Protein AF-0000000075765158 (afdb_homodimer)

Sequence (832 aa):
MRVKLGKCSKCRDVNPYTRALNMRPWQSMQGYVMVRPGAYIFYWFYYADGTRDGAERKPLIIWIQGGPGLAASGIANFAEIGPLNMDWQPRNHTWVKGRNVLLIDHPVGTGFSYVEDKSLLVKTDQEAAIDLSKTIKAFFRTHKGFRKTPTYIFGQSYGGKLCPRLGFYLHTAIERKRLKMNFKGIGIGSGFVDPKESILVYPEFLYNMGVIDQTTYLKGISIAKKMCSHIDKREYITAGKWDTVLFKILTEESGMEINFNNINQVSPYPALDLLEQKINMYVKPTLISTVNQSLEWKYISEEAFQSLNGNFLVPSIKFLEMLLNQTNLKISVYNGNLDVVTPLAGASNWVHKLKWHGAQDFKNAKRSKIRGNRNGFFKETKQLSFWWVFGSGHWVPEDNSEAMEHILEHIMSDDLMRVKLGKCSKCRDVNPYTRALNMRPWQSMQGYVMVRPGAYIFYWFYYADGTRDGAERKPLIIWIQGGPGLAASGIANFAEIGPLNMDWQPRNHTWVKGRNVLLIDHPVGTGFSYVEDKSLLVKTDQEAAIDLSKTIKAFFRTHKGFRKTPTYIFGQSYGGKLCPRLGFYLHTAIERKRLKMNFKGIGIGSGFVDPKESILVYPEFLYNMGVIDQTTYLKGISIAKKMCSHIDKREYITAGKWDTVLFKILTEESGMEINFNNINQVSPYPALDLLEQKINMYVKPTLISTVNQSLEWKYISEEAFQSLNGNFLVPSIKFLEMLLNQTNLKISVYNGNLDVVTPLAGASNWVHKLKWHGAQDFKNAKRSKIRGNRNGFFKETKQLSFWWVFGSGHWVPEDNSEAMEHILEHIMSDDL

Secondary structure (DSSP, 8-state):
---------S-----HHHHHHHHS---EEEEEEEEETTEEEEEEEEPGGG-STTGGGS-EEEEE--TTTB-TTTIIIIIISSSB-TTSPBPTT-TTSSSEEEEEE-STTSTT-EESSGGGS--SHHHHHHHHHHHHHHHHHH-GGGTTSEEEEEEETHHHHHHHHHHHHHHHHHHTTS---EEEEEEEES--S-HHHHHHHHHHHHHHTTSS-HHHHHHHHHHHHHHHHHHHTT-HHHHHHHHHHHHHHHHHHHSS---TT-TTS--SHHHHHHHHHHIIIIIGGGGTTTS-TTPPP-SB-HHHHHHTGGGTT---HHHHHHHHHH---EEEEEEETT-SSS-HHHHHHHHHH--STTHHHHHHPPPEEPTTTT-EEEEEETTEEEEEETT--S-HHHH-HHHHHHHHHHHH-S--/---------S-----HHHHHHHHS---EEEEEEEEETTEEEEEEEEPGGG-STTGGGS-EEEEE--TTTB-TTTIIIIIISSSB-TTSPBPTT-TTSSSEEEEEE-STTSTT-EESSGGGS--SHHHHHHHHHHHHHHHHHH-GGGTTSEEEEEEETHHHHHHHHHHHHHHHHHHTTS---EEEEEEEES--S-HHHHHHHHHHHHHHTTSS-HHHHHHHHHHHHHHHHHHHTT-HHHHHHHHHHHHHHHHHHHSS---TT-TTS--SHHHHHHHHHHIIIIIGGGGTTTS-TTPPP-SB-HHHHHHTGGGTT---HHHHHHHHHH---EEEEEEETT-SSS-HHHHHHHHHH--STTHHHHHHPPPEEPTTTT-EEEEEETTEEEEEETT--S-HHHH-HHHHHHHHHHHH-S--

Radius of gyration: 31.11 Å; Cα contacts (8 Å, |Δi|>4): 1780; chains: 2; bounding box: 68×92×88 Å

Foldseek 3Di:
DPPCPPPPVPCPPPQLLVVLCVVPPWDKDKAWDPLDVQWIKIKIKTFAPRDPVCSLQFAEEEEQEADVFFFCVQCVCAPFAHQHHLSSHGDPQHPSHRYMYMGIGDDAPHFLTHGPDLVPQDQELLVRLSSVLSVVQVVCVVVVSNLQHAYEYEYFAQSLQSQLVNVLVNVVCVVVVNGRHNYAAYERFLYCQAVLLLQQCQLVLCVVVVLADPVLSVVSNVLSVVLNVCVVVVVQVVSLVSVVVNVVSSCVGSVDDQQQQFRPDDHCVVSQVSSQVSCLPRVLVVCVVHGDNVDRHHSGRPSSNVSHSSHSNPHNLVSVLCCQAPHQHAYEYEYECRHNSRHLSSVVVSQLVRDHPCNVVQVPFDWDDQPDDPQFIKTDDRRYIYTYGYQGGSRCSNRPVSSVVSVVCVNPPPPD/DPPCPDPPVPCPPPQLLVVLCVVPPWDKDKAWDPLDVQWIKIKIKTFAPRDPVCSLQFAEEEEQEADVFFFCVQCVCAPFAHQHHLSSHGDPQHPSHRYMYMGIGDDAPHFLTHGPDLVPQDQELVVRLSSVLSVVQVVCVVVVSNLQHAYEYEYFAQSLQSQLVNVLVNVVCVVVVNGRHNYAAYERFLYCQAVLLLQQCQLVLCVVVVLADPVLSVVSNVLSVVLNVCVVVVVQVVSLVSVVVNVVSSCVGSVDDQQQQFRPDDHCVVSQVVSQVSCLVRVLVVCVVHGDNPDRHHSGRPSSNVSHSSHSNPHNLVSVLCCQAPHQHAYEYEYECRHNSRHPSSVVVVQLVRDHPCNVVQVPFDWDDQPDDPQFIKTDDRRYIYTYGYQGGSRCSNRPVSSVVSVVCVNPDPPD

Structure (mmCIF, N/CA/C/O backbone):
data_AF-0000000075765158-model_v1
#
loop_
_entity.id
_entity.type
_entity.pdbx_description
1 polymer 'Retinoid-inducible serine carboxypeptidase-like isoform X2'
#
loop_
_atom_site.group_PDB
_atom_site.id
_atom_site.type_symbol
_atom_site.label_atom_id
_atom_site.label_alt_id
_atom_site.label_comp_id
_atom_site.label_asym_id
_atom_site.label_entity_id
_atom_site.label_seq_id
_atom_site.pdbx_PDB_ins_code
_atom_site.Cartn_x
_atom_site.Cartn_y
_atom_site.Cartn_z
_atom_site.occupancy
_atom_site.B_iso_or_equiv
_atom_site.auth_seq_id
_atom_site.auth_comp_id
_atom_site.auth_asym_id
_atom_site.auth_atom_id
_atom_site.pdbx_PDB_model_num
ATOM 1 N N . MET A 1 1 ? 38.875 -1.186 40.844 1 25.59 1 MET A N 1
ATOM 2 C CA . MET A 1 1 ? 39.719 -0.474 39.906 1 25.59 1 MET A CA 1
ATOM 3 C C . MET A 1 1 ? 39 0.72 39.312 1 25.59 1 MET A C 1
ATOM 5 O O . MET A 1 1 ? 37.969 0.559 38.688 1 25.59 1 MET A O 1
ATOM 9 N N . ARG A 1 2 ? 39.188 1.889 40.031 1 29.14 2 ARG A N 1
ATOM 10 C CA . ARG A 1 2 ? 38.656 3.24 39.875 1 29.14 2 ARG A CA 1
ATOM 11 C C . ARG A 1 2 ? 39.094 3.85 38.531 1 29.14 2 ARG A C 1
ATOM 13 O O . ARG A 1 2 ? 40.281 4.008 38.281 1 29.14 2 ARG A O 1
ATOM 20 N N . VAL A 1 3 ? 38.375 3.357 37.406 1 27.16 3 VAL A N 1
ATOM 21 C CA . VAL A 1 3 ? 38.719 3.801 36.062 1 27.16 3 VAL A CA 1
ATOM 22 C C . VAL A 1 3 ? 38.844 5.32 36.031 1 27.16 3 VAL A C 1
ATOM 24 O O . VAL A 1 3 ? 37.906 6.031 36.469 1 27.16 3 VAL A O 1
ATOM 27 N N . LYS A 1 4 ? 40 5.777 36.062 1 29.42 4 LYS A N 1
ATOM 28 C CA . LYS A 1 4 ? 40.531 7.141 36 1 29.42 4 LYS A CA 1
ATOM 29 C C . LYS A 1 4 ? 39.938 7.91 34.844 1 29.42 4 LYS A C 1
ATOM 31 O O . LYS A 1 4 ? 40.188 7.574 33.688 1 29.42 4 LYS A O 1
ATOM 36 N N . LEU A 1 5 ? 38.656 8.289 34.969 1 30.42 5 LEU A N 1
ATOM 37 C CA . LEU A 1 5 ? 37.969 9.164 34.031 1 30.42 5 LEU A CA 1
ATOM 38 C C . LEU A 1 5 ? 38.75 10.445 33.781 1 30.42 5 LEU A C 1
ATOM 40 O O . LEU A 1 5 ? 38.781 11.336 34.625 1 30.42 5 LEU A O 1
ATOM 44 N N . GLY A 1 6 ? 40.094 10.266 33.344 1 31.7 6 GLY A N 1
ATOM 45 C CA . GLY A 1 6 ? 40.906 11.422 33.031 1 31.7 6 GLY A CA 1
ATOM 46 C C . GLY A 1 6 ? 40.188 12.453 32.188 1 31.7 6 GLY A C 1
ATOM 47 O O . GLY A 1 6 ? 39.438 12.094 31.25 1 31.7 6 GLY A O 1
ATOM 48 N N . LYS A 1 7 ? 40.062 13.641 32.688 1 34.56 7 LYS A N 1
ATOM 49 C CA . LYS A 1 7 ? 39.469 14.93 32.312 1 34.56 7 LYS A CA 1
ATOM 50 C C . LYS A 1 7 ? 40.156 15.477 31.031 1 34.56 7 LYS A C 1
ATOM 52 O O . LYS A 1 7 ? 41.219 16.078 31.109 1 34.56 7 LYS A O 1
ATOM 57 N N . CYS A 1 8 ? 40.375 14.648 29.922 1 32.94 8 CYS A N 1
ATOM 58 C CA . CYS A 1 8 ? 41 15.273 28.766 1 32.94 8 CYS A CA 1
ATOM 59 C C . CYS A 1 8 ? 40.312 16.594 28.406 1 32.94 8 CYS A C 1
ATOM 61 O O . CYS A 1 8 ? 39.125 16.609 28.125 1 32.94 8 CYS A O 1
ATOM 63 N N . SER A 1 9 ? 40.625 17.734 28.844 1 34.34 9 SER A N 1
ATOM 64 C CA . SER A 1 9 ? 40.25 19.109 28.547 1 34.34 9 SER A CA 1
ATOM 65 C C . SER A 1 9 ? 40.156 19.359 27.047 1 34.34 9 SER A C 1
ATOM 67 O O . SER A 1 9 ? 39.625 20.391 26.609 1 34.34 9 SER A O 1
ATOM 69 N N . LYS A 1 10 ? 41.219 18.953 26.234 1 39.06 10 LYS A N 1
ATOM 70 C CA . LYS A 1 10 ? 41.438 19.391 24.859 1 39.06 10 LYS A CA 1
ATOM 71 C C . LYS A 1 10 ? 40.219 19.141 23.984 1 39.06 10 LYS A C 1
ATOM 73 O O . LYS A 1 10 ? 40.156 19.656 22.875 1 39.06 10 LYS A O 1
ATOM 78 N N . CYS A 1 11 ? 39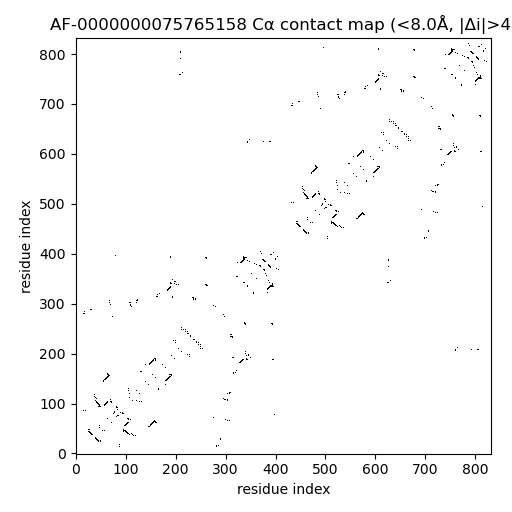.719 18 23.922 1 39.38 11 CYS A N 1
ATOM 79 C CA . CYS A 1 11 ? 38.75 17.703 22.875 1 39.38 11 CYS A CA 1
ATOM 80 C C . CYS A 1 11 ? 37.5 18.516 23.047 1 39.38 11 CYS A C 1
ATOM 82 O O . CYS A 1 11 ? 36.562 18.094 23.75 1 39.38 11 CYS A O 1
ATOM 84 N N . ARG A 1 12 ? 37.406 19.719 23.203 1 42.78 12 ARG A N 1
ATOM 85 C CA . ARG A 1 12 ? 36.156 20.5 23.203 1 42.78 12 ARG A CA 1
ATOM 86 C C . ARG A 1 12 ? 35.188 19.984 22.141 1 42.78 12 ARG A C 1
ATOM 88 O O . ARG A 1 12 ? 35.438 20.125 20.938 1 42.78 12 ARG A O 1
ATOM 95 N N . ASP A 1 13 ? 34.562 18.938 22.188 1 55.19 13 ASP A N 1
ATOM 96 C CA . ASP A 1 13 ? 33.562 18.234 21.375 1 55.19 13 ASP A CA 1
ATOM 97 C C . ASP A 1 13 ? 32.594 19.219 20.75 1 55.19 13 ASP A C 1
ATOM 99 O O . ASP A 1 13 ? 31.828 19.875 21.453 1 55.19 13 ASP A O 1
ATOM 103 N N . VAL A 1 14 ? 32.906 19.844 19.594 1 79.62 14 VAL A N 1
ATOM 104 C CA . VAL A 1 14 ? 32.188 20.828 18.797 1 79.62 14 VAL A CA 1
ATOM 105 C C . VAL A 1 14 ? 30.734 20.375 18.609 1 79.62 14 VAL A C 1
ATOM 107 O O . VAL A 1 14 ? 30.484 19.203 18.297 1 79.62 14 VAL A O 1
ATOM 110 N N . ASN A 1 15 ? 29.766 21.141 19.141 1 93 15 ASN A N 1
ATOM 111 C CA . ASN A 1 15 ? 28.328 20.953 18.906 1 93 15 ASN A CA 1
ATOM 112 C C . ASN A 1 15 ? 28.016 20.766 17.438 1 93 15 ASN A C 1
ATOM 114 O O . ASN A 1 15 ? 28.203 21.672 16.625 1 93 15 ASN A O 1
ATOM 118 N N . PRO A 1 16 ? 27.688 19.516 17.078 1 94.31 16 PRO A N 1
ATOM 119 C CA . PRO A 1 16 ? 27.469 19.234 15.648 1 94.31 16 PRO A CA 1
ATOM 120 C C . PRO A 1 16 ? 26.391 20.109 15.031 1 94.31 16 PRO A C 1
ATOM 122 O O . PRO A 1 16 ? 26.453 20.422 13.836 1 94.31 16 PRO A O 1
ATOM 125 N N . TYR A 1 17 ? 25.438 20.5 15.758 1 95.06 17 TYR A N 1
ATOM 126 C CA . TYR A 1 17 ? 24.406 21.406 15.25 1 95.06 17 TYR A CA 1
ATOM 127 C C . TYR A 1 17 ? 24.984 22.766 14.898 1 95.06 17 TYR A C 1
ATOM 129 O O . TYR A 1 17 ? 24.734 23.297 13.82 1 95.06 17 TYR A O 1
ATOM 137 N N . THR A 1 18 ? 25.766 23.297 15.781 1 93.94 18 THR A N 1
ATOM 138 C CA . THR A 1 18 ? 26.422 24.578 15.531 1 93.94 18 THR A CA 1
ATOM 139 C C . THR A 1 18 ? 27.375 24.484 14.344 1 93.94 18 THR A C 1
ATOM 141 O O . THR A 1 18 ? 27.5 25.422 13.555 1 93.94 18 THR A O 1
ATOM 144 N N . ARG A 1 19 ? 28.016 23.406 14.273 1 93.81 19 ARG A N 1
ATOM 145 C CA . ARG A 1 19 ? 28.906 23.188 13.141 1 93.81 19 ARG A CA 1
ATOM 146 C C . ARG A 1 19 ? 28.141 23.234 11.828 1 93.81 19 ARG A C 1
ATOM 148 O O . ARG A 1 19 ? 28.594 23.828 10.852 1 93.81 19 ARG A O 1
ATOM 155 N N . ALA A 1 20 ? 26.984 22.578 11.828 1 94.25 20 ALA A N 1
ATOM 156 C CA . ALA A 1 20 ? 26.156 22.562 10.625 1 94.25 20 ALA A CA 1
ATOM 157 C C . ALA A 1 20 ? 25.688 23.969 10.266 1 94.25 20 ALA A C 1
ATOM 159 O O . ALA A 1 20 ? 25.672 24.344 9.086 1 94.25 20 ALA A O 1
ATOM 160 N N . LEU A 1 21 ? 25.344 24.797 11.242 1 92.06 21 LEU A N 1
ATOM 161 C CA . LEU A 1 21 ? 24.875 26.156 11.016 1 92.06 21 LEU A CA 1
ATOM 162 C C . LEU A 1 21 ? 26 27.047 10.523 1 92.06 21 LEU A C 1
ATOM 164 O O . LEU A 1 21 ? 25.766 28.016 9.789 1 92.06 21 LEU A O 1
ATOM 168 N N . ASN A 1 22 ? 27.188 26.766 10.945 1 90.25 22 ASN A N 1
ATOM 169 C CA . ASN A 1 22 ? 28.344 27.531 10.508 1 90.25 22 ASN A CA 1
ATOM 170 C C . ASN A 1 22 ? 28.672 27.281 9.039 1 90.25 22 ASN A C 1
ATOM 172 O O . ASN A 1 22 ? 29.141 28.172 8.336 1 90.25 22 ASN A O 1
ATOM 176 N N . MET A 1 23 ? 28.438 26.109 8.648 1 90.31 23 MET A N 1
ATOM 177 C CA . MET A 1 23 ? 28.688 25.75 7.258 1 90.31 23 MET A CA 1
ATOM 178 C C . MET A 1 23 ? 27.719 26.469 6.328 1 90.31 23 MET A C 1
ATOM 180 O O . MET A 1 23 ? 28.109 26.953 5.27 1 90.31 23 MET A O 1
ATOM 184 N N . ARG A 1 24 ? 26.484 26.484 6.645 1 88.38 24 ARG A N 1
ATOM 185 C CA . ARG A 1 24 ? 25.453 27.25 5.934 1 88.38 24 ARG A CA 1
ATOM 186 C C . ARG A 1 24 ? 24.484 27.906 6.91 1 88.38 24 ARG A C 1
ATOM 188 O O . ARG A 1 24 ? 23.578 27.25 7.426 1 88.38 24 ARG A O 1
ATOM 195 N N . PRO A 1 25 ? 24.641 29.172 6.926 1 86.44 25 PRO A N 1
ATOM 196 C CA . PRO A 1 25 ? 23.797 29.859 7.906 1 86.44 25 PRO A CA 1
ATOM 197 C C . PRO A 1 25 ? 22.328 29.953 7.457 1 86.44 25 PRO A C 1
ATOM 199 O O . PRO A 1 25 ? 22.062 30.188 6.273 1 86.44 25 PRO A O 1
ATOM 202 N N . TRP A 1 26 ? 21.453 29.625 8.297 1 93.06 26 TRP A N 1
ATOM 203 C CA . TRP A 1 26 ? 20.016 29.828 8.164 1 93.06 26 TRP A CA 1
ATOM 204 C C . TRP A 1 26 ? 19.5 30.797 9.227 1 93.06 26 TRP A C 1
ATOM 206 O O . TRP A 1 26 ? 19.156 30.391 10.336 1 93.06 26 TRP A O 1
ATOM 216 N N . GLN A 1 27 ? 19.422 32.031 8.836 1 95.69 27 GLN A N 1
ATOM 217 C CA . GLN A 1 27 ? 19 33.031 9.812 1 95.69 27 GLN A CA 1
ATOM 218 C C . GLN A 1 27 ? 17.578 32.75 10.305 1 95.69 27 GLN A C 1
ATOM 220 O O . GLN A 1 27 ? 16.688 32.5 9.508 1 95.69 27 GLN A O 1
ATOM 225 N N . SER A 1 28 ? 17.5 32.75 11.617 1 96.19 28 SER A N 1
ATOM 226 C CA . SER A 1 28 ? 16.203 32.531 12.266 1 96.19 28 SER A CA 1
ATOM 227 C C . SER A 1 28 ? 16.078 33.344 13.547 1 96.19 28 SER A C 1
ATOM 229 O O . SER A 1 28 ? 17.062 33.938 14.016 1 96.19 28 SER A O 1
ATOM 231 N N . MET A 1 29 ? 14.906 33.438 14.016 1 95.75 29 MET A N 1
ATOM 232 C CA . MET A 1 29 ? 14.617 34.094 15.297 1 95.75 29 MET A CA 1
ATOM 233 C C . MET A 1 29 ? 13.625 33.281 16.109 1 95.75 29 MET A C 1
ATOM 235 O O . MET A 1 29 ? 12.773 32.594 15.555 1 95.75 29 MET A O 1
ATOM 239 N N . GLN A 1 30 ? 13.797 33.375 17.406 1 97.06 30 GLN A N 1
ATOM 240 C CA . GLN A 1 30 ? 12.914 32.688 18.344 1 97.06 30 GLN A CA 1
ATOM 241 C C . GLN A 1 30 ? 12.289 33.656 19.328 1 97.06 30 GLN A C 1
ATOM 243 O O . GLN A 1 30 ? 12.875 34.719 19.625 1 97.06 30 GLN A O 1
ATOM 248 N N . GLY A 1 31 ? 11.148 33.344 19.75 1 96.75 31 GLY A N 1
ATOM 249 C CA . GLY A 1 31 ? 10.484 34.188 20.734 1 96.75 31 GLY A CA 1
ATOM 250 C C . GLY A 1 31 ? 9.359 33.5 21.469 1 96.75 31 GLY A C 1
ATOM 251 O O . GLY A 1 31 ? 9.07 32.312 21.188 1 96.75 31 GLY A O 1
ATOM 252 N N . TYR A 1 32 ? 8.867 34.188 22.484 1 97.94 32 TYR A N 1
ATOM 253 C CA . TYR A 1 32 ? 7.715 33.75 23.25 1 97.94 32 TYR A CA 1
ATOM 254 C C . TYR A 1 32 ? 6.57 34.75 23.156 1 97.94 32 TYR A C 1
ATOM 256 O O . TYR A 1 32 ? 6.797 35.938 23.047 1 97.94 32 TYR A O 1
ATOM 264 N N . VAL A 1 33 ? 5.445 34.25 23.172 1 98.44 33 VAL A N 1
ATOM 265 C CA . VAL A 1 33 ? 4.23 35.062 23.312 1 98.44 33 VAL A CA 1
ATOM 266 C C . VAL A 1 33 ? 3.447 34.594 24.547 1 98.44 33 VAL A C 1
ATOM 268 O O . VAL A 1 33 ? 3.111 33.438 24.672 1 98.44 33 VAL A O 1
ATOM 271 N N . MET A 1 34 ? 3.211 35.531 25.438 1 98.5 34 MET A N 1
ATOM 272 C CA . MET A 1 34 ? 2.285 35.219 26.531 1 98.5 34 MET A CA 1
ATOM 273 C C . MET A 1 34 ? 0.839 35.281 26.047 1 98.5 34 MET A C 1
ATOM 275 O O . MET A 1 34 ? 0.298 36.375 25.859 1 98.5 34 MET A O 1
ATOM 279 N N . VAL A 1 35 ? 0.216 34.219 25.906 1 98.62 35 VAL A N 1
ATOM 280 C CA . VAL A 1 35 ? -1.117 34.188 25.312 1 98.62 35 VAL A CA 1
ATOM 281 C C . VAL A 1 35 ? -2.172 34.344 26.406 1 98.62 35 VAL A C 1
ATOM 283 O O . VAL A 1 35 ? -3.303 34.75 26.141 1 98.62 35 VAL A O 1
ATOM 286 N N . ARG A 1 36 ? -1.901 33.875 27.625 1 98.31 36 ARG A N 1
ATOM 287 C CA . ARG A 1 36 ? -2.627 34.062 28.875 1 98.31 36 ARG A CA 1
ATOM 288 C C . ARG A 1 36 ? -1.662 34.219 30.047 1 98.31 36 ARG A C 1
ATOM 290 O O . ARG A 1 36 ? -0.511 33.781 29.969 1 98.31 36 ARG A O 1
ATOM 297 N N . PRO A 1 37 ? -2.215 34.875 31.062 1 98.12 37 PRO A N 1
ATOM 298 C CA . PRO A 1 37 ? -1.303 34.969 32.219 1 98.12 37 PRO A CA 1
ATOM 299 C C . PRO A 1 37 ? -0.756 33.594 32.625 1 98.12 37 PRO A C 1
ATOM 301 O O . PRO A 1 37 ? -1.524 32.719 33.031 1 98.12 37 PRO A O 1
ATOM 304 N N . GLY A 1 38 ? 0.558 33.469 32.438 1 98.12 38 GLY A N 1
ATOM 305 C CA . GLY A 1 38 ? 1.222 32.25 32.875 1 98.12 38 GLY A CA 1
ATOM 306 C C . GLY A 1 38 ? 1.332 31.203 31.781 1 98.12 38 GLY A C 1
ATOM 307 O O . GLY A 1 38 ? 1.876 30.125 32 1 98.12 38 GLY A O 1
ATOM 308 N N . ALA A 1 39 ? 0.845 31.484 30.641 1 98.62 39 ALA A N 1
ATOM 309 C CA . ALA A 1 39 ? 0.922 30.562 29.516 1 98.62 39 ALA A CA 1
ATOM 310 C C . ALA A 1 39 ? 1.696 31.172 28.344 1 98.62 39 ALA A C 1
ATOM 312 O O . ALA A 1 39 ? 1.32 32.219 27.844 1 98.62 39 ALA A O 1
ATOM 313 N N . TYR A 1 40 ? 2.781 30.5 27.922 1 98.19 40 TYR A N 1
ATOM 314 C CA . TYR A 1 40 ? 3.705 31.062 26.953 1 98.19 40 TYR A CA 1
ATOM 315 C C . TYR A 1 40 ? 3.889 30.125 25.766 1 98.19 40 TYR A C 1
ATOM 317 O O . TYR A 1 40 ? 4.199 28.953 25.938 1 98.19 40 TYR A O 1
ATOM 325 N N . ILE A 1 41 ? 3.719 30.594 24.594 1 98.62 41 ILE A N 1
ATOM 326 C CA . ILE A 1 41 ? 3.924 29.828 23.359 1 98.62 41 ILE A CA 1
ATOM 327 C C . ILE A 1 41 ? 5.246 30.234 22.719 1 98.62 41 ILE A C 1
ATOM 329 O O . ILE A 1 41 ? 5.523 31.438 22.547 1 98.62 41 ILE A O 1
ATOM 333 N N . PHE A 1 42 ? 6.047 29.234 22.438 1 98.5 42 PHE A N 1
ATOM 334 C CA . PHE A 1 42 ? 7.32 29.406 21.75 1 98.5 42 PHE A CA 1
ATOM 335 C C . PHE A 1 42 ? 7.129 29.375 20.234 1 98.5 42 PHE A C 1
ATOM 337 O O . PHE A 1 42 ? 6.348 28.562 19.734 1 98.5 42 PHE A O 1
ATOM 344 N N . TYR A 1 43 ? 7.82 30.266 19.5 1 98.44 43 TYR A N 1
ATOM 345 C CA . TYR A 1 43 ? 7.836 30.172 18.031 1 98.44 43 TYR A CA 1
ATOM 346 C C . TYR A 1 43 ? 9.258 30.281 17.5 1 98.44 43 TYR A C 1
ATOM 348 O O . TYR A 1 43 ? 10.141 30.844 18.156 1 98.44 43 TYR A O 1
ATOM 356 N N . TRP A 1 44 ? 9.516 29.609 16.469 1 98.5 44 TRP A N 1
ATOM 357 C CA . TRP A 1 44 ? 10.758 29.609 15.703 1 98.5 44 TRP A CA 1
ATOM 358 C C . TRP A 1 44 ? 10.516 30.078 14.273 1 98.5 44 TRP A C 1
ATOM 360 O O . TRP A 1 44 ? 9.82 29.406 13.508 1 98.5 44 TRP A O 1
ATOM 370 N N . PHE A 1 45 ? 11.094 31.25 13.898 1 98.62 45 PHE A N 1
ATOM 371 C CA . PHE A 1 45 ? 10.867 31.859 12.602 1 98.62 45 PHE A CA 1
ATOM 372 C C . PHE A 1 45 ? 12.125 31.797 11.742 1 98.62 45 PHE A C 1
ATOM 374 O O . PHE A 1 45 ? 13.18 32.312 12.125 1 98.62 45 PHE A O 1
ATOM 381 N N . TYR A 1 46 ? 11.992 31.109 10.578 1 98.56 46 TYR A N 1
ATOM 382 C CA . TYR A 1 46 ? 13.062 31.078 9.586 1 98.56 46 TYR A CA 1
ATOM 383 C C . TYR A 1 46 ? 12.82 32.125 8.492 1 98.56 46 TYR A C 1
ATOM 385 O O . TYR A 1 46 ? 11.734 32.156 7.906 1 98.56 46 TYR A O 1
ATOM 393 N N . TYR A 1 47 ? 13.844 32.938 8.188 1 98.31 47 TYR A N 1
ATOM 394 C CA . TYR A 1 47 ? 13.789 33.844 7.035 1 98.31 47 TYR A CA 1
ATOM 395 C C . TYR A 1 47 ? 14 33.062 5.738 1 98.31 47 TYR A C 1
ATOM 397 O O . TYR A 1 47 ? 14.836 32.188 5.672 1 98.31 47 TYR A O 1
ATOM 405 N N . ALA A 1 48 ? 13.242 33.438 4.758 1 98.12 48 ALA A N 1
ATOM 406 C CA . ALA A 1 48 ? 13.359 32.812 3.447 1 98.12 48 ALA A CA 1
ATOM 407 C C . ALA A 1 48 ? 14.805 32.812 2.965 1 98.12 48 ALA A C 1
ATOM 409 O O . ALA A 1 48 ? 15.508 33.812 3.102 1 98.12 48 ALA A O 1
ATOM 410 N N . ASP A 1 49 ? 15.258 31.672 2.516 1 96.5 49 ASP A N 1
ATOM 411 C CA . ASP A 1 49 ? 16.578 31.484 1.934 1 96.5 49 ASP A CA 1
ATOM 412 C C . ASP A 1 49 ? 17.688 31.719 2.967 1 96.5 49 ASP A C 1
ATOM 414 O O . ASP A 1 49 ? 18.844 31.906 2.611 1 96.5 49 ASP A O 1
ATOM 418 N N . GLY A 1 50 ? 17.344 31.844 4.184 1 95.5 50 GLY A N 1
ATOM 419 C CA . GLY A 1 50 ? 18.312 31.938 5.266 1 95.5 50 GLY A CA 1
ATOM 420 C C . GLY A 1 50 ? 18.859 33.344 5.461 1 95.5 50 GLY A C 1
ATOM 421 O O . GLY A 1 50 ? 19.953 33.5 6.008 1 95.5 50 GLY A O 1
ATOM 422 N N . THR A 1 51 ? 18.156 34.312 4.949 1 96.25 51 THR A N 1
ATOM 423 C CA . THR A 1 51 ? 18.609 35.688 5.105 1 96.25 51 THR A CA 1
ATOM 424 C C . THR A 1 51 ? 17.422 36.625 5.297 1 96.25 51 THR A C 1
ATOM 426 O O . THR A 1 51 ? 16.359 36.438 4.688 1 96.25 51 THR A O 1
ATOM 429 N N . ARG A 1 52 ? 17.641 37.594 6.145 1 95.81 52 ARG A N 1
ATOM 430 C CA . ARG A 1 52 ? 16.594 38.594 6.43 1 95.81 52 ARG A CA 1
ATOM 431 C C . ARG A 1 52 ? 16.344 39.469 5.215 1 95.81 52 ARG A C 1
ATOM 433 O O . ARG A 1 52 ? 15.219 39.938 5.008 1 95.81 52 ARG A O 1
ATOM 440 N N . ASP A 1 53 ? 17.406 39.625 4.449 1 95.19 53 ASP A N 1
ATOM 441 C CA . ASP A 1 53 ? 17.312 40.531 3.301 1 95.19 53 ASP A CA 1
ATOM 442 C C . ASP A 1 53 ? 16.344 40 2.262 1 95.19 53 ASP A C 1
ATOM 444 O O . ASP A 1 53 ? 16.547 38.906 1.695 1 95.19 53 ASP A O 1
ATOM 448 N N . GLY A 1 54 ? 15.258 40.719 2.098 1 96.12 54 GLY A N 1
ATOM 449 C CA . GLY A 1 54 ? 14.297 40.375 1.057 1 96.12 54 GLY A CA 1
ATOM 450 C C . GLY A 1 54 ? 13.273 39.344 1.5 1 96.12 54 GLY A C 1
ATOM 451 O O . GLY A 1 54 ? 12.375 39 0.739 1 96.12 54 GLY A O 1
ATOM 452 N N . ALA A 1 55 ? 13.352 38.906 2.697 1 97.5 55 ALA A N 1
ATOM 453 C CA . ALA A 1 55 ? 12.469 37.875 3.197 1 97.5 55 ALA A CA 1
ATOM 454 C C . AL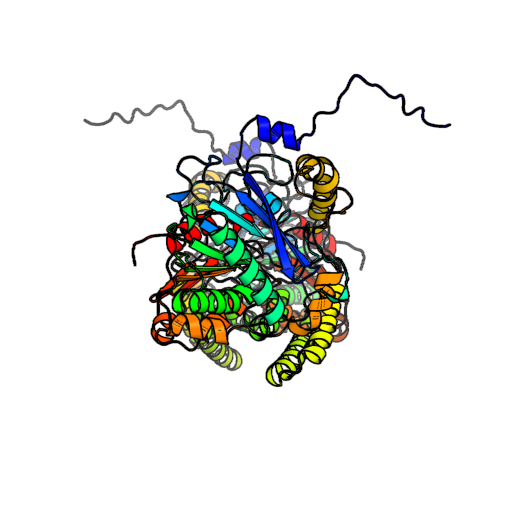A A 1 55 ? 11.016 38.344 3.215 1 97.5 55 ALA A C 1
ATOM 456 O O . ALA A 1 55 ? 10.094 37.531 2.988 1 97.5 55 ALA A O 1
ATOM 457 N N . GLU A 1 56 ? 10.805 39.562 3.418 1 97.19 56 GLU A N 1
ATOM 458 C CA . GLU A 1 56 ? 9.453 40.125 3.541 1 97.19 56 GLU A CA 1
ATOM 459 C C . GLU A 1 56 ? 8.727 40.094 2.197 1 97.19 56 GLU A C 1
ATOM 461 O O . GLU A 1 56 ? 7.508 40.25 2.143 1 97.19 56 GLU A O 1
ATOM 466 N N . ARG A 1 57 ? 9.43 39.906 1.106 1 96.81 57 ARG A N 1
ATOM 467 C CA . ARG A 1 57 ? 8.844 39.875 -0.228 1 96.81 57 ARG A CA 1
ATOM 468 C C . ARG A 1 57 ? 8.508 38.469 -0.658 1 96.81 57 ARG A C 1
ATOM 470 O O . ARG A 1 57 ? 7.941 38.25 -1.731 1 96.81 57 ARG A O 1
ATOM 477 N N . LYS A 1 58 ? 8.805 37.562 0.193 1 97.56 58 LYS A N 1
ATOM 478 C CA . LYS A 1 58 ? 8.562 36.156 -0.091 1 97.56 58 LYS A CA 1
ATOM 479 C C . LYS A 1 58 ? 7.438 35.594 0.787 1 97.56 58 LYS A C 1
ATOM 481 O O . LYS A 1 58 ? 7.191 36.125 1.879 1 97.56 58 LYS A O 1
ATOM 486 N N . PRO A 1 59 ? 6.801 34.594 0.309 1 98.19 59 PRO A N 1
ATOM 487 C CA . PRO A 1 59 ? 5.66 34.062 1.062 1 98.19 59 PRO A CA 1
ATOM 488 C C . PRO A 1 59 ? 6.043 33.594 2.459 1 98.19 59 PRO A C 1
ATOM 490 O O . PRO A 1 59 ? 7.207 33.25 2.705 1 98.19 59 PRO A O 1
ATOM 493 N N . LEU A 1 60 ? 5.039 33.594 3.344 1 98.75 60 LEU A N 1
ATOM 494 C CA . LEU A 1 60 ? 5.188 33.094 4.715 1 98.75 60 LEU A CA 1
ATOM 495 C C . LEU A 1 60 ? 4.273 31.922 4.973 1 98.75 60 LEU A C 1
ATOM 497 O O . LEU A 1 60 ? 3.074 31.969 4.691 1 98.75 60 LEU A O 1
ATOM 501 N N . ILE A 1 61 ? 4.844 30.828 5.465 1 98.81 61 ILE A N 1
ATOM 502 C CA . ILE A 1 61 ? 4.074 29.672 5.887 1 98.81 61 ILE A CA 1
ATOM 503 C C . ILE A 1 61 ? 4.086 29.562 7.41 1 98.81 61 ILE A C 1
ATOM 505 O O . ILE A 1 61 ? 5.148 29.562 8.031 1 98.81 61 ILE A O 1
ATOM 509 N N . ILE A 1 62 ? 2.945 29.531 7.961 1 98.94 62 ILE A N 1
ATOM 510 C CA . ILE A 1 62 ? 2.779 29.25 9.383 1 98.94 62 ILE A CA 1
ATOM 511 C C . ILE A 1 62 ? 2.389 27.781 9.57 1 98.94 62 ILE A C 1
ATOM 513 O O . ILE A 1 62 ? 1.322 27.359 9.125 1 98.94 62 ILE A O 1
ATOM 517 N N . TRP A 1 63 ? 3.207 27.031 10.281 1 98.81 63 TRP A N 1
ATOM 518 C CA . TRP A 1 63 ? 3.02 25.594 10.461 1 98.81 63 TRP A CA 1
ATOM 519 C C . TRP A 1 63 ? 2.281 25.297 11.758 1 98.81 63 TRP A C 1
ATOM 521 O O . TRP A 1 63 ? 2.695 25.734 12.828 1 98.81 63 TRP A O 1
ATOM 531 N N . ILE A 1 64 ? 1.244 24.547 11.617 1 98.69 64 ILE A N 1
ATOM 532 C CA . ILE A 1 64 ? 0.476 24.078 12.766 1 98.69 64 ILE A CA 1
ATOM 533 C C . ILE A 1 64 ? 0.711 22.578 12.953 1 98.69 64 ILE A C 1
ATOM 535 O O . ILE A 1 64 ? 0.122 21.75 12.25 1 98.69 64 ILE A O 1
ATOM 539 N N . GLN A 1 65 ? 1.435 22.234 13.93 1 97.88 65 GLN A N 1
ATOM 540 C CA . GLN A 1 65 ? 1.938 20.891 14.172 1 97.88 65 GLN A CA 1
ATOM 541 C C . GLN A 1 65 ? 0.816 19.953 14.617 1 97.88 65 GLN A C 1
ATOM 543 O O . GLN A 1 65 ? -0.12 20.375 15.297 1 97.88 65 GLN A O 1
ATOM 548 N N . GLY A 1 66 ? 1.012 18.719 14.25 1 95.69 66 GLY A N 1
ATOM 549 C CA . GLY A 1 66 ? 0.053 17.703 14.656 1 95.69 66 GLY A CA 1
ATOM 550 C C . GLY A 1 66 ? 0.254 17.234 16.094 1 95.69 66 GLY A C 1
ATOM 551 O O . GLY A 1 66 ? 1.053 17.812 16.828 1 95.69 66 GLY A O 1
ATOM 552 N N . GLY A 1 67 ? -0.535 16.188 16.453 1 93.31 67 GLY A N 1
ATOM 553 C CA . GLY A 1 67 ? -0.567 15.594 17.781 1 93.31 67 GLY A CA 1
ATOM 554 C C . GLY A 1 67 ? -1.953 15.141 18.188 1 93.31 67 GLY A C 1
ATOM 555 O O . GLY A 1 67 ? -2.564 14.305 17.516 1 93.31 67 GLY A O 1
ATOM 556 N N . PRO A 1 68 ? -2.48 15.641 19.188 1 91.88 68 PRO A N 1
ATOM 557 C CA . PRO A 1 68 ? -1.991 16.828 19.906 1 91.88 68 PRO A CA 1
ATOM 558 C C . PRO A 1 68 ? -0.764 16.531 20.766 1 91.88 68 PRO A C 1
ATOM 560 O O . PRO A 1 68 ? -0.521 15.375 21.125 1 91.88 68 PRO A O 1
ATOM 563 N N . GLY A 1 69 ? 0.016 17.594 20.875 1 92.31 69 GLY A N 1
ATOM 564 C CA . GLY A 1 69 ? 1.107 17.516 21.844 1 92.31 69 GLY A CA 1
ATOM 565 C C . GLY A 1 69 ? 2.469 17.375 21.188 1 92.31 69 GLY A C 1
ATOM 566 O O . GLY A 1 69 ? 3.496 17.406 21.859 1 92.31 69 GLY A O 1
ATOM 567 N N . LEU A 1 70 ? 2.465 17.219 19.875 1 94.5 70 LEU A N 1
ATOM 568 C CA . LEU A 1 70 ? 3.748 17.156 19.188 1 94.5 70 LEU A CA 1
ATOM 569 C C . LEU A 1 70 ? 4.348 18.547 19.016 1 94.5 70 LEU A C 1
ATOM 571 O O . LEU A 1 70 ? 3.621 19.531 18.828 1 94.5 70 LEU A O 1
ATOM 575 N N . ALA A 1 71 ? 5.609 18.609 19 1 94.31 71 ALA A N 1
ATOM 576 C CA . ALA A 1 71 ? 6.301 19.891 19.016 1 94.31 71 ALA A CA 1
ATOM 577 C C . ALA A 1 71 ? 6.84 20.234 17.625 1 94.31 71 ALA A C 1
ATOM 579 O O . ALA A 1 71 ? 7.703 19.531 17.094 1 94.31 71 ALA A O 1
ATOM 580 N N . ALA A 1 72 ? 6.465 21.328 17.141 1 95.5 72 ALA A N 1
ATOM 581 C CA . ALA A 1 72 ? 6.887 21.766 15.805 1 95.5 72 ALA A CA 1
ATOM 582 C C . ALA A 1 72 ? 8.383 22.062 15.781 1 95.5 72 ALA A C 1
ATOM 584 O O . ALA A 1 72 ? 9.055 21.812 14.781 1 95.5 72 ALA A O 1
ATOM 585 N N . SER A 1 73 ? 8.953 22.594 16.875 1 94.5 73 SER A N 1
ATOM 586 C CA . SER A 1 73 ? 10.344 23.016 16.953 1 94.5 73 SER A CA 1
ATOM 587 C C . SER A 1 73 ? 11.297 21.828 16.734 1 94.5 73 SER A C 1
ATOM 589 O O . SER A 1 73 ? 12.477 22.031 16.453 1 94.5 73 SER A O 1
ATOM 591 N N . GLY A 1 74 ? 10.781 20.688 16.906 1 95.19 74 GLY A N 1
ATOM 592 C CA . GLY A 1 74 ? 11.586 19.516 16.625 1 95.19 74 GLY A CA 1
ATOM 593 C C . GLY A 1 74 ? 11.07 18.703 15.445 1 95.19 74 GLY A C 1
ATOM 594 O O . GLY A 1 74 ? 11.797 18.469 14.477 1 95.19 74 GLY A O 1
ATOM 595 N N . ILE A 1 75 ? 9.805 18.391 15.438 1 97.06 75 ILE A N 1
ATOM 596 C CA . ILE A 1 75 ? 9.242 17.484 14.461 1 97.06 75 ILE A CA 1
ATOM 597 C C . ILE A 1 75 ? 9.219 18.141 13.086 1 97.06 75 ILE A C 1
ATOM 599 O O . ILE A 1 75 ? 9.969 17.75 12.188 1 97.06 75 ILE A O 1
ATOM 603 N N . ALA A 1 76 ? 8.477 19.203 12.977 1 98.12 76 ALA A N 1
ATOM 604 C CA . ALA A 1 76 ? 8.453 19.891 11.695 1 98.12 76 ALA A CA 1
ATOM 605 C C . ALA A 1 76 ? 9.844 20.391 11.32 1 98.12 76 ALA A C 1
ATOM 607 O O . ALA A 1 76 ? 10.258 20.297 10.156 1 98.12 76 ALA A O 1
ATOM 608 N N . ASN A 1 77 ? 10.57 20.906 12.266 1 98.44 77 ASN A N 1
ATOM 609 C CA . ASN A 1 77 ? 11.844 21.578 12.023 1 98.44 77 ASN A CA 1
ATOM 610 C C . ASN A 1 77 ? 12.906 20.609 11.523 1 98.44 77 ASN A C 1
ATOM 612 O O . ASN A 1 77 ? 13.555 20.844 10.508 1 98.44 77 ASN A O 1
ATOM 616 N N . PHE A 1 78 ? 13.031 19.484 12.164 1 98.12 78 PHE A N 1
ATOM 617 C CA . PHE A 1 78 ? 14.188 18.641 11.867 1 98.12 78 PHE A CA 1
ATOM 618 C C . PHE A 1 78 ? 13.75 17.328 11.211 1 98.12 78 PHE A C 1
ATOM 620 O O . PHE A 1 78 ? 14.547 16.672 10.531 1 98.12 78 PHE A O 1
ATOM 627 N N . ALA A 1 79 ? 12.492 17 11.336 1 96.69 79 ALA A N 1
ATOM 628 C CA . ALA A 1 79 ? 12.07 15.711 10.797 1 96.69 79 ALA A CA 1
ATOM 629 C C . ALA A 1 79 ? 11.336 15.891 9.469 1 96.69 79 ALA A C 1
ATOM 631 O O . ALA A 1 79 ? 11.234 14.953 8.672 1 96.69 79 ALA A O 1
ATOM 632 N N . GLU A 1 80 ? 10.898 17.156 9.172 1 97.12 80 GLU A N 1
ATOM 633 C CA . GLU A 1 80 ? 10.023 17.219 8.008 1 97.12 80 GLU A CA 1
ATOM 634 C C . GLU A 1 80 ? 10.438 18.344 7.07 1 97.12 80 GLU A C 1
ATOM 636 O O . GLU A 1 80 ? 10.68 18.125 5.883 1 97.12 80 GLU A O 1
ATOM 641 N N . ILE A 1 81 ? 10.539 19.641 7.602 1 98.38 81 ILE A N 1
ATOM 642 C CA . ILE A 1 81 ? 10.484 20.672 6.574 1 98.38 81 ILE A CA 1
ATOM 643 C C . ILE A 1 81 ? 11.594 21.703 6.809 1 98.38 81 ILE A C 1
ATOM 645 O O . ILE A 1 81 ? 11.898 22.516 5.93 1 98.38 81 ILE A O 1
ATOM 649 N N . GLY A 1 82 ? 12.258 21.719 7.957 1 98.19 82 GLY A N 1
ATOM 650 C CA . GLY A 1 82 ? 13.297 22.688 8.25 1 98.19 82 GLY A CA 1
ATOM 651 C C . GLY A 1 82 ? 14.539 22.5 7.391 1 98.19 82 GLY A C 1
ATOM 652 O O . GLY A 1 82 ? 14.586 21.625 6.539 1 98.19 82 GLY A O 1
ATOM 653 N N . PRO A 1 83 ? 15.492 23.359 7.594 1 97.62 83 PRO A N 1
ATOM 654 C CA . PRO A 1 83 ? 16.656 23.328 6.711 1 97.62 83 PRO A CA 1
ATOM 655 C C . PRO A 1 83 ? 17.578 22.141 6.977 1 97.62 83 PRO A C 1
ATOM 657 O O . PRO A 1 83 ? 18.234 21.656 6.059 1 97.62 83 PRO A O 1
ATOM 660 N N . LEU A 1 84 ? 17.625 21.703 8.242 1 97.56 84 LEU A N 1
ATOM 661 C CA . LEU A 1 84 ? 18.453 20.562 8.609 1 97.56 84 LEU A CA 1
ATOM 662 C C . LEU A 1 84 ? 17.609 19.375 9 1 97.56 84 LEU A C 1
ATOM 664 O O . LEU A 1 84 ? 16.531 19.531 9.586 1 97.56 84 LEU A O 1
ATOM 668 N N . ASN A 1 85 ? 18.109 18.203 8.602 1 96.69 85 ASN A N 1
ATOM 669 C CA . ASN A 1 85 ? 17.406 17 9.031 1 96.69 85 ASN A CA 1
ATOM 670 C C . ASN A 1 85 ? 17.859 16.547 10.414 1 96.69 85 ASN A C 1
ATOM 672 O O . ASN A 1 85 ? 18.578 17.266 11.109 1 96.69 85 ASN A O 1
ATOM 676 N N . MET A 1 86 ? 17.453 15.398 10.859 1 95.88 86 MET A N 1
ATOM 677 C CA . MET A 1 86 ? 17.672 14.945 12.227 1 95.88 86 MET A CA 1
ATOM 678 C C . MET A 1 86 ? 19.141 14.602 12.453 1 95.88 86 MET A C 1
ATOM 680 O O . MET A 1 86 ? 19.578 14.469 13.602 1 95.88 86 MET A O 1
ATOM 684 N N . ASP A 1 87 ? 19.906 14.477 11.391 1 94.88 87 ASP A N 1
ATOM 685 C CA . ASP A 1 87 ? 21.344 14.195 11.492 1 94.88 87 ASP A CA 1
ATOM 686 C C . ASP A 1 87 ? 22.172 15.453 11.25 1 94.88 87 ASP A C 1
ATOM 688 O O . ASP A 1 87 ? 23.375 15.375 10.992 1 94.88 87 ASP A O 1
ATOM 692 N N . TRP A 1 88 ? 21.562 16.594 11.219 1 96.06 88 TRP A N 1
ATOM 693 C CA . TRP A 1 88 ? 22.188 17.906 11.055 1 96.06 88 TRP A CA 1
ATOM 694 C C . TRP A 1 88 ? 22.766 18.062 9.648 1 96.06 88 TRP A C 1
ATOM 696 O O . TRP A 1 88 ? 23.766 18.75 9.453 1 96.06 88 TRP A O 1
ATOM 706 N N . GLN A 1 89 ? 22.172 17.297 8.703 1 96.06 89 GLN A N 1
ATOM 707 C CA . GLN A 1 89 ? 22.531 17.469 7.297 1 96.06 89 GLN A CA 1
ATOM 708 C C . GLN A 1 89 ? 21.516 18.375 6.594 1 96.06 89 GLN A C 1
ATOM 710 O O . GLN A 1 89 ? 20.328 18.391 6.949 1 96.06 89 GLN A O 1
ATOM 715 N N . PRO A 1 90 ? 21.984 19.094 5.613 1 95.62 90 PRO A N 1
ATOM 716 C CA . PRO A 1 90 ? 21.031 19.938 4.871 1 95.62 90 PRO A CA 1
ATOM 717 C C . PRO A 1 90 ? 19.922 19.125 4.211 1 95.62 90 PRO A C 1
ATOM 719 O O . PRO A 1 90 ? 20.172 18.062 3.637 1 95.62 90 PRO A O 1
ATOM 722 N N . ARG A 1 91 ? 18.75 19.672 4.34 1 96.12 91 ARG A N 1
ATOM 723 C CA . ARG A 1 91 ? 17.609 19.047 3.68 1 96.12 91 ARG A CA 1
ATOM 724 C C . ARG A 1 91 ? 17.5 19.5 2.23 1 96.12 91 ARG A C 1
ATOM 726 O O . ARG A 1 91 ? 17.547 20.703 1.947 1 96.12 91 ARG A O 1
ATOM 733 N N . ASN A 1 92 ? 17.297 18.594 1.308 1 91.38 92 ASN A N 1
ATOM 734 C CA . ASN A 1 92 ? 17.203 18.922 -0.11 1 91.38 92 ASN A CA 1
ATOM 735 C C . ASN A 1 92 ? 15.914 19.672 -0.429 1 91.38 92 ASN A C 1
ATOM 737 O O . ASN A 1 92 ? 15.898 20.547 -1.307 1 91.38 92 ASN A O 1
ATOM 741 N N . HIS A 1 93 ? 14.844 19.344 0.248 1 94.19 93 HIS A N 1
ATOM 742 C CA . HIS A 1 93 ? 13.547 19.953 -0.038 1 94.19 93 HIS A CA 1
ATOM 743 C C . HIS A 1 93 ? 13.008 20.719 1.17 1 94.19 93 HIS A C 1
ATOM 745 O O . HIS A 1 93 ? 11.859 20.516 1.573 1 94.19 93 HIS A O 1
ATOM 751 N N . THR A 1 94 ? 13.797 21.625 1.674 1 97.69 94 THR A N 1
ATOM 752 C CA . THR A 1 94 ? 13.383 22.422 2.818 1 97.69 94 THR A CA 1
ATOM 753 C C . THR A 1 94 ? 12.359 23.484 2.396 1 97.69 94 THR A C 1
ATOM 755 O O . THR A 1 94 ? 12.438 24.031 1.298 1 97.69 94 THR A O 1
ATOM 758 N N . TRP A 1 95 ? 11.461 23.75 3.271 1 98.5 95 TRP A N 1
ATOM 759 C CA . TRP A 1 95 ? 10.438 24.75 3.002 1 98.5 95 TRP A CA 1
ATOM 760 C C . TRP A 1 95 ? 11 26.172 3.137 1 98.5 95 TRP A C 1
ATOM 762 O O . TRP A 1 95 ? 10.383 27.141 2.686 1 98.5 95 TRP A O 1
ATOM 772 N N . VAL A 1 96 ? 12.219 26.281 3.604 1 98.12 96 VAL A N 1
ATOM 773 C CA . VAL A 1 96 ? 12.828 27.578 3.818 1 98.12 96 VAL A CA 1
ATOM 774 C C . VAL A 1 96 ? 13.422 28.094 2.508 1 98.12 96 VAL A C 1
ATOM 776 O O . VAL A 1 96 ? 13.797 29.266 2.406 1 98.12 96 VAL A O 1
ATOM 779 N N . LYS A 1 97 ? 13.477 27.25 1.583 1 96.69 97 LYS A N 1
ATOM 780 C CA . LYS A 1 97 ? 13.898 27.703 0.26 1 96.69 97 LYS A CA 1
ATOM 781 C C . LYS A 1 97 ? 12.797 28.5 -0.424 1 96.69 97 LYS A C 1
ATOM 783 O O . LYS A 1 97 ? 11.812 27.938 -0.904 1 96.69 97 LYS A O 1
ATOM 788 N N . GLY A 1 98 ? 12.961 29.812 -0.426 1 96.75 98 GLY A N 1
ATOM 789 C CA . GLY A 1 98 ? 12.031 30.703 -1.125 1 96.75 98 GLY A CA 1
ATOM 790 C C . GLY A 1 98 ? 10.844 31.109 -0.278 1 96.75 98 GLY A C 1
ATOM 791 O O . GLY A 1 98 ? 9.961 31.828 -0.744 1 96.75 98 GLY A O 1
ATOM 792 N N . ARG A 1 99 ? 10.773 30.656 0.97 1 98.38 99 ARG A N 1
ATOM 793 C CA . ARG A 1 99 ? 9.625 30.953 1.823 1 98.38 99 ARG A CA 1
ATOM 794 C C . ARG A 1 99 ? 10.062 31.219 3.258 1 98.38 99 ARG A C 1
ATOM 796 O O . ARG A 1 99 ? 11.031 30.625 3.74 1 98.38 99 ARG A O 1
ATOM 803 N N . ASN A 1 100 ? 9.422 32.188 3.869 1 98.69 100 ASN A N 1
ATOM 804 C CA . ASN A 1 100 ? 9.5 32.281 5.32 1 98.69 100 ASN A CA 1
ATOM 805 C C . ASN A 1 100 ? 8.688 31.203 6.012 1 98.69 100 ASN A C 1
ATOM 807 O O . ASN A 1 100 ? 7.633 30.797 5.52 1 98.69 100 ASN A O 1
ATOM 811 N N . VAL A 1 101 ? 9.242 30.672 7.141 1 98.81 101 VAL A N 1
ATOM 812 C CA . VAL A 1 101 ? 8.539 29.594 7.832 1 98.81 101 VAL A CA 1
ATOM 813 C C . VAL A 1 101 ? 8.445 29.922 9.32 1 98.81 101 VAL A C 1
ATOM 815 O O . VAL A 1 101 ? 9.461 30.172 9.977 1 98.81 101 VAL A O 1
ATOM 818 N N . LEU A 1 102 ? 7.266 29.922 9.805 1 98.88 102 LEU A N 1
ATOM 819 C CA . LEU A 1 102 ? 7 30.109 11.227 1 98.88 102 LEU A CA 1
ATOM 820 C C . LEU A 1 102 ? 6.531 28.812 11.875 1 98.88 102 LEU A C 1
ATOM 822 O O . LEU A 1 102 ? 5.453 28.312 11.555 1 98.88 102 LEU A O 1
ATOM 826 N N . LEU A 1 103 ? 7.355 28.281 12.758 1 98.81 103 LEU A N 1
ATOM 827 C CA . LEU A 1 103 ? 7.027 27.094 13.539 1 98.81 103 LEU A CA 1
ATOM 828 C C . LEU A 1 103 ? 6.535 27.469 14.93 1 98.81 103 LEU A C 1
ATOM 830 O O . LEU A 1 103 ? 7.148 28.297 15.602 1 98.81 103 LEU A O 1
ATOM 834 N N . ILE A 1 104 ? 5.441 26.891 15.336 1 98.75 104 ILE A N 1
ATOM 835 C CA . ILE A 1 104 ? 4.855 27.219 16.625 1 98.75 104 ILE A CA 1
ATOM 836 C C . ILE A 1 104 ? 4.699 25.969 17.469 1 98.75 104 ILE A C 1
ATOM 838 O O . ILE A 1 104 ? 4.039 25.016 17.062 1 98.75 104 ILE A O 1
ATOM 842 N N . ASP A 1 105 ? 5.316 25.938 18.641 1 98.56 105 ASP A N 1
ATOM 843 C CA . ASP A 1 105 ? 5.066 24.844 19.594 1 98.56 105 ASP A CA 1
ATOM 844 C C . ASP A 1 105 ? 3.711 25.016 20.266 1 98.56 105 ASP A C 1
ATOM 846 O O . ASP A 1 105 ? 3.609 25.672 21.312 1 98.56 105 ASP A O 1
ATOM 850 N N . HIS A 1 106 ? 2.775 24.422 19.641 1 98.06 106 HIS A N 1
ATOM 851 C CA . HIS A 1 106 ? 1.411 24.484 20.156 1 98.06 106 HIS A CA 1
ATOM 852 C C . HIS A 1 106 ? 0.87 23.078 20.453 1 98.06 106 HIS A C 1
ATOM 854 O O . HIS A 1 106 ? 1.282 22.109 19.828 1 98.06 106 HIS A O 1
ATOM 860 N N . PRO A 1 107 ? -0.089 23.016 21.453 1 97.94 107 PRO A N 1
ATOM 861 C CA . PRO A 1 107 ? -0.559 24.047 22.391 1 97.94 107 PRO A CA 1
ATOM 862 C C . PRO A 1 107 ? 0.461 24.359 23.484 1 97.94 107 PRO A C 1
ATOM 864 O O . PRO A 1 107 ? 1.596 23.875 23.422 1 97.94 107 PRO A O 1
ATOM 867 N N . VAL A 1 108 ? 0.073 25.312 24.359 1 98.12 108 VAL A N 1
ATOM 868 C CA . VAL A 1 108 ? 0.932 25.578 25.516 1 98.12 108 VAL A CA 1
ATOM 869 C C . VAL A 1 108 ? 1.27 24.266 26.219 1 98.12 108 VAL A C 1
ATOM 871 O O . VAL A 1 108 ? 0.422 23.375 26.312 1 98.12 108 VAL A O 1
ATOM 874 N N . GLY A 1 109 ? 2.537 24.109 26.609 1 97.12 109 GLY A N 1
ATOM 875 C CA . GLY A 1 109 ? 3 22.891 27.266 1 97.12 109 GLY A CA 1
ATOM 876 C C . GLY A 1 109 ? 3.73 21.953 26.328 1 97.12 109 GLY A C 1
ATOM 877 O O . GLY A 1 109 ? 4.242 20.922 26.75 1 97.12 109 GLY A O 1
ATOM 878 N N . THR A 1 110 ? 3.85 22.312 25.062 1 97.88 110 THR A N 1
ATOM 879 C CA . THR A 1 110 ? 4.523 21.484 24.078 1 97.88 110 THR A CA 1
ATOM 880 C C . THR A 1 110 ? 5.871 22.078 23.688 1 97.88 110 THR A C 1
ATOM 882 O O . THR A 1 110 ? 5.996 23.297 23.531 1 97.88 110 THR A O 1
ATOM 885 N N . GLY A 1 111 ? 6.855 21.141 23.469 1 97.81 111 GLY A N 1
ATOM 886 C CA . GLY A 1 111 ? 8.172 21.625 23.078 1 97.81 111 GLY A CA 1
ATOM 887 C C . GLY A 1 111 ? 8.766 22.594 24.078 1 97.81 111 GLY A C 1
ATOM 888 O O . GLY A 1 111 ? 8.867 22.297 25.266 1 97.81 111 GLY A O 1
ATOM 889 N N . PHE A 1 112 ? 9.078 23.828 23.531 1 98.25 112 PHE A N 1
ATOM 890 C CA . PHE A 1 112 ? 9.656 24.844 24.406 1 98.25 112 PHE A CA 1
ATOM 891 C C . PHE A 1 112 ? 8.57 25.734 24.984 1 98.25 112 PHE A C 1
ATOM 893 O O . PHE A 1 112 ? 8.859 26.625 25.797 1 98.25 112 PHE A O 1
ATOM 900 N N . SER A 1 113 ? 7.352 25.562 24.531 1 98.06 113 SER A N 1
ATOM 901 C CA . SER A 1 113 ? 6.242 26.266 25.156 1 98.06 113 SER A CA 1
ATOM 902 C C . SER A 1 113 ? 5.977 25.75 26.562 1 98.06 113 SER A C 1
ATOM 904 O O . SER A 1 113 ? 6.242 24.578 26.859 1 98.06 113 SER A O 1
ATOM 906 N N . TYR A 1 114 ? 5.398 26.609 27.438 1 97.12 114 TYR A N 1
ATOM 907 C CA . TYR A 1 114 ? 5.215 26.156 28.812 1 97.12 114 TYR A CA 1
ATOM 908 C C . TYR A 1 114 ? 4.098 26.922 29.5 1 97.12 114 TYR A C 1
ATOM 910 O O . TYR A 1 114 ? 3.633 27.938 28.984 1 97.12 114 TYR A O 1
ATOM 918 N N . VAL A 1 115 ? 3.646 26.375 30.578 1 97.38 115 VAL A N 1
ATOM 919 C CA . VAL A 1 115 ? 2.691 27 31.484 1 97.38 115 VAL A CA 1
ATOM 920 C C . VAL A 1 115 ? 3.275 27.047 32.906 1 97.38 115 VAL A C 1
ATOM 922 O O . VAL A 1 115 ? 4.027 26.156 33.281 1 97.38 115 VAL A O 1
ATOM 925 N N . GLU A 1 116 ? 2.943 28.047 33.625 1 96.62 116 GLU A N 1
ATOM 926 C CA . GLU A 1 116 ? 3.393 28.172 35 1 96.62 116 GLU A CA 1
ATOM 927 C C . GLU A 1 116 ? 2.59 27.266 35.938 1 96.62 116 GLU A C 1
ATOM 929 O O . GLU A 1 116 ? 3.064 26.875 37 1 96.62 116 GLU A O 1
ATOM 934 N N . ASP A 1 117 ? 1.385 26.984 35.469 1 97 117 ASP A N 1
ATOM 935 C CA . ASP A 1 117 ? 0.475 26.094 36.156 1 97 117 ASP A CA 1
ATOM 936 C C . ASP A 1 117 ? -0.227 25.141 35.188 1 97 117 ASP A C 1
ATOM 938 O O . ASP A 1 117 ? -0.775 25.578 34.188 1 97 117 ASP A O 1
ATOM 942 N N . LYS A 1 118 ? -0.299 23.891 35.531 1 96.12 118 LYS A N 1
ATOM 943 C CA . LYS A 1 118 ? -0.845 22.875 34.656 1 96.12 118 LYS A CA 1
ATOM 944 C C . LYS A 1 118 ? -2.322 23.125 34.375 1 96.12 118 LYS A C 1
ATOM 946 O O . LYS A 1 118 ? -2.854 22.672 33.344 1 96.12 118 LYS A O 1
ATOM 951 N N . SER A 1 119 ? -2.953 23.781 35.25 1 97 119 SER A N 1
ATOM 952 C CA . SER A 1 119 ? -4.359 24.109 35.062 1 97 119 SER A CA 1
ATOM 953 C C . SER A 1 119 ? -4.551 25.016 33.844 1 97 119 SER A C 1
ATOM 955 O O . SER A 1 119 ? -5.668 25.172 33.344 1 97 119 SER A O 1
ATOM 957 N N . LEU A 1 120 ? -3.422 25.594 33.281 1 98.19 120 LEU A N 1
ATOM 958 C CA . LEU A 1 120 ? -3.484 26.531 32.188 1 98.19 120 LEU A CA 1
ATOM 959 C C . LEU A 1 120 ? -3.383 25.797 30.844 1 98.19 120 LEU A C 1
ATOM 961 O O . LEU A 1 120 ? -3.502 26.422 29.781 1 98.19 120 LEU A O 1
ATOM 965 N N . LEU A 1 121 ? -3.215 24.484 30.859 1 98.31 121 LEU A N 1
ATOM 966 C CA . LEU A 1 121 ? -3.246 23.734 29.625 1 98.31 121 LEU A CA 1
ATOM 967 C C . LEU A 1 121 ? -4.609 23.844 28.938 1 98.31 121 LEU A C 1
ATOM 969 O O . LEU A 1 121 ? -5.637 23.922 29.625 1 98.31 121 LEU A O 1
ATOM 973 N N . VAL A 1 122 ? -4.57 23.875 27.625 1 98.06 122 VAL A N 1
ATOM 974 C CA . VAL A 1 122 ? -5.84 24 26.922 1 98.06 122 VAL A CA 1
ATOM 975 C C . VAL A 1 122 ? -6.586 22.672 26.969 1 98.06 122 VAL A C 1
ATOM 977 O O . VAL A 1 122 ? -5.969 21.594 26.969 1 98.06 122 VAL A O 1
ATOM 980 N N . LYS A 1 123 ? -7.906 22.734 26.906 1 96.62 123 LYS A N 1
ATOM 981 C CA . LYS A 1 123 ? -8.727 21.547 27.047 1 96.62 123 LYS A CA 1
ATOM 982 C C . LYS A 1 123 ? -9.602 21.328 25.828 1 96.62 123 LYS A C 1
ATOM 984 O O . LYS A 1 123 ? -10.156 20.234 25.641 1 96.62 123 LYS A O 1
ATOM 989 N N . THR A 1 124 ? -9.719 22.297 24.984 1 97.19 124 THR A N 1
ATOM 990 C CA . THR A 1 124 ? -10.57 22.203 23.812 1 97.19 124 THR A CA 1
ATOM 991 C C . THR A 1 124 ? -9.844 22.719 22.578 1 97.19 124 THR A C 1
ATOM 993 O O . THR A 1 124 ? -8.875 23.469 22.688 1 97.19 124 THR A O 1
ATOM 996 N N . ASP A 1 125 ? -10.398 22.328 21.438 1 97.31 125 ASP A N 1
ATOM 997 C CA . ASP A 1 125 ? -9.891 22.844 20.156 1 97.31 125 ASP A CA 1
ATOM 998 C C . ASP A 1 125 ? -10.062 24.344 20.078 1 97.31 125 ASP A C 1
ATOM 1000 O O . ASP A 1 125 ? -9.211 25.047 19.516 1 97.31 125 ASP A O 1
ATOM 1004 N N . GLN A 1 126 ? -11.141 24.797 20.641 1 98.06 126 GLN A N 1
ATOM 1005 C CA . GLN A 1 126 ? -11.414 26.234 20.625 1 98.06 126 GLN A CA 1
ATOM 1006 C C . GLN A 1 126 ? -10.328 27 21.391 1 98.06 126 GLN A C 1
ATOM 1008 O O . GLN A 1 126 ? -9.797 27.984 20.875 1 98.06 126 GLN A O 1
ATOM 1013 N N . GLU A 1 127 ? -9.977 26.516 22.516 1 98.5 127 GLU A N 1
ATOM 1014 C CA . GLU A 1 127 ? -8.945 27.172 23.312 1 98.5 127 GLU A CA 1
ATOM 1015 C C . GLU A 1 127 ? -7.598 27.156 22.609 1 98.5 127 GLU A C 1
ATOM 1017 O O . GLU A 1 127 ? -6.867 28.141 22.625 1 98.5 127 GLU A O 1
ATOM 1022 N N . ALA A 1 128 ? -7.297 26.047 22.031 1 98.38 128 ALA A N 1
ATOM 1023 C CA . ALA A 1 128 ? -6.043 25.922 21.297 1 98.38 128 ALA A CA 1
ATOM 1024 C C . ALA A 1 128 ? -5.996 26.906 20.141 1 98.38 128 ALA A C 1
ATOM 1026 O O . ALA A 1 128 ? -4.977 27.578 19.922 1 98.38 128 ALA A O 1
ATOM 1027 N N . ALA A 1 129 ? -7.109 27.016 19.422 1 98.5 129 ALA A N 1
ATOM 1028 C CA . ALA A 1 129 ? -7.184 27.906 18.281 1 98.5 129 ALA A CA 1
ATOM 1029 C C . ALA A 1 129 ? -7.102 29.375 18.719 1 98.5 129 ALA A C 1
ATOM 1031 O O . ALA A 1 129 ? -6.527 30.203 18.016 1 98.5 129 ALA A O 1
ATOM 1032 N N . ILE A 1 130 ? -7.652 29.672 19.859 1 98.69 130 ILE A N 1
ATOM 1033 C CA . ILE A 1 130 ? -7.586 31.031 20.391 1 98.69 130 ILE A CA 1
ATOM 1034 C C . ILE A 1 130 ? -6.141 31.391 20.734 1 98.69 130 ILE A C 1
ATOM 1036 O O . ILE A 1 130 ? -5.652 32.469 20.375 1 98.69 130 ILE A O 1
ATOM 1040 N N . ASP A 1 131 ? -5.457 30.484 21.422 1 98.81 131 ASP A N 1
ATOM 1041 C CA . ASP A 1 131 ? -4.059 30.703 21.75 1 98.81 131 ASP A CA 1
ATOM 1042 C C . ASP A 1 131 ? -3.213 30.891 20.5 1 98.81 131 ASP A C 1
ATOM 1044 O O . ASP A 1 131 ? -2.342 31.766 20.453 1 98.81 131 ASP A O 1
ATOM 1048 N N . LEU A 1 132 ? -3.475 30.078 19.531 1 98.81 132 LEU A N 1
ATOM 1049 C CA . LEU A 1 132 ? -2.76 30.172 18.266 1 98.81 132 LEU A CA 1
ATOM 1050 C C . LEU A 1 132 ? -3.033 31.516 17.594 1 98.81 132 LEU A C 1
ATOM 1052 O O . LEU A 1 132 ? -2.115 32.156 17.078 1 98.81 132 LEU A O 1
ATOM 1056 N N . SER A 1 133 ? -4.289 31.891 17.578 1 98.75 133 SER A N 1
ATOM 1057 C CA . SER A 1 133 ? -4.664 33.188 17 1 98.75 133 SER A CA 1
ATOM 1058 C C . SER A 1 133 ? -3.936 34.312 17.688 1 98.75 133 SER A C 1
ATOM 1060 O O . SER A 1 133 ? -3.428 35.219 17.016 1 98.75 133 SER A O 1
ATOM 1062 N N . LYS A 1 134 ? -3.844 34.281 19 1 98.75 134 LYS A N 1
ATOM 1063 C CA . LYS A 1 134 ? -3.133 35.312 19.75 1 98.75 134 LYS A CA 1
ATOM 1064 C C . LYS A 1 134 ? -1.648 35.312 19.406 1 98.75 134 LYS A C 1
ATOM 1066 O O . LYS A 1 134 ? -1.039 36.375 19.297 1 98.75 134 LYS A O 1
ATOM 1071 N N . THR A 1 135 ? -1.116 34.156 19.266 1 98.81 135 THR A N 1
ATOM 1072 C CA . THR A 1 135 ? 0.296 34.031 18.922 1 98.81 135 THR A CA 1
ATOM 1073 C C . THR A 1 135 ? 0.575 34.656 17.562 1 98.81 135 THR A C 1
ATOM 1075 O O . THR A 1 135 ? 1.533 35.406 17.391 1 98.81 135 THR A O 1
ATOM 1078 N N . ILE A 1 136 ? -0.258 34.375 16.609 1 98.88 136 ILE A N 1
ATOM 1079 C CA . ILE A 1 136 ? -0.084 34.875 15.242 1 98.88 136 ILE A CA 1
ATOM 1080 C C . ILE A 1 136 ? -0.286 36.375 15.203 1 98.88 136 ILE A C 1
ATOM 1082 O O . ILE A 1 136 ? 0.479 37.094 14.555 1 98.88 136 ILE A O 1
ATOM 1086 N N . LYS A 1 137 ? -1.265 36.906 15.938 1 98.69 137 LYS A N 1
ATOM 1087 C CA . LYS A 1 137 ? -1.468 38.344 16.047 1 98.69 137 LYS A CA 1
ATOM 1088 C C . LYS A 1 137 ? -0.235 39.031 16.625 1 98.69 137 LYS A C 1
ATOM 1090 O O . LYS A 1 137 ? 0.21 40.062 16.109 1 98.69 137 LYS A O 1
ATOM 1095 N N . ALA A 1 138 ? 0.286 38.438 17.688 1 98.62 138 ALA A N 1
ATOM 1096 C CA . ALA A 1 138 ? 1.466 39 18.328 1 98.62 138 ALA A CA 1
ATOM 1097 C C . ALA A 1 138 ? 2.664 39 17.391 1 98.62 138 ALA A C 1
ATOM 1099 O O . ALA A 1 138 ? 3.457 39.938 17.375 1 98.62 138 ALA A O 1
ATOM 1100 N N . PHE A 1 139 ? 2.797 37.969 16.641 1 98.56 139 PHE A N 1
ATOM 1101 C CA . PHE A 1 139 ? 3.883 37.875 15.672 1 98.56 139 PHE A CA 1
ATOM 1102 C C . PHE A 1 139 ? 3.822 39 14.68 1 98.56 139 PHE A C 1
ATOM 1104 O O . PHE A 1 139 ? 4.824 39.688 14.445 1 98.56 139 PHE A O 1
ATOM 1111 N N . PHE A 1 140 ? 2.641 39.312 14.109 1 98.44 140 PHE A N 1
ATOM 1112 C CA . PHE A 1 140 ? 2.504 40.312 13.086 1 98.44 140 PHE A CA 1
ATOM 1113 C C . PHE A 1 140 ? 2.594 41.719 13.695 1 98.44 140 PHE A C 1
ATOM 1115 O O . PHE A 1 140 ? 2.943 42.688 13.008 1 98.44 140 PHE A O 1
ATOM 1122 N N . ARG A 1 141 ? 2.295 41.844 15.008 1 97.62 141 ARG A N 1
ATOM 1123 C CA . ARG A 1 141 ? 2.498 43.125 15.695 1 97.62 141 ARG A CA 1
ATOM 1124 C C . ARG A 1 141 ? 3.982 43.406 15.867 1 97.62 141 ARG A C 1
ATOM 1126 O O . ARG A 1 141 ? 4.402 44.562 15.797 1 97.62 141 ARG A O 1
ATOM 1133 N N . THR A 1 142 ? 4.684 42.375 16.094 1 97.12 142 THR A N 1
ATOM 1134 C CA . THR A 1 142 ? 6.117 42.5 16.328 1 97.12 142 THR A CA 1
ATOM 1135 C C . THR A 1 142 ? 6.867 42.625 15.008 1 97.12 142 THR A C 1
ATOM 1137 O O . THR A 1 142 ? 7.824 43.406 14.898 1 97.12 142 THR A O 1
ATOM 1140 N N . HIS A 1 143 ? 6.465 41.875 14.031 1 97 143 HIS A N 1
ATOM 1141 C CA . HIS A 1 143 ? 7.137 41.812 12.742 1 97 143 HIS A CA 1
ATOM 1142 C C . HIS A 1 143 ? 6.281 42.438 11.648 1 97 143 HIS A C 1
ATOM 1144 O O . HIS A 1 143 ? 5.895 41.781 10.688 1 97 143 HIS A O 1
ATOM 1150 N N . LYS A 1 144 ? 6.156 43.719 11.664 1 97.12 144 LYS A N 1
ATOM 1151 C CA . LYS A 1 144 ? 5.238 44.469 10.82 1 97.12 144 LYS A CA 1
ATOM 1152 C C . LYS A 1 144 ? 5.629 44.375 9.344 1 97.12 144 LYS A C 1
ATOM 1154 O O . LYS A 1 144 ? 4.777 44.5 8.461 1 97.12 144 LYS A O 1
ATOM 1159 N N . GLY A 1 145 ? 6.848 44.125 9.086 1 96.75 145 GLY A N 1
ATOM 1160 C CA . GLY A 1 145 ? 7.332 44.031 7.719 1 96.75 145 GLY A CA 1
ATOM 1161 C C . GLY A 1 145 ? 6.711 42.875 6.965 1 96.75 145 GLY A C 1
ATOM 1162 O O . GLY A 1 145 ? 6.699 42.844 5.73 1 96.75 145 GLY A O 1
ATOM 1163 N N . PHE A 1 146 ? 6.156 41.969 7.676 1 98.25 146 PHE A N 1
ATOM 1164 C CA . PHE A 1 146 ? 5.629 40.75 7.039 1 98.25 146 PHE A CA 1
ATOM 1165 C C . PHE A 1 146 ? 4.121 40.844 6.855 1 98.25 146 PHE A C 1
ATOM 1167 O O . PHE A 1 146 ? 3.488 39.938 6.348 1 98.25 146 PHE A O 1
ATOM 1174 N N . ARG A 1 147 ? 3.492 41.906 7.184 1 98.19 147 ARG A N 1
ATOM 1175 C CA . ARG A 1 147 ? 2.041 42.062 7.148 1 98.19 147 ARG A CA 1
ATOM 1176 C C . ARG A 1 147 ? 1.521 42 5.715 1 98.19 147 ARG A C 1
ATOM 1178 O O . ARG A 1 147 ? 0.385 41.594 5.48 1 98.19 147 ARG A O 1
ATOM 1185 N N . LYS A 1 148 ? 2.336 42.406 4.75 1 97.25 148 LYS A N 1
ATOM 1186 C CA . LYS A 1 148 ? 1.902 42.438 3.355 1 97.25 148 LYS A CA 1
ATOM 1187 C C . LYS A 1 148 ? 2.346 41.156 2.617 1 97.25 148 LYS A C 1
ATOM 1189 O O . LYS A 1 148 ? 1.94 40.938 1.477 1 97.25 148 LYS A O 1
ATOM 1194 N N . THR A 1 149 ? 3.123 40.406 3.279 1 97.12 149 THR A N 1
ATOM 1195 C CA . THR A 1 149 ? 3.619 39.156 2.707 1 97.12 149 THR A CA 1
ATOM 1196 C C . THR A 1 149 ? 2.486 38.156 2.541 1 97.12 149 THR A C 1
ATOM 1198 O O . THR A 1 149 ? 1.713 37.906 3.473 1 97.12 149 THR A O 1
ATOM 1201 N N . PRO A 1 150 ? 2.348 37.531 1.239 1 98.12 150 PRO A N 1
ATOM 1202 C CA . PRO A 1 150 ? 1.354 36.469 1.167 1 98.12 150 PRO A CA 1
ATOM 1203 C C . PRO A 1 150 ? 1.585 35.375 2.211 1 98.12 150 PRO A C 1
ATOM 1205 O O . PRO A 1 150 ? 2.682 34.812 2.295 1 98.12 150 PRO A O 1
ATOM 1208 N N . THR A 1 151 ? 0.588 35.125 3.016 1 98.75 151 THR A N 1
ATOM 1209 C CA . THR A 1 151 ? 0.746 34.219 4.168 1 98.75 151 THR A CA 1
ATOM 1210 C C . THR A 1 151 ? -0.211 33.031 4.074 1 98.75 151 THR A C 1
ATOM 1212 O O . THR A 1 151 ? -1.369 33.219 3.688 1 98.75 151 THR A O 1
ATOM 1215 N N . TYR A 1 152 ? 0.262 31.875 4.422 1 98.81 152 TYR A N 1
ATOM 1216 C CA . TYR A 1 152 ? -0.475 30.625 4.387 1 98.81 152 TYR A CA 1
ATOM 1217 C C . TYR A 1 152 ? -0.343 29.875 5.711 1 98.81 152 TYR A C 1
ATOM 1219 O O . TYR A 1 152 ? 0.716 29.906 6.344 1 98.81 152 TYR A O 1
ATOM 1227 N N . ILE A 1 153 ? -1.401 29.203 6.109 1 98.81 153 ILE A N 1
ATOM 1228 C CA . ILE A 1 153 ? -1.345 28.297 7.242 1 98.81 153 ILE A CA 1
ATOM 1229 C C . ILE A 1 153 ? -1.354 26.844 6.746 1 98.81 153 ILE A C 1
ATOM 1231 O O . ILE A 1 153 ? -2.156 26.484 5.883 1 98.81 153 ILE A O 1
ATOM 1235 N N . PHE A 1 154 ? -0.445 26.094 7.211 1 98.81 154 PHE A N 1
ATOM 1236 C CA . PHE A 1 154 ? -0.379 24.672 6.914 1 98.81 154 PHE A CA 1
ATOM 1237 C C . PHE A 1 154 ? -0.449 23.844 8.195 1 98.81 154 PHE A C 1
ATOM 1239 O O . PHE A 1 154 ? 0.297 24.094 9.141 1 98.81 154 PHE A O 1
ATOM 1246 N N . GLY A 1 155 ? -1.351 22.922 8.25 1 98.5 155 GLY A N 1
ATOM 1247 C CA . GLY A 1 155 ? -1.452 22.031 9.391 1 98.5 155 GLY A CA 1
ATOM 1248 C C . GLY A 1 155 ? -1.385 20.562 8.992 1 98.5 155 GLY A C 1
ATOM 1249 O O . GLY A 1 155 ? -1.724 20.203 7.863 1 98.5 155 GLY A O 1
ATOM 1250 N N . GLN A 1 156 ? -0.94 19.781 9.891 1 97.75 156 GLN A N 1
ATOM 1251 C CA . GLN A 1 156 ? -0.833 18.344 9.688 1 97.75 156 GLN A CA 1
ATOM 1252 C C . GLN A 1 156 ? -1.547 17.578 10.797 1 97.75 156 GLN A C 1
ATOM 1254 O O . GLN A 1 156 ? -1.443 17.938 11.977 1 97.75 156 GLN A O 1
ATOM 1259 N N . SER A 1 157 ? -2.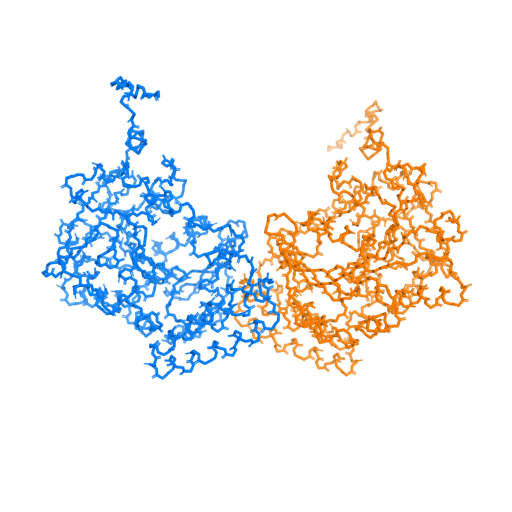234 16.531 10.484 1 97.31 157 SER A N 1
ATOM 1260 C CA . SER A 1 157 ? -2.859 15.664 11.484 1 97.31 157 SER A CA 1
ATOM 1261 C C . SER A 1 157 ? -3.797 16.453 12.391 1 97.31 157 SER A C 1
ATOM 1263 O O . SER A 1 157 ? -4.707 17.141 11.906 1 97.31 157 SER A O 1
ATOM 1265 N N . TYR A 1 158 ? -3.521 16.5 13.648 1 97.25 158 TYR A N 1
ATOM 1266 C CA . TYR A 1 158 ? -4.324 17.297 14.578 1 97.25 158 TYR A CA 1
ATOM 1267 C C . TYR A 1 158 ? -4.211 18.781 14.266 1 97.25 158 TYR A C 1
ATOM 1269 O O . TYR A 1 158 ? -5.172 19.531 14.445 1 97.25 158 TYR A O 1
ATOM 1277 N N . GLY A 1 159 ? -2.998 19.203 13.812 1 98.12 159 GLY A N 1
ATOM 1278 C CA . GLY A 1 159 ? -2.869 20.578 13.352 1 98.12 159 GLY A CA 1
ATOM 1279 C C . GLY A 1 159 ? -3.74 20.875 12.141 1 98.12 159 GLY A C 1
ATOM 1280 O O . GLY A 1 159 ? -4.254 21.984 12.008 1 98.12 159 GLY A O 1
ATOM 1281 N N . GLY A 1 160 ? -3.848 19.875 11.273 1 98 160 GLY A N 1
ATOM 1282 C CA . GLY A 1 160 ? -4.777 20 10.164 1 98 160 GLY A CA 1
ATOM 1283 C C . GLY A 1 160 ? -6.223 20.125 10.602 1 98 160 GLY A C 1
ATOM 1284 O O . GLY A 1 160 ? -7.008 20.828 9.961 1 98 160 GLY A O 1
ATOM 1285 N N . LYS A 1 161 ? -6.559 19.484 11.641 1 97.81 161 LYS A N 1
ATOM 1286 C CA . LYS A 1 161 ? -7.891 19.594 12.234 1 97.81 161 LYS A CA 1
ATOM 1287 C C . LYS A 1 161 ? -8.156 21 12.766 1 97.81 161 LYS A C 1
ATOM 1289 O O . LYS A 1 161 ? -9.289 21.484 12.711 1 97.81 161 LYS A O 1
ATOM 1294 N N . LEU A 1 162 ? -7.148 21.672 13.219 1 98.38 162 LEU A N 1
ATOM 1295 C CA . LEU A 1 162 ? -7.297 22.984 13.836 1 98.38 162 LEU A CA 1
ATOM 1296 C C . LEU A 1 162 ? -7.336 24.094 12.781 1 98.38 162 LEU A C 1
ATOM 1298 O O . LEU A 1 162 ? -7.895 25.156 13.016 1 98.38 162 LEU A O 1
ATOM 1302 N N . CYS A 1 163 ? -6.777 23.828 11.641 1 98.56 163 CYS A N 1
ATOM 1303 C CA . CYS A 1 163 ? -6.559 24.844 10.617 1 98.56 163 CYS A CA 1
ATOM 1304 C C . CYS A 1 163 ? -7.875 25.484 10.195 1 98.56 163 CYS A C 1
ATOM 1306 O O . CYS A 1 163 ? -7.965 26.703 10.055 1 98.56 163 CYS A O 1
ATOM 1308 N N . PRO A 1 164 ? -8.953 24.688 9.969 1 98.69 164 PRO A N 1
ATOM 1309 C CA . PRO A 1 164 ? -10.211 25.344 9.562 1 98.69 164 PRO A CA 1
ATOM 1310 C C . PRO A 1 164 ? -10.719 26.344 10.602 1 98.69 164 PRO A C 1
ATOM 1312 O O . PRO A 1 164 ? -11.062 27.469 10.258 1 98.69 164 PRO A O 1
ATOM 1315 N N . ARG A 1 165 ? -10.727 25.953 11.82 1 98.44 165 ARG A N 1
ATOM 1316 C CA . ARG A 1 165 ? -11.18 26.844 12.891 1 98.44 165 ARG A CA 1
ATOM 1317 C C . ARG A 1 165 ? -10.258 28.047 13.031 1 98.44 165 ARG A C 1
ATOM 1319 O O . ARG A 1 165 ? -10.727 29.188 13.141 1 98.44 165 ARG A O 1
ATOM 1326 N N . LEU A 1 166 ? -8.961 27.781 13.047 1 98.88 166 LEU A N 1
ATOM 1327 C CA . LEU A 1 166 ? -7.984 28.859 13.133 1 98.88 166 LEU A CA 1
ATOM 1328 C C . LEU A 1 166 ? -8.133 29.828 11.969 1 98.88 166 LEU A C 1
ATOM 1330 O O . LEU A 1 166 ? -8.102 31.047 12.164 1 98.88 166 LEU A O 1
ATOM 1334 N N . GLY A 1 167 ? -8.227 29.234 10.773 1 98.81 167 GLY A N 1
ATOM 1335 C CA . GLY A 1 167 ? -8.438 30.062 9.602 1 98.81 167 GLY A CA 1
ATOM 1336 C C . GLY A 1 167 ? -9.648 30.969 9.719 1 98.81 167 GLY A C 1
ATOM 1337 O O . GLY A 1 167 ? -9.594 32.156 9.344 1 98.81 167 GLY A O 1
ATOM 1338 N N . PHE A 1 168 ? -10.711 30.422 10.211 1 98.62 168 PHE A N 1
ATOM 1339 C CA . PHE A 1 168 ? -11.93 31.188 10.414 1 98.62 168 PHE A CA 1
ATOM 1340 C C . PHE A 1 168 ? -11.695 32.312 11.398 1 98.62 168 PHE A C 1
ATOM 1342 O O . PHE A 1 168 ? -12.117 33.469 11.156 1 98.62 168 PHE A O 1
ATOM 1349 N N . TYR A 1 169 ? -11.016 32.062 12.508 1 98.62 169 TYR A N 1
ATOM 1350 C CA . TYR A 1 169 ? -10.719 33.094 13.508 1 98.62 169 TYR A CA 1
ATOM 1351 C C . TYR A 1 169 ? -9.844 34.188 12.93 1 98.62 169 TYR A C 1
ATOM 1353 O O . TYR A 1 169 ? -10.094 35.375 13.156 1 98.62 169 TYR A O 1
ATOM 1361 N N . LEU A 1 170 ? -8.805 33.812 12.219 1 98.81 170 LEU A N 1
ATOM 1362 C CA . LEU A 1 170 ? -7.891 34.781 11.641 1 98.81 170 LEU A CA 1
ATOM 1363 C C . LEU A 1 170 ? -8.594 35.656 10.602 1 98.81 170 LEU A C 1
ATOM 1365 O O . LEU A 1 170 ? -8.414 36.875 10.578 1 98.81 170 LEU A O 1
ATOM 1369 N N . HIS A 1 171 ? -9.383 35.031 9.773 1 98.38 171 HIS A N 1
ATOM 1370 C CA . HIS A 1 171 ? -10.141 35.781 8.773 1 98.38 171 HIS A CA 1
ATOM 1371 C C . HIS A 1 171 ? -11.078 36.781 9.43 1 98.38 171 HIS A C 1
ATOM 1373 O O . HIS A 1 171 ? -11.188 37.938 8.977 1 98.38 171 HIS A O 1
ATOM 1379 N N . THR A 1 172 ? -11.766 36.344 10.422 1 98.06 172 THR A N 1
ATOM 1380 C CA . THR A 1 172 ? -12.672 37.219 11.164 1 98.06 172 THR A CA 1
ATOM 1381 C C . THR A 1 172 ? -11.914 38.375 11.781 1 98.06 172 THR A C 1
ATOM 1383 O O . THR A 1 172 ? -12.398 39.531 11.758 1 98.06 172 THR A O 1
ATOM 1386 N N . ALA A 1 173 ? -10.781 38.125 12.305 1 98.5 173 ALA A N 1
ATOM 1387 C CA . ALA A 1 173 ? -9.961 39.188 12.898 1 98.5 173 ALA A CA 1
ATOM 1388 C C . ALA A 1 173 ? -9.531 40.219 11.844 1 98.5 173 ALA A C 1
ATOM 1390 O O . ALA A 1 173 ? -9.469 41.406 12.117 1 98.5 173 ALA A O 1
ATOM 1391 N N . ILE A 1 174 ? -9.188 39.719 10.703 1 98.44 174 ILE A N 1
ATOM 1392 C CA . ILE A 1 174 ? -8.797 40.625 9.602 1 98.44 174 ILE A CA 1
ATOM 1393 C C . ILE A 1 174 ? -9.977 41.5 9.195 1 98.44 174 ILE A C 1
ATOM 1395 O O . ILE A 1 174 ? -9.836 42.688 9.039 1 98.44 174 ILE A O 1
ATOM 1399 N N . GLU A 1 175 ? -11.156 40.906 9.07 1 97.81 175 GLU A N 1
ATOM 1400 C CA . GLU A 1 175 ? -12.367 41.594 8.672 1 97.81 175 GLU A CA 1
ATOM 1401 C C . GLU A 1 175 ? -12.727 42.688 9.688 1 97.81 175 GLU A C 1
ATOM 1403 O O . GLU A 1 175 ? -13.227 43.75 9.312 1 97.81 175 GLU A O 1
ATOM 1408 N N . ARG A 1 176 ? -12.422 42.406 10.859 1 97.88 176 ARG A N 1
ATOM 1409 C CA . ARG A 1 176 ? -12.758 43.312 11.938 1 97.88 176 ARG A CA 1
ATOM 1410 C C . ARG A 1 176 ? -11.617 44.281 12.203 1 97.88 176 ARG A C 1
ATOM 1412 O O . ARG A 1 176 ? -11.641 45.031 13.188 1 97.88 176 ARG A O 1
ATOM 1419 N N . LYS A 1 177 ? -10.57 44.219 11.484 1 97.44 177 LYS A N 1
ATOM 1420 C CA . LYS A 1 177 ? -9.43 45.125 11.531 1 97.44 177 LYS A CA 1
ATOM 1421 C C . LYS A 1 177 ? -8.641 44.938 12.828 1 97.44 177 LYS A C 1
ATOM 1423 O O . LYS A 1 177 ? -8.125 45.906 13.383 1 97.44 177 LYS A O 1
ATOM 1428 N N . ARG A 1 178 ? -8.602 43.719 13.266 1 97.94 178 ARG A N 1
ATOM 1429 C CA . ARG A 1 178 ? -7.859 43.406 14.477 1 97.94 178 ARG A CA 1
ATOM 1430 C C . ARG A 1 178 ? -6.578 42.625 14.156 1 97.94 178 ARG A C 1
ATOM 1432 O O . ARG A 1 178 ? -5.797 42.312 15.047 1 97.94 178 ARG A O 1
ATOM 1439 N N . LEU A 1 179 ? -6.367 42.375 12.969 1 98.38 179 LEU A N 1
ATOM 1440 C CA . LEU A 1 179 ? -5.184 41.656 12.477 1 98.38 179 LEU A CA 1
ATOM 1441 C C . LEU A 1 179 ? -4.828 42.125 11.07 1 98.38 179 LEU A C 1
ATOM 1443 O O . LEU A 1 179 ? -5.676 42.125 10.18 1 98.38 179 LEU A O 1
ATOM 1447 N N . LYS A 1 180 ? -3.664 42.656 10.867 1 98.25 180 LYS A N 1
ATOM 1448 C CA . LYS A 1 180 ? -3.127 42.969 9.539 1 98.25 180 LYS A CA 1
ATOM 1449 C C . LYS A 1 180 ? -2.256 41.812 9.031 1 98.25 180 LYS A C 1
ATOM 1451 O O . LYS A 1 180 ? -1.101 41.688 9.438 1 98.25 180 LYS A O 1
ATOM 1456 N N . MET A 1 181 ? -2.775 41.031 8.195 1 98.12 181 MET A N 1
ATOM 1457 C CA . MET A 1 181 ? -2.156 39.844 7.617 1 98.12 181 MET A CA 1
ATOM 1458 C C . MET A 1 181 ? -2.676 39.594 6.207 1 98.12 181 MET A C 1
ATOM 1460 O O . MET A 1 181 ? -3.881 39.688 5.961 1 98.12 181 MET A O 1
ATOM 1464 N N . ASN A 1 182 ? -1.788 39.438 5.219 1 98.25 182 ASN A N 1
ATOM 1465 C CA . ASN A 1 182 ? -2.17 39.031 3.865 1 98.25 182 ASN A CA 1
ATOM 1466 C C . ASN A 1 182 ? -2.434 37.531 3.768 1 98.25 182 ASN A C 1
ATOM 1468 O O . ASN A 1 182 ? -1.641 36.812 3.18 1 98.25 182 ASN A O 1
ATOM 1472 N N . PHE A 1 183 ? -3.592 37.125 4.312 1 98.5 183 PHE A N 1
ATOM 1473 C CA . PHE A 1 183 ? -3.971 35.719 4.434 1 98.5 183 PHE A CA 1
ATOM 1474 C C . PHE A 1 183 ? -4.48 35.188 3.104 1 98.5 183 PHE A C 1
ATOM 1476 O O . PHE A 1 183 ? -5.535 35.594 2.619 1 98.5 183 PHE A O 1
ATOM 1483 N N . LYS A 1 184 ? -3.744 34.125 2.51 1 98.31 184 LYS A N 1
ATOM 1484 C CA . LYS A 1 184 ? -4.031 33.75 1.126 1 98.31 184 LYS A CA 1
ATOM 1485 C C . LYS A 1 184 ? -4.535 32.312 1.029 1 98.31 184 LYS A C 1
ATOM 1487 O O . LYS A 1 184 ? -5.238 31.969 0.079 1 98.31 184 LYS A O 1
ATOM 1492 N N . GLY A 1 185 ? -4.215 31.531 2.059 1 98.5 185 GLY A N 1
ATOM 1493 C CA . GLY A 1 185 ? -4.633 30.156 1.856 1 98.5 185 GLY A CA 1
ATOM 1494 C C . GLY A 1 185 ? -4.312 29.25 3.037 1 98.5 185 GLY A C 1
ATOM 1495 O O . GLY A 1 185 ? -3.701 29.688 4.012 1 98.5 185 GLY A O 1
ATOM 1496 N N . ILE A 1 186 ? -4.801 27.984 2.957 1 98.81 186 ILE A N 1
ATOM 1497 C CA . ILE A 1 186 ? -4.656 26.969 3.99 1 98.81 186 ILE A CA 1
ATOM 1498 C C . ILE A 1 186 ? -4.289 25.625 3.35 1 98.81 186 ILE A C 1
ATOM 1500 O O . ILE A 1 186 ? -4.93 25.203 2.387 1 98.81 186 ILE A O 1
ATOM 1504 N N . GLY A 1 187 ? -3.223 25 3.828 1 98.81 187 GLY A N 1
ATOM 1505 C CA . GLY A 1 187 ? -2.887 23.625 3.5 1 98.81 187 GLY A CA 1
ATOM 1506 C C . GLY A 1 187 ? -3.203 22.641 4.617 1 98.81 187 GLY A C 1
ATOM 1507 O O . GLY A 1 187 ? -2.77 22.828 5.758 1 98.81 187 GLY A O 1
ATOM 1508 N N . ILE A 1 188 ? -3.965 21.625 4.324 1 98.88 188 ILE A N 1
ATOM 1509 C CA . ILE A 1 188 ? -4.355 20.625 5.312 1 98.88 188 ILE A CA 1
ATOM 1510 C C . ILE A 1 188 ? -3.764 19.266 4.93 1 98.88 188 ILE A C 1
ATOM 1512 O O . ILE A 1 188 ? -4.328 18.547 4.105 1 98.88 188 ILE A O 1
ATOM 1516 N N . GLY A 1 189 ? -2.686 18.891 5.582 1 98.69 189 GLY A N 1
ATOM 1517 C CA . GLY A 1 189 ? -2.01 17.625 5.32 1 98.69 189 GLY A CA 1
ATOM 1518 C C . GLY A 1 189 ? -2.414 16.531 6.277 1 98.69 189 GLY A C 1
ATOM 1519 O O . GLY A 1 189 ? -2.207 16.641 7.488 1 98.69 189 GLY A O 1
ATOM 1520 N N . SER A 1 190 ? -2.926 15.508 5.703 1 98.31 190 SER A N 1
ATOM 1521 C CA . SER A 1 190 ? -3.311 14.391 6.559 1 98.31 190 SER A CA 1
ATOM 1522 C C . SER A 1 190 ? -4.137 14.867 7.75 1 98.31 190 SER A C 1
ATOM 1524 O O . SER A 1 190 ? -3.869 14.477 8.891 1 98.31 190 SER A O 1
ATOM 1526 N N . GLY A 1 191 ? -5.059 15.75 7.441 1 98.12 191 GLY A N 1
ATOM 1527 C CA . GLY A 1 191 ? -5.801 16.422 8.492 1 98.12 191 GLY A CA 1
ATOM 1528 C C . GLY A 1 191 ? -6.867 15.547 9.125 1 98.12 191 GLY A C 1
ATOM 1529 O O . GLY A 1 191 ? -7.543 14.781 8.422 1 98.12 191 GLY A O 1
ATOM 1530 N N . PHE A 1 192 ? -6.957 15.641 10.375 1 96.81 192 PHE A N 1
ATOM 1531 C CA . PHE A 1 192 ? -7.973 14.914 11.125 1 96.81 192 PHE A CA 1
ATOM 1532 C C . PHE A 1 192 ? -9.258 15.727 11.227 1 96.81 192 PHE A C 1
ATOM 1534 O O . PHE A 1 192 ? -9.805 15.898 12.32 1 96.81 192 PHE A O 1
ATOM 1541 N N . VAL A 1 193 ? -9.742 16.234 10.125 1 97.12 193 VAL A N 1
ATOM 1542 C CA . VAL A 1 193 ? -10.812 17.219 10.008 1 97.12 193 VAL A CA 1
ATOM 1543 C C . VAL A 1 193 ? -12.156 16.547 10.305 1 97.12 193 VAL A C 1
ATOM 1545 O O . VAL A 1 193 ? -13.031 17.156 10.914 1 97.12 193 VAL A O 1
ATOM 1548 N N . ASP A 1 194 ? -12.328 15.352 9.852 1 96.44 194 ASP A N 1
ATOM 1549 C CA . ASP A 1 194 ? -13.523 14.547 10.094 1 96.44 194 ASP A CA 1
ATOM 1550 C C . ASP A 1 194 ? -13.156 13.156 10.594 1 96.44 194 ASP A C 1
ATOM 1552 O O . ASP A 1 194 ? -13.078 12.203 9.805 1 96.44 194 ASP A O 1
ATOM 1556 N N . PRO A 1 195 ? -13.086 12.984 11.859 1 95 195 PRO A N 1
ATOM 1557 C CA . PRO A 1 195 ? -12.648 11.711 12.422 1 95 195 PRO A CA 1
ATOM 1558 C C . PRO A 1 195 ? -13.547 10.547 12.023 1 95 195 PRO A C 1
ATOM 1560 O O . PRO A 1 195 ? -13.062 9.422 11.836 1 95 195 PRO A O 1
ATOM 1563 N N . LYS A 1 196 ? -14.812 10.781 11.852 1 95.12 196 LYS A N 1
ATOM 1564 C CA . LYS A 1 196 ? -15.758 9.719 11.531 1 95.12 196 LYS A CA 1
ATOM 1565 C C . LYS A 1 196 ? -15.367 9 10.242 1 95.12 196 LYS A C 1
ATOM 1567 O O . LYS A 1 196 ? -15.312 7.77 10.195 1 95.12 196 LYS A O 1
ATOM 1572 N N . GLU A 1 197 ? -15.086 9.789 9.203 1 94.88 197 GLU A N 1
ATOM 1573 C CA . GLU A 1 197 ? -14.773 9.203 7.902 1 94.88 197 GLU A CA 1
ATOM 1574 C C . GLU A 1 197 ? -13.453 8.438 7.941 1 94.88 197 GLU A C 1
ATOM 1576 O O . GLU A 1 197 ? -13.289 7.434 7.242 1 94.88 197 GLU A O 1
ATOM 1581 N N . SER A 1 198 ? -12.5 8.922 8.734 1 93.19 198 SER A N 1
ATOM 1582 C CA . SER A 1 198 ? -11.234 8.211 8.883 1 93.19 198 SER A CA 1
ATOM 1583 C C . SER A 1 198 ? -11.414 6.902 9.641 1 93.19 198 SER A C 1
ATOM 1585 O O . SER A 1 198 ? -10.883 5.867 9.234 1 93.19 198 SER A O 1
ATOM 1587 N N . ILE A 1 199 ? -12.203 6.945 10.688 1 93.75 199 ILE A N 1
ATOM 1588 C CA . ILE A 1 199 ? -12.406 5.801 11.562 1 93.75 199 ILE A CA 1
ATOM 1589 C C . ILE A 1 199 ? -13.125 4.688 10.797 1 93.75 199 ILE A C 1
ATOM 1591 O O . ILE A 1 199 ? -12.812 3.508 10.969 1 93.75 199 ILE A O 1
ATOM 1595 N N . LEU A 1 200 ? -14.008 5.031 9.969 1 93.12 200 LEU A N 1
ATOM 1596 C CA . LEU A 1 200 ? -14.812 4.059 9.234 1 93.12 200 LEU A CA 1
ATOM 1597 C C . LEU A 1 200 ? -13.953 3.303 8.219 1 93.12 200 LEU A C 1
ATOM 1599 O O . LEU A 1 200 ? -14.242 2.148 7.898 1 93.12 200 LEU A O 1
ATOM 1603 N N . VAL A 1 201 ? -12.875 3.904 7.738 1 93.56 201 VAL A N 1
ATOM 1604 C CA . VAL A 1 201 ? -12.047 3.332 6.684 1 93.56 201 VAL A CA 1
ATOM 1605 C C . VAL A 1 201 ? -10.914 2.518 7.305 1 93.56 201 VAL A C 1
ATOM 1607 O O . VAL A 1 201 ? -10.414 1.567 6.695 1 93.56 201 VAL A O 1
ATOM 1610 N N . TYR A 1 202 ? -10.656 2.758 8.523 1 90.94 202 TYR A N 1
ATOM 1611 C CA . TYR A 1 202 ? -9.477 2.287 9.242 1 90.94 202 TYR A CA 1
ATOM 1612 C C . TYR A 1 202 ? -9.406 0.765 9.242 1 90.94 202 TYR A C 1
ATOM 1614 O O . TYR A 1 202 ? -8.391 0.183 8.836 1 90.94 202 TYR A O 1
ATOM 1622 N N . PRO A 1 203 ? -10.398 0.065 9.625 1 91.94 203 PRO A N 1
ATOM 1623 C CA . PRO A 1 203 ? -10.312 -1.396 9.68 1 91.94 203 PRO A CA 1
ATOM 1624 C C . PRO A 1 203 ? -10.172 -2.029 8.297 1 91.94 203 PRO A C 1
ATOM 1626 O O . PRO A 1 203 ? -9.391 -2.967 8.117 1 91.94 203 PRO A O 1
ATOM 1629 N N . GLU A 1 204 ? -10.867 -1.488 7.383 1 93.69 204 GLU A N 1
ATOM 1630 C CA . GLU A 1 204 ? -10.836 -2.025 6.023 1 93.69 204 GLU A CA 1
ATOM 1631 C C . GLU A 1 204 ? -9.469 -1.835 5.387 1 93.69 204 GLU A C 1
ATOM 1633 O O . GLU A 1 204 ? -8.961 -2.73 4.707 1 93.69 204 GLU A O 1
ATOM 1638 N N . PHE A 1 205 ? -8.898 -0.706 5.555 1 95.19 205 PHE A N 1
ATOM 1639 C CA . PHE A 1 205 ? -7.574 -0.426 5.016 1 95.19 205 PHE A CA 1
ATOM 1640 C C . PHE A 1 205 ? -6.551 -1.414 5.562 1 95.19 205 PHE A C 1
ATOM 1642 O O . PHE A 1 205 ? -5.766 -1.988 4.805 1 95.19 205 PHE A O 1
ATOM 1649 N N . LEU A 1 206 ? -6.535 -1.626 6.852 1 93.19 206 LEU A N 1
ATOM 1650 C CA . LEU A 1 206 ? -5.598 -2.543 7.492 1 93.19 206 LEU A CA 1
ATOM 1651 C C . LEU A 1 206 ? -5.824 -3.973 7.012 1 93.19 206 LEU A C 1
ATOM 1653 O O . LEU A 1 206 ? -4.871 -4.738 6.859 1 93.19 206 LEU A O 1
ATOM 1657 N N . TYR A 1 207 ? -7.062 -4.305 6.781 1 94.5 207 TYR A N 1
ATOM 1658 C CA . TYR A 1 207 ? -7.387 -5.637 6.285 1 94.5 207 TYR A CA 1
ATOM 1659 C C . TYR A 1 207 ? -6.879 -5.828 4.859 1 94.5 207 TYR A C 1
ATOM 1661 O O . TYR A 1 207 ? -6.27 -6.848 4.543 1 94.5 207 TYR A O 1
ATOM 1669 N N . ASN A 1 208 ? -7.125 -4.816 4.051 1 94.38 208 ASN A N 1
ATOM 1670 C CA . ASN A 1 208 ? -6.672 -4.867 2.664 1 94.38 208 ASN A CA 1
ATOM 1671 C C . ASN A 1 208 ? -5.152 -4.984 2.576 1 94.38 208 ASN A C 1
ATOM 1673 O O . ASN A 1 208 ? -4.629 -5.648 1.681 1 94.38 208 ASN A O 1
ATOM 1677 N N . MET A 1 209 ? -4.52 -4.379 3.543 1 92.88 209 MET A N 1
ATOM 1678 C CA . MET A 1 209 ? -3.059 -4.348 3.512 1 92.88 209 MET A CA 1
ATOM 1679 C C . MET A 1 209 ? -2.475 -5.559 4.23 1 92.88 209 MET A C 1
ATOM 1681 O O . MET A 1 209 ? -1.258 -5.758 4.23 1 92.88 209 MET A O 1
ATOM 1685 N N . GLY A 1 210 ? -3.33 -6.363 4.824 1 92.5 210 GLY A N 1
ATOM 1686 C CA . GLY A 1 210 ? -2.898 -7.633 5.395 1 92.5 210 GLY A CA 1
ATOM 1687 C C . GLY A 1 210 ? -2.383 -7.504 6.812 1 92.5 210 GLY A C 1
ATOM 1688 O O . GLY A 1 210 ? -1.848 -8.461 7.375 1 92.5 210 GLY A O 1
ATOM 1689 N N . VAL A 1 211 ? -2.57 -6.355 7.422 1 91.25 211 VAL A N 1
ATOM 1690 C CA . VAL A 1 211 ? -2.014 -6.086 8.742 1 91.25 211 VAL A CA 1
ATOM 1691 C C . VAL A 1 211 ? -2.84 -6.805 9.812 1 91.25 211 VAL A C 1
ATOM 1693 O O . VAL A 1 211 ? -2.307 -7.223 10.836 1 91.25 211 VAL A O 1
ATOM 1696 N N . ILE A 1 212 ? -4.109 -6.977 9.531 1 91.5 212 ILE A N 1
ATOM 1697 C CA . ILE A 1 212 ? -4.973 -7.66 10.484 1 91.5 212 ILE A CA 1
ATOM 1698 C C . ILE A 1 212 ? -5.703 -8.805 9.797 1 91.5 212 ILE A C 1
ATOM 1700 O O . ILE A 1 212 ? -5.844 -8.82 8.57 1 91.5 212 ILE A O 1
ATOM 1704 N N . ASP A 1 213 ? -6.109 -9.766 10.617 1 92.31 213 ASP A N 1
ATOM 1705 C CA . ASP A 1 213 ? -6.848 -10.914 10.109 1 92.31 213 ASP A CA 1
ATOM 1706 C C . ASP A 1 213 ? -8.344 -10.633 10.07 1 92.31 213 ASP A C 1
ATOM 1708 O O . ASP A 1 213 ? -8.797 -9.562 10.477 1 92.31 213 ASP A O 1
ATOM 1712 N N . GLN A 1 214 ? -9.047 -11.57 9.523 1 92.25 214 GLN A N 1
ATOM 1713 C CA . GLN A 1 214 ? -10.461 -11.383 9.25 1 92.25 214 GLN A CA 1
ATOM 1714 C C . GLN A 1 214 ? -11.25 -11.156 10.539 1 92.25 214 GLN A C 1
ATOM 1716 O O . GLN A 1 214 ? -12.148 -10.312 10.586 1 92.25 214 GLN A O 1
ATOM 1721 N N . THR A 1 215 ? -10.945 -11.898 11.57 1 91.62 215 THR A N 1
ATOM 1722 C CA . THR A 1 215 ? -11.672 -11.781 12.836 1 91.62 215 THR A CA 1
ATOM 1723 C C . THR A 1 215 ? -11.516 -10.383 13.414 1 91.62 215 THR A C 1
ATOM 1725 O O . THR A 1 215 ? -12.5 -9.766 13.836 1 91.62 215 THR A O 1
ATOM 1728 N N . THR A 1 216 ? -10.312 -9.945 13.43 1 92 216 THR A N 1
ATOM 1729 C CA . THR A 1 216 ? -10.031 -8.609 13.945 1 92 216 THR A CA 1
ATOM 1730 C C . THR A 1 216 ? -10.68 -7.543 13.062 1 92 216 THR A C 1
ATOM 1732 O O . THR A 1 216 ? -11.156 -6.523 13.562 1 92 216 THR A O 1
ATOM 1735 N N . TYR A 1 217 ? -10.633 -7.793 11.797 1 93.44 217 TYR A N 1
ATOM 1736 C CA . TYR A 1 217 ? -11.281 -6.887 10.852 1 93.44 217 TYR A CA 1
ATOM 1737 C C . TYR A 1 217 ? -12.758 -6.73 11.172 1 93.44 217 TYR A C 1
ATOM 1739 O O . TYR A 1 217 ? -13.258 -5.613 11.305 1 93.44 217 TYR A O 1
ATOM 1747 N N . LEU A 1 218 ? -13.492 -7.812 11.336 1 93.62 218 LEU A N 1
ATOM 1748 C CA . LEU A 1 218 ? -14.93 -7.797 11.594 1 93.62 218 LEU A CA 1
ATOM 1749 C C . LEU A 1 218 ? -15.227 -7.137 12.938 1 93.62 218 LEU A C 1
ATOM 1751 O O . LEU A 1 218 ? -16.172 -6.352 13.055 1 93.62 218 LEU A O 1
ATOM 1755 N N . LYS A 1 219 ? -14.422 -7.449 13.922 1 93.56 219 LYS A N 1
ATOM 1756 C CA . LYS A 1 219 ? -14.555 -6.785 15.219 1 93.56 219 LYS A CA 1
ATOM 1757 C C . LYS A 1 219 ? -14.297 -5.285 15.094 1 93.56 219 LYS A C 1
ATOM 1759 O O . LYS A 1 219 ? -15.016 -4.477 15.695 1 93.56 219 LYS A O 1
ATOM 1764 N N . GLY A 1 220 ? -13.242 -4.93 14.336 1 94.44 220 GLY A N 1
ATOM 1765 C CA . GLY A 1 220 ? -12.898 -3.531 14.133 1 94.44 220 GLY A CA 1
ATOM 1766 C C . GLY A 1 220 ? -14.008 -2.73 13.477 1 94.44 220 GLY A C 1
ATOM 1767 O O . GLY A 1 220 ? -14.281 -1.597 13.875 1 94.44 220 GLY A O 1
ATOM 1768 N N . ILE A 1 221 ? -14.656 -3.316 12.492 1 95.25 221 ILE A N 1
ATOM 1769 C CA . ILE A 1 221 ? -15.758 -2.645 11.805 1 95.25 221 ILE A CA 1
ATOM 1770 C C . ILE A 1 221 ? -16.891 -2.381 12.781 1 95.25 221 ILE A C 1
ATOM 1772 O O . ILE A 1 221 ? -17.5 -1.303 12.773 1 95.25 221 ILE A O 1
ATOM 1776 N N . SER A 1 222 ? -17.188 -3.334 13.602 1 96.5 222 SER A N 1
ATOM 1777 C CA . SER A 1 222 ? -18.266 -3.195 14.586 1 96.5 222 SER A CA 1
ATOM 1778 C C . SER A 1 222 ? -17.953 -2.084 15.578 1 96.5 222 SER A C 1
ATOM 1780 O O . SER A 1 222 ? -18.828 -1.263 15.891 1 96.5 222 SER A O 1
ATOM 1782 N N . ILE A 1 223 ? -16.781 -2.045 16.078 1 96.44 223 ILE A N 1
ATOM 1783 C CA . ILE A 1 223 ? -16.359 -1.035 17.047 1 96.44 223 ILE A CA 1
ATOM 1784 C C . ILE A 1 223 ? -16.359 0.343 16.391 1 96.44 223 ILE A C 1
ATOM 1786 O O . ILE A 1 223 ? -16.812 1.322 16.984 1 96.44 223 ILE A O 1
ATOM 1790 N N . ALA A 1 224 ? -15.852 0.426 15.141 1 96 224 ALA A N 1
ATOM 1791 C CA . ALA A 1 224 ? -15.836 1.689 14.414 1 96 224 ALA A CA 1
ATOM 1792 C C . ALA A 1 224 ? -17.25 2.254 14.273 1 96 224 ALA A C 1
ATOM 1794 O O . ALA A 1 224 ? -17.469 3.455 14.445 1 96 224 ALA A O 1
ATOM 1795 N N . LYS A 1 225 ? -18.219 1.388 13.984 1 96.19 225 LYS A N 1
ATOM 1796 C CA . LYS A 1 225 ? -19.609 1.818 13.844 1 96.19 225 LYS A CA 1
ATOM 1797 C C . LYS A 1 225 ? -20.156 2.354 15.164 1 96.19 225 LYS A C 1
ATOM 1799 O O . LYS A 1 225 ? -20.891 3.346 15.18 1 96.19 225 LYS A O 1
ATOM 1804 N N . LYS A 1 226 ? -19.812 1.67 16.234 1 96.38 226 LYS A N 1
ATOM 1805 C CA . LYS A 1 226 ? -20.219 2.141 17.547 1 96.38 226 LYS A CA 1
ATOM 1806 C C . LYS A 1 226 ? -19.625 3.51 17.859 1 96.38 226 LYS A C 1
ATOM 1808 O O . LYS A 1 226 ? -20.312 4.398 18.359 1 96.38 226 LYS A O 1
ATOM 1813 N N . MET A 1 227 ? -18.359 3.664 17.562 1 96.25 227 MET A N 1
ATOM 1814 C CA . MET A 1 227 ? -17.688 4.945 17.75 1 96.25 227 MET A CA 1
ATOM 1815 C C . MET A 1 227 ? -18.391 6.051 16.969 1 96.25 227 MET A C 1
ATOM 1817 O O . MET A 1 227 ? -18.672 7.121 17.531 1 96.25 227 MET A O 1
ATOM 1821 N N . CYS A 1 228 ? -18.703 5.785 15.742 1 95.69 228 CYS A N 1
ATOM 1822 C CA . CYS A 1 228 ? -19.312 6.781 14.867 1 95.69 228 CYS A CA 1
ATOM 1823 C C . CYS A 1 228 ? -20.703 7.164 15.367 1 95.69 228 CYS A C 1
ATOM 1825 O O . CYS A 1 228 ? -21.109 8.32 15.266 1 95.69 228 CYS A O 1
ATOM 1827 N N . SER A 1 229 ? -21.438 6.184 15.883 1 96.75 229 SER A N 1
ATOM 1828 C CA . SER A 1 229 ? -22.75 6.473 16.469 1 96.75 229 SER A CA 1
ATOM 1829 C C . SER A 1 229 ? -22.625 7.457 17.625 1 96.75 229 SER A C 1
ATOM 1831 O O . SER A 1 229 ? -23.453 8.359 17.75 1 96.75 229 SER A O 1
ATOM 1833 N N . HIS A 1 230 ? -21.609 7.27 18.438 1 96.69 230 HIS A N 1
ATOM 1834 C CA . HIS A 1 230 ? -21.391 8.18 19.562 1 96.69 230 HIS A CA 1
ATOM 1835 C C . HIS A 1 230 ? -20.938 9.547 19.062 1 96.69 230 HIS A C 1
ATOM 1837 O O . HIS A 1 230 ? -21.297 10.578 19.656 1 96.69 230 HIS A O 1
ATOM 1843 N N . ILE A 1 231 ? -20.141 9.641 18.047 1 95.5 231 ILE A N 1
ATOM 1844 C CA . ILE A 1 231 ? -19.703 10.906 17.469 1 95.5 231 ILE A CA 1
ATOM 1845 C C . ILE A 1 231 ? -20.922 11.672 16.938 1 95.5 231 ILE A C 1
ATOM 1847 O O . ILE A 1 231 ? -21.047 12.875 17.188 1 95.5 231 ILE A O 1
ATOM 1851 N N . ASP A 1 232 ? -21.812 10.953 16.266 1 95.5 232 ASP A N 1
ATOM 1852 C CA . ASP A 1 232 ? -23.016 11.57 15.719 1 95.5 232 ASP A CA 1
ATOM 1853 C C . ASP A 1 232 ? -23.859 12.188 16.828 1 95.5 232 ASP A C 1
ATOM 1855 O O . ASP A 1 232 ? -24.547 13.195 16.594 1 95.5 232 ASP A O 1
ATOM 1859 N N . LYS A 1 233 ? -23.797 11.641 18.031 1 96.69 233 LYS A N 1
ATOM 1860 C CA . LYS A 1 233 ? -24.562 12.125 19.172 1 96.69 233 LYS A CA 1
ATOM 1861 C C . LYS A 1 233 ? -23.75 13.133 19.984 1 96.69 233 LYS A C 1
ATOM 1863 O O . LYS A 1 233 ? -24.172 13.555 21.062 1 96.69 233 LYS A O 1
ATOM 1868 N N . ARG A 1 234 ? -22.531 13.461 19.562 1 94.62 234 ARG A N 1
ATOM 1869 C CA . ARG A 1 234 ? -21.609 14.406 20.188 1 94.62 234 ARG A CA 1
ATOM 1870 C C . ARG A 1 234 ? -21.141 13.898 21.547 1 94.62 234 ARG A C 1
ATOM 1872 O O . ARG A 1 234 ? -20.922 14.688 22.469 1 94.62 234 ARG A O 1
ATOM 1879 N N . GLU A 1 235 ? -21.219 12.523 21.656 1 95.75 235 GLU A N 1
ATOM 1880 C CA . GLU A 1 235 ? -20.672 11.852 22.828 1 95.75 235 GLU A CA 1
ATOM 1881 C C . GLU A 1 235 ? -19.188 11.508 22.641 1 95.75 235 GLU A C 1
ATOM 1883 O O . GLU A 1 235 ? -18.812 10.336 22.672 1 95.75 235 GLU A O 1
ATOM 1888 N N . TYR A 1 236 ? -18.344 12.492 22.625 1 93.94 236 TYR A N 1
ATOM 1889 C CA . TYR A 1 236 ? -16.969 12.352 22.188 1 93.94 236 TYR A CA 1
ATOM 1890 C C . TYR A 1 236 ? -16.141 11.594 23.219 1 93.94 236 TYR A C 1
ATOM 1892 O O . TYR A 1 236 ? -15.211 10.859 22.875 1 93.94 236 TYR A O 1
ATOM 1900 N N . ILE A 1 237 ? -16.391 11.758 24.438 1 92.31 237 ILE A N 1
ATOM 1901 C CA . ILE A 1 237 ? -15.656 11.07 25.5 1 92.31 237 ILE A CA 1
ATOM 1902 C C . ILE A 1 237 ? -15.891 9.562 25.391 1 92.31 237 ILE A C 1
ATOM 1904 O O . ILE A 1 237 ? -14.938 8.781 25.422 1 92.31 237 ILE A O 1
ATOM 1908 N N . THR A 1 238 ? -17.156 9.18 25.234 1 94.44 238 THR A N 1
ATOM 1909 C CA . THR A 1 238 ? -17.484 7.77 25.062 1 94.44 238 THR A CA 1
ATOM 1910 C C . THR A 1 238 ? -16.875 7.215 23.797 1 94.44 238 THR A C 1
ATOM 1912 O O . THR A 1 238 ? -16.375 6.09 23.781 1 94.44 238 THR A O 1
ATOM 1915 N N . ALA A 1 239 ? -16.953 8 22.688 1 95.06 239 ALA A N 1
ATOM 1916 C CA . ALA A 1 239 ? -16.312 7.598 21.438 1 95.06 239 ALA A CA 1
ATOM 1917 C C . ALA A 1 239 ? -14.828 7.363 21.641 1 95.06 239 ALA A C 1
ATOM 1919 O O . ALA A 1 239 ? -14.25 6.449 21.047 1 95.06 239 ALA A O 1
ATOM 1920 N N . GLY A 1 240 ? -14.242 8.219 22.484 1 92.69 240 GLY A N 1
ATOM 1921 C CA . GLY A 1 240 ? -12.82 8.078 22.766 1 92.69 240 GLY A CA 1
ATOM 1922 C C . GLY A 1 240 ? -12.477 6.773 23.453 1 92.69 240 GLY A C 1
ATOM 1923 O O . GLY A 1 240 ? -11.414 6.195 23.203 1 92.69 240 GLY A O 1
ATOM 1924 N N . LYS A 1 241 ? -13.312 6.309 24.312 1 93.12 241 LYS A N 1
ATOM 1925 C CA . LYS A 1 241 ? -13.102 5.02 24.969 1 93.12 241 LYS A CA 1
ATOM 1926 C C . LYS A 1 241 ? -13.109 3.881 23.953 1 93.12 241 LYS A C 1
ATOM 1928 O O . LYS A 1 241 ? -12.289 2.961 24.031 1 93.12 241 LYS A O 1
ATOM 1933 N N . TRP A 1 242 ? -14 3.996 23.047 1 93.38 242 TRP A N 1
ATOM 1934 C CA . TRP A 1 242 ? -14.07 2.984 22 1 93.38 242 TRP A CA 1
ATOM 1935 C C . TRP A 1 242 ? -12.859 3.066 21.078 1 93.38 242 TRP A C 1
ATOM 1937 O O . TRP A 1 242 ? -12.391 2.047 20.562 1 93.38 242 TRP A O 1
ATOM 1947 N N . ASP A 1 243 ? -12.422 4.277 20.844 1 91.75 243 ASP A N 1
ATOM 1948 C CA . ASP A 1 243 ? -11.203 4.461 20.062 1 91.75 243 ASP A CA 1
ATOM 1949 C C . ASP A 1 243 ? -10.023 3.732 20.688 1 91.75 243 ASP A C 1
ATOM 1951 O O . ASP A 1 243 ? -9.227 3.104 19.984 1 91.75 243 ASP A O 1
ATOM 1955 N N . THR A 1 244 ? -9.93 3.814 21.969 1 89.69 244 THR A N 1
ATOM 1956 C CA . THR A 1 244 ? -8.883 3.129 22.703 1 89.69 244 THR A CA 1
ATOM 1957 C C . THR A 1 244 ? -9.016 1.616 22.562 1 89.69 244 THR A C 1
ATOM 1959 O O . THR A 1 244 ? -8.008 0.916 22.391 1 89.69 244 THR A O 1
ATOM 1962 N N . VAL A 1 245 ? -10.203 1.132 22.609 1 91.5 245 VAL A N 1
ATOM 1963 C CA . VAL A 1 245 ? -10.469 -0.294 22.453 1 91.5 245 VAL A CA 1
ATOM 1964 C C . VAL A 1 245 ? -10.07 -0.74 21.047 1 91.5 245 VAL A C 1
ATOM 1966 O O . VAL A 1 245 ? -9.406 -1.771 20.891 1 91.5 245 VAL A O 1
ATOM 1969 N N . LEU A 1 246 ? -10.484 0.044 20.047 1 90.56 246 LEU A N 1
ATOM 1970 C CA . LEU A 1 246 ? -10.148 -0.277 18.672 1 90.56 246 LEU A CA 1
ATOM 1971 C C . LEU A 1 246 ? -8.641 -0.329 18.469 1 90.56 246 LEU A C 1
ATOM 1973 O O . LEU A 1 246 ? -8.117 -1.269 17.859 1 90.56 246 LEU A O 1
ATOM 1977 N N . PHE A 1 247 ? -7.984 0.672 18.969 1 85.88 247 PHE A N 1
ATOM 1978 C CA . PHE A 1 247 ? -6.535 0.738 18.859 1 85.88 247 PHE A CA 1
ATOM 1979 C C . PHE A 1 247 ? -5.883 -0.479 19.5 1 85.88 247 PHE A C 1
ATOM 1981 O O . PHE A 1 247 ? -4.945 -1.055 18.953 1 85.88 247 PHE A O 1
ATOM 1988 N N . LYS A 1 248 ? -6.344 -0.846 20.609 1 86.69 248 LYS A N 1
ATOM 1989 C CA . LYS A 1 248 ? -5.789 -1.979 21.344 1 86.69 248 LYS A CA 1
ATOM 1990 C C . LYS A 1 248 ? -5.977 -3.281 20.562 1 86.69 248 LYS A C 1
ATOM 1992 O O . LYS A 1 248 ? -5.039 -4.074 20.438 1 86.69 248 LYS A O 1
ATOM 1997 N N . ILE A 1 249 ? -7.113 -3.516 20.047 1 87.38 249 ILE A N 1
ATOM 1998 C CA . ILE A 1 249 ? -7.402 -4.766 19.359 1 87.38 249 ILE A CA 1
ATOM 1999 C C . ILE A 1 249 ? -6.559 -4.855 18.078 1 87.38 249 ILE A C 1
ATOM 2001 O O . ILE A 1 249 ? -6.043 -5.922 17.75 1 87.38 249 ILE A O 1
ATOM 2005 N N . LEU A 1 250 ? -6.402 -3.777 17.422 1 84.69 250 LEU A N 1
ATOM 2006 C CA . LEU A 1 250 ? -5.641 -3.76 16.172 1 84.69 250 LEU A CA 1
ATOM 2007 C C . LEU A 1 250 ? -4.152 -3.971 16.453 1 84.69 250 LEU A C 1
ATOM 2009 O O . LEU A 1 250 ? -3.484 -4.703 15.719 1 84.69 250 LEU A O 1
ATOM 2013 N N . THR A 1 251 ? -3.656 -3.385 17.5 1 80.44 251 THR A N 1
ATOM 2014 C CA . THR A 1 251 ? -2.232 -3.467 17.812 1 80.44 251 THR A CA 1
ATOM 2015 C C . THR A 1 251 ? -1.884 -4.832 18.391 1 80.44 251 THR A C 1
ATOM 2017 O O . THR A 1 251 ? -0.802 -5.367 18.141 1 80.44 251 THR A O 1
ATOM 2020 N N . GLU A 1 252 ? -2.699 -5.34 19.203 1 78.5 252 GLU A N 1
ATOM 2021 C CA . GLU A 1 252 ? -2.459 -6.652 19.797 1 78.5 252 GLU A CA 1
ATOM 2022 C C . GLU A 1 252 ? -2.4 -7.738 18.719 1 78.5 252 GLU A C 1
ATOM 2024 O O . GLU A 1 252 ? -1.554 -8.633 18.781 1 78.5 252 GLU A O 1
ATOM 2029 N N . GLU A 1 253 ? -3.23 -7.633 17.828 1 74.5 253 GLU A N 1
ATOM 2030 C CA . GLU A 1 253 ? -3.287 -8.672 16.812 1 74.5 253 GLU A CA 1
ATOM 2031 C C . GLU A 1 253 ? -2.109 -8.555 15.844 1 74.5 253 GLU A C 1
ATOM 2033 O O . GLU A 1 253 ? -1.612 -9.562 15.336 1 74.5 253 GLU A O 1
ATOM 2038 N N . SER A 1 254 ? -1.776 -7.383 15.453 1 66.94 254 SER A N 1
ATOM 2039 C CA . SER A 1 254 ? -0.756 -7.223 14.422 1 66.94 254 SER A CA 1
ATOM 2040 C C . SER A 1 254 ? 0.531 -7.945 14.797 1 66.94 254 SER A C 1
ATOM 2042 O O . SER A 1 254 ? 1.259 -8.43 13.93 1 66.94 254 SER A O 1
ATOM 2044 N N . GLY A 1 255 ? 0.634 -8.336 16.031 1 62.31 255 GLY A N 1
ATOM 2045 C CA . GLY A 1 255 ? 1.836 -9.039 16.438 1 62.31 255 GLY A CA 1
ATOM 2046 C C . GLY A 1 255 ? 3.111 -8.281 16.125 1 62.31 255 GLY A C 1
ATOM 2047 O O . GLY A 1 255 ? 4.211 -8.805 16.312 1 62.31 255 GLY A O 1
ATOM 2048 N N . MET A 1 256 ? 2.996 -7.266 15.328 1 62.72 256 MET A N 1
ATOM 2049 C CA . MET A 1 256 ? 4.113 -6.371 15.039 1 62.72 256 MET A CA 1
ATOM 2050 C C . MET A 1 256 ? 3.705 -4.91 15.227 1 62.72 256 MET A C 1
ATOM 2052 O O . MET A 1 256 ? 2.514 -4.598 15.273 1 62.72 256 MET A O 1
ATOM 2056 N N . GLU A 1 257 ? 4.746 -4.289 15.398 1 69.56 257 GLU A N 1
ATOM 2057 C CA . GLU A 1 257 ? 4.488 -2.855 15.484 1 69.56 257 GLU A CA 1
ATOM 2058 C C . GLU A 1 257 ? 3.986 -2.303 14.156 1 69.56 257 GLU A C 1
ATOM 2060 O O . GLU A 1 257 ? 4.641 -2.465 13.125 1 69.56 257 GLU A O 1
ATOM 2065 N N . ILE A 1 258 ? 2.801 -1.895 14.18 1 78 258 ILE A N 1
ATOM 2066 C CA . ILE A 1 258 ? 2.246 -1.187 13.031 1 78 258 ILE A CA 1
ATOM 2067 C C . ILE A 1 258 ? 2.746 0.256 13.023 1 78 258 ILE A C 1
ATOM 2069 O O . ILE A 1 258 ? 2.607 0.974 14.023 1 78 258 ILE A O 1
ATOM 2073 N N . ASN A 1 259 ? 3.416 0.607 11.984 1 85.19 259 ASN A N 1
ATOM 2074 C CA . ASN A 1 259 ? 3.646 2.035 11.797 1 85.19 259 ASN A CA 1
ATOM 2075 C C . ASN A 1 259 ? 2.412 2.736 11.242 1 85.19 259 ASN A C 1
ATOM 2077 O O . ASN A 1 259 ? 2.158 2.686 10.031 1 85.19 259 ASN A O 1
ATOM 2081 N N . PHE A 1 260 ? 1.781 3.361 12.055 1 86.75 260 PHE A N 1
ATOM 2082 C CA . PHE A 1 260 ? 0.531 4.012 11.68 1 86.75 260 PHE A CA 1
ATOM 2083 C C . PHE A 1 260 ? 0.794 5.203 10.766 1 86.75 260 PHE A C 1
ATOM 2085 O O . PHE A 1 260 ? -0.091 5.629 10.023 1 86.75 260 PHE A O 1
ATOM 2092 N N . ASN A 1 261 ? 1.939 5.719 10.836 1 90.81 261 ASN A N 1
ATOM 2093 C CA . ASN A 1 261 ? 2.268 6.883 10.016 1 90.81 261 ASN A CA 1
ATOM 2094 C C . ASN A 1 261 ? 2.533 6.492 8.562 1 90.81 261 ASN A C 1
ATOM 2096 O O . ASN A 1 261 ? 2.342 7.301 7.656 1 90.81 261 ASN A O 1
ATOM 2100 N N . ASN A 1 262 ? 3.027 5.363 8.414 1 91.81 262 ASN A N 1
ATOM 2101 C CA . ASN A 1 262 ? 3.291 4.797 7.094 1 91.81 262 ASN A CA 1
ATOM 2102 C C . ASN A 1 262 ? 3.352 3.271 7.141 1 91.81 262 ASN A C 1
ATOM 2104 O O . ASN A 1 262 ? 4.332 2.699 7.617 1 91.81 262 ASN A O 1
ATOM 2108 N N . ILE A 1 263 ? 2.439 2.658 6.566 1 87.69 263 ILE A N 1
ATOM 2109 C CA . ILE A 1 263 ? 2.217 1.227 6.742 1 87.69 263 ILE A CA 1
ATOM 2110 C C . ILE A 1 263 ? 3.387 0.445 6.148 1 87.69 263 ILE A C 1
ATOM 2112 O O . ILE A 1 263 ? 3.609 -0.715 6.504 1 87.69 263 ILE A O 1
ATOM 2116 N N . ASN A 1 264 ? 4.164 1.034 5.32 1 82.31 264 ASN A N 1
ATOM 2117 C CA . ASN A 1 264 ? 5.242 0.331 4.633 1 82.31 264 ASN A CA 1
ATOM 2118 C C . ASN A 1 264 ? 6.605 0.662 5.238 1 82.31 264 ASN A C 1
ATOM 2120 O O . ASN A 1 264 ? 7.641 0.264 4.703 1 82.31 264 ASN A O 1
ATOM 2124 N N . GLN A 1 265 ? 6.645 1.467 6.34 1 84.5 265 GLN A N 1
ATOM 2125 C CA . GLN A 1 265 ? 7.91 1.874 6.938 1 84.5 265 GLN A CA 1
ATOM 2126 C C . GLN A 1 265 ? 8.016 1.395 8.383 1 84.5 265 GLN A C 1
ATOM 2128 O O . GLN A 1 265 ? 7.027 0.962 8.969 1 84.5 265 GLN A O 1
ATOM 2133 N N . VAL A 1 266 ? 9.25 1.495 8.859 1 83.12 266 VAL A N 1
ATOM 2134 C CA . VAL A 1 266 ? 9.492 1.157 10.258 1 83.12 266 VAL A CA 1
ATOM 2135 C C . VAL A 1 266 ? 8.953 2.262 11.156 1 83.12 266 VAL A C 1
ATOM 2137 O O . VAL A 1 266 ? 8.742 3.391 10.711 1 83.12 266 VAL A O 1
ATOM 2140 N N . SER A 1 267 ? 8.867 1.893 12.406 1 84.75 267 SER A N 1
ATOM 2141 C CA . SER A 1 267 ? 8.367 2.848 13.391 1 84.75 267 SER A CA 1
ATOM 2142 C C . SER A 1 267 ? 9.266 4.078 13.477 1 84.75 267 SER A C 1
ATOM 2144 O O . SER A 1 267 ? 10.492 3.957 13.469 1 84.75 267 SER A O 1
ATOM 2146 N N . PRO A 1 268 ? 8.617 5.23 13.57 1 86.56 268 PRO A N 1
ATOM 2147 C CA . PRO A 1 268 ? 9.406 6.457 13.664 1 86.56 268 PRO A CA 1
ATOM 2148 C C . PRO A 1 268 ? 9.906 6.738 15.078 1 86.56 268 PRO A C 1
ATOM 2150 O O . PRO A 1 268 ? 10.734 7.625 15.281 1 86.56 268 PRO A O 1
ATOM 2153 N N . TYR A 1 269 ? 9.5 6.031 16.031 1 88.31 269 TYR A N 1
ATOM 2154 C CA . TYR A 1 269 ? 9.656 6.418 17.438 1 88.31 269 TYR A CA 1
ATOM 2155 C C . TYR A 1 269 ? 11.117 6.32 17.859 1 88.31 269 TYR A C 1
ATOM 2157 O O . TYR A 1 269 ? 11.625 7.203 18.562 1 88.31 269 TYR A O 1
ATOM 2165 N N . PRO A 1 270 ? 11.852 5.297 17.406 1 91.25 270 PRO A N 1
ATOM 2166 C CA . PRO A 1 270 ? 13.273 5.293 17.781 1 91.25 270 PRO A CA 1
ATOM 2167 C C . PRO A 1 270 ? 14.016 6.527 17.266 1 91.25 270 PRO A C 1
ATOM 2169 O O . PRO A 1 270 ? 14.844 7.094 18 1 91.25 270 PRO A O 1
ATOM 2172 N N . ALA A 1 271 ? 13.711 6.922 16.141 1 93.19 271 ALA A N 1
ATOM 2173 C CA . ALA A 1 271 ? 14.344 8.109 15.586 1 93.19 271 ALA A CA 1
ATOM 2174 C C . ALA A 1 271 ? 13.914 9.367 16.344 1 93.19 271 ALA A C 1
ATOM 2176 O O . ALA A 1 271 ? 14.719 10.281 16.531 1 93.19 271 ALA A O 1
ATOM 2177 N N . LEU A 1 272 ? 12.695 9.422 16.781 1 94.62 272 LEU A N 1
ATOM 2178 C CA . LEU A 1 272 ? 12.188 10.57 17.531 1 94.62 272 LEU A CA 1
ATOM 2179 C C . LEU A 1 272 ? 12.789 10.625 18.922 1 94.62 272 LEU A C 1
ATOM 2181 O O . LEU A 1 272 ? 13.047 11.711 19.453 1 94.62 272 LEU A O 1
ATOM 2185 N N . ASP A 1 273 ? 12.992 9.5 19.484 1 96.25 273 ASP A N 1
ATOM 2186 C CA . ASP A 1 273 ? 13.68 9.445 20.781 1 96.25 273 ASP A CA 1
ATOM 2187 C C . ASP A 1 273 ? 15.094 10.016 20.672 1 96.25 273 ASP A C 1
ATOM 2189 O O . ASP A 1 273 ? 15.531 10.766 21.547 1 96.25 273 ASP A O 1
ATOM 2193 N N . LEU A 1 274 ? 15.734 9.625 19.656 1 97.19 274 LEU A N 1
ATOM 2194 C CA . LEU A 1 274 ? 17.078 10.141 19.438 1 97.19 274 LEU A CA 1
ATOM 2195 C C . LEU A 1 274 ? 17.047 11.641 19.172 1 97.19 274 LEU A C 1
ATOM 2197 O O . LEU A 1 274 ? 17.938 12.367 19.641 1 97.19 274 LEU A O 1
ATOM 2201 N N . LEU A 1 275 ? 16.078 12.055 18.469 1 97.44 275 LEU A N 1
ATOM 2202 C CA . LEU A 1 275 ? 15.93 13.484 18.219 1 97.44 275 LEU A CA 1
ATOM 2203 C C . LEU A 1 275 ? 15.758 14.266 19.516 1 97.44 275 LEU A C 1
ATOM 2205 O O . LEU A 1 275 ? 16.328 15.336 19.688 1 97.44 275 LEU A O 1
ATOM 2209 N N . GLU A 1 276 ? 14.922 13.727 20.344 1 97.81 276 GLU A N 1
ATOM 2210 C CA . GLU A 1 276 ? 14.688 14.352 21.641 1 97.81 276 GLU A CA 1
ATOM 2211 C C . GLU A 1 276 ? 15.992 14.539 22.406 1 97.81 276 GLU A C 1
ATOM 2213 O O . GLU A 1 276 ? 16.25 15.617 22.938 1 97.81 276 GLU A O 1
ATOM 2218 N N . GLN A 1 277 ? 16.844 13.562 22.375 1 97.62 277 GLN A N 1
ATOM 2219 C CA . GLN A 1 277 ? 18.141 13.656 23.016 1 97.62 277 GLN A CA 1
ATOM 2220 C C . GLN A 1 277 ? 19.016 14.711 22.344 1 97.62 277 GLN A C 1
ATOM 2222 O O . GLN A 1 277 ? 19.656 15.516 23.016 1 97.62 277 GLN A O 1
ATOM 2227 N N . LYS A 1 278 ? 19 14.664 21.078 1 97.62 278 LYS A N 1
ATOM 2228 C CA . LYS A 1 278 ? 19.844 15.57 20.312 1 97.62 278 LYS A CA 1
ATOM 2229 C C . LYS A 1 278 ? 19.422 17.031 20.516 1 97.62 278 LYS A C 1
ATOM 2231 O O . LYS A 1 278 ? 20.266 17.922 20.609 1 97.62 278 LYS A O 1
ATOM 2236 N N . ILE A 1 279 ? 18.188 17.297 20.562 1 97.88 279 ILE A N 1
ATOM 2237 C CA . ILE A 1 279 ? 17.703 18.656 20.75 1 97.88 279 ILE A CA 1
ATOM 2238 C C . ILE A 1 279 ? 18.109 19.172 22.125 1 97.88 279 ILE A C 1
ATOM 2240 O O . ILE A 1 279 ? 18.578 20.297 22.266 1 97.88 279 ILE A O 1
ATOM 2244 N N . ASN A 1 280 ? 17.922 18.391 23.125 1 97.81 280 ASN A N 1
ATOM 2245 C CA . ASN A 1 280 ? 18.266 18.812 24.469 1 97.81 280 ASN A CA 1
ATOM 2246 C C . ASN A 1 280 ? 19.781 18.984 24.625 1 97.81 280 ASN A C 1
ATOM 2248 O O . ASN A 1 280 ? 20.234 19.859 25.375 1 97.81 280 ASN A O 1
ATOM 2252 N N . MET A 1 281 ? 20.516 18.234 23.859 1 96.62 281 MET A N 1
ATOM 2253 C CA . MET A 1 281 ? 21.969 18.25 24 1 96.62 281 MET A CA 1
ATOM 2254 C C . MET A 1 281 ? 22.594 19.328 23.109 1 96.62 281 MET A C 1
ATOM 2256 O O . MET A 1 281 ? 23.562 19.984 23.516 1 96.62 281 MET A O 1
ATOM 2260 N N . TYR A 1 282 ? 22.047 19.469 21.938 1 96.62 282 TYR A N 1
ATOM 2261 C CA . TYR A 1 282 ? 22.812 20.25 20.969 1 96.62 282 TYR A CA 1
ATOM 2262 C C . TYR A 1 282 ? 22.062 21.5 20.547 1 96.62 282 TYR A C 1
ATOM 2264 O O . TYR A 1 282 ? 22.672 22.516 20.203 1 96.62 282 TYR A O 1
ATOM 2272 N N . VAL A 1 283 ? 20.75 21.531 20.562 1 97.31 283 VAL A N 1
ATOM 2273 C CA . VAL A 1 283 ? 19.969 22.641 20.031 1 97.31 283 VAL A CA 1
ATOM 2274 C C . VAL A 1 283 ? 19.594 23.594 21.156 1 97.31 283 VAL A C 1
ATOM 2276 O O . VAL A 1 283 ? 19.844 24.812 21.078 1 97.31 283 VAL A O 1
ATOM 2279 N N . LYS A 1 284 ? 19.047 23.078 22.25 1 97 284 LYS A N 1
ATOM 2280 C CA . LYS A 1 284 ? 18.547 23.875 23.359 1 97 284 LYS A CA 1
ATOM 2281 C C . LYS A 1 284 ? 19.625 24.812 23.906 1 97 284 LYS A C 1
ATOM 2283 O O . LYS A 1 284 ? 19.359 26 24.141 1 97 284 LYS A O 1
ATOM 2288 N N . PRO A 1 285 ? 20.891 24.375 23.984 1 95.44 285 PRO A N 1
ATOM 2289 C CA . PRO A 1 285 ? 21.922 25.266 24.5 1 95.44 285 PRO A CA 1
ATOM 2290 C C . PRO A 1 285 ? 22.188 26.469 23.578 1 95.44 285 PRO A C 1
ATOM 2292 O O . PRO A 1 285 ? 22.656 27.5 24.047 1 95.44 285 PRO A O 1
ATOM 2295 N N . THR A 1 286 ? 21.875 26.297 22.312 1 94.12 286 THR A N 1
ATOM 2296 C CA . THR A 1 286 ? 22.094 27.391 21.375 1 94.12 286 THR A CA 1
ATOM 2297 C C . THR A 1 286 ? 20.984 28.422 21.484 1 94.12 286 THR A C 1
ATOM 2299 O O . THR A 1 286 ? 21.094 29.531 20.938 1 94.12 286 THR A O 1
ATOM 2302 N N . LEU A 1 287 ? 19.906 28.172 22.203 1 95.56 287 LEU A N 1
ATOM 2303 C CA . LEU A 1 287 ? 18.75 29.047 22.359 1 95.56 287 LEU A CA 1
ATOM 2304 C C . LEU A 1 287 ? 18.75 29.703 23.734 1 95.56 287 LEU A C 1
ATOM 2306 O O . LEU A 1 287 ? 17.688 30.078 24.25 1 95.56 287 LEU A O 1
ATOM 2310 N N . ILE A 1 288 ? 19.859 29.875 24.312 1 91.88 288 ILE A N 1
ATOM 2311 C CA . ILE A 1 288 ? 20.016 30.266 25.703 1 91.88 288 ILE A CA 1
ATOM 2312 C C . ILE A 1 288 ? 19.469 31.688 25.891 1 91.88 288 ILE A C 1
ATOM 2314 O O . ILE A 1 288 ? 19.016 32.031 26.984 1 91.88 288 ILE A O 1
ATOM 2318 N N . SER A 1 289 ? 19.453 32.469 24.906 1 91.62 289 SER A N 1
ATOM 2319 C CA . SER A 1 289 ? 18.969 33.844 25.016 1 91.62 289 SER A CA 1
ATOM 2320 C C . SER A 1 289 ? 17.453 33.906 25.109 1 91.62 289 SER A C 1
ATOM 2322 O O . SER A 1 289 ? 16.875 34.906 25.516 1 91.62 289 SER A O 1
ATOM 2324 N N . THR A 1 290 ? 16.75 32.906 24.734 1 94.19 290 THR A N 1
ATOM 2325 C CA . THR A 1 290 ? 15.297 32.906 24.641 1 94.19 290 THR A CA 1
ATOM 2326 C C . THR A 1 290 ? 14.688 31.797 25.5 1 94.19 290 THR A C 1
ATOM 2328 O O . THR A 1 290 ? 13.766 32.062 26.281 1 94.19 290 THR A O 1
ATOM 2331 N N . VAL A 1 291 ? 15.219 30.641 25.453 1 95.25 291 VAL A N 1
ATOM 2332 C CA . VAL A 1 291 ? 14.586 29.453 26.016 1 95.25 291 VAL A CA 1
ATOM 2333 C C . VAL A 1 291 ? 15.125 29.203 27.422 1 95.25 291 VAL A C 1
ATOM 2335 O O . VAL A 1 291 ? 16.328 29.234 27.641 1 95.25 291 VAL A O 1
ATOM 2338 N N . ASN A 1 292 ? 14.172 29 28.297 1 88.81 292 ASN A N 1
ATOM 2339 C CA . ASN A 1 292 ? 14.578 28.531 29.609 1 88.81 292 ASN A CA 1
ATOM 2340 C C . ASN A 1 292 ? 15.32 27.203 29.547 1 88.81 292 ASN A C 1
ATOM 2342 O O . ASN A 1 292 ? 14.734 26.188 29.172 1 88.81 292 ASN A O 1
ATOM 2346 N N . GLN A 1 293 ? 16.484 27.188 30.062 1 92.06 293 GLN A N 1
ATOM 2347 C CA . GLN A 1 293 ? 17.359 26.047 29.875 1 92.06 293 GLN A CA 1
ATOM 2348 C C . GLN A 1 293 ? 16.984 24.906 30.828 1 92.06 293 GLN A C 1
ATOM 2350 O O . GLN A 1 293 ? 17.438 23.781 30.656 1 92.06 293 GLN A O 1
ATOM 2355 N N . SER A 1 294 ? 16.078 25.172 31.703 1 91.38 294 SER A N 1
ATOM 2356 C CA . SER A 1 294 ? 15.633 24.109 32.625 1 91.38 294 SER A CA 1
ATOM 2357 C C . SER A 1 294 ? 14.562 23.25 31.969 1 91.38 294 SER A C 1
ATOM 2359 O O . SER A 1 294 ? 14.242 22.156 32.469 1 91.38 294 SER A O 1
ATOM 2361 N N . LEU A 1 295 ? 14.016 23.75 30.891 1 93.88 295 LEU A N 1
ATOM 2362 C CA . LEU A 1 295 ? 13 22.984 30.172 1 93.88 295 LEU A CA 1
ATOM 2363 C C . LEU A 1 295 ? 13.617 21.75 29.531 1 93.88 295 LEU A C 1
ATOM 2365 O O . LEU A 1 295 ? 14.734 21.797 29.016 1 93.88 295 LEU A O 1
ATOM 2369 N N . GLU A 1 296 ? 12.922 20.656 29.688 1 94.75 296 GLU A N 1
ATOM 2370 C CA . GLU A 1 296 ? 13.266 19.469 28.922 1 94.75 296 GLU A CA 1
ATOM 2371 C C . GLU A 1 296 ? 12.375 19.328 27.688 1 94.75 296 GLU A C 1
ATOM 2373 O O . GLU A 1 296 ? 11.156 19.203 27.812 1 94.75 296 GLU A O 1
ATOM 2378 N N . TRP A 1 297 ? 13.016 19.359 26.594 1 97.44 297 TRP A N 1
ATOM 2379 C CA . TRP A 1 297 ? 12.258 19.25 25.344 1 97.44 297 TRP A CA 1
ATOM 2380 C C . TRP A 1 297 ? 11.828 17.812 25.109 1 97.44 297 TRP A C 1
ATOM 2382 O O . TRP A 1 297 ? 12.625 16.875 25.25 1 97.44 297 TRP A O 1
ATOM 2392 N N . LYS A 1 298 ? 10.602 17.625 24.734 1 97.12 298 LYS A N 1
ATOM 2393 C CA . LYS A 1 298 ? 10.031 16.344 24.312 1 97.12 298 LYS A CA 1
ATOM 2394 C C . LYS A 1 298 ? 9.297 16.469 22.984 1 97.12 298 LYS A C 1
ATOM 2396 O O . LYS A 1 298 ? 8.664 17.5 22.719 1 97.12 298 LYS A O 1
ATOM 2401 N N . TYR A 1 299 ? 9.438 15.414 22.172 1 96.69 299 TYR A N 1
ATOM 2402 C CA . TYR A 1 299 ? 8.766 15.492 20.891 1 96.69 299 TYR A CA 1
ATOM 2403 C C . TYR A 1 299 ? 7.25 15.43 21.062 1 96.69 299 TYR A C 1
ATOM 2405 O O . TYR A 1 299 ? 6.5 15.922 20.219 1 96.69 299 TYR A O 1
ATOM 2413 N N . ILE A 1 300 ? 6.789 14.828 22.203 1 96.19 300 ILE A N 1
ATOM 2414 C CA . ILE A 1 300 ? 5.363 14.773 22.516 1 96.19 300 ILE A CA 1
ATOM 2415 C C . ILE A 1 300 ? 5.137 15.07 23.984 1 96.19 300 ILE A C 1
ATOM 2417 O O . ILE A 1 300 ? 5.828 14.523 24.859 1 96.19 300 ILE A O 1
ATOM 2421 N N . SER A 1 301 ? 4.238 15.984 24.219 1 97.19 301 SER A N 1
ATOM 2422 C CA . SER A 1 301 ? 3.803 16.266 25.578 1 97.19 301 SER A CA 1
ATOM 2423 C C . SER A 1 301 ? 2.609 15.391 25.969 1 97.19 301 SER A C 1
ATOM 2425 O O . SER A 1 301 ? 1.495 15.617 25.5 1 97.19 301 SER A O 1
ATOM 2427 N N . GLU A 1 302 ? 2.83 14.531 26.875 1 95.12 302 GLU A N 1
ATOM 2428 C CA . GLU A 1 302 ? 1.751 13.656 27.328 1 95.12 302 GLU A CA 1
ATOM 2429 C C . GLU A 1 302 ? 0.661 14.453 28.047 1 95.12 302 GLU A C 1
ATOM 2431 O O . GLU A 1 302 ? -0.527 14.156 27.891 1 95.12 302 GLU A O 1
ATOM 2436 N N . GLU A 1 303 ? 1.056 15.43 28.781 1 96 303 GLU A N 1
ATOM 2437 C CA . GLU A 1 303 ? 0.097 16.25 29.516 1 96 303 GLU A CA 1
ATOM 2438 C C . GLU A 1 303 ? -0.805 17.031 28.578 1 96 303 GLU A C 1
ATOM 2440 O O . GLU A 1 303 ? -2.02 17.094 28.781 1 96 303 GLU A O 1
ATOM 2445 N N . ALA A 1 304 ? -0.178 17.656 27.609 1 96.12 304 ALA A N 1
ATOM 2446 C CA . ALA A 1 304 ? -0.969 18.375 26.625 1 96.12 304 ALA A CA 1
ATOM 2447 C C . ALA A 1 304 ? -1.9 17.438 25.859 1 96.12 304 ALA A C 1
ATOM 2449 O O . ALA A 1 304 ? -3.055 17.781 25.594 1 96.12 304 ALA A O 1
ATOM 2450 N N . PHE A 1 305 ? -1.391 16.297 25.547 1 94.25 305 PHE A N 1
ATOM 2451 C CA . PHE A 1 305 ? -2.18 15.281 24.859 1 94.25 305 PHE A CA 1
ATOM 2452 C C . PHE A 1 305 ? -3.402 14.891 25.688 1 94.25 305 PHE A C 1
ATOM 2454 O O . PHE A 1 305 ? -4.523 14.883 25.172 1 94.25 305 PHE A O 1
ATOM 2461 N N . GLN A 1 306 ? -3.201 14.602 26.906 1 93.44 306 GLN A N 1
ATOM 2462 C CA . GLN A 1 306 ? -4.281 14.148 27.781 1 93.44 306 GLN A CA 1
ATOM 2463 C C . GLN A 1 306 ? -5.309 15.258 28 1 93.44 306 GLN A C 1
ATOM 2465 O O . GLN A 1 306 ? -6.508 14.992 28.062 1 93.44 306 GLN A O 1
ATOM 2470 N N . SER A 1 307 ? -4.824 16.438 28.094 1 95.44 307 SER A N 1
ATOM 2471 C CA . SER A 1 307 ? -5.711 17.562 28.344 1 95.44 307 SER A CA 1
ATOM 2472 C C . SER A 1 307 ? -6.672 17.781 27.188 1 95.44 307 SER A C 1
ATOM 2474 O O . SER A 1 307 ? -7.801 18.25 27.391 1 95.44 307 SER A O 1
ATOM 2476 N N . LEU A 1 308 ? -6.254 17.422 26.016 1 94.5 308 LEU A N 1
ATOM 2477 C CA . LEU A 1 308 ? -7.055 17.672 24.828 1 94.5 308 LEU A CA 1
ATOM 2478 C C . LEU A 1 308 ? -7.793 16.422 24.391 1 94.5 308 LEU A C 1
ATOM 2480 O O . LEU A 1 308 ? -8.508 16.438 23.375 1 94.5 308 LEU A O 1
ATOM 2484 N N . ASN A 1 309 ? -7.672 15.352 25.078 1 89.44 309 ASN A N 1
ATOM 2485 C CA . ASN A 1 309 ? -8.195 14.055 24.672 1 89.44 309 ASN A CA 1
ATOM 2486 C C . ASN A 1 309 ? -9.711 14.102 24.484 1 89.44 309 ASN A C 1
ATOM 2488 O O . ASN A 1 309 ? -10.258 13.406 23.625 1 89.44 309 ASN A O 1
ATOM 2492 N N . GLY A 1 310 ? -10.383 14.883 25.25 1 90 310 GLY A N 1
ATOM 2493 C CA . GLY A 1 310 ? -11.836 14.992 25.156 1 90 310 GLY A CA 1
ATOM 2494 C C . GLY A 1 310 ? -12.312 15.594 23.859 1 90 310 GLY A C 1
ATOM 2495 O O . GLY A 1 310 ? -13.469 15.422 23.469 1 90 310 GLY A O 1
ATOM 2496 N N . ASN A 1 311 ? -11.43 16.25 23.156 1 92.69 311 ASN A N 1
ATOM 2497 C CA . ASN A 1 311 ? -11.773 16.906 21.891 1 92.69 311 ASN A CA 1
ATOM 2498 C C . ASN A 1 311 ? -11.18 16.172 20.703 1 92.69 311 ASN A C 1
ATOM 2500 O O . ASN A 1 311 ? -11.336 16.594 19.547 1 92.69 311 ASN A O 1
ATOM 2504 N N . PHE A 1 312 ? -10.617 15.094 20.938 1 92.75 312 PHE A N 1
ATOM 2505 C CA . PHE A 1 312 ? -9.844 14.414 19.906 1 92.75 312 PHE A CA 1
ATOM 2506 C C . PHE A 1 312 ? -10.727 14.062 18.719 1 92.75 312 PHE A C 1
ATOM 2508 O O . PHE A 1 312 ? -10.297 14.18 17.562 1 92.75 312 PHE A O 1
ATOM 2515 N N . LEU A 1 313 ? -11.969 13.742 18.969 1 95.31 313 LEU A N 1
ATOM 2516 C CA . LEU A 1 313 ? -12.82 13.227 17.891 1 95.31 313 LEU A CA 1
ATOM 2517 C C . LEU A 1 313 ? -13.828 14.281 17.438 1 95.31 313 LEU A C 1
ATOM 2519 O O . LEU A 1 313 ? -14.742 13.984 16.672 1 95.31 313 LEU A O 1
ATOM 2523 N N . VAL A 1 314 ? -13.68 15.539 17.922 1 95.62 314 VAL A N 1
ATOM 2524 C CA . VAL A 1 314 ? -14.539 16.641 17.484 1 95.62 314 VAL A CA 1
ATOM 2525 C C . VAL A 1 314 ? -14.164 17.062 16.078 1 95.62 314 VAL A C 1
ATOM 2527 O O . VAL A 1 314 ? -13.008 17.391 15.805 1 95.62 314 VAL A O 1
ATOM 2530 N N . PRO A 1 315 ? -15.117 17.078 15.117 1 96.38 315 PRO A N 1
ATOM 2531 C CA . PRO A 1 315 ? -14.789 17.484 13.75 1 96.38 315 PRO A CA 1
ATOM 2532 C C . PRO A 1 315 ? -14.656 19 13.586 1 96.38 315 PRO A C 1
ATOM 2534 O O . PRO A 1 315 ? -15.109 19.75 14.445 1 96.38 315 PRO A O 1
ATOM 2537 N N . SER A 1 316 ? -13.984 19.438 12.555 1 97.56 316 SER A N 1
ATOM 2538 C CA . SER A 1 316 ? -13.867 20.859 12.242 1 97.56 316 SER A CA 1
ATOM 2539 C C . SER A 1 316 ? -14.414 21.172 10.852 1 97.56 316 SER A C 1
ATOM 2541 O O . SER A 1 316 ? -14.141 22.234 10.297 1 97.56 316 SER A O 1
ATOM 2543 N N . ILE A 1 317 ? -15.203 20.281 10.305 1 97.12 317 ILE A N 1
ATOM 2544 C CA . ILE A 1 317 ? -15.719 20.328 8.945 1 97.12 317 ILE A CA 1
ATOM 2545 C C . ILE A 1 317 ? -16.562 21.594 8.758 1 97.12 317 ILE A C 1
ATOM 2547 O O . ILE A 1 317 ? -16.562 22.203 7.688 1 97.12 317 ILE A O 1
ATOM 2551 N N . LYS A 1 318 ? -17.328 21.984 9.742 1 97.31 318 LYS A N 1
ATOM 2552 C CA . LYS A 1 318 ? -18.203 23.156 9.641 1 97.31 318 LYS A CA 1
ATOM 2553 C C . LYS A 1 318 ? -17.391 24.422 9.367 1 97.31 318 LYS A C 1
ATOM 2555 O O . LYS A 1 318 ? -17.828 25.281 8.609 1 97.31 318 LYS A O 1
ATOM 2560 N N . PHE A 1 319 ? -16.266 24.547 9.992 1 98.5 319 PHE A N 1
ATOM 2561 C CA . PHE A 1 319 ? -15.414 25.719 9.781 1 98.5 319 PHE A CA 1
ATOM 2562 C C . PHE A 1 319 ? -14.836 25.734 8.375 1 98.5 319 PHE A C 1
ATOM 2564 O O . PHE A 1 319 ? -14.68 26.797 7.77 1 98.5 319 PHE A O 1
ATOM 2571 N N . LEU A 1 320 ? -14.508 24.562 7.902 1 98.44 320 LEU A N 1
ATOM 2572 C CA . LEU A 1 320 ? -13.992 24.469 6.539 1 98.44 320 LEU A CA 1
ATOM 2573 C C . LEU A 1 320 ? -15.062 24.875 5.527 1 98.44 320 LEU A C 1
ATOM 2575 O O . LEU A 1 320 ? -14.766 25.594 4.566 1 98.44 320 LEU A O 1
ATOM 2579 N N . GLU A 1 321 ? -16.266 24.422 5.75 1 98.69 321 GLU A N 1
ATOM 2580 C CA . GLU A 1 321 ? -17.391 24.812 4.902 1 98.69 321 GLU A CA 1
ATOM 2581 C C . GLU A 1 321 ? -17.609 26.328 4.941 1 98.69 321 GLU A C 1
ATOM 2583 O O . GLU A 1 321 ? -17.859 26.953 3.906 1 98.69 321 GLU A O 1
ATOM 2588 N N . MET A 1 322 ? -17.5 26.891 6.094 1 98.56 322 MET A N 1
ATOM 2589 C CA . MET A 1 322 ? -17.656 28.344 6.227 1 98.56 322 MET A CA 1
ATOM 2590 C C . MET A 1 322 ? -16.578 29.078 5.445 1 98.56 322 MET A C 1
ATOM 2592 O O . MET A 1 322 ? -16.859 30.062 4.758 1 98.56 322 MET A O 1
ATOM 2596 N N . LEU A 1 323 ? -15.367 28.641 5.555 1 98.69 323 LEU A N 1
ATOM 2597 C CA . LEU A 1 323 ? -14.273 29.281 4.832 1 98.69 323 LEU A CA 1
ATOM 2598 C C . LEU A 1 323 ? -14.492 29.188 3.326 1 98.69 323 LEU A C 1
ATOM 2600 O O . LEU A 1 323 ? -14.289 30.172 2.607 1 98.69 323 LEU A O 1
ATOM 2604 N N . LEU A 1 324 ? -14.914 28.016 2.857 1 98.5 324 LEU A N 1
ATOM 2605 C CA . LEU A 1 324 ? -15.125 27.797 1.432 1 98.5 324 LEU A CA 1
ATOM 2606 C C . LEU A 1 324 ? -16.281 28.656 0.912 1 98.5 324 LEU A C 1
ATOM 2608 O O . LEU A 1 324 ? -16.25 29.094 -0.237 1 98.5 324 LEU A O 1
ATOM 2612 N N . ASN A 1 325 ? -17.25 28.891 1.741 1 98.38 325 ASN A N 1
ATOM 2613 C CA . ASN A 1 325 ? -18.453 29.594 1.299 1 98.38 325 ASN A CA 1
ATOM 2614 C C . ASN A 1 325 ? -18.312 31.109 1.491 1 98.38 325 ASN A C 1
ATOM 2616 O O . ASN A 1 325 ? -18.984 31.875 0.799 1 98.38 325 ASN A O 1
ATOM 2620 N N . GLN A 1 326 ? -17.422 31.531 2.404 1 97.62 326 GLN A N 1
ATOM 2621 C CA . GLN A 1 326 ? -17.453 32.938 2.812 1 97.62 326 GLN A CA 1
ATOM 2622 C C . GLN A 1 326 ? -16.156 33.656 2.449 1 97.62 326 GLN A C 1
ATOM 2624 O O . GLN A 1 326 ? -16.062 34.875 2.559 1 97.62 326 GLN A O 1
ATOM 2629 N N . THR A 1 327 ? -15.203 32.906 2.016 1 97.75 327 THR A N 1
ATOM 2630 C CA . THR A 1 327 ? -13.914 33.531 1.722 1 97.75 327 THR A CA 1
ATOM 2631 C C . THR A 1 327 ? -13.398 33.094 0.355 1 97.75 327 THR A C 1
ATOM 2633 O O . THR A 1 327 ? -14.016 32.25 -0.304 1 97.75 327 THR A O 1
ATOM 2636 N N . ASN A 1 328 ? -12.273 33.719 -0.045 1 95.88 328 ASN A N 1
ATOM 2637 C CA . ASN A 1 328 ? -11.578 33.312 -1.272 1 95.88 328 ASN A CA 1
ATOM 2638 C C . ASN A 1 328 ? -10.242 32.656 -0.976 1 95.88 328 ASN A C 1
ATOM 2640 O O . ASN A 1 328 ? -9.367 32.594 -1.836 1 95.88 328 ASN A O 1
ATOM 2644 N N . LEU A 1 329 ? -10.133 32.219 0.249 1 98 329 LEU A N 1
ATOM 2645 C CA . LEU A 1 329 ? -8.898 31.547 0.623 1 98 329 LEU A CA 1
ATOM 2646 C C . LEU A 1 329 ? -8.719 30.266 -0.193 1 98 329 LEU A C 1
ATOM 2648 O O . LEU A 1 329 ? -9.664 29.484 -0.352 1 98 329 LEU A O 1
ATOM 2652 N N . LYS A 1 330 ? -7.535 30.078 -0.723 1 98.25 330 LYS A N 1
ATOM 2653 C CA . LYS A 1 330 ? -7.207 28.797 -1.346 1 98.25 330 LYS A CA 1
ATOM 2654 C C . LYS A 1 330 ? -7.027 27.703 -0.295 1 98.25 330 LYS A C 1
ATOM 2656 O O . LYS A 1 330 ? -6.352 27.922 0.716 1 98.25 330 LYS A O 1
ATOM 2661 N N . ILE A 1 331 ? -7.648 26.594 -0.539 1 98.69 331 ILE A N 1
ATOM 2662 C CA . ILE A 1 331 ? -7.562 25.484 0.41 1 98.69 331 ILE A CA 1
ATOM 2663 C C . ILE A 1 331 ? -7.074 24.234 -0.307 1 98.69 331 ILE A C 1
ATOM 2665 O O . ILE A 1 331 ? -7.688 23.781 -1.279 1 98.69 331 ILE A O 1
ATOM 2669 N N . SER A 1 332 ? -5.996 23.688 0.126 1 98.81 332 SER A N 1
ATOM 2670 C CA . SER A 1 332 ? -5.461 22.422 -0.392 1 98.81 332 SER A CA 1
ATOM 2671 C C . SER A 1 332 ? -5.492 21.328 0.668 1 98.81 332 SER A C 1
ATOM 2673 O O . SER A 1 332 ? -4.91 21.484 1.744 1 98.81 332 SER A O 1
ATOM 2675 N N . VAL A 1 333 ? -6.191 20.266 0.391 1 98.88 333 VAL A N 1
ATOM 2676 C CA . VAL A 1 333 ? -6.188 19.062 1.23 1 98.88 333 VAL A CA 1
ATOM 2677 C C . VAL A 1 333 ? -5.344 17.984 0.575 1 98.88 333 VAL A C 1
ATOM 2679 O O . VAL A 1 333 ? -5.488 17.703 -0.619 1 98.88 333 VAL A O 1
ATOM 2682 N N . TYR A 1 334 ? -4.41 17.406 1.312 1 98.88 334 TYR A N 1
ATOM 2683 C CA . TYR A 1 334 ? -3.562 16.375 0.717 1 98.88 334 TYR A CA 1
ATOM 2684 C C . TYR A 1 334 ? -3.311 15.242 1.702 1 98.88 334 TYR A C 1
ATOM 2686 O O . TYR A 1 334 ? -3.174 15.477 2.906 1 98.88 334 TYR A O 1
ATOM 2694 N N . ASN A 1 335 ? -3.34 14.039 1.269 1 98.56 335 ASN A N 1
ATOM 2695 C CA . ASN A 1 335 ? -3.139 12.828 2.059 1 98.56 335 ASN A CA 1
ATOM 2696 C C . ASN A 1 335 ? -2.318 11.789 1.299 1 98.56 335 ASN A C 1
ATOM 2698 O O . ASN A 1 335 ? -2.406 11.703 0.073 1 98.56 335 ASN A O 1
ATOM 2702 N N . GLY A 1 336 ? -1.529 11.07 2.074 1 97.5 336 GLY A N 1
ATOM 2703 C CA . GLY A 1 336 ? -0.797 9.945 1.511 1 97.5 336 GLY A CA 1
ATOM 2704 C C . GLY A 1 336 ? -1.604 8.664 1.481 1 97.5 336 GLY A C 1
ATOM 2705 O O . GLY A 1 336 ? -2.42 8.414 2.371 1 97.5 336 GLY A O 1
ATOM 2706 N N . ASN A 1 337 ? -1.314 7.789 0.5 1 95.19 337 ASN A N 1
ATOM 2707 C CA . ASN A 1 337 ? -2.086 6.562 0.348 1 95.19 337 ASN A CA 1
ATOM 2708 C C . ASN A 1 337 ? -1.587 5.465 1.284 1 95.19 337 ASN A C 1
ATOM 2710 O O . ASN A 1 337 ? -2.188 4.395 1.367 1 95.19 337 ASN A O 1
ATOM 2714 N N . LEU A 1 338 ? -0.554 5.734 2.016 1 94.5 338 LEU A N 1
ATOM 2715 C CA . LEU A 1 338 ? -0.01 4.754 2.947 1 94.5 338 LEU A CA 1
ATOM 2716 C C . LEU A 1 338 ? -0.199 5.211 4.391 1 94.5 338 LEU A C 1
ATOM 2718 O O . LEU A 1 338 ? 0.425 4.668 5.305 1 94.5 338 LEU A O 1
ATOM 2722 N N . ASP A 1 339 ? -1.009 6.207 4.555 1 96.31 339 ASP A N 1
ATOM 2723 C CA . ASP A 1 339 ? -1.327 6.773 5.863 1 96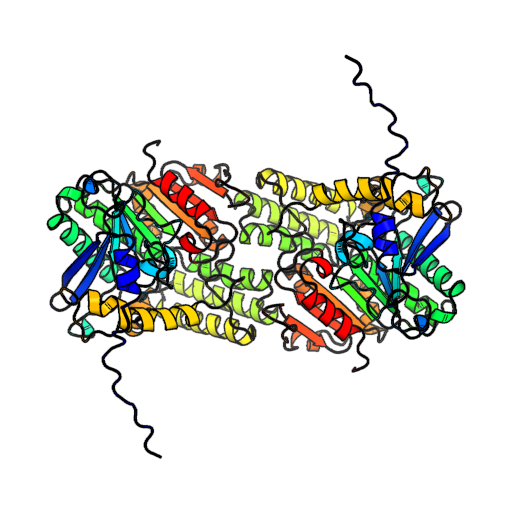.31 339 ASP A CA 1
ATOM 2724 C C . ASP A 1 339 ? -2.391 5.941 6.578 1 96.31 339 ASP A C 1
ATOM 2726 O O . ASP A 1 339 ? -3.521 5.824 6.098 1 96.31 339 ASP A O 1
ATOM 2730 N N . VAL A 1 340 ? -2.062 5.488 7.758 1 92.38 340 VAL A N 1
ATOM 2731 C CA . VAL A 1 340 ? -3.02 4.684 8.508 1 92.38 340 VAL A CA 1
ATOM 2732 C C . VAL A 1 340 ? -3.822 5.582 9.445 1 92.38 340 VAL A C 1
ATOM 2734 O O . VAL A 1 340 ? -5.004 5.324 9.703 1 92.38 340 VAL A O 1
ATOM 2737 N N . VAL A 1 341 ? -3.234 6.617 9.938 1 92.38 341 VAL A N 1
ATOM 2738 C CA . VAL A 1 341 ? -3.857 7.504 10.914 1 92.38 341 VAL A CA 1
ATOM 2739 C C . VAL A 1 341 ? -5.043 8.227 10.273 1 92.38 341 VAL A C 1
ATOM 2741 O O . VAL A 1 341 ? -6.145 8.234 10.836 1 92.38 341 VAL A O 1
ATOM 2744 N N . THR A 1 342 ? -4.777 8.82 9.188 1 96.44 342 THR A N 1
ATOM 2745 C CA . THR A 1 342 ? -5.785 9.484 8.375 1 96.44 342 THR A CA 1
ATOM 2746 C C . THR A 1 342 ? -5.785 8.93 6.953 1 96.44 342 THR A C 1
ATOM 2748 O O . THR A 1 342 ? -5.25 9.555 6.035 1 96.44 342 THR A O 1
ATOM 2751 N N . PRO A 1 343 ? -6.469 7.793 6.816 1 96.88 343 PRO A N 1
ATOM 2752 C CA . PRO A 1 343 ? -6.414 7.121 5.516 1 96.88 343 PRO A CA 1
ATOM 2753 C C . PRO A 1 343 ? -6.918 8.008 4.375 1 96.88 343 PRO A C 1
ATOM 2755 O O . PRO A 1 343 ? -7.883 8.758 4.555 1 96.88 343 PRO A O 1
ATOM 2758 N N . LEU A 1 344 ? -6.258 7.895 3.264 1 97.81 344 LEU A N 1
ATOM 2759 C CA . LEU A 1 344 ? -6.559 8.695 2.078 1 97.81 344 LEU A CA 1
ATOM 2760 C C . LEU A 1 344 ? -8.031 8.586 1.711 1 97.81 344 LEU A C 1
ATOM 2762 O O . LEU A 1 344 ? -8.672 9.586 1.38 1 97.81 344 LEU A O 1
ATOM 2766 N N . ALA A 1 345 ? -8.594 7.375 1.768 1 97.62 345 ALA A N 1
ATOM 2767 C CA . ALA A 1 345 ? -10 7.184 1.429 1 97.62 345 ALA A CA 1
ATOM 2768 C C . ALA A 1 345 ? -10.906 7.949 2.387 1 97.62 345 ALA A C 1
ATOM 2770 O O . ALA A 1 345 ? -11.961 8.453 1.988 1 97.62 345 ALA A O 1
ATOM 2771 N N . GLY A 1 346 ? -10.516 7.977 3.648 1 97.31 346 GLY A N 1
ATOM 2772 C CA . GLY A 1 346 ? -11.266 8.781 4.605 1 97.31 346 GLY A CA 1
ATOM 2773 C C . GLY A 1 346 ? -11.289 10.258 4.254 1 97.31 346 GLY A C 1
ATOM 2774 O O . GLY A 1 346 ? -12.336 10.898 4.32 1 97.31 346 GLY A O 1
ATOM 2775 N N . ALA A 1 347 ? -10.156 10.789 3.883 1 98.25 347 ALA A N 1
ATOM 2776 C CA . ALA A 1 347 ? -10.062 12.18 3.457 1 98.25 347 ALA A CA 1
ATOM 2777 C C . ALA A 1 347 ? -10.891 12.43 2.199 1 98.25 347 ALA A C 1
ATOM 2779 O O . ALA A 1 347 ? -11.602 13.43 2.102 1 98.25 347 ALA A O 1
ATOM 2780 N N . SER A 1 348 ? -10.734 11.484 1.253 1 97.75 348 SER A N 1
ATOM 2781 C CA . SER A 1 348 ? -11.523 11.609 0.032 1 97.75 348 SER A CA 1
ATOM 2782 C C . SER A 1 348 ? -13.016 11.633 0.341 1 97.75 348 SER A C 1
ATOM 2784 O O . SER A 1 348 ? -13.766 12.406 -0.261 1 97.75 348 SER A O 1
ATOM 2786 N N . ASN A 1 349 ? -13.445 10.812 1.26 1 97.5 349 ASN A N 1
ATOM 2787 C CA . ASN A 1 349 ? -14.859 10.758 1.641 1 97.5 349 ASN A CA 1
ATOM 2788 C C . ASN A 1 349 ? -15.336 12.102 2.195 1 97.5 349 ASN A C 1
ATOM 2790 O O . ASN A 1 349 ? -16.344 12.648 1.731 1 97.5 349 ASN A O 1
ATOM 2794 N N . TRP A 1 350 ? -14.625 12.672 3.15 1 97.75 350 TRP A N 1
ATOM 2795 C CA . TRP A 1 350 ? -15.18 13.867 3.793 1 97.75 350 TRP A CA 1
ATOM 2796 C C . TRP A 1 350 ? -15.016 15.086 2.902 1 97.75 350 TRP A C 1
ATOM 2798 O O . TRP A 1 350 ? -15.836 16 2.936 1 97.75 350 TRP A O 1
ATOM 2808 N N . VAL A 1 351 ? -13.977 15.156 2.039 1 98.25 351 VAL A N 1
ATOM 2809 C CA . VAL A 1 351 ? -13.836 16.297 1.137 1 98.25 351 VAL A CA 1
ATOM 2810 C C . VAL A 1 351 ? -15.008 16.328 0.161 1 98.25 351 VAL A C 1
ATOM 2812 O O . VAL A 1 351 ? -15.508 17.406 -0.173 1 98.25 351 VAL A O 1
ATOM 2815 N N . HIS A 1 352 ? -15.484 15.172 -0.277 1 97.5 352 HIS A N 1
ATOM 2816 C CA . HIS A 1 352 ? -16.578 15.094 -1.239 1 97.5 352 HIS A CA 1
ATOM 2817 C C . HIS A 1 352 ? -17.922 15.281 -0.558 1 97.5 352 HIS A C 1
ATOM 2819 O O . HIS A 1 352 ? -18.953 15.445 -1.229 1 97.5 352 HIS A O 1
ATOM 2825 N N . LYS A 1 353 ? -17.922 15.328 0.74 1 96.56 353 LYS A N 1
ATOM 2826 C CA . LYS A 1 353 ? -19.156 15.531 1.491 1 96.56 353 LYS A CA 1
ATOM 2827 C C . LYS A 1 353 ? -19.312 16.984 1.917 1 96.56 353 LYS A C 1
ATOM 2829 O O . LYS A 1 353 ? -20.359 17.375 2.447 1 96.56 353 LYS A O 1
ATOM 2834 N N . LEU A 1 354 ? -18.281 17.781 1.681 1 97.94 354 LEU A N 1
ATOM 2835 C CA . LEU A 1 354 ? -18.328 19.188 2.074 1 97.94 354 LEU A CA 1
ATOM 2836 C C . LEU A 1 354 ? -19.516 19.906 1.438 1 97.94 354 LEU A C 1
ATOM 2838 O O . LEU A 1 354 ? -19.781 19.734 0.247 1 97.94 354 LEU A O 1
ATOM 2842 N N . LYS A 1 355 ? -20.203 20.625 2.258 1 98.19 355 LYS A N 1
ATOM 2843 C CA . LYS A 1 355 ? -21.281 21.484 1.767 1 98.19 355 LYS A CA 1
ATOM 2844 C C . LYS A 1 355 ? -20.781 22.875 1.443 1 98.19 355 LYS A C 1
ATOM 2846 O O . LYS A 1 355 ? -20.594 23.703 2.344 1 98.19 355 LYS A O 1
ATOM 2851 N N . TRP A 1 356 ? -20.625 23.203 0.217 1 98 356 TRP A N 1
ATOM 2852 C CA . TRP A 1 356 ? -20.156 24.5 -0.266 1 98 356 TRP A CA 1
ATOM 2853 C C . TRP A 1 356 ? -20.578 24.719 -1.715 1 98 356 TRP A C 1
ATOM 2855 O O . TRP A 1 356 ? -21.047 23.797 -2.381 1 98 356 TRP A O 1
ATOM 2865 N N . HIS A 1 357 ? -20.547 25.844 -2.258 1 97.5 357 HIS A N 1
ATOM 2866 C CA . HIS A 1 357 ? -21.125 26.234 -3.541 1 97.5 357 HIS A CA 1
ATOM 2867 C C . HIS A 1 357 ? -20.422 25.531 -4.695 1 97.5 357 HIS A C 1
ATOM 2869 O O . HIS A 1 357 ? -20.984 25.438 -5.793 1 97.5 357 HIS A O 1
ATOM 2875 N N . GLY A 1 358 ? -19.25 24.969 -4.527 1 97.69 358 GLY A N 1
ATOM 2876 C CA . GLY A 1 358 ? -18.531 24.281 -5.586 1 97.69 358 GLY A CA 1
ATOM 2877 C C . GLY A 1 358 ? -18.594 22.766 -5.449 1 97.69 358 GLY A C 1
ATOM 2878 O O . GLY A 1 358 ? -17.891 22.047 -6.164 1 97.69 358 GLY A O 1
ATOM 2879 N N . ALA A 1 359 ? -19.391 22.234 -4.582 1 97.69 359 ALA A N 1
ATOM 2880 C CA . ALA A 1 359 ? -19.375 20.812 -4.227 1 97.69 359 ALA A CA 1
ATOM 2881 C C . ALA A 1 359 ? -19.672 19.938 -5.441 1 97.69 359 ALA A C 1
ATOM 2883 O O . ALA A 1 359 ? -19 18.938 -5.676 1 97.69 359 ALA A O 1
ATOM 2884 N N . GLN A 1 360 ? -20.703 20.25 -6.219 1 96.94 360 GLN A N 1
ATOM 2885 C CA . GLN A 1 360 ? -21.078 19.453 -7.379 1 96.94 360 GLN A CA 1
ATOM 2886 C C . GLN A 1 360 ? -20 19.5 -8.453 1 96.94 360 GLN A C 1
ATOM 2888 O O . GLN A 1 360 ? -19.656 18.469 -9.047 1 96.94 360 GLN A O 1
ATOM 2893 N N . ASP A 1 361 ? -19.469 20.672 -8.688 1 97.56 361 ASP A N 1
ATOM 2894 C CA . ASP A 1 361 ? -18.375 20.812 -9.648 1 97.56 361 ASP A CA 1
ATOM 2895 C C . ASP A 1 361 ? -17.156 20.016 -9.211 1 97.56 361 ASP A C 1
ATOM 2897 O O . ASP A 1 361 ? -16.469 19.406 -10.047 1 97.56 361 ASP A O 1
ATOM 2901 N N . PHE A 1 362 ? -16.891 20.031 -7.973 1 97.56 362 PHE A N 1
ATOM 2902 C CA . PHE A 1 362 ? -15.742 19.312 -7.438 1 97.56 362 PHE A CA 1
ATOM 2903 C C . PHE A 1 362 ? -15.922 17.812 -7.625 1 97.56 362 PHE A C 1
ATOM 2905 O O . PHE A 1 362 ? -14.977 17.109 -7.992 1 97.56 362 PHE A O 1
ATOM 2912 N N . LYS A 1 363 ? -17.078 17.328 -7.32 1 95.19 363 LYS A N 1
ATOM 2913 C CA . LYS A 1 363 ? -17.391 15.914 -7.492 1 95.19 363 LYS A CA 1
ATOM 2914 C C . LYS A 1 363 ? -17.125 15.461 -8.922 1 95.19 363 LYS A C 1
ATOM 2916 O O . LYS A 1 363 ? -16.625 14.352 -9.148 1 95.19 363 LYS A O 1
ATOM 2921 N N . ASN A 1 364 ? -17.344 16.312 -9.883 1 93 364 ASN A N 1
ATOM 2922 C CA . ASN A 1 364 ? -17.266 15.953 -11.297 1 93 364 ASN A CA 1
ATOM 2923 C C . ASN A 1 364 ? -15.938 16.359 -11.914 1 93 364 ASN A C 1
ATOM 2925 O O . ASN A 1 364 ? -15.672 16.062 -13.078 1 93 364 ASN A O 1
ATOM 2929 N N . ALA A 1 365 ? -15.148 17.031 -11.172 1 94.62 365 ALA A N 1
ATOM 2930 C CA . ALA A 1 365 ? -13.883 17.516 -11.695 1 94.62 365 ALA A CA 1
ATOM 2931 C C . ALA A 1 365 ? -12.969 16.359 -12.094 1 94.62 365 ALA A C 1
ATOM 2933 O O . ALA A 1 365 ? -12.961 15.32 -11.43 1 94.62 365 ALA A O 1
ATOM 2934 N N . LYS A 1 366 ? -12.234 16.531 -13.141 1 90.69 366 LYS A N 1
ATOM 2935 C CA . LYS A 1 366 ? -11.258 15.539 -13.578 1 90.69 366 LYS A CA 1
ATOM 2936 C C . LYS A 1 366 ? -9.969 15.641 -12.766 1 90.69 366 LYS A C 1
ATOM 2938 O O . LYS A 1 366 ? -9.57 16.734 -12.359 1 90.69 366 LYS A O 1
ATOM 2943 N N . ARG A 1 367 ? -9.359 14.555 -12.578 1 92.19 367 ARG A N 1
ATOM 2944 C CA . ARG A 1 367 ? -8.086 14.539 -11.867 1 92.19 367 ARG A CA 1
ATOM 2945 C C . ARG A 1 367 ? -6.922 14.781 -12.828 1 92.19 367 ARG A C 1
ATOM 2947 O O . ARG A 1 367 ? -6.984 14.398 -14 1 92.19 367 ARG A O 1
ATOM 2954 N N . SER A 1 368 ? -5.93 15.406 -12.305 1 92.69 368 SER A N 1
ATOM 2955 C CA . SER A 1 368 ? -4.664 15.617 -13 1 92.69 368 SER A CA 1
ATOM 2956 C C . SER A 1 368 ? -3.514 14.945 -12.258 1 92.69 368 SER A C 1
ATOM 2958 O O . SER A 1 368 ? -3.607 14.688 -11.055 1 92.69 368 SER A O 1
ATOM 2960 N N . LYS A 1 369 ? -2.473 14.609 -12.984 1 92.12 369 LYS A N 1
ATOM 2961 C CA . LYS A 1 369 ? -1.308 13.977 -12.375 1 92.12 369 LYS A CA 1
ATOM 2962 C C . LYS A 1 369 ? -0.469 14.992 -11.609 1 92.12 369 LYS A C 1
ATOM 2964 O O . LYS A 1 369 ? -0.323 16.141 -12.039 1 92.12 369 LYS A O 1
ATOM 2969 N N . ILE A 1 370 ? -0.011 14.516 -10.508 1 95.62 370 ILE A N 1
ATOM 2970 C CA . ILE A 1 370 ? 1.009 15.305 -9.82 1 95.62 370 ILE A CA 1
ATOM 2971 C C . ILE A 1 370 ? 2.33 15.211 -10.578 1 95.62 370 ILE A C 1
ATOM 2973 O O . ILE A 1 370 ? 2.672 14.156 -11.117 1 95.62 370 ILE A O 1
ATOM 2977 N N . ARG A 1 371 ? 3.084 16.281 -10.617 1 94.31 371 ARG A N 1
ATOM 2978 C CA . ARG A 1 371 ? 4.355 16.328 -11.336 1 94.31 371 ARG A CA 1
ATOM 2979 C C . ARG A 1 371 ? 5.281 15.203 -10.867 1 94.31 371 ARG A C 1
ATOM 2981 O O . ARG A 1 371 ? 5.285 14.844 -9.688 1 94.31 371 ARG A O 1
ATOM 2988 N N . GLY A 1 372 ? 6.062 14.742 -11.797 1 89.75 372 GLY A N 1
ATOM 2989 C CA . GLY A 1 372 ? 7.012 13.68 -11.492 1 89.75 372 GLY A CA 1
ATOM 2990 C C . GLY A 1 372 ? 6.5 12.297 -11.852 1 89.75 372 GLY A C 1
ATOM 2991 O O . GLY A 1 372 ? 5.602 12.164 -12.688 1 89.75 372 GLY A O 1
ATOM 2992 N N . ASN A 1 373 ? 7.215 11.297 -11.336 1 83.75 373 ASN A N 1
ATOM 2993 C CA . ASN A 1 373 ? 6.895 9.922 -11.703 1 83.75 373 ASN A CA 1
ATOM 2994 C C . ASN A 1 373 ? 6.035 9.242 -10.641 1 83.75 373 ASN A C 1
ATOM 2996 O O . ASN A 1 373 ? 6.504 8.969 -9.531 1 83.75 373 ASN A O 1
ATOM 3000 N N . ARG A 1 374 ? 4.766 9.023 -10.992 1 86.75 374 ARG A N 1
ATOM 3001 C CA . ARG A 1 374 ? 3.826 8.242 -10.203 1 86.75 374 ARG A CA 1
ATOM 3002 C C . ARG A 1 374 ? 3.637 8.852 -8.82 1 86.75 374 ARG A C 1
ATOM 3004 O O . ARG A 1 374 ? 3.688 8.148 -7.809 1 86.75 374 ARG A O 1
ATOM 3011 N N . ASN A 1 375 ? 3.49 10.195 -8.758 1 92.69 375 ASN A N 1
ATOM 3012 C CA . ASN A 1 375 ? 3.342 10.891 -7.484 1 92.69 375 ASN A CA 1
ATOM 3013 C C . ASN A 1 375 ? 1.878 10.969 -7.059 1 92.69 375 ASN A C 1
ATOM 3015 O O . ASN A 1 375 ? 1.576 11.375 -5.938 1 92.69 375 ASN A O 1
ATOM 3019 N N . GLY A 1 376 ? 0.972 10.562 -7.945 1 92.88 376 GLY A N 1
ATOM 3020 C CA . GLY A 1 376 ? -0.438 10.578 -7.59 1 92.88 376 GLY A CA 1
ATOM 3021 C C . GLY A 1 376 ? -1.249 11.555 -8.414 1 92.88 376 GLY A C 1
ATOM 3022 O O . GLY A 1 376 ? -0.955 11.773 -9.594 1 92.88 376 GLY A O 1
ATOM 3023 N N . PHE A 1 377 ? -2.365 12.055 -7.852 1 93.88 377 PHE A N 1
ATOM 3024 C CA . PHE A 1 377 ? -3.314 12.875 -8.594 1 93.88 377 PHE A CA 1
ATOM 3025 C C . PHE A 1 377 ? -3.816 14.031 -7.734 1 93.88 377 PHE A C 1
ATOM 3027 O O . PHE A 1 377 ? -3.631 14.031 -6.516 1 93.88 377 PHE A O 1
ATOM 3034 N N . PHE A 1 378 ? -4.297 15 -8.414 1 96.44 378 PHE A N 1
ATOM 3035 C CA . PHE A 1 378 ? -5.055 16.031 -7.715 1 96.44 378 PHE A CA 1
ATOM 3036 C C . PHE A 1 378 ? -6.227 16.516 -8.562 1 96.44 378 PHE A C 1
ATOM 3038 O O . PHE A 1 378 ? -6.262 16.281 -9.773 1 96.44 378 PHE A O 1
ATOM 3045 N N . LYS A 1 379 ? -7.211 17.016 -7.91 1 96.06 379 LYS A N 1
ATOM 3046 C CA . LYS A 1 379 ? -8.266 17.75 -8.609 1 96.06 379 LYS A CA 1
ATOM 3047 C C . LYS A 1 379 ? -8.617 19.047 -7.891 1 96.06 379 LYS A C 1
ATOM 3049 O O . LYS A 1 379 ? -8.289 19.219 -6.715 1 96.06 379 LYS A O 1
ATOM 3054 N N . GLU A 1 380 ? -9.109 19.938 -8.664 1 96.94 380 GLU A N 1
ATOM 3055 C CA . GLU A 1 380 ? -9.375 21.266 -8.117 1 96.94 380 GLU A CA 1
ATOM 3056 C C . GLU A 1 380 ? -10.641 21.859 -8.727 1 96.94 380 GLU A C 1
ATOM 3058 O O . GLU A 1 380 ? -10.984 21.578 -9.867 1 96.94 380 GLU A O 1
ATOM 3063 N N . THR A 1 381 ? -11.344 22.516 -7.98 1 97.38 381 THR A N 1
ATOM 3064 C CA . THR A 1 381 ? -12.484 23.359 -8.344 1 97.38 381 THR A CA 1
ATOM 3065 C C . THR A 1 381 ? -12.484 24.641 -7.527 1 97.38 381 THR A C 1
ATOM 3067 O O . THR A 1 381 ? -12.523 24.609 -6.297 1 97.38 381 THR A O 1
ATOM 3070 N N . LYS A 1 382 ? -12.383 25.781 -8.25 1 96 382 LYS A N 1
ATOM 3071 C CA . LYS A 1 382 ? -12.344 27.078 -7.555 1 96 382 LYS A CA 1
ATOM 3072 C C . LYS A 1 382 ? -11.219 27.109 -6.527 1 96 382 LYS A C 1
ATOM 3074 O O . LYS A 1 382 ? -10.07 26.812 -6.848 1 96 382 LYS A O 1
ATOM 3079 N N . GLN A 1 383 ? -11.547 27.312 -5.246 1 95.5 383 GLN A N 1
ATOM 3080 C CA . GLN A 1 383 ? -10.477 27.516 -4.281 1 95.5 383 GLN A CA 1
ATOM 3081 C C . GLN A 1 383 ? -10.062 26.203 -3.615 1 95.5 383 GLN A C 1
ATOM 3083 O O . GLN A 1 383 ? -9.07 26.156 -2.885 1 95.5 383 GLN A O 1
ATOM 3088 N N . LEU A 1 384 ? -10.742 25.078 -3.865 1 98.56 384 LEU A N 1
ATOM 3089 C CA . LEU A 1 384 ? -10.453 23.812 -3.191 1 98.56 384 LEU A CA 1
ATOM 3090 C C . LEU A 1 384 ? -9.68 22.875 -4.109 1 98.56 384 LEU A C 1
ATOM 3092 O O . LEU A 1 384 ? -10.047 22.688 -5.27 1 98.56 384 LEU A O 1
ATOM 3096 N N . SER A 1 385 ? -8.633 22.375 -3.656 1 98.56 385 SER A N 1
ATOM 3097 C CA . SER A 1 385 ? -7.926 21.281 -4.316 1 98.56 385 SER A CA 1
ATOM 3098 C C . SER A 1 385 ? -7.703 20.109 -3.369 1 98.56 385 SER A C 1
ATOM 3100 O O . SER A 1 385 ? -7.547 20.297 -2.16 1 98.56 385 SER A O 1
ATOM 3102 N N . PHE A 1 386 ? -7.781 18.906 -3.881 1 98.62 386 PHE A N 1
ATOM 3103 C CA . PHE A 1 386 ? -7.52 17.672 -3.143 1 98.62 386 PHE A CA 1
ATOM 3104 C C . PHE A 1 386 ? -6.438 16.859 -3.832 1 98.62 386 PHE A C 1
ATOM 3106 O O . PHE A 1 386 ? -6.484 16.641 -5.047 1 98.62 386 PHE A O 1
ATOM 3113 N N . TRP A 1 387 ? -5.473 16.422 -3.016 1 98.56 387 TRP A N 1
ATOM 3114 C CA . TRP A 1 387 ? -4.281 15.789 -3.568 1 98.56 387 TRP A CA 1
ATOM 3115 C C . TRP A 1 387 ? -4.117 14.375 -3.02 1 98.56 387 TRP A C 1
ATOM 3117 O O . TRP A 1 387 ? -4.016 14.18 -1.807 1 98.56 387 TRP A O 1
ATOM 3127 N N . TRP A 1 388 ? -4.168 13.344 -3.912 1 97.06 388 TRP A N 1
ATOM 3128 C CA . TRP A 1 388 ? -3.809 11.961 -3.621 1 97.06 388 TRP A CA 1
ATOM 3129 C C . TRP A 1 388 ? -2.311 11.734 -3.801 1 97.06 388 TRP A C 1
ATOM 3131 O O . TRP A 1 388 ? -1.825 11.617 -4.926 1 97.06 388 TRP A O 1
ATOM 3141 N N . VAL A 1 389 ? -1.612 11.586 -2.705 1 97.31 389 VAL A N 1
ATOM 3142 C CA . VAL A 1 389 ? -0.159 11.5 -2.816 1 97.31 389 VAL A CA 1
ATOM 3143 C C . VAL A 1 389 ? 0.286 10.055 -2.658 1 97.31 389 VAL A C 1
ATOM 3145 O O . VAL A 1 389 ? 0.134 9.461 -1.586 1 97.31 389 VAL A O 1
ATOM 3148 N N . PHE A 1 390 ? 0.856 9.547 -3.664 1 93.19 390 PHE A N 1
ATOM 3149 C CA . PHE A 1 390 ? 1.278 8.148 -3.672 1 93.19 390 PHE A CA 1
ATOM 3150 C C . PHE A 1 390 ? 2.617 7.984 -2.961 1 93.19 390 PHE A C 1
ATOM 3152 O O . PHE A 1 390 ? 3.453 8.891 -2.986 1 93.19 390 PHE A O 1
ATOM 3159 N N . GLY A 1 391 ? 2.75 6.828 -2.328 1 91.56 391 GLY A N 1
ATOM 3160 C CA . GLY A 1 391 ? 4.012 6.488 -1.686 1 91.56 391 GLY A CA 1
ATOM 3161 C C . GLY A 1 391 ? 4.254 7.262 -0.403 1 91.56 391 GLY A C 1
ATOM 3162 O O . GLY A 1 391 ? 5.367 7.266 0.124 1 91.56 391 GLY A O 1
ATOM 3163 N N . SER A 1 392 ? 3.234 7.891 0.049 1 95.5 392 SER A N 1
ATOM 3164 C CA . SER A 1 392 ? 3.379 8.734 1.231 1 95.5 392 SER A CA 1
ATOM 3165 C C . SER A 1 392 ? 2.482 8.25 2.367 1 95.5 392 SER A C 1
ATOM 3167 O O . SER A 1 392 ? 1.348 7.828 2.135 1 95.5 392 SER A O 1
ATOM 3169 N N . GLY A 1 393 ? 3.086 8.336 3.555 1 96.12 393 GLY A N 1
ATOM 3170 C CA . GLY A 1 393 ? 2.287 8.156 4.758 1 96.12 393 GLY A CA 1
ATOM 3171 C C . GLY A 1 393 ? 1.738 9.453 5.312 1 96.12 393 GLY A C 1
ATOM 3172 O O . GLY A 1 393 ? 1.282 10.312 4.559 1 96.12 393 GLY A O 1
ATOM 3173 N N . HIS A 1 394 ? 1.791 9.484 6.609 1 96.56 394 HIS A N 1
ATOM 3174 C CA . HIS A 1 394 ? 1.192 10.57 7.379 1 96.56 394 HIS A CA 1
ATOM 3175 C C . HIS A 1 394 ? 1.974 11.867 7.199 1 96.56 394 HIS A C 1
ATOM 3177 O O . HIS A 1 394 ? 1.413 12.953 7.332 1 96.56 394 HIS A O 1
ATOM 3183 N N . TRP A 1 395 ? 3.234 11.797 6.934 1 96.69 395 TRP A N 1
ATOM 3184 C CA . TRP A 1 395 ? 4.117 12.953 6.801 1 96.69 395 TRP A CA 1
ATOM 3185 C C . TRP A 1 395 ? 4.465 13.211 5.34 1 96.69 395 TRP A C 1
ATOM 3187 O O . TRP A 1 395 ? 5.602 12.992 4.914 1 96.69 395 TRP A O 1
ATOM 3197 N N . VAL A 1 396 ? 3.6 13.812 4.637 1 98 396 VAL A N 1
ATOM 3198 C CA . VAL A 1 396 ? 3.689 13.992 3.191 1 98 396 VAL A CA 1
ATOM 3199 C C . VAL A 1 396 ? 4.957 14.773 2.846 1 98 396 VAL A C 1
ATOM 3201 O O . VAL A 1 396 ? 5.699 14.398 1.939 1 98 396 VAL A O 1
ATOM 3204 N N . PRO A 1 397 ? 5.324 15.844 3.557 1 97.62 397 PRO A N 1
ATOM 3205 C CA . PRO A 1 397 ? 6.531 16.594 3.195 1 97.62 397 PRO A CA 1
ATOM 3206 C C . PRO A 1 397 ? 7.793 15.734 3.244 1 97.62 397 PRO A C 1
ATOM 3208 O O . PRO A 1 397 ? 8.719 15.945 2.459 1 97.62 397 PRO A O 1
ATOM 3211 N N . GLU A 1 398 ? 7.793 14.805 4.156 1 95.62 398 GLU A N 1
ATOM 3212 C CA . GLU A 1 398 ? 8.961 13.953 4.312 1 95.62 398 GLU A CA 1
ATOM 3213 C C . GLU A 1 398 ? 8.906 12.758 3.365 1 95.62 398 GLU A C 1
ATOM 3215 O O . GLU A 1 398 ? 9.914 12.391 2.758 1 95.62 398 GLU A O 1
ATOM 3220 N N . ASP A 1 399 ? 7.738 12.172 3.186 1 95.25 399 ASP A N 1
ATOM 3221 C CA . ASP A 1 399 ? 7.59 10.906 2.461 1 95.25 399 ASP A CA 1
ATOM 3222 C C . ASP A 1 399 ? 7.633 11.133 0.952 1 95.25 399 ASP A C 1
ATOM 3224 O O . ASP A 1 399 ? 8.039 10.25 0.198 1 95.25 399 ASP A O 1
ATOM 3228 N N . ASN A 1 400 ? 7.129 12.203 0.509 1 96.69 400 ASN A N 1
ATOM 3229 C CA . ASN A 1 400 ? 7.109 12.547 -0.907 1 96.69 400 ASN A CA 1
ATOM 3230 C C . ASN A 1 400 ? 7.289 14.055 -1.116 1 96.69 400 ASN A C 1
ATOM 3232 O O . ASN A 1 400 ? 6.336 14.758 -1.453 1 96.69 400 ASN A O 1
ATOM 3236 N N . SER A 1 401 ? 8.523 14.477 -1.039 1 96.94 401 SER A N 1
ATOM 3237 C CA . SER A 1 401 ? 8.867 15.898 -1.067 1 96.94 401 SER A CA 1
ATOM 3238 C C . SER A 1 401 ? 8.617 16.5 -2.447 1 96.94 401 SER A C 1
ATOM 3240 O O . SER A 1 401 ? 8.289 17.672 -2.564 1 96.94 401 SER A O 1
ATOM 3242 N N . GLU A 1 402 ? 8.688 15.664 -3.471 1 96.56 402 GLU A N 1
ATOM 3243 C CA . GLU A 1 402 ? 8.422 16.156 -4.816 1 96.56 402 GLU A CA 1
ATOM 3244 C C . GLU A 1 402 ? 6.949 16.547 -4.98 1 96.56 402 GLU A C 1
ATOM 3246 O O . GLU A 1 402 ? 6.637 17.625 -5.488 1 96.56 402 GLU A O 1
ATOM 3251 N N . ALA A 1 403 ? 6.113 15.656 -4.57 1 97.5 403 ALA A N 1
ATOM 3252 C CA . ALA A 1 403 ? 4.688 15.961 -4.617 1 97.5 403 ALA A CA 1
ATOM 3253 C C . ALA A 1 403 ? 4.359 17.172 -3.75 1 97.5 403 ALA A C 1
ATOM 3255 O O . ALA A 1 403 ? 3.562 18.031 -4.145 1 97.5 403 ALA A O 1
ATOM 3256 N N . MET A 1 404 ? 4.984 17.234 -2.611 1 98.19 404 MET A N 1
ATOM 3257 C CA . MET A 1 404 ? 4.719 18.344 -1.693 1 98.19 404 MET A CA 1
ATOM 3258 C C . MET A 1 404 ? 5.129 19.672 -2.312 1 98.19 404 MET A C 1
ATOM 3260 O O . MET A 1 404 ? 4.445 20.688 -2.129 1 98.19 404 MET A O 1
ATOM 3264 N N . GLU A 1 405 ? 6.238 19.688 -2.977 1 97.44 405 GLU A N 1
ATOM 3265 C CA . GLU A 1 405 ? 6.672 20.922 -3.631 1 97.44 405 GLU A CA 1
ATOM 3266 C C . GLU A 1 405 ? 5.645 21.391 -4.66 1 97.44 405 GLU A C 1
ATOM 3268 O O . GLU A 1 405 ? 5.387 22.594 -4.789 1 97.44 405 GLU A O 1
ATOM 3273 N N . HIS A 1 406 ? 5.129 20.453 -5.387 1 97.88 406 HIS A N 1
ATOM 3274 C CA . HIS A 1 406 ? 4.078 20.812 -6.332 1 97.88 406 HIS A CA 1
ATOM 3275 C C . HIS A 1 406 ? 2.867 21.406 -5.617 1 97.88 406 HIS A C 1
ATOM 3277 O O . HIS A 1 406 ? 2.275 22.375 -6.09 1 97.88 406 HIS A O 1
ATOM 3283 N N . ILE A 1 407 ? 2.449 20.828 -4.531 1 98.38 407 ILE A N 1
ATOM 3284 C CA . ILE A 1 407 ? 1.323 21.312 -3.742 1 98.38 407 ILE A CA 1
ATOM 3285 C C . ILE A 1 407 ? 1.596 22.75 -3.287 1 98.38 407 ILE A C 1
ATOM 3287 O O . ILE A 1 407 ? 0.735 23.625 -3.418 1 98.38 407 ILE A O 1
ATOM 3291 N N . LEU A 1 408 ? 2.793 23 -2.793 1 98.19 408 LEU A N 1
ATOM 3292 C CA . LEU A 1 408 ? 3.174 24.328 -2.336 1 98.19 408 LEU A CA 1
ATOM 3293 C C . LEU A 1 408 ? 3.125 25.328 -3.484 1 98.19 408 LEU A C 1
ATOM 3295 O O . LEU A 1 408 ? 2.562 26.422 -3.34 1 98.19 408 LEU A O 1
ATOM 3299 N N . GLU A 1 409 ? 3.707 24.953 -4.586 1 97.12 409 GLU A N 1
ATOM 3300 C CA . GLU A 1 409 ? 3.719 25.844 -5.738 1 97.12 409 GLU A CA 1
ATOM 3301 C C . GLU A 1 409 ? 2.301 26.141 -6.219 1 97.12 409 GLU A C 1
ATOM 3303 O O . GLU A 1 409 ? 1.997 27.281 -6.598 1 97.12 409 GLU A O 1
ATOM 3308 N N . HIS A 1 410 ? 1.504 25.125 -6.188 1 97.38 410 HIS A N 1
ATOM 3309 C CA . HIS A 1 410 ? 0.133 25.25 -6.668 1 97.38 410 HIS A CA 1
ATOM 3310 C C . HIS A 1 410 ? -0.658 26.234 -5.805 1 97.38 410 HIS A C 1
ATOM 3312 O O . HIS A 1 410 ? -1.32 27.141 -6.324 1 97.38 410 HIS A O 1
ATOM 3318 N N . ILE A 1 411 ? -0.591 26.078 -4.492 1 97.5 411 ILE A N 1
ATOM 3319 C CA . ILE A 1 411 ? -1.413 26.891 -3.607 1 97.5 411 ILE A CA 1
ATOM 3320 C C . ILE A 1 411 ? -0.856 28.312 -3.557 1 97.5 411 ILE A C 1
ATOM 3322 O O . ILE A 1 411 ? -1.606 29.281 -3.371 1 97.5 411 ILE A O 1
ATOM 3326 N N . MET A 1 412 ? 0.409 28.5 -3.816 1 96.44 412 MET A N 1
ATOM 3327 C CA . MET A 1 412 ? 1.04 29.812 -3.684 1 96.44 412 MET A CA 1
ATOM 3328 C C . MET A 1 412 ? 1.098 30.531 -5.027 1 96.44 412 MET A C 1
ATOM 3330 O O . MET A 1 412 ? 1.542 31.672 -5.105 1 96.44 412 MET A O 1
ATOM 3334 N N . SER A 1 413 ? 0.741 29.812 -6.078 1 90.31 413 SER A N 1
ATOM 3335 C CA . SER A 1 413 ? 0.709 30.438 -7.395 1 90.31 413 SER A CA 1
ATOM 3336 C C . SER A 1 413 ? -0.407 31.484 -7.488 1 90.31 413 SER A C 1
ATOM 3338 O O . SER A 1 413 ? -1.447 31.344 -6.844 1 90.31 413 SER A O 1
ATOM 3340 N N . ASP A 1 414 ? -0.061 32.594 -8.109 1 75.38 414 ASP A N 1
ATOM 3341 C CA . ASP A 1 414 ? -1.024 33.688 -8.305 1 75.38 414 ASP A CA 1
ATOM 3342 C C . ASP A 1 414 ? -2.084 33.281 -9.336 1 75.38 414 ASP A C 1
ATOM 3344 O O . ASP A 1 414 ? -3.1 33.969 -9.477 1 75.38 414 ASP A O 1
ATOM 3348 N N . ASP A 1 415 ? -1.835 32.25 -10.203 1 53.06 415 ASP A N 1
ATOM 3349 C CA . ASP A 1 415 ? -2.76 31.938 -11.289 1 53.06 415 ASP A CA 1
ATOM 3350 C C . ASP A 1 415 ? -4.074 31.391 -10.742 1 53.06 415 ASP A C 1
ATOM 3352 O O . ASP A 1 415 ? -4.07 30.469 -9.906 1 53.06 415 ASP A O 1
ATOM 3356 N N . LEU A 1 416 ? -4.988 32.219 -10.344 1 42.91 416 LEU A N 1
ATOM 3357 C CA . LEU A 1 416 ? -6.344 31.703 -10.172 1 42.91 416 LEU A CA 1
ATOM 3358 C C . LEU A 1 416 ? -6.855 31.078 -11.469 1 42.91 416 LEU A C 1
ATOM 3360 O O . LEU A 1 416 ? -6.562 31.578 -12.555 1 42.91 416 LEU A O 1
ATOM 3364 N N . MET B 1 1 ? 21.234 7.668 -49.188 1 24.94 1 MET B N 1
ATOM 3365 C CA . MET B 1 1 ? 22.469 7.219 -48.562 1 24.94 1 MET B CA 1
ATOM 3366 C C . MET B 1 1 ? 22.234 5.949 -47.75 1 24.94 1 MET B C 1
ATOM 3368 O O . MET B 1 1 ? 21.453 5.945 -46.781 1 24.94 1 MET B O 1
ATOM 3372 N N . ARG B 1 2 ? 22.375 4.785 -48.5 1 27.56 2 ARG B N 1
ATOM 3373 C CA . ARG B 1 2 ? 22.281 3.359 -48.188 1 27.56 2 ARG B CA 1
ATOM 3374 C C . ARG B 1 2 ? 23.344 2.943 -47.188 1 27.56 2 ARG B C 1
ATOM 3376 O O . ARG B 1 2 ? 24.531 3.107 -47.438 1 27.56 2 ARG B O 1
ATOM 3383 N N . VAL B 1 3 ? 23.031 3.246 -45.844 1 27.41 3 VAL B N 1
ATOM 3384 C CA . VAL B 1 3 ? 24 3.035 -44.781 1 27.41 3 VAL B CA 1
ATOM 3385 C C . VAL B 1 3 ? 24.609 1.642 -44.875 1 27.41 3 VAL B C 1
ATOM 3387 O O . VAL B 1 3 ? 23.875 0.645 -44.969 1 27.41 3 VAL B O 1
ATOM 3390 N N . LYS B 1 4 ? 25.75 1.605 -45.344 1 30.73 4 LYS B N 1
ATOM 3391 C CA . LYS B 1 4 ? 26.656 0.523 -45.719 1 30.73 4 LYS B CA 1
ATOM 3392 C C . LYS B 1 4 ? 26.891 -0.434 -44.562 1 30.73 4 LYS B C 1
ATOM 3394 O O . LYS B 1 4 ? 27.562 -0.084 -43.594 1 30.73 4 LYS B O 1
ATOM 3399 N N . LEU B 1 5 ? 25.828 -1.169 -44.156 1 30.33 5 LEU B N 1
ATOM 3400 C CA . LEU B 1 5 ? 25.891 -2.176 -43.094 1 30.33 5 LEU B CA 1
ATOM 3401 C C . LEU B 1 5 ? 27 -3.188 -43.375 1 30.33 5 LEU B C 1
ATOM 3403 O O . LEU B 1 5 ? 26.859 -4.023 -44.281 1 30.33 5 LEU B O 1
ATOM 3407 N N . GLY B 1 6 ? 28.281 -2.658 -43.469 1 31.98 6 GLY B N 1
ATOM 3408 C CA . GLY B 1 6 ? 29.438 -3.531 -43.656 1 31.98 6 GLY B CA 1
ATOM 3409 C C . GLY B 1 6 ? 29.406 -4.734 -42.719 1 31.98 6 GLY B C 1
ATOM 3410 O O . GLY B 1 6 ? 28.984 -4.637 -41.562 1 31.98 6 GLY B O 1
ATOM 3411 N N . LYS B 1 7 ? 29.5 -5.898 -43.312 1 34.66 7 LYS B N 1
ATOM 3412 C CA . LYS B 1 7 ? 29.516 -7.301 -42.906 1 34.66 7 LYS B CA 1
ATOM 3413 C C . LYS B 1 7 ? 30.719 -7.605 -42.031 1 34.66 7 LYS B C 1
ATOM 3415 O O . LYS B 1 7 ? 31.812 -7.844 -42.531 1 34.66 7 LYS B O 1
ATOM 3420 N N . CYS B 1 8 ? 31.125 -6.738 -41 1 33.06 8 CYS B N 1
ATOM 3421 C CA . CYS B 1 8 ? 32.281 -7.191 -40.25 1 33.06 8 CYS B CA 1
ATOM 3422 C C . CYS B 1 8 ? 32.094 -8.641 -39.812 1 33.06 8 CYS B C 1
ATOM 3424 O O . CYS B 1 8 ? 31.156 -8.969 -39.094 1 33.06 8 CYS B O 1
ATOM 3426 N N . SER B 1 9 ? 32.531 -9.656 -40.406 1 34.5 9 SER B N 1
ATOM 3427 C CA . SER B 1 9 ? 32.656 -11.086 -40.125 1 34.5 9 SER B CA 1
ATOM 3428 C C . SER B 1 9 ? 33.125 -11.344 -38.719 1 34.5 9 SER B C 1
ATOM 3430 O O . SER B 1 9 ? 33.031 -12.461 -38.188 1 34.5 9 SER B O 1
ATOM 3432 N N . LYS B 1 10 ? 34.312 -10.711 -38.281 1 39.06 10 LYS B N 1
ATOM 3433 C CA . LYS B 1 10 ? 35.062 -11.094 -37.094 1 39.06 10 LYS B CA 1
ATOM 3434 C C . LYS B 1 10 ? 34.156 -11.078 -35.875 1 39.06 10 LYS B C 1
ATOM 3436 O O . LYS B 1 10 ? 34.562 -11.539 -34.781 1 39.06 10 LYS B O 1
ATOM 3441 N N . CYS B 1 11 ? 33.5 -10.055 -35.625 1 39.22 11 CYS B N 1
ATOM 3442 C CA . CYS B 1 11 ? 32.844 -9.953 -34.312 1 39.22 11 CYS B CA 1
ATOM 3443 C C . CYS B 1 11 ? 31.812 -11.047 -34.125 1 39.22 11 CYS B C 1
ATOM 3445 O O . CYS B 1 11 ? 30.656 -10.875 -34.5 1 39.22 11 CYS B O 1
ATOM 3447 N N . ARG B 1 12 ? 31.953 -12.227 -34.312 1 42.5 12 ARG B N 1
ATOM 3448 C CA . ARG B 1 12 ? 31 -13.266 -33.938 1 42.5 12 ARG B CA 1
ATOM 3449 C C . ARG B 1 12 ? 30.281 -12.93 -32.656 1 42.5 12 ARG B C 1
ATOM 3451 O O . ARG B 1 12 ? 30.891 -12.945 -31.578 1 42.5 12 ARG B O 1
ATOM 3458 N N . ASP B 1 13 ? 29.453 -12.023 -32.5 1 54.84 13 ASP B N 1
ATOM 3459 C CA . ASP B 1 13 ? 28.609 -11.531 -31.422 1 54.84 13 ASP B CA 1
ATOM 3460 C C . ASP B 1 13 ? 28.078 -12.68 -30.562 1 54.84 13 ASP B C 1
ATOM 3462 O O . ASP B 1 13 ? 27.297 -13.508 -31.031 1 54.84 13 ASP B O 1
ATOM 3466 N N . VAL B 1 14 ? 28.844 -13.188 -29.594 1 79.44 14 VAL B N 1
ATOM 3467 C CA . VAL B 1 14 ? 28.609 -14.281 -28.656 1 79.44 14 VAL B CA 1
ATOM 3468 C C . VAL B 1 14 ? 27.234 -14.133 -28.031 1 79.44 14 VAL B C 1
ATOM 3470 O O . VAL B 1 14 ? 26.844 -13.039 -27.609 1 79.44 14 VAL B O 1
ATOM 3473 N N . ASN B 1 15 ? 26.312 -15.102 -28.281 1 92.94 15 ASN B N 1
ATOM 3474 C CA . ASN B 1 15 ? 25.016 -15.219 -27.625 1 92.94 15 ASN B CA 1
ATOM 3475 C C . ASN B 1 15 ? 25.109 -15.055 -26.109 1 92.94 15 ASN B C 1
ATOM 3477 O O . ASN B 1 15 ? 25.734 -15.875 -25.438 1 92.94 15 ASN B O 1
ATOM 3481 N N . PRO B 1 16 ? 24.656 -13.883 -25.641 1 94.31 16 PRO B N 1
ATOM 3482 C CA . PRO B 1 16 ? 24.828 -13.602 -24.219 1 94.31 16 PRO B CA 1
ATOM 3483 C C . PRO B 1 16 ? 24.203 -14.68 -23.328 1 94.31 16 PRO B C 1
ATOM 3485 O O . PRO B 1 16 ? 24.672 -14.922 -22.219 1 94.31 16 PRO B O 1
ATOM 3488 N N . TYR B 1 17 ? 23.172 -15.297 -23.75 1 95.06 17 TYR B N 1
ATOM 3489 C CA . TYR B 1 17 ? 22.562 -16.375 -22.984 1 95.06 17 TYR B CA 1
ATOM 3490 C C . TYR B 1 17 ? 23.5 -17.562 -22.875 1 95.06 17 TYR B C 1
ATOM 3492 O O . TYR B 1 17 ? 23.703 -18.109 -21.781 1 95.06 17 TYR B O 1
ATOM 3500 N N . THR B 1 18 ? 24.062 -17.953 -23.969 1 93.88 18 THR B N 1
ATOM 3501 C CA . THR B 1 18 ? 25.016 -19.062 -23.969 1 93.88 18 THR B CA 1
ATOM 3502 C C . THR B 1 18 ? 26.234 -18.719 -23.125 1 93.88 18 THR B C 1
ATOM 3504 O O . THR B 1 18 ? 26.797 -19.594 -22.453 1 93.88 18 THR B O 1
ATOM 3507 N N . ARG B 1 19 ? 26.625 -17.531 -23.234 1 93.69 19 ARG B N 1
ATOM 3508 C CA . ARG B 1 19 ? 27.75 -17.094 -22.406 1 93.69 19 ARG B CA 1
ATOM 3509 C C . ARG B 1 19 ? 27.453 -17.266 -20.922 1 93.69 19 ARG B C 1
ATOM 3511 O O . ARG B 1 19 ? 28.297 -17.703 -20.156 1 93.69 19 ARG B O 1
ATOM 3518 N N . ALA B 1 20 ? 26.234 -16.859 -20.547 1 94.12 20 ALA B N 1
ATOM 3519 C CA . ALA B 1 20 ? 25.828 -17 -19.156 1 94.12 20 ALA B CA 1
ATOM 3520 C C . ALA B 1 20 ? 25.812 -18.453 -18.719 1 94.12 20 ALA B C 1
ATOM 3522 O O . ALA B 1 20 ? 26.234 -18.781 -17.609 1 94.12 20 ALA B O 1
ATOM 3523 N N . LEU B 1 21 ? 25.359 -19.344 -19.578 1 91.94 21 LEU B N 1
ATOM 3524 C CA . LEU B 1 21 ? 25.281 -20.766 -19.266 1 91.94 21 LEU B CA 1
ATOM 3525 C C . LEU B 1 21 ? 26.672 -21.391 -19.156 1 91.94 21 LEU B C 1
ATOM 3527 O O . LEU B 1 21 ? 26.875 -22.359 -18.422 1 91.94 21 LEU B O 1
ATOM 3531 N N . ASN B 1 22 ? 27.578 -20.875 -19.906 1 90.25 22 ASN B N 1
ATOM 3532 C CA . ASN B 1 22 ? 28.953 -21.375 -19.875 1 90.25 22 ASN B CA 1
ATOM 3533 C C . ASN B 1 22 ? 29.641 -21 -18.562 1 90.25 22 ASN B C 1
ATOM 3535 O O . ASN B 1 22 ? 30.5 -21.75 -18.078 1 90.25 22 ASN B O 1
ATOM 3539 N N . MET B 1 23 ? 29.297 -19.891 -18.078 1 90.19 23 MET B N 1
ATOM 3540 C CA . MET B 1 23 ? 29.875 -19.453 -16.812 1 90.19 23 MET B CA 1
ATOM 3541 C C . MET B 1 23 ? 29.406 -20.344 -15.656 1 90.19 23 MET B C 1
ATOM 3543 O O . MET B 1 23 ? 30.203 -20.703 -14.789 1 90.19 23 MET B O 1
ATOM 3547 N N . ARG B 1 24 ? 28.188 -20.641 -15.586 1 88.25 24 ARG B N 1
ATOM 3548 C CA . ARG B 1 24 ? 27.609 -21.578 -14.625 1 88.25 24 ARG B CA 1
ATOM 3549 C C . ARG B 1 24 ? 26.547 -22.453 -15.289 1 88.25 24 ARG B C 1
ATOM 3551 O O . ARG B 1 24 ? 25.406 -22.016 -15.492 1 88.25 24 ARG B O 1
ATOM 3558 N N . PRO B 1 25 ? 26.953 -23.656 -15.398 1 86.19 25 PRO B N 1
ATOM 3559 C CA . PRO B 1 25 ? 26.016 -24.531 -16.094 1 86.19 25 PRO B CA 1
ATOM 3560 C C . PRO B 1 25 ? 24.812 -24.938 -15.234 1 86.19 25 PRO B C 1
ATOM 3562 O O . PRO B 1 25 ? 24.969 -25.172 -14.031 1 86.19 25 PRO B O 1
ATOM 3565 N N . TRP B 1 26 ? 23.672 -24.812 -15.75 1 92.94 26 TRP B N 1
ATOM 3566 C CA . TRP B 1 26 ? 22.422 -25.312 -15.195 1 92.94 26 TRP B CA 1
ATOM 3567 C C . TRP B 1 26 ? 21.828 -26.406 -16.078 1 92.94 26 TRP B C 1
ATOM 3569 O O . TRP B 1 26 ? 21.094 -26.125 -17.031 1 92.94 26 TRP B O 1
ATOM 3579 N N . GLN B 1 27 ? 22.125 -27.625 -15.719 1 95.75 27 GLN B N 1
ATOM 3580 C CA . GLN B 1 27 ? 21.656 -28.719 -16.547 1 95.75 27 GLN B CA 1
ATOM 3581 C C . GLN B 1 27 ? 20.125 -28.766 -16.578 1 95.75 27 GLN B C 1
ATOM 3583 O O . GLN B 1 27 ? 19.469 -28.672 -15.539 1 95.75 27 GLN B O 1
ATOM 3588 N N . SER B 1 28 ? 19.656 -28.812 -17.812 1 96.31 28 SER B N 1
ATOM 3589 C CA . SER B 1 28 ? 18.203 -28.891 -18.031 1 96.31 28 SER B CA 1
ATOM 3590 C C . SER B 1 28 ? 17.875 -29.75 -19.25 1 96.31 28 SER B C 1
ATOM 3592 O O . SER B 1 28 ? 18.766 -30.141 -20 1 96.31 28 SER B O 1
ATOM 3594 N N . MET B 1 29 ? 16.656 -30.109 -19.328 1 95.88 29 MET B N 1
ATOM 3595 C CA . MET B 1 29 ? 16.141 -30.859 -20.484 1 95.88 29 MET B CA 1
ATOM 3596 C C . MET B 1 29 ? 14.805 -30.297 -20.938 1 95.88 29 MET B C 1
ATOM 3598 O O . MET B 1 29 ? 14.039 -29.766 -20.125 1 95.88 29 MET B O 1
ATOM 3602 N N . GLN B 1 30 ? 14.586 -30.375 -22.234 1 97.12 30 GLN B N 1
ATOM 3603 C CA . GLN B 1 30 ? 13.336 -29.938 -22.828 1 97.12 30 GLN B CA 1
ATOM 3604 C C . GLN B 1 30 ? 12.664 -31.062 -23.609 1 97.12 30 GLN B C 1
ATOM 3606 O O . GLN B 1 30 ? 13.344 -31.969 -24.109 1 97.12 30 GLN B O 1
ATOM 3611 N N . GLY B 1 31 ? 11.414 -31 -23.656 1 96.94 31 GLY B N 1
ATOM 3612 C CA . GLY B 1 31 ? 10.68 -31.984 -24.422 1 96.94 31 GLY B CA 1
ATOM 3613 C C . GLY B 1 31 ? 9.258 -31.562 -24.75 1 96.94 31 GLY B C 1
ATOM 3614 O O . GLY B 1 31 ? 8.828 -30.469 -24.359 1 96.94 31 GLY B O 1
ATOM 3615 N N . TYR B 1 32 ? 8.648 -32.375 -25.609 1 98 32 TYR B N 1
ATOM 3616 C CA . TYR B 1 32 ? 7.25 -32.219 -25.984 1 98 32 TYR B CA 1
ATOM 3617 C C . TYR B 1 32 ? 6.426 -33.438 -25.562 1 98 32 TYR B C 1
ATOM 3619 O O . TYR B 1 32 ? 6.926 -34.562 -25.578 1 98 32 TYR B O 1
ATOM 3627 N N . VAL B 1 33 ? 5.266 -33.188 -25.234 1 98.44 33 VAL B N 1
ATOM 3628 C CA . VAL B 1 33 ? 4.266 -34.25 -25.016 1 98.44 33 VAL B CA 1
ATOM 3629 C C . VAL B 1 33 ? 3.068 -34 -25.938 1 98.44 33 VAL B C 1
ATOM 3631 O O . VAL B 1 33 ? 2.467 -32.938 -25.922 1 98.44 33 VAL B O 1
ATOM 3634 N N . MET B 1 34 ? 2.77 -35 -26.75 1 98.5 34 MET B N 1
ATOM 3635 C CA . MET B 1 34 ? 1.517 -34.938 -27.5 1 98.5 34 MET B CA 1
ATOM 3636 C C . MET B 1 34 ? 0.334 -35.281 -26.594 1 98.5 34 MET B C 1
ATOM 3638 O O . MET B 1 34 ? 0.113 -36.469 -26.297 1 98.5 34 MET B O 1
ATOM 3642 N N . VAL B 1 35 ? -0.427 -34.344 -26.25 1 98.62 35 VAL B N 1
ATOM 3643 C CA . VAL B 1 35 ? -1.494 -34.594 -25.281 1 98.62 35 VAL B CA 1
ATOM 3644 C C . VAL B 1 35 ? -2.773 -35 -26.016 1 98.62 35 VAL B C 1
ATOM 3646 O O . VAL B 1 35 ? -3.654 -35.625 -25.422 1 98.62 35 VAL B O 1
ATOM 3649 N N . ARG B 1 36 ? -2.988 -34.5 -27.234 1 98.31 36 ARG B N 1
ATOM 3650 C CA . ARG B 1 36 ? -4 -34.906 -28.219 1 98.31 36 ARG B CA 1
ATOM 3651 C C . ARG B 1 36 ? -3.426 -34.875 -29.625 1 98.31 36 ARG B C 1
ATOM 3653 O O . ARG B 1 36 ? -2.43 -34.188 -29.891 1 98.31 36 ARG B O 1
ATOM 3660 N N . PRO B 1 37 ? -4.109 -35.688 -30.453 1 98.12 37 PRO B N 1
ATOM 3661 C CA . PRO B 1 37 ? -3.588 -35.625 -31.812 1 98.12 37 PRO B CA 1
ATOM 3662 C C . PRO B 1 37 ? -3.498 -34.188 -32.344 1 98.12 37 PRO B C 1
ATOM 3664 O O . PRO B 1 37 ? -4.516 -33.5 -32.438 1 98.12 37 PRO B O 1
ATOM 3667 N N . GLY B 1 38 ? -2.25 -33.781 -32.562 1 98.12 38 GLY B N 1
ATOM 3668 C CA . GLY B 1 38 ? -2.023 -32.469 -33.125 1 98.12 38 GLY B CA 1
ATOM 3669 C C . GLY B 1 38 ? -1.812 -31.375 -32.094 1 98.12 38 GLY B C 1
ATOM 3670 O O . GLY B 1 38 ? -1.608 -30.219 -32.438 1 98.12 38 GLY B O 1
ATOM 3671 N N . ALA B 1 39 ? -1.861 -31.703 -30.859 1 98.62 39 ALA B N 1
ATOM 3672 C CA . ALA B 1 39 ? -1.64 -30.75 -29.766 1 98.62 39 ALA B CA 1
ATOM 3673 C C . ALA B 1 39 ? -0.438 -31.156 -28.922 1 98.62 39 ALA B C 1
ATOM 3675 O O . ALA B 1 39 ? -0.41 -32.25 -28.359 1 98.62 39 ALA B O 1
ATOM 3676 N N . TYR B 1 40 ? 0.548 -30.25 -28.828 1 98.25 40 TYR B N 1
ATOM 3677 C CA . TYR B 1 40 ? 1.823 -30.578 -28.188 1 98.25 40 TYR B CA 1
ATOM 3678 C C . TYR B 1 40 ? 2.16 -29.594 -27.094 1 98.25 40 TYR B C 1
ATOM 3680 O O . TYR B 1 40 ? 2.152 -28.375 -27.312 1 98.25 40 TYR B O 1
ATOM 3688 N N . ILE B 1 41 ? 2.457 -30.047 -25.938 1 98.62 41 ILE B N 1
ATOM 3689 C CA . ILE B 1 41 ? 2.859 -29.219 -24.797 1 98.62 41 ILE B CA 1
ATOM 3690 C C . ILE B 1 41 ? 4.367 -29.312 -24.594 1 98.62 41 ILE B C 1
ATOM 3692 O O . ILE B 1 41 ? 4.926 -30.422 -24.562 1 98.62 41 ILE B O 1
ATOM 3696 N N . PHE B 1 42 ? 4.984 -28.156 -24.547 1 98.56 42 PHE B N 1
ATOM 3697 C CA . PHE B 1 42 ? 6.414 -28.031 -24.281 1 98.56 42 PHE B CA 1
ATOM 3698 C C . PHE B 1 42 ? 6.684 -27.984 -22.781 1 98.56 42 PHE B C 1
ATOM 3700 O O . PHE B 1 42 ? 5.949 -27.328 -22.031 1 98.56 42 PHE B O 1
ATOM 3707 N N . TYR B 1 43 ? 7.75 -28.688 -22.312 1 98.5 43 TYR B N 1
ATOM 3708 C CA . TYR B 1 43 ? 8.188 -28.531 -20.922 1 98.5 43 TYR B CA 1
ATOM 3709 C C . TYR B 1 43 ? 9.695 -28.328 -20.844 1 98.5 43 TYR B C 1
ATOM 3711 O O . TYR B 1 43 ? 10.43 -28.703 -21.766 1 98.5 43 TYR B O 1
ATOM 3719 N N . TRP B 1 44 ? 10.102 -27.578 -19.922 1 98.56 44 TRP B N 1
ATOM 3720 C CA . TRP B 1 44 ? 11.484 -27.281 -19.562 1 98.56 44 TRP B CA 1
ATOM 3721 C C . TRP B 1 44 ? 11.789 -27.75 -18.141 1 98.56 44 TRP B C 1
ATOM 3723 O O . TRP B 1 44 ? 11.242 -27.219 -17.172 1 98.56 44 TRP B O 1
ATOM 3733 N N . PHE B 1 45 ? 12.68 -28.766 -18 1 98.69 45 PHE B N 1
ATOM 3734 C CA . PHE B 1 45 ? 13 -29.375 -16.703 1 98.69 45 PHE B CA 1
ATOM 3735 C C . PHE B 1 45 ? 14.414 -29.016 -16.266 1 98.69 45 PHE B C 1
ATOM 3737 O O . PHE B 1 45 ? 15.383 -29.297 -16.969 1 98.69 45 PHE B O 1
ATOM 3744 N N . TYR B 1 46 ? 14.5 -28.328 -15.102 1 98.56 46 TYR B N 1
ATOM 3745 C CA . TYR B 1 46 ? 15.781 -28.047 -14.477 1 98.56 46 TYR B CA 1
ATOM 3746 C C . TYR B 1 46 ? 16.109 -29.062 -13.398 1 98.56 46 TYR B C 1
ATOM 3748 O O . TYR B 1 46 ? 15.289 -29.328 -12.516 1 98.56 46 TYR B O 1
ATOM 3756 N N . TYR B 1 47 ? 17.328 -29.656 -13.453 1 98.31 47 TYR B N 1
ATOM 3757 C CA . TYR B 1 47 ? 17.812 -30.5 -12.367 1 98.31 47 TYR B CA 1
ATOM 3758 C C . TYR B 1 47 ? 18.25 -29.672 -11.172 1 98.31 47 TYR B C 1
ATOM 3760 O O . TYR B 1 47 ? 18.859 -28.609 -11.328 1 98.31 47 TYR B O 1
ATOM 3768 N N . ALA B 1 48 ? 17.906 -30.156 -10.016 1 98.12 48 ALA B N 1
ATOM 3769 C CA . ALA B 1 48 ? 18.281 -29.469 -8.781 1 98.12 48 ALA B CA 1
ATOM 3770 C C . ALA B 1 48 ? 19.781 -29.156 -8.758 1 98.12 48 ALA B C 1
ATOM 3772 O O . ALA B 1 48 ? 20.594 -30 -9.141 1 98.12 48 ALA B O 1
ATOM 3773 N N . ASP B 1 49 ? 20.094 -27.938 -8.422 1 96.56 49 ASP B N 1
ATOM 3774 C CA . ASP B 1 49 ? 21.469 -27.453 -8.258 1 96.56 49 ASP B CA 1
ATOM 3775 C C . ASP B 1 49 ? 22.219 -27.5 -9.586 1 96.56 49 ASP B C 1
ATOM 3777 O O . ASP B 1 49 ? 23.453 -27.422 -9.609 1 96.56 49 ASP B O 1
ATOM 3781 N N . GLY B 1 50 ? 21.547 -27.719 -10.648 1 95.5 50 GLY B N 1
ATOM 3782 C CA . GLY B 1 50 ? 22.141 -27.641 -11.977 1 95.5 50 GLY B CA 1
ATOM 3783 C C . GLY B 1 50 ? 22.891 -28.891 -12.375 1 95.5 50 GLY B C 1
ATOM 3784 O O . GLY B 1 50 ? 23.781 -28.844 -13.234 1 95.5 50 GLY B O 1
ATOM 3785 N N . THR B 1 51 ? 22.594 -29.984 -11.719 1 96.25 51 THR B N 1
ATOM 3786 C CA . THR B 1 51 ? 23.266 -31.234 -12.055 1 96.25 51 THR B CA 1
ATOM 3787 C C . THR B 1 51 ? 22.297 -32.406 -11.906 1 96.25 51 THR B C 1
ATOM 3789 O O . THR B 1 51 ? 21.469 -32.438 -11 1 96.25 51 THR B O 1
ATOM 3792 N N . ARG B 1 52 ? 22.453 -33.312 -12.828 1 95.88 52 ARG B N 1
ATOM 3793 C CA . ARG B 1 52 ? 21.609 -34.531 -12.82 1 95.88 52 ARG B CA 1
ATOM 3794 C C . ARG B 1 52 ? 21.922 -35.406 -11.617 1 95.88 52 ARG B C 1
ATOM 3796 O O . ARG B 1 52 ? 21.047 -36.094 -11.094 1 95.88 52 ARG B O 1
ATOM 3803 N N . ASP B 1 53 ? 23.188 -35.312 -11.219 1 95.19 53 ASP B N 1
ATOM 3804 C CA . ASP B 1 53 ? 23.641 -36.188 -10.125 1 95.19 53 ASP B CA 1
ATOM 3805 C C . ASP B 1 53 ? 22.938 -35.812 -8.82 1 95.19 53 ASP B C 1
ATOM 3807 O O . ASP B 1 53 ? 23.078 -34.719 -8.312 1 95.19 53 ASP B O 1
ATOM 3811 N N . GLY B 1 54 ? 22.141 -36.781 -8.352 1 96.12 54 GLY B N 1
ATOM 3812 C CA . GLY B 1 54 ? 21.484 -36.594 -7.059 1 96.12 54 GLY B CA 1
ATOM 3813 C C . GLY B 1 54 ? 20.188 -35.844 -7.133 1 96.12 54 GLY B C 1
ATOM 3814 O O . GLY B 1 54 ? 19.5 -35.656 -6.121 1 96.12 54 GLY B O 1
ATOM 3815 N N . ALA B 1 55 ? 19.797 -35.406 -8.281 1 97.5 55 ALA B N 1
ATOM 3816 C CA . ALA B 1 55 ? 18.609 -34.594 -8.453 1 97.5 55 ALA B CA 1
ATOM 3817 C C . ALA B 1 55 ? 17.344 -35.375 -8.047 1 97.5 55 ALA B C 1
ATOM 3819 O O . ALA B 1 55 ? 16.391 -34.781 -7.52 1 97.5 55 ALA B O 1
ATOM 3820 N N . GLU B 1 56 ? 17.344 -36.625 -8.211 1 97.19 56 GLU B N 1
ATOM 3821 C CA . GLU B 1 56 ? 16.172 -37.438 -7.941 1 97.19 56 GLU B CA 1
ATOM 3822 C C . GLU B 1 56 ? 15.906 -37.531 -6.441 1 97.19 56 GLU B C 1
ATOM 3824 O O . GLU B 1 56 ? 14.812 -37.938 -6.023 1 97.19 56 GLU B O 1
ATOM 3829 N N . ARG B 1 57 ? 16.844 -37.156 -5.605 1 96.75 57 ARG B N 1
ATOM 3830 C CA . ARG B 1 57 ? 16.703 -37.219 -4.156 1 96.75 57 ARG B CA 1
ATOM 3831 C C . ARG B 1 57 ? 16.219 -35.906 -3.596 1 96.75 57 ARG B C 1
ATOM 3833 O O . ARG B 1 57 ? 15.969 -35.781 -2.395 1 96.75 57 ARG B O 1
ATOM 3840 N N . LYS B 1 58 ? 16.062 -34.969 -4.465 1 97.56 58 LYS B N 1
ATOM 3841 C CA . LYS B 1 58 ? 15.617 -33.656 -4.07 1 97.56 58 LYS B CA 1
ATOM 3842 C C . LYS B 1 58 ? 14.195 -33.375 -4.543 1 97.56 58 LYS B C 1
ATOM 3844 O O . LYS B 1 58 ? 13.734 -33.969 -5.523 1 97.56 58 LYS B O 1
ATOM 3849 N N . PRO B 1 59 ? 13.531 -32.5 -3.857 1 98.19 59 PRO B N 1
ATOM 3850 C CA . PRO B 1 59 ? 12.133 -32.25 -4.211 1 98.19 59 PRO B CA 1
ATOM 3851 C C . PRO B 1 59 ? 11.961 -31.75 -5.641 1 98.19 59 PRO B C 1
ATOM 3853 O O . PRO B 1 59 ? 12.906 -31.188 -6.215 1 98.19 59 PRO B O 1
ATOM 3856 N N . LEU B 1 60 ? 10.758 -31.984 -6.184 1 98.75 60 LEU B N 1
ATOM 3857 C CA . LEU B 1 60 ? 10.383 -31.531 -7.516 1 98.75 60 LEU B CA 1
ATOM 3858 C C . LEU B 1 60 ? 9.195 -30.562 -7.445 1 98.75 60 LEU B C 1
ATOM 3860 O O . LEU B 1 60 ? 8.18 -30.875 -6.82 1 98.75 60 LEU B O 1
ATOM 3864 N N . ILE B 1 61 ? 9.352 -29.406 -8.039 1 98.88 61 ILE B N 1
ATOM 3865 C CA . ILE B 1 61 ? 8.266 -28.438 -8.172 1 98.88 61 ILE B CA 1
ATOM 3866 C C . ILE B 1 61 ? 7.789 -28.406 -9.625 1 98.88 61 ILE B C 1
ATOM 3868 O O . ILE B 1 61 ? 8.586 -28.203 -10.539 1 98.88 61 ILE B O 1
ATOM 3872 N N . ILE B 1 62 ? 6.559 -28.625 -9.797 1 98.94 62 ILE B N 1
ATOM 3873 C CA . ILE B 1 62 ? 5.91 -28.438 -11.094 1 98.94 62 ILE B CA 1
ATOM 3874 C C . ILE B 1 62 ? 5.18 -27.094 -11.109 1 98.94 62 ILE B C 1
ATOM 3876 O O . ILE B 1 62 ? 4.234 -26.891 -10.344 1 98.94 62 ILE B O 1
ATOM 3880 N N . TRP B 1 63 ? 5.562 -26.219 -12 1 98.81 63 TRP B N 1
ATOM 3881 C CA . TRP B 1 63 ? 5.031 -24.859 -12.062 1 98.81 63 TRP B CA 1
ATOM 3882 C C . TRP B 1 63 ? 3.889 -24.766 -13.07 1 98.81 63 TRP B C 1
ATOM 3884 O O . TRP B 1 63 ? 4.047 -25.141 -14.234 1 98.81 63 TRP B O 1
ATOM 3894 N N . ILE B 1 64 ? 2.801 -24.25 -12.609 1 98.69 64 ILE B N 1
ATOM 3895 C CA . ILE B 1 64 ? 1.641 -23.984 -13.453 1 98.69 64 ILE B CA 1
ATOM 3896 C C . ILE B 1 64 ? 1.479 -22.484 -13.664 1 98.69 64 ILE B C 1
ATOM 3898 O O . ILE B 1 64 ? 0.969 -21.781 -12.789 1 98.69 64 ILE B O 1
ATOM 3902 N N . GLN B 1 65 ? 1.788 -22.031 -14.789 1 97.81 65 GLN B N 1
ATOM 3903 C CA . GLN B 1 65 ? 1.896 -20.625 -15.125 1 97.81 65 GLN B CA 1
ATOM 3904 C C . GLN B 1 65 ? 0.521 -19.969 -15.195 1 97.81 65 GLN B C 1
ATOM 3906 O O . GLN B 1 65 ? -0.464 -20.609 -15.555 1 97.81 65 GLN B O 1
ATOM 3911 N N . GLY B 1 66 ? 0.533 -18.688 -14.906 1 95.94 66 GLY B N 1
ATOM 3912 C CA . GLY B 1 66 ? -0.706 -17.922 -14.969 1 95.94 66 GLY B CA 1
ATOM 3913 C C . GLY B 1 66 ? -1.056 -17.469 -16.375 1 95.94 66 GLY B C 1
ATOM 3914 O O . GLY B 1 66 ? -0.478 -17.953 -17.344 1 95.94 66 GLY B O 1
ATOM 3915 N N . GLY B 1 67 ? -2.049 -16.594 -16.422 1 93.44 67 GLY B N 1
ATOM 3916 C CA . GLY B 1 67 ? -2.613 -16.047 -17.641 1 93.44 67 GLY B CA 1
ATOM 3917 C C . GLY B 1 67 ? -4.125 -15.914 -17.594 1 93.44 67 GLY B C 1
ATOM 3918 O O . GLY B 1 67 ? -4.664 -15.195 -16.75 1 93.44 67 GLY B O 1
ATOM 3919 N N . PRO B 1 68 ? -4.805 -16.594 -18.359 1 91.75 68 PRO B N 1
ATOM 3920 C CA . PRO B 1 68 ? -4.309 -17.688 -19.203 1 91.75 68 PRO B CA 1
ATOM 3921 C C . PRO B 1 68 ? -3.506 -17.188 -20.406 1 91.75 68 PRO B C 1
ATOM 3923 O O . PRO B 1 68 ? -3.666 -16.047 -20.828 1 91.75 68 PRO B O 1
ATOM 3926 N N . GLY B 1 69 ? -2.561 -18.047 -20.766 1 91.62 69 GLY B N 1
ATOM 3927 C CA . GLY B 1 69 ? -1.862 -17.797 -22.031 1 91.62 69 GLY B CA 1
ATOM 3928 C C . GLY B 1 69 ? -0.428 -17.344 -21.828 1 91.62 69 GLY B C 1
ATOM 3929 O O . GLY B 1 69 ? 0.313 -17.188 -22.797 1 91.62 69 GLY B O 1
ATOM 3930 N N . LEU B 1 70 ? -0.042 -17.156 -20.578 1 95.44 70 LEU B N 1
ATOM 3931 C CA . LEU B 1 70 ? 1.352 -16.797 -20.328 1 95.44 70 LEU B CA 1
ATOM 3932 C C . LEU B 1 70 ? 2.252 -18.031 -20.438 1 95.44 70 LEU B C 1
ATOM 3934 O O . LEU B 1 70 ? 1.846 -19.125 -20.062 1 95.44 70 LEU B O 1
ATOM 3938 N N . ALA B 1 71 ? 3.424 -17.797 -20.828 1 95.44 71 ALA B N 1
ATOM 3939 C CA . ALA B 1 71 ? 4.352 -18.906 -21.078 1 95.44 71 ALA B CA 1
ATOM 3940 C C . ALA B 1 71 ? 5.32 -19.078 -19.906 1 95.44 71 ALA B C 1
ATOM 3942 O O . ALA B 1 71 ? 6.102 -18.172 -19.609 1 95.44 71 ALA B O 1
ATOM 3943 N N . ALA B 1 72 ? 5.375 -20.219 -19.359 1 96.56 72 ALA B N 1
ATOM 3944 C CA . ALA B 1 72 ? 6.262 -20.516 -18.234 1 96.56 72 ALA B CA 1
ATOM 3945 C C . ALA B 1 72 ? 7.727 -20.484 -18.672 1 96.56 72 ALA B C 1
ATOM 3947 O O . ALA B 1 72 ? 8.602 -20.078 -17.906 1 96.56 72 ALA B O 1
ATOM 3948 N N . SER B 1 73 ? 8.016 -20.875 -19.906 1 96.12 73 SER B N 1
ATOM 3949 C CA . SER B 1 73 ? 9.375 -20.969 -20.422 1 96.12 73 SER B CA 1
ATOM 3950 C C . SER B 1 73 ? 10.055 -19.609 -20.453 1 96.12 73 SER B C 1
ATOM 3952 O O . SER B 1 73 ? 11.281 -19.516 -20.562 1 96.12 73 SER B O 1
ATOM 3954 N N . GLY B 1 74 ? 9.281 -18.609 -20.406 1 96.38 74 GLY B N 1
ATOM 3955 C CA . GLY B 1 74 ? 9.836 -17.281 -20.328 1 96.38 74 GLY B CA 1
ATOM 3956 C C . GLY B 1 74 ? 9.547 -16.578 -19.016 1 96.38 74 GLY B C 1
ATOM 3957 O O . GLY B 1 74 ? 10.477 -16.172 -18.312 1 96.38 74 GLY B O 1
ATOM 3958 N N . ILE B 1 75 ? 8.32 -16.547 -18.609 1 97.31 75 ILE B N 1
ATOM 3959 C CA . ILE B 1 75 ? 7.902 -15.734 -17.469 1 97.31 75 ILE B CA 1
ATOM 3960 C C . ILE B 1 75 ? 8.43 -16.359 -16.172 1 97.31 75 ILE B C 1
ATOM 3962 O O . ILE B 1 75 ? 9.297 -15.789 -15.516 1 97.31 75 ILE B O 1
ATOM 3966 N N . ALA B 1 76 ? 8.016 -17.562 -15.914 1 98.19 76 ALA B N 1
ATOM 3967 C CA . ALA B 1 76 ? 8.531 -18.219 -14.719 1 98.19 76 ALA B CA 1
ATOM 3968 C C . ALA B 1 76 ? 10.039 -18.391 -14.797 1 98.19 76 ALA B C 1
ATOM 3970 O O . ALA B 1 76 ? 10.758 -18.172 -13.812 1 98.19 76 ALA B O 1
ATOM 3971 N N . ASN B 1 77 ? 10.539 -18.766 -15.93 1 98.5 77 ASN B N 1
ATOM 3972 C CA . ASN B 1 77 ? 11.938 -19.125 -16.109 1 98.5 77 ASN B CA 1
ATOM 3973 C C . ASN B 1 77 ? 12.859 -17.938 -15.93 1 98.5 77 ASN B C 1
ATOM 3975 O O . ASN B 1 77 ? 13.836 -18 -15.172 1 98.5 77 ASN B O 1
ATOM 3979 N N . PHE B 1 78 ? 12.531 -16.844 -16.531 1 98.19 78 PHE B N 1
ATOM 3980 C CA . PHE B 1 78 ? 13.508 -15.758 -16.578 1 98.19 78 PHE B CA 1
ATOM 3981 C C . PHE B 1 78 ? 13.023 -14.555 -15.773 1 98.19 78 PHE B C 1
ATOM 3983 O O . PHE B 1 78 ? 13.828 -13.719 -15.359 1 98.19 78 PHE B O 1
ATOM 3990 N N . ALA B 1 79 ? 11.75 -14.492 -15.5 1 96.81 79 ALA B N 1
ATOM 3991 C CA . ALA B 1 79 ? 11.242 -13.305 -14.812 1 96.81 79 ALA B CA 1
ATOM 3992 C C . ALA B 1 79 ? 11.008 -13.594 -13.328 1 96.81 79 ALA B C 1
ATOM 3994 O O . ALA B 1 79 ? 10.961 -12.672 -12.516 1 96.81 79 ALA B O 1
ATOM 3995 N N . GLU B 1 80 ? 10.945 -14.898 -12.961 1 97.25 80 GLU B N 1
ATOM 3996 C CA . GLU B 1 80 ? 10.5 -15.109 -11.586 1 97.25 80 GLU B CA 1
ATOM 3997 C C . GLU B 1 80 ? 11.414 -16.094 -10.852 1 97.25 80 GLU B C 1
ATOM 3999 O O . GLU B 1 80 ? 11.953 -15.781 -9.789 1 97.25 80 GLU B O 1
ATOM 4004 N N . ILE B 1 81 ? 11.625 -17.359 -11.43 1 98.44 81 ILE B N 1
ATOM 4005 C CA . ILE B 1 81 ? 12.102 -18.344 -10.461 1 98.44 81 ILE B CA 1
ATOM 4006 C C . ILE B 1 81 ? 13.273 -19.109 -11.055 1 98.44 81 ILE B C 1
ATOM 4008 O O . ILE B 1 81 ? 13.992 -19.812 -10.328 1 98.44 81 ILE B O 1
ATOM 4012 N N . GLY B 1 82 ? 13.547 -19.047 -12.359 1 98.31 82 GLY B N 1
ATOM 4013 C CA . GLY B 1 82 ? 14.641 -19.781 -12.977 1 98.31 82 GLY B CA 1
ATOM 4014 C C . GLY B 1 82 ? 16 -19.297 -12.531 1 98.31 82 GLY B C 1
ATOM 4015 O O . GLY B 1 82 ? 16.109 -18.391 -11.711 1 98.31 82 GLY B O 1
ATOM 4016 N N . PRO B 1 83 ? 17.016 -19.938 -13.039 1 97.69 83 PRO B N 1
ATOM 4017 C CA . PRO B 1 83 ? 18.375 -19.625 -12.555 1 97.69 83 PRO B CA 1
ATOM 4018 C C . PRO B 1 83 ? 18.891 -18.281 -13.039 1 97.69 83 PRO B C 1
ATOM 4020 O O . PRO B 1 83 ? 19.688 -17.625 -12.359 1 97.69 83 PRO B O 1
ATOM 4023 N N . LEU B 1 84 ? 18.453 -17.891 -14.242 1 97.62 84 LEU B N 1
ATOM 4024 C CA . LEU B 1 84 ? 18.875 -16.609 -14.812 1 97.62 84 LEU B CA 1
ATOM 4025 C C . LEU B 1 84 ? 17.703 -15.633 -14.883 1 97.62 84 LEU B C 1
ATOM 4027 O O . LEU B 1 84 ? 16.562 -16.047 -15.117 1 97.62 84 LEU B O 1
ATOM 4031 N N . ASN B 1 85 ? 18.047 -14.375 -14.633 1 96.81 85 ASN B N 1
ATOM 4032 C CA . ASN B 1 85 ? 17 -13.367 -14.781 1 96.81 85 ASN B CA 1
ATOM 4033 C C . ASN B 1 85 ? 16.906 -12.875 -16.219 1 96.81 85 ASN B C 1
ATOM 4035 O O . ASN B 1 85 ? 17.516 -13.445 -17.125 1 96.81 85 ASN B O 1
ATOM 4039 N N . MET B 1 86 ? 16.156 -11.852 -16.484 1 96 86 MET B N 1
ATOM 4040 C CA . MET B 1 86 ? 15.852 -11.406 -17.844 1 96 86 MET B CA 1
ATOM 4041 C C . MET B 1 86 ? 17.078 -10.766 -18.5 1 96 86 MET B C 1
ATOM 4043 O O . MET B 1 86 ? 17.109 -10.586 -19.719 1 96 86 MET B O 1
ATOM 4047 N N . ASP B 1 87 ? 18.078 -10.445 -17.719 1 94.88 87 ASP B N 1
ATOM 4048 C CA . ASP B 1 87 ? 19.328 -9.867 -18.234 1 94.88 87 ASP B CA 1
ATOM 4049 C C . ASP B 1 87 ? 20.438 -10.922 -18.297 1 94.88 87 ASP B C 1
ATOM 4051 O O . ASP B 1 87 ? 21.609 -10.578 -18.406 1 94.88 87 ASP B O 1
ATOM 4055 N N . TRP B 1 88 ? 20.125 -12.156 -18.125 1 96.12 88 TRP B N 1
ATOM 4056 C CA . TRP B 1 88 ? 21.016 -13.305 -18.188 1 96.12 88 TRP B CA 1
ATOM 4057 C C . TRP B 1 88 ? 22.016 -13.281 -17.031 1 96.12 88 TRP B C 1
ATOM 4059 O O . TRP B 1 88 ? 23.156 -13.734 -17.172 1 96.12 88 TRP B O 1
ATOM 4069 N N . GLN B 1 89 ? 21.609 -12.625 -15.938 1 96.12 89 GLN B N 1
ATOM 4070 C CA . GLN B 1 89 ? 22.391 -12.68 -14.703 1 96.12 89 GLN B CA 1
ATOM 4071 C C . GLN B 1 89 ? 21.859 -13.758 -13.758 1 96.12 89 GLN B C 1
ATOM 4073 O O . GLN B 1 89 ? 20.656 -14.031 -13.742 1 96.12 89 GLN B O 1
ATOM 4078 N N . PRO B 1 90 ? 22.734 -14.328 -12.992 1 95.69 90 PRO B N 1
ATOM 4079 C CA . PRO B 1 90 ? 22.266 -15.32 -12.023 1 95.69 90 PRO B CA 1
ATOM 4080 C C . PRO B 1 90 ? 21.25 -14.75 -11.031 1 95.69 90 PRO B C 1
ATOM 4082 O O . PRO B 1 90 ? 21.438 -13.641 -10.539 1 95.69 90 PRO B O 1
ATOM 4085 N N . ARG B 1 91 ? 20.25 -15.531 -10.82 1 96.31 91 ARG B N 1
ATOM 4086 C CA . ARG B 1 91 ? 19.25 -15.156 -9.82 1 96.31 91 ARG B CA 1
ATOM 4087 C C . ARG B 1 91 ? 19.672 -15.586 -8.422 1 96.31 91 ARG B C 1
ATOM 4089 O O . ARG B 1 91 ? 20.031 -16.75 -8.211 1 96.31 91 ARG B O 1
ATOM 4096 N N . ASN B 1 92 ? 19.594 -14.719 -7.43 1 91.56 92 ASN B N 1
ATOM 4097 C CA . ASN B 1 92 ? 20.016 -15.023 -6.066 1 91.56 92 ASN B CA 1
ATOM 4098 C C . ASN B 1 92 ? 19.062 -16 -5.395 1 91.56 92 ASN B C 1
ATOM 4100 O O . ASN B 1 92 ? 19.484 -16.828 -4.578 1 91.56 92 ASN B O 1
ATOM 4104 N N . HIS B 1 93 ? 17.797 -15.938 -5.711 1 94.38 93 HIS B N 1
ATOM 4105 C CA . HIS B 1 93 ? 16.797 -16.766 -5.051 1 94.38 93 HIS B CA 1
ATOM 4106 C C . HIS B 1 93 ? 16.094 -17.688 -6.051 1 94.38 93 HIS B C 1
ATOM 4108 O O . HIS B 1 93 ? 14.867 -17.766 -6.07 1 94.38 93 HIS B O 1
ATOM 4114 N N . THR B 1 94 ? 16.875 -18.391 -6.848 1 97.75 94 THR B N 1
ATOM 4115 C CA . THR B 1 94 ? 16.312 -19.297 -7.836 1 97.75 94 THR B CA 1
ATOM 4116 C C . THR B 1 94 ? 15.711 -20.531 -7.156 1 97.75 94 THR B C 1
ATOM 4118 O O . THR B 1 94 ? 16.234 -21.016 -6.152 1 97.75 94 THR B O 1
ATOM 4121 N N . TRP B 1 95 ? 14.68 -21.016 -7.738 1 98.56 95 TRP B N 1
ATOM 4122 C CA . TRP B 1 95 ? 14.016 -22.203 -7.203 1 98.56 95 TRP B CA 1
ATOM 4123 C C . TRP B 1 95 ? 14.797 -23.469 -7.555 1 98.56 95 TRP B C 1
ATOM 4125 O O . TRP B 1 95 ? 14.562 -24.531 -6.973 1 98.56 95 TRP B O 1
ATOM 4135 N N . VAL B 1 96 ? 15.805 -23.344 -8.367 1 98.12 96 VAL B N 1
ATOM 4136 C CA . VAL B 1 96 ? 16.578 -24.5 -8.805 1 98.12 96 VAL B CA 1
ATOM 4137 C C . VAL B 1 96 ? 17.641 -24.828 -7.754 1 98.12 96 VAL B C 1
ATOM 4139 O O . VAL B 1 96 ? 18.266 -25.891 -7.816 1 98.12 96 VAL B O 1
ATOM 4142 N N . LYS B 1 97 ? 17.797 -23.969 -6.855 1 96.69 97 LYS B N 1
ATOM 4143 C CA . LYS B 1 97 ? 18.688 -24.281 -5.738 1 96.69 97 LYS B CA 1
ATOM 4144 C C . LYS B 1 97 ? 18.031 -25.266 -4.777 1 96.69 97 LYS B C 1
ATOM 4146 O O . LYS B 1 97 ? 17.141 -24.906 -4.008 1 96.69 97 LYS B O 1
ATOM 4151 N N . GLY B 1 98 ? 18.469 -26.516 -4.859 1 96.75 98 GLY B N 1
ATOM 4152 C CA . GLY B 1 98 ? 18 -27.547 -3.941 1 96.75 98 GLY B CA 1
ATOM 4153 C C . GLY B 1 98 ? 16.719 -28.219 -4.398 1 96.75 98 GLY B C 1
ATOM 4154 O O . GLY B 1 98 ? 16.203 -29.109 -3.711 1 96.75 98 GLY B O 1
ATOM 4155 N N . ARG B 1 99 ? 16.188 -27.844 -5.547 1 98.38 99 ARG B N 1
ATOM 4156 C CA . ARG B 1 99 ? 14.922 -28.391 -6.023 1 98.38 99 ARG B CA 1
ATOM 4157 C C . ARG B 1 99 ? 14.953 -28.609 -7.531 1 98.38 99 ARG B C 1
ATOM 4159 O O . ARG B 1 99 ? 15.578 -27.844 -8.266 1 98.38 99 ARG B O 1
ATOM 4166 N N . ASN B 1 100 ? 14.367 -29.703 -7.957 1 98.75 100 ASN B N 1
ATOM 4167 C CA . ASN B 1 100 ? 14.031 -29.844 -9.367 1 98.75 100 ASN B CA 1
ATOM 4168 C C . ASN B 1 100 ? 12.836 -28.969 -9.742 1 98.75 100 ASN B C 1
ATOM 4170 O O . ASN B 1 100 ? 11.922 -28.797 -8.945 1 98.75 100 ASN B O 1
ATOM 4174 N N . VAL B 1 101 ? 12.898 -28.375 -10.969 1 98.88 101 VAL B N 1
ATOM 4175 C CA . VAL B 1 101 ? 11.805 -27.5 -11.375 1 98.88 101 VAL B CA 1
ATOM 4176 C C . VAL B 1 101 ? 11.336 -27.875 -12.781 1 98.88 101 VAL B C 1
ATOM 4178 O O . VAL B 1 101 ? 12.133 -27.938 -13.719 1 98.88 101 VAL B O 1
ATOM 4181 N N . LEU B 1 102 ? 10.086 -28.141 -12.891 1 98.88 102 LEU B N 1
ATOM 4182 C CA . LEU B 1 102 ? 9.453 -28.438 -14.172 1 98.88 102 LEU B CA 1
ATOM 4183 C C . LEU B 1 102 ? 8.555 -27.281 -14.602 1 98.88 102 LEU B C 1
ATOM 4185 O O . LEU B 1 102 ? 7.543 -27.016 -13.953 1 98.88 102 LEU B O 1
ATOM 4189 N N . LEU B 1 103 ? 8.938 -26.625 -15.672 1 98.81 103 LEU B N 1
ATOM 4190 C CA . LEU B 1 103 ? 8.148 -25.547 -16.281 1 98.81 103 LEU B CA 1
ATOM 4191 C C . LEU B 1 103 ? 7.359 -26.078 -17.469 1 98.81 103 LEU B C 1
ATOM 4193 O O . LEU B 1 103 ? 7.902 -26.766 -18.328 1 98.81 103 LEU B O 1
ATOM 4197 N N . ILE B 1 104 ? 6.094 -25.734 -17.516 1 98.81 104 ILE B N 1
ATOM 4198 C CA . ILE B 1 104 ? 5.23 -26.234 -18.578 1 98.81 104 ILE B CA 1
ATOM 4199 C C . ILE B 1 104 ? 4.559 -25.062 -19.281 1 98.81 104 ILE B C 1
ATOM 4201 O O . ILE B 1 104 ? 3.857 -24.266 -18.656 1 98.81 104 ILE B O 1
ATOM 4205 N N . ASP B 1 105 ? 4.781 -24.953 -20.594 1 98.62 105 ASP B N 1
ATOM 4206 C CA . ASP B 1 105 ? 4.023 -23.984 -21.375 1 98.62 105 ASP B CA 1
ATOM 4207 C C . ASP B 1 105 ? 2.596 -24.469 -21.625 1 98.62 105 ASP B C 1
ATOM 4209 O O . ASP B 1 105 ? 2.332 -25.188 -22.578 1 98.62 105 ASP B O 1
ATOM 4213 N N . HIS B 1 106 ? 1.78 -24 -20.75 1 98.06 106 HIS B N 1
ATOM 4214 C CA . HIS B 1 106 ? 0.376 -24.391 -20.828 1 98.06 106 HIS B CA 1
ATOM 4215 C C . HIS B 1 106 ? -0.528 -23.156 -20.891 1 98.06 106 HIS B C 1
ATOM 4217 O O . HIS B 1 106 ? -0.175 -22.094 -20.375 1 98.06 106 HIS B O 1
ATOM 4223 N N . PRO B 1 107 ? -1.741 -23.359 -21.547 1 97.94 107 PRO B N 1
ATOM 4224 C CA . PRO B 1 107 ? -2.238 -24.484 -22.328 1 97.94 107 PRO B CA 1
ATOM 4225 C C . PRO B 1 107 ? -1.552 -24.609 -23.688 1 97.94 107 PRO B C 1
ATOM 4227 O O . PRO B 1 107 ? -0.577 -23.906 -23.953 1 97.94 107 PRO B O 1
ATOM 4230 N N . VAL B 1 108 ? -1.97 -25.656 -24.438 1 98.19 108 VAL B N 1
ATOM 4231 C CA . VAL B 1 108 ? -1.464 -25.766 -25.797 1 98.19 108 VAL B CA 1
ATOM 4232 C C . VAL B 1 108 ? -1.639 -24.438 -26.516 1 98.19 108 VAL B C 1
ATOM 4234 O O . VAL B 1 108 ? -2.646 -23.75 -26.344 1 98.19 108 VAL B O 1
ATOM 4237 N N . GLY B 1 109 ? -0.612 -24.031 -27.281 1 97.25 109 GLY B N 1
ATOM 4238 C CA . GLY B 1 109 ? -0.639 -22.766 -28 1 97.25 109 GLY B CA 1
ATOM 4239 C C . GLY B 1 109 ? 0.123 -21.656 -27.297 1 97.25 109 GLY B C 1
ATOM 4240 O O . GLY B 1 109 ? 0.235 -20.547 -27.812 1 97.25 109 GLY B O 1
ATOM 4241 N N . THR B 1 110 ? 0.71 -21.953 -26.141 1 98 110 THR B N 1
ATOM 4242 C CA . THR B 1 110 ? 1.458 -20.953 -25.391 1 98 110 THR B CA 1
ATOM 4243 C C . THR B 1 110 ? 2.955 -21.234 -25.453 1 98 110 THR B C 1
ATOM 4245 O O . THR B 1 110 ? 3.377 -22.391 -25.391 1 98 110 THR B O 1
ATOM 4248 N N . GLY B 1 111 ? 3.736 -20.125 -25.516 1 98 111 GLY B N 1
ATOM 4249 C CA . GLY B 1 111 ? 5.18 -20.281 -25.562 1 98 111 GLY B CA 1
ATOM 4250 C C . GLY B 1 111 ? 5.637 -21.156 -26.719 1 98 111 GLY B C 1
ATOM 4251 O O . GLY B 1 111 ? 5.305 -20.875 -27.875 1 98 111 GLY B O 1
ATOM 4252 N N . PHE B 1 112 ? 6.355 -22.25 -26.344 1 98.31 112 PHE B N 1
ATOM 4253 C CA . PHE B 1 112 ? 6.844 -23.156 -27.375 1 98.31 112 PHE B CA 1
ATOM 4254 C C . PHE B 1 112 ? 5.848 -24.281 -27.625 1 98.31 112 PHE B C 1
ATOM 4256 O O . PHE B 1 112 ? 6.051 -25.109 -28.516 1 98.31 112 PHE B O 1
ATOM 4263 N N . SER B 1 113 ? 4.816 -24.359 -26.828 1 98.19 113 SER B N 1
ATOM 4264 C CA . SER B 1 113 ? 3.74 -25.312 -27.109 1 98.19 113 SER B CA 1
ATOM 4265 C C . SER B 1 113 ? 2.955 -24.891 -28.344 1 98.19 113 SER B C 1
ATOM 4267 O O . SER B 1 113 ? 2.863 -23.703 -28.656 1 98.19 113 SER B O 1
ATOM 4269 N N . TYR B 1 114 ? 2.334 -25.891 -29.016 1 97.25 114 TYR B N 1
ATOM 4270 C CA . TYR B 1 114 ? 1.645 -25.516 -30.25 1 97.25 114 TYR B CA 1
ATOM 4271 C C . TYR B 1 114 ? 0.556 -26.516 -30.594 1 97.25 114 TYR B C 1
ATOM 4273 O O . TYR B 1 114 ? 0.491 -27.609 -30 1 97.25 114 TYR B O 1
ATOM 4281 N N . VAL B 1 115 ? -0.307 -26.125 -31.469 1 97.44 115 VAL B N 1
ATOM 4282 C CA . VAL B 1 115 ? -1.339 -26.969 -32.062 1 97.44 115 VAL B CA 1
ATOM 4283 C C . VAL B 1 115 ? -1.217 -26.922 -33.594 1 97.44 115 VAL B C 1
ATOM 4285 O O . VAL B 1 115 ? -0.831 -25.906 -34.156 1 97.44 115 VAL B O 1
ATOM 4288 N N . GLU B 1 116 ? -1.543 -28 -34.219 1 96.69 116 GLU B N 1
ATOM 4289 C CA . GLU B 1 116 ? -1.523 -28.062 -35.688 1 96.69 116 GLU B CA 1
ATOM 4290 C C . GLU B 1 116 ? -2.744 -27.375 -36.281 1 96.69 116 GLU B C 1
ATOM 4292 O O . GLU B 1 116 ? -2.711 -26.938 -37.438 1 96.69 116 GLU B O 1
ATOM 4297 N N . ASP B 1 117 ? -3.77 -27.359 -35.469 1 97 117 ASP B N 1
ATOM 4298 C CA . ASP B 1 117 ? -5.02 -26.688 -35.812 1 97 117 ASP B CA 1
ATOM 4299 C C . ASP B 1 117 ? -5.57 -25.891 -34.656 1 97 117 ASP B C 1
ATOM 4301 O O . ASP B 1 117 ? -5.668 -26.391 -33.531 1 97 117 ASP B O 1
ATOM 4305 N N . LYS B 1 118 ? -6.008 -24.688 -34.906 1 96.12 118 LYS B N 1
ATOM 4306 C CA . LYS B 1 118 ? -6.457 -23.766 -33.875 1 96.12 118 LYS B CA 1
ATOM 4307 C C . LYS B 1 118 ? -7.691 -24.312 -33.156 1 96.12 118 LYS B C 1
ATOM 4309 O O . LYS B 1 118 ? -7.973 -23.953 -32 1 96.12 118 LYS B O 1
ATOM 4314 N N . SER B 1 119 ? -8.414 -25.125 -33.812 1 97 119 SER B N 1
ATOM 4315 C CA . SER B 1 119 ? -9.594 -25.734 -33.219 1 97 119 SER B CA 1
ATOM 4316 C C . SER B 1 119 ? -9.211 -26.625 -32.031 1 97 119 SER B C 1
ATOM 4318 O O . SER B 1 119 ? -10.062 -26.984 -31.234 1 97 119 SER B O 1
ATOM 4320 N N . LEU B 1 120 ? -7.883 -26.938 -31.875 1 98.19 120 LEU B N 1
ATOM 4321 C CA . LEU B 1 120 ? -7.402 -27.828 -30.828 1 98.19 120 LEU B CA 1
ATOM 4322 C C . LEU B 1 120 ? -7.055 -27.062 -29.562 1 98.19 120 LEU B C 1
ATOM 4324 O O . LEU B 1 120 ? -6.711 -27.656 -28.547 1 98.19 120 LEU B O 1
ATOM 4328 N N . LEU B 1 121 ? -7.176 -25.734 -29.594 1 98.38 121 LEU B N 1
ATOM 4329 C CA . LEU B 1 121 ? -6.984 -24.969 -28.375 1 98.38 121 LEU B CA 1
ATOM 4330 C C . LEU B 1 121 ? -8.023 -25.344 -27.328 1 98.38 121 LEU B C 1
ATOM 4332 O O . LEU B 1 121 ? -9.164 -25.656 -27.656 1 98.38 121 LEU B O 1
ATOM 4336 N N . VAL B 1 122 ? -7.578 -25.312 -26.094 1 98.12 122 VAL B N 1
ATOM 4337 C CA . VAL B 1 122 ? -8.516 -25.672 -25.031 1 98.12 122 VAL B CA 1
ATOM 4338 C C . VAL B 1 122 ? -9.508 -24.547 -24.812 1 98.12 122 VAL B C 1
ATOM 4340 O O . VAL B 1 122 ? -9.164 -23.375 -24.969 1 98.12 122 VAL B O 1
ATOM 4343 N N . LYS B 1 123 ? -10.703 -24.906 -24.344 1 96.69 123 LYS B N 1
ATOM 4344 C CA . LYS B 1 123 ? -11.766 -23.906 -24.188 1 96.69 123 LYS B CA 1
ATOM 4345 C C . LYS B 1 123 ? -12.258 -23.844 -22.75 1 96.69 123 LYS B C 1
ATOM 4347 O O . LYS B 1 123 ? -12.945 -22.891 -22.359 1 96.69 123 LYS B O 1
ATOM 4352 N N . THR B 1 124 ? -11.898 -24.797 -21.953 1 97.25 124 THR B N 1
ATOM 4353 C CA . THR B 1 124 ? -12.352 -24.844 -20.562 1 97.25 124 THR B CA 1
ATOM 4354 C C . THR B 1 124 ? -11.195 -25.156 -19.625 1 97.25 124 THR B C 1
ATOM 4356 O O . THR B 1 124 ? -10.172 -25.688 -20.047 1 97.25 124 THR B O 1
ATOM 4359 N N . ASP B 1 125 ? -11.453 -24.859 -18.359 1 97.31 125 ASP B N 1
ATOM 4360 C CA . ASP B 1 125 ? -10.492 -25.219 -17.312 1 97.31 125 ASP B CA 1
ATOM 4361 C C . ASP B 1 125 ? -10.305 -26.719 -17.234 1 97.31 125 ASP B C 1
ATOM 4363 O O . ASP B 1 125 ? -9.195 -27.203 -16.984 1 97.31 125 ASP B O 1
ATOM 4367 N N . GLN B 1 126 ? -11.383 -27.406 -17.453 1 98.12 126 GLN B N 1
ATOM 4368 C CA . GLN B 1 126 ? -11.328 -28.859 -17.422 1 98.12 126 GLN B CA 1
ATOM 4369 C C . GLN B 1 126 ? -10.383 -29.406 -18.5 1 98.12 126 GLN B C 1
ATOM 4371 O O . GLN B 1 126 ? -9.531 -30.25 -18.203 1 98.12 126 GLN B O 1
ATOM 4376 N N . GLU B 1 127 ? -10.508 -28.906 -19.656 1 98.5 127 GLU B N 1
ATOM 4377 C CA . GLU B 1 127 ? -9.656 -29.344 -20.766 1 98.5 127 GLU B CA 1
ATOM 4378 C C . GLU B 1 127 ? -8.195 -29.016 -20.484 1 98.5 127 GLU B C 1
ATOM 4380 O O . GLU B 1 127 ? -7.309 -29.828 -20.766 1 98.5 127 GLU B O 1
ATOM 4385 N N . ALA B 1 128 ? -7.977 -27.844 -20 1 98.38 128 ALA B N 1
ATOM 4386 C CA . ALA B 1 128 ? -6.613 -27.438 -19.672 1 98.38 128 ALA B CA 1
ATOM 4387 C C . ALA B 1 128 ? -6.008 -28.359 -18.609 1 98.38 128 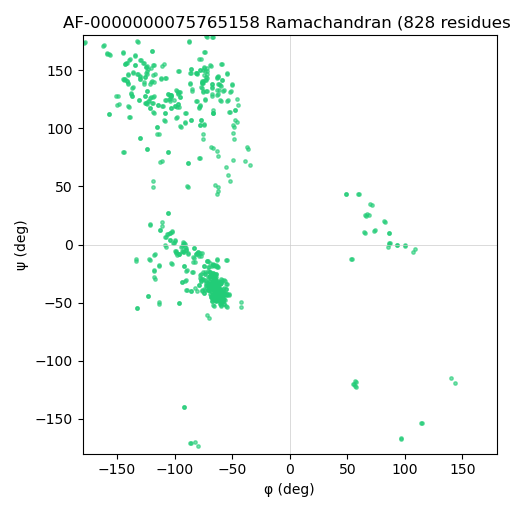ALA B C 1
ATOM 4389 O O . ALA B 1 128 ? -4.855 -28.797 -18.734 1 98.38 128 ALA B O 1
ATOM 4390 N N . ALA B 1 129 ? -6.801 -28.672 -17.594 1 98.44 129 ALA B N 1
ATOM 4391 C CA . ALA B 1 129 ? -6.328 -29.531 -16.516 1 98.44 129 ALA B CA 1
ATOM 4392 C C . ALA B 1 129 ? -6.078 -30.953 -17.016 1 98.44 129 ALA B C 1
ATOM 4394 O O . ALA B 1 129 ? -5.156 -31.625 -16.547 1 98.44 129 ALA B O 1
ATOM 4395 N N . ILE B 1 130 ? -6.863 -31.406 -17.953 1 98.69 130 ILE B N 1
ATOM 4396 C CA . ILE B 1 130 ? -6.68 -32.719 -18.516 1 98.69 130 ILE B CA 1
ATOM 4397 C C . ILE B 1 130 ? -5.367 -32.781 -19.297 1 98.69 130 ILE B C 1
ATOM 4399 O O . ILE B 1 130 ? -4.574 -33.719 -19.125 1 98.69 130 ILE B O 1
ATOM 4403 N N . ASP B 1 131 ? -5.137 -31.781 -20.125 1 98.81 131 ASP B N 1
ATOM 4404 C CA . ASP B 1 131 ? -3.889 -31.719 -20.875 1 98.81 131 ASP B CA 1
ATOM 4405 C C . ASP B 1 131 ? -2.684 -31.672 -19.938 1 98.81 131 ASP B C 1
ATOM 4407 O O . ASP B 1 131 ? -1.675 -32.344 -20.188 1 98.81 131 ASP B O 1
ATOM 4411 N N . LEU B 1 132 ? -2.807 -30.906 -18.922 1 98.81 132 LEU B N 1
ATOM 4412 C CA . LEU B 1 132 ? -1.735 -30.812 -17.938 1 98.81 132 LEU B CA 1
ATOM 4413 C C . LEU B 1 132 ? -1.501 -32.156 -17.25 1 98.81 132 LEU B C 1
ATOM 4415 O O . LEU B 1 132 ? -0.355 -32.562 -17.062 1 98.81 132 LEU B O 1
ATOM 4419 N N . SER B 1 133 ? -2.584 -32.781 -16.875 1 98.75 133 SER B N 1
ATOM 4420 C CA . SER B 1 133 ? -2.482 -34.094 -16.25 1 98.75 133 SER B CA 1
ATOM 4421 C C . SER B 1 133 ? -1.771 -35.094 -17.156 1 98.75 133 SER B C 1
ATOM 4423 O O . SER B 1 133 ? -0.904 -35.844 -16.719 1 98.75 133 SER B O 1
ATOM 4425 N N . LYS B 1 134 ? -2.092 -35.062 -18.438 1 98.75 134 LYS B N 1
ATOM 4426 C CA . LYS B 1 134 ? -1.445 -35.938 -19.406 1 98.75 134 LYS B CA 1
ATOM 4427 C C . LYS B 1 134 ? 0.043 -35.625 -19.531 1 98.75 134 LYS B C 1
ATOM 4429 O O . LYS B 1 134 ? 0.868 -36.531 -19.641 1 98.75 134 LYS B O 1
ATOM 4434 N N . THR B 1 135 ? 0.331 -34.375 -19.516 1 98.81 135 THR B N 1
ATOM 4435 C CA . THR B 1 135 ? 1.721 -33.969 -19.609 1 98.81 135 THR B CA 1
ATOM 4436 C C . THR B 1 135 ? 2.525 -34.438 -18.422 1 98.81 135 THR B C 1
ATOM 4438 O O . THR B 1 135 ? 3.625 -35 -18.578 1 98.81 135 THR B O 1
ATOM 4441 N N . ILE B 1 136 ? 1.979 -34.312 -17.25 1 98.88 136 ILE B N 1
ATOM 4442 C CA . ILE B 1 136 ? 2.656 -34.719 -16.016 1 98.88 136 ILE B CA 1
ATOM 4443 C C . ILE B 1 136 ? 2.801 -36.219 -15.977 1 98.88 136 ILE B C 1
ATOM 4445 O O . ILE B 1 136 ? 3.861 -36.75 -15.625 1 98.88 136 ILE B O 1
ATOM 4449 N N . LYS B 1 137 ? 1.782 -36.969 -16.391 1 98.62 137 LYS B N 1
ATOM 4450 C CA . LYS B 1 137 ? 1.866 -38.406 -16.484 1 98.62 137 LYS B CA 1
ATOM 4451 C C . LYS B 1 137 ? 2.98 -38.844 -17.438 1 98.62 137 LYS B C 1
ATOM 4453 O O . LYS B 1 137 ? 3.77 -39.75 -17.109 1 98.62 137 LYS B O 1
ATOM 4458 N N . ALA B 1 138 ? 3.016 -38.188 -18.578 1 98.62 138 ALA B N 1
ATOM 4459 C CA . ALA B 1 138 ? 4.035 -38.531 -19.578 1 98.62 138 ALA B CA 1
ATOM 4460 C C . ALA B 1 138 ? 5.434 -38.219 -19.031 1 98.62 138 ALA B C 1
ATOM 4462 O O . ALA B 1 138 ? 6.375 -39 -19.297 1 98.62 138 ALA B O 1
ATOM 4463 N N . PHE B 1 139 ? 5.57 -37.156 -18.328 1 98.56 139 PHE B N 1
ATOM 4464 C CA . PHE B 1 139 ? 6.852 -36.812 -17.734 1 98.56 139 PHE B CA 1
ATOM 4465 C C . PHE B 1 139 ? 7.34 -37.906 -16.812 1 98.56 139 PHE B C 1
ATOM 4467 O O . PHE B 1 139 ? 8.484 -38.344 -16.906 1 98.56 139 PHE B O 1
ATOM 4474 N N . PHE B 1 140 ? 6.469 -38.406 -15.922 1 98.44 140 PHE B N 1
ATOM 4475 C CA . PHE B 1 140 ? 6.871 -39.406 -14.938 1 98.44 140 PHE B CA 1
ATOM 4476 C C . PHE B 1 140 ? 7.062 -40.781 -15.594 1 98.44 140 PHE B C 1
ATOM 4478 O O . PHE B 1 140 ? 7.805 -41.625 -15.078 1 98.44 140 PHE B O 1
ATOM 4485 N N . ARG B 1 141 ? 6.41 -41 -16.75 1 97.56 141 ARG B N 1
ATOM 4486 C CA . ARG B 1 141 ? 6.656 -42.219 -17.516 1 97.56 141 ARG B CA 1
ATOM 4487 C C . ARG B 1 141 ? 8.047 -42.219 -18.141 1 97.56 141 ARG B C 1
ATOM 4489 O O . ARG B 1 141 ? 8.703 -43.25 -18.234 1 97.56 141 ARG B O 1
ATOM 4496 N N . THR B 1 142 ? 8.414 -41.062 -18.531 1 97.12 142 THR B N 1
ATOM 4497 C CA . THR B 1 142 ? 9.703 -40.906 -19.203 1 97.12 142 THR B CA 1
ATOM 4498 C C . THR B 1 142 ? 10.828 -40.812 -18.172 1 97.12 142 THR B C 1
ATOM 4500 O O . THR B 1 142 ? 11.914 -41.344 -18.391 1 97.12 142 THR B O 1
ATOM 4503 N N . HIS B 1 143 ? 10.578 -40.156 -17.078 1 96.94 143 HIS B N 1
ATOM 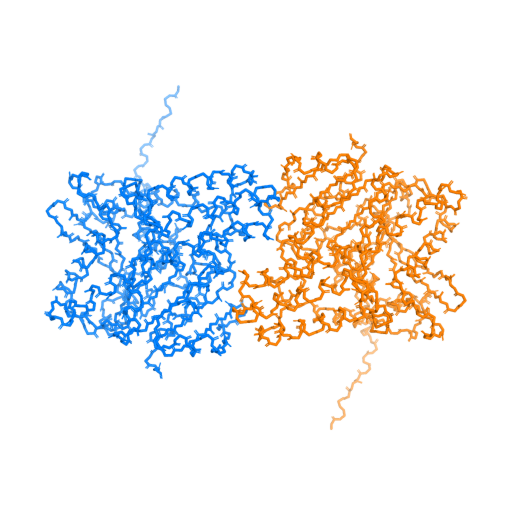4504 C CA . HIS B 1 143 ? 11.578 -39.906 -16.047 1 96.94 143 HIS B CA 1
ATOM 4505 C C . HIS B 1 143 ? 11.25 -40.656 -14.773 1 96.94 143 HIS B C 1
ATOM 4507 O O . HIS B 1 143 ? 11.047 -40.062 -13.719 1 96.94 143 HIS B O 1
ATOM 4513 N N . LYS B 1 144 ? 11.398 -41.938 -14.797 1 97.19 144 LYS B N 1
ATOM 4514 C CA . LYS B 1 144 ? 10.969 -42.844 -13.742 1 97.19 144 LYS B CA 1
ATOM 4515 C C . LYS B 1 144 ? 11.75 -42.594 -12.453 1 97.19 144 LYS B C 1
ATOM 4517 O O . LYS B 1 144 ? 11.258 -42.875 -11.359 1 97.19 144 LYS B O 1
ATOM 4522 N N . GLY B 1 145 ? 12.914 -42.094 -12.57 1 96.75 145 GLY B N 1
ATOM 4523 C CA . GLY B 1 145 ? 13.758 -41.844 -11.414 1 96.75 145 GLY B CA 1
ATOM 4524 C C . GLY B 1 145 ? 13.164 -40.812 -10.461 1 96.75 145 GLY B C 1
ATOM 4525 O O . GLY B 1 145 ? 13.523 -40.781 -9.281 1 96.75 145 GLY B O 1
ATOM 4526 N N . PHE B 1 146 ? 12.242 -40.062 -10.945 1 98.25 146 PHE B N 1
ATOM 4527 C CA . PHE B 1 146 ? 11.695 -39 -10.133 1 98.25 146 PHE B CA 1
ATOM 4528 C C . PHE B 1 146 ? 10.367 -39.406 -9.508 1 98.25 146 PHE B C 1
ATOM 4530 O O . PHE B 1 146 ? 9.742 -38.625 -8.797 1 98.25 146 PHE B O 1
ATOM 4537 N N . ARG B 1 147 ? 9.914 -40.594 -9.664 1 98.19 147 ARG B N 1
ATOM 4538 C CA . ARG B 1 147 ? 8.609 -41.031 -9.195 1 98.19 147 ARG B CA 1
ATOM 4539 C C . ARG B 1 147 ? 8.547 -41.062 -7.672 1 98.19 147 ARG B C 1
ATOM 4541 O O . ARG B 1 147 ? 7.473 -40.875 -7.09 1 98.19 147 ARG B O 1
ATOM 4548 N N . LYS B 1 148 ? 9.672 -41.219 -7.012 1 97.25 148 LYS B N 1
ATOM 4549 C CA . LYS B 1 148 ? 9.703 -41.312 -5.555 1 97.25 148 LYS B CA 1
ATOM 4550 C C . LYS B 1 148 ? 10.07 -39.938 -4.945 1 97.25 148 LYS B C 1
ATOM 4552 O O . LYS B 1 148 ? 9.992 -39.781 -3.729 1 97.25 148 LYS B O 1
ATOM 4557 N N . THR B 1 149 ? 10.438 -39.062 -5.77 1 97.12 149 THR B N 1
ATOM 4558 C CA . THR B 1 149 ? 10.805 -37.719 -5.336 1 97.12 149 THR B CA 1
ATOM 4559 C C . THR B 1 149 ? 9.594 -36.969 -4.801 1 97.12 149 THR B C 1
ATOM 4561 O O . THR B 1 149 ? 8.539 -36.938 -5.441 1 97.12 149 THR B O 1
ATOM 4564 N N . PRO B 1 150 ? 9.734 -36.375 -3.5 1 98.06 150 PRO B N 1
ATOM 4565 C CA . PRO B 1 150 ? 8.602 -35.531 -3.092 1 98.06 150 PRO B CA 1
ATOM 4566 C C . PRO B 1 150 ? 8.273 -34.438 -4.121 1 98.06 150 PRO B C 1
ATOM 4568 O O . PRO B 1 150 ? 9.148 -33.656 -4.512 1 98.06 150 PRO B O 1
ATOM 4571 N N . THR B 1 151 ? 7.039 -34.406 -4.574 1 98.75 151 THR B N 1
ATOM 4572 C CA . THR B 1 151 ? 6.648 -33.562 -5.688 1 98.75 151 THR B CA 1
ATOM 4573 C C . THR B 1 151 ? 5.539 -32.594 -5.27 1 98.75 151 THR B C 1
ATOM 4575 O O . THR B 1 151 ? 4.613 -32.969 -4.551 1 98.75 151 THR B O 1
ATOM 4578 N N . TYR B 1 152 ? 5.629 -31.375 -5.703 1 98.75 152 TYR B N 1
ATOM 4579 C CA . TYR B 1 152 ? 4.688 -30.297 -5.402 1 98.75 152 TYR B CA 1
ATOM 4580 C C . TYR B 1 152 ? 4.25 -29.578 -6.676 1 98.75 152 TYR B C 1
ATOM 4582 O O . TYR B 1 152 ? 5.051 -29.406 -7.598 1 98.75 152 TYR B O 1
ATOM 4590 N N . ILE B 1 153 ? 3.004 -29.156 -6.711 1 98.81 153 ILE B N 1
ATOM 4591 C CA . ILE B 1 153 ? 2.516 -28.297 -7.777 1 98.81 153 ILE B CA 1
ATOM 4592 C C . ILE B 1 153 ? 2.355 -26.875 -7.254 1 98.81 153 ILE B C 1
ATOM 4594 O O . ILE B 1 153 ? 1.797 -26.656 -6.176 1 98.81 153 ILE B O 1
ATOM 4598 N N . PHE B 1 154 ? 2.898 -25.953 -7.949 1 98.81 154 PHE B N 1
ATOM 4599 C CA . PHE B 1 154 ? 2.75 -24.547 -7.637 1 98.81 154 PHE B CA 1
ATOM 4600 C C . PHE B 1 154 ? 2.125 -23.797 -8.805 1 98.81 154 PHE B C 1
ATOM 4602 O O . PHE B 1 154 ? 2.584 -23.922 -9.945 1 98.81 154 PHE B O 1
ATOM 4609 N N . GLY B 1 155 ? 1.079 -23.094 -8.562 1 98.56 155 GLY B N 1
ATOM 4610 C CA . GLY B 1 155 ? 0.454 -22.266 -9.586 1 98.56 155 GLY B CA 1
ATOM 4611 C C . GLY B 1 155 ? 0.328 -20.812 -9.18 1 98.56 155 GLY B C 1
ATOM 4612 O O . GLY B 1 155 ? 0.284 -20.5 -7.988 1 98.56 155 GLY B O 1
ATOM 4613 N N . GLN B 1 156 ? 0.302 -19.984 -10.133 1 97.75 156 GLN B N 1
ATOM 4614 C CA . GLN B 1 156 ? 0.16 -18.547 -9.93 1 97.75 156 GLN B CA 1
ATOM 4615 C C . GLN B 1 156 ? -1 -17.984 -10.742 1 97.75 156 GLN B C 1
ATOM 4617 O O . GLN B 1 156 ? -1.183 -18.359 -11.906 1 97.75 156 GLN B O 1
ATOM 4622 N N . SER B 1 157 ? -1.774 -17.109 -10.195 1 97.31 157 SER B N 1
ATOM 4623 C CA . SER B 1 157 ? -2.838 -16.438 -10.93 1 97.31 157 SER B CA 1
ATOM 4624 C C . SER B 1 157 ? -3.818 -17.422 -11.539 1 97.31 157 SER B C 1
ATOM 4626 O O . SER B 1 157 ? -4.367 -18.281 -10.828 1 97.31 157 SER B O 1
ATOM 4628 N N . TYR B 1 158 ? -3.945 -17.453 -12.82 1 97.31 158 TYR B N 1
ATOM 4629 C CA . TYR B 1 158 ? -4.805 -18.422 -13.484 1 97.31 158 TYR B CA 1
ATOM 4630 C C . TYR B 1 158 ? -4.289 -19.844 -13.273 1 97.31 158 TYR B C 1
ATOM 4632 O O . TYR B 1 158 ? -5.078 -20.781 -13.18 1 97.31 158 TYR B O 1
ATOM 4640 N N . GLY B 1 159 ? -2.939 -19.984 -13.242 1 98.19 159 GLY B N 1
ATOM 4641 C CA . GLY B 1 159 ? -2.389 -21.281 -12.883 1 98.19 159 GLY B CA 1
ATOM 4642 C C . GLY B 1 159 ? -2.768 -21.719 -11.477 1 98.19 159 GLY B C 1
ATOM 4643 O O . GLY B 1 159 ? -2.979 -22.906 -11.234 1 98.19 159 GLY B O 1
ATOM 4644 N N . GLY B 1 160 ? -2.809 -20.734 -10.578 1 98.06 160 GLY B N 1
ATOM 4645 C CA . GLY B 1 160 ? -3.305 -21.016 -9.242 1 98.06 160 GLY B CA 1
ATOM 4646 C C . GLY B 1 160 ? -4.754 -21.453 -9.227 1 98.06 160 GLY B C 1
ATOM 4647 O O . GLY B 1 160 ? -5.145 -22.297 -8.398 1 98.06 160 GLY B O 1
ATOM 4648 N N . LYS B 1 161 ? -5.516 -20.953 -10.094 1 97.81 161 LYS B N 1
ATOM 4649 C CA . LYS B 1 161 ? -6.914 -21.344 -10.25 1 97.81 161 LYS B CA 1
ATOM 4650 C C . LYS B 1 161 ? -7.023 -22.781 -10.727 1 97.81 161 LYS B C 1
ATOM 4652 O O . LYS B 1 161 ? -7.953 -23.5 -10.344 1 97.81 161 LYS B O 1
ATOM 4657 N N . LEU B 1 162 ? -6.082 -23.266 -11.492 1 98.31 162 LEU B N 1
ATOM 4658 C CA . LEU B 1 162 ? -6.129 -24.594 -12.078 1 98.31 162 LEU B CA 1
ATOM 4659 C C . LEU B 1 162 ? -5.609 -25.641 -11.102 1 98.31 162 LEU B C 1
ATOM 4661 O O . LEU B 1 162 ? -5.973 -26.812 -11.188 1 98.31 162 LEU B O 1
ATOM 4665 N N . CYS B 1 163 ? -4.801 -25.234 -10.172 1 98.56 163 CYS B N 1
ATOM 4666 C CA . CYS B 1 163 ? -4.074 -26.141 -9.297 1 98.56 163 CYS B CA 1
ATOM 4667 C C . CYS B 1 163 ? -5.035 -27.031 -8.516 1 98.56 163 CYS B C 1
ATOM 4669 O O . CYS B 1 163 ? -4.816 -28.234 -8.406 1 98.56 163 CYS B O 1
ATOM 4671 N N . PRO B 1 164 ? -6.133 -26.484 -7.949 1 98.69 164 PRO B N 1
ATOM 4672 C CA . PRO B 1 164 ? -7.035 -27.375 -7.207 1 98.69 164 PRO B CA 1
ATOM 4673 C C . PRO B 1 164 ? -7.613 -28.484 -8.078 1 98.69 164 PRO B C 1
ATOM 4675 O O . PRO B 1 164 ? -7.59 -29.656 -7.684 1 98.69 164 PRO B O 1
ATOM 4678 N N . ARG B 1 165 ? -8.078 -28.156 -9.219 1 98.44 165 ARG B N 1
ATOM 4679 C CA . ARG B 1 165 ? -8.641 -29.141 -10.133 1 98.44 165 ARG B CA 1
ATOM 4680 C C . ARG B 1 165 ? -7.57 -30.125 -10.586 1 98.44 165 ARG B C 1
ATOM 4682 O O . ARG B 1 165 ? -7.797 -31.344 -10.594 1 98.44 165 ARG B O 1
ATOM 4689 N N . LEU B 1 166 ? -6.426 -29.609 -10.984 1 98.88 166 LEU B N 1
ATOM 4690 C CA . LEU B 1 166 ? -5.312 -30.453 -11.406 1 98.88 166 LEU B CA 1
ATOM 4691 C C . LEU B 1 166 ? -4.891 -31.391 -10.281 1 98.88 166 LEU B C 1
ATOM 4693 O O . LEU B 1 166 ? -4.664 -32.562 -10.516 1 98.88 166 LEU B O 1
ATOM 4697 N N . GLY B 1 167 ? -4.75 -30.797 -9.094 1 98.81 167 GLY B N 1
ATOM 4698 C CA . GLY B 1 167 ? -4.406 -31.609 -7.941 1 98.81 167 GLY B CA 1
ATOM 4699 C C . GLY B 1 167 ? -5.375 -32.75 -7.719 1 98.81 167 GLY B C 1
ATOM 4700 O O . GLY B 1 167 ? -4.961 -33.875 -7.418 1 98.81 167 GLY B O 1
ATOM 4701 N N . PHE B 1 168 ? -6.633 -32.469 -7.852 1 98.62 168 PHE B N 1
ATOM 4702 C CA . PHE B 1 168 ? -7.66 -33.469 -7.695 1 98.62 168 PHE B CA 1
ATOM 4703 C C . PHE B 1 168 ? -7.5 -34.562 -8.742 1 98.62 168 PHE B C 1
ATOM 4705 O O . PHE B 1 168 ? -7.578 -35.75 -8.43 1 98.62 168 PHE B O 1
ATOM 4712 N N . TYR B 1 169 ? -7.262 -34.219 -10.008 1 98.62 169 TYR B N 1
ATOM 4713 C CA . TYR B 1 169 ? -7.074 -35.156 -11.086 1 98.62 169 TYR B CA 1
ATOM 4714 C C . TYR B 1 169 ? -5.848 -36.031 -10.836 1 98.62 169 TYR B C 1
ATOM 4716 O O . TYR B 1 169 ? -5.902 -37.25 -11.008 1 98.62 169 TYR B O 1
ATOM 4724 N N . LEU B 1 170 ? -4.746 -35.438 -10.453 1 98.81 170 LEU B N 1
ATOM 4725 C CA . LEU B 1 170 ? -3.514 -36.188 -10.219 1 98.81 170 LEU B CA 1
ATOM 4726 C C . LEU B 1 170 ? -3.672 -37.156 -9.047 1 98.81 170 LEU B C 1
ATOM 4728 O O . LEU B 1 170 ? -3.24 -38.312 -9.117 1 98.81 170 LEU B O 1
ATOM 4732 N N . HIS B 1 171 ? -4.281 -36.656 -7.988 1 98.38 171 HIS B N 1
ATOM 4733 C CA . HIS B 1 171 ? -4.52 -37.531 -6.832 1 98.38 171 HIS B CA 1
ATOM 4734 C C . HIS B 1 171 ? -5.379 -38.719 -7.203 1 98.38 171 HIS B C 1
ATOM 4736 O O . HIS B 1 171 ? -5.098 -39.844 -6.785 1 98.38 171 HIS B O 1
ATOM 4742 N N . THR B 1 172 ? -6.422 -38.469 -7.934 1 98.06 172 THR B N 1
ATOM 4743 C CA . THR B 1 172 ? -7.305 -39.531 -8.391 1 98.06 172 THR B CA 1
ATOM 4744 C C . THR B 1 172 ? -6.543 -40.531 -9.242 1 98.06 172 THR B C 1
ATOM 4746 O O . THR B 1 172 ? -6.738 -41.75 -9.117 1 98.06 172 THR B O 1
ATOM 4749 N N . ALA B 1 173 ? -5.699 -40.094 -10.086 1 98.5 173 ALA B N 1
ATOM 4750 C CA . ALA B 1 173 ? -4.895 -40.969 -10.93 1 98.5 173 ALA B CA 1
ATOM 4751 C C . ALA B 1 173 ? -3.959 -41.812 -10.094 1 98.5 173 ALA B C 1
ATOM 4753 O O . ALA B 1 173 ? -3.732 -43 -10.414 1 98.5 173 ALA B O 1
ATOM 4754 N N . ILE B 1 174 ? -3.395 -41.25 -9.094 1 98.38 174 ILE B N 1
ATOM 4755 C CA . ILE B 1 174 ? -2.51 -42 -8.195 1 98.38 174 ILE B CA 1
ATOM 4756 C C . ILE B 1 174 ? -3.297 -43.094 -7.477 1 98.38 174 ILE B C 1
ATOM 4758 O O . ILE B 1 174 ? -2.861 -44.219 -7.418 1 98.38 174 ILE B O 1
ATOM 4762 N N . GLU B 1 175 ? -4.477 -42.75 -6.977 1 97.81 175 GLU B N 1
ATOM 4763 C CA . GLU B 1 175 ? -5.324 -43.688 -6.254 1 97.81 175 GLU B CA 1
ATOM 4764 C C . GLU B 1 175 ? -5.742 -44.844 -7.145 1 97.81 175 GLU B C 1
ATOM 4766 O O . GLU B 1 175 ? -5.863 -46 -6.676 1 97.81 175 GLU B O 1
ATOM 4771 N N . ARG B 1 176 ? -5.871 -44.562 -8.352 1 97.94 176 ARG B N 1
ATOM 4772 C CA . ARG B 1 176 ? -6.32 -45.562 -9.305 1 97.94 176 ARG B CA 1
ATOM 4773 C C . ARG B 1 176 ? -5.133 -46.281 -9.945 1 97.94 176 ARG B C 1
ATOM 4775 O O . ARG B 1 176 ? -5.297 -47.031 -10.898 1 97.94 176 ARG B O 1
ATOM 4782 N N . LYS B 1 177 ? -3.959 -45.938 -9.578 1 97.44 177 LYS B N 1
ATOM 4783 C CA . LYS B 1 177 ? -2.721 -46.594 -10.008 1 97.44 177 LYS B CA 1
ATOM 4784 C C . LYS B 1 177 ? -2.422 -46.281 -11.469 1 97.44 177 LYS B C 1
ATOM 4786 O O . LYS B 1 177 ? -1.902 -47.156 -12.195 1 97.44 177 LYS B O 1
ATOM 4791 N N . ARG B 1 178 ? -2.785 -45.094 -11.859 1 97.94 178 ARG B N 1
ATOM 4792 C CA . ARG B 1 178 ? -2.531 -44.656 -13.227 1 97.94 178 ARG B CA 1
ATOM 4793 C C . ARG B 1 178 ? -1.404 -43.625 -13.281 1 97.94 178 ARG B C 1
ATOM 4795 O O . ARG B 1 178 ? -1.014 -43.188 -14.359 1 97.94 178 ARG B O 1
ATOM 4802 N N . LEU B 1 179 ? -0.912 -43.281 -12.211 1 98.38 179 LEU B N 1
ATOM 4803 C CA . LEU B 1 179 ? 0.19 -42.344 -12.07 1 98.38 179 LEU B CA 1
ATOM 4804 C C . LEU B 1 179 ? 1.049 -42.688 -10.859 1 98.38 179 LEU B C 1
ATOM 4806 O O . LEU B 1 179 ? 0.53 -42.844 -9.75 1 98.38 179 LEU B O 1
ATOM 4810 N N . LYS B 1 180 ? 2.303 -42.938 -11.039 1 98.25 180 LYS B N 1
ATOM 4811 C CA . LYS B 1 180 ? 3.266 -43.062 -9.945 1 98.25 180 LYS B CA 1
ATOM 4812 C C . LYS B 1 180 ? 3.988 -41.75 -9.688 1 98.25 180 LYS B C 1
ATOM 4814 O O . LYS B 1 180 ? 4.914 -41.406 -10.414 1 98.25 180 LYS B O 1
ATOM 4819 N N . MET B 1 181 ? 3.594 -41.094 -8.703 1 98.12 181 MET B N 1
ATOM 4820 C CA . MET B 1 181 ? 4.094 -39.781 -8.305 1 98.12 181 MET B CA 1
ATOM 4821 C C . MET B 1 181 ? 3.98 -39.594 -6.793 1 98.12 181 MET B C 1
ATOM 4823 O O . MET B 1 181 ? 2.947 -39.906 -6.199 1 98.12 181 MET B O 1
ATOM 4827 N N . ASN B 1 182 ? 5.078 -39.219 -6.109 1 98.25 182 ASN B N 1
ATOM 4828 C CA . ASN B 1 182 ? 5.051 -38.875 -4.691 1 98.25 182 ASN B CA 1
ATOM 4829 C C . ASN B 1 182 ? 4.52 -37.469 -4.469 1 98.25 182 ASN B C 1
ATOM 4831 O O . ASN B 1 182 ? 5.277 -36.562 -4.121 1 98.25 182 ASN B O 1
ATOM 4835 N N . PHE B 1 183 ? 3.188 -37.312 -4.621 1 98.5 183 PHE B N 1
ATOM 4836 C CA . PHE B 1 183 ? 2.502 -36.031 -4.574 1 98.5 183 PHE B CA 1
ATOM 4837 C C . PHE B 1 183 ? 2.316 -35.562 -3.135 1 98.5 183 PHE B C 1
ATOM 4839 O O . PHE B 1 183 ? 1.572 -36.188 -2.371 1 98.5 183 PHE B O 1
ATOM 4846 N N . LYS B 1 184 ? 2.959 -34.344 -2.76 1 98.31 184 LYS B N 1
ATOM 4847 C CA . LYS B 1 184 ? 3.035 -34 -1.343 1 98.31 184 LYS B CA 1
ATOM 4848 C C . LYS B 1 184 ? 2.291 -32.719 -1.047 1 98.31 184 LYS B C 1
ATOM 4850 O O . LYS B 1 184 ? 1.851 -32.469 0.082 1 98.31 184 LYS B O 1
ATOM 4855 N N . GLY B 1 185 ? 2.113 -31.891 -2.082 1 98.5 185 GLY B N 1
ATOM 4856 C CA . GLY B 1 185 ? 1.493 -30.641 -1.717 1 98.5 185 GLY B CA 1
ATOM 4857 C C . GLY B 1 185 ? 1.239 -29.734 -2.906 1 98.5 185 GLY B C 1
ATOM 4858 O O . GLY B 1 185 ? 1.608 -30.062 -4.035 1 98.5 185 GLY B O 1
ATOM 4859 N N . ILE B 1 186 ? 0.541 -28.594 -2.648 1 98.81 186 ILE B N 1
ATOM 4860 C CA . ILE B 1 186 ? 0.147 -27.594 -3.643 1 98.81 186 ILE B CA 1
ATOM 4861 C C . ILE B 1 186 ? 0.396 -26.203 -3.096 1 98.81 186 ILE B C 1
ATOM 4863 O O . ILE B 1 186 ? 0.009 -25.891 -1.968 1 98.81 186 ILE B O 1
ATOM 4867 N N . GLY B 1 187 ? 1.107 -25.359 -3.85 1 98.81 187 GLY B N 1
ATOM 4868 C CA . GLY B 1 187 ? 1.229 -23.938 -3.59 1 98.81 187 GLY B CA 1
ATOM 4869 C C . GLY B 1 187 ? 0.395 -23.078 -4.531 1 98.81 187 GLY B C 1
ATOM 4870 O O . GLY B 1 187 ? 0.497 -23.219 -5.75 1 98.81 187 GLY B O 1
ATOM 4871 N N . ILE B 1 188 ? -0.443 -22.234 -3.982 1 98.88 188 ILE B N 1
ATOM 4872 C CA . ILE B 1 188 ? -1.313 -21.375 -4.77 1 98.88 188 ILE B CA 1
ATOM 4873 C C . ILE B 1 188 ? -0.936 -19.922 -4.539 1 98.88 188 ILE B C 1
ATOM 4875 O O . ILE B 1 188 ? -1.358 -19.312 -3.555 1 98.88 188 ILE B O 1
ATOM 4879 N N . GLY B 1 189 ? -0.209 -19.344 -5.473 1 98.69 189 GLY B N 1
ATOM 4880 C CA . GLY B 1 189 ? 0.228 -17.953 -5.383 1 98.69 189 GLY B CA 1
ATOM 4881 C C . GLY B 1 189 ? -0.674 -17 -6.137 1 98.69 189 GLY B C 1
ATOM 4882 O O . GLY B 1 189 ? -0.822 -17.094 -7.355 1 98.69 189 GLY B O 1
ATOM 4883 N N . SER B 1 190 ? -1.191 -16.094 -5.398 1 98.38 190 SER B N 1
ATOM 4884 C CA . SER B 1 190 ? -2.047 -15.117 -6.055 1 98.38 190 SER B CA 1
ATOM 4885 C C . SER B 1 190 ? -3.074 -15.789 -6.957 1 98.38 190 SER B C 1
ATOM 4887 O O . SER B 1 190 ? -3.258 -15.391 -8.109 1 98.38 190 SER B O 1
ATOM 4889 N N . GLY B 1 191 ? -3.648 -16.844 -6.418 1 98.12 191 GLY B N 1
ATOM 4890 C CA . GLY B 1 191 ? -4.516 -17.688 -7.223 1 98.12 191 GLY B CA 1
ATOM 4891 C C . GLY B 1 191 ? -5.883 -17.078 -7.469 1 98.12 191 GLY B C 1
ATOM 4892 O O . GLY B 1 191 ? -6.461 -16.453 -6.57 1 98.12 191 GLY B O 1
ATOM 4893 N N . PHE B 1 192 ? -6.324 -17.234 -8.633 1 96.81 192 PHE B N 1
ATOM 4894 C CA . PHE B 1 192 ? -7.648 -16.766 -9.008 1 96.81 192 PHE B CA 1
ATOM 4895 C C . PHE B 1 192 ? -8.703 -17.828 -8.75 1 96.81 192 PHE B C 1
ATOM 4897 O O . PHE B 1 192 ? -9.508 -18.141 -9.625 1 96.81 192 PHE B O 1
ATOM 4904 N N . VAL B 1 193 ? -8.711 -18.391 -7.566 1 97.12 193 VAL B N 1
ATOM 4905 C CA . VAL B 1 193 ? -9.469 -19.578 -7.168 1 97.12 193 VAL B CA 1
ATOM 4906 C C . VAL B 1 193 ? -10.945 -19.219 -7.012 1 97.12 193 VAL B C 1
ATOM 4908 O O . VAL B 1 193 ? -11.82 -20.016 -7.355 1 97.12 193 VAL B O 1
ATOM 4911 N N . ASP B 1 194 ? -11.219 -18.078 -6.492 1 96.31 194 ASP B N 1
ATOM 4912 C CA . ASP B 1 194 ? -12.57 -17.547 -6.336 1 96.31 194 ASP B CA 1
ATOM 4913 C C . ASP B 1 194 ? -12.68 -16.125 -6.875 1 96.31 194 ASP B C 1
ATOM 4915 O O . ASP B 1 194 ? -12.57 -15.156 -6.117 1 96.31 194 ASP B O 1
ATOM 4919 N N . PRO B 1 195 ? -13.039 -16 -8.094 1 94.94 195 PRO B N 1
ATOM 4920 C CA . PRO B 1 195 ? -13.07 -14.68 -8.727 1 94.94 195 PRO B CA 1
ATOM 4921 C C . PRO B 1 195 ? -14.031 -13.711 -8.031 1 94.94 195 PRO B C 1
ATOM 4923 O O . PRO B 1 195 ? -13.766 -12.508 -7.965 1 94.94 195 PRO B O 1
ATOM 4926 N N . LYS B 1 196 ? -15.109 -14.203 -7.492 1 95.06 196 LYS B N 1
ATOM 4927 C CA . LYS B 1 196 ? -16.109 -13.352 -6.859 1 95.06 196 LYS B CA 1
ATOM 4928 C C . LYS B 1 196 ? -15.508 -12.531 -5.727 1 95.06 196 LYS B C 1
ATOM 4930 O O . LYS B 1 196 ? -15.711 -11.32 -5.656 1 95.06 196 LYS B O 1
ATOM 4935 N N . GLU B 1 197 ? -14.758 -13.203 -4.859 1 94.81 197 GLU B N 1
ATOM 4936 C CA . GLU B 1 197 ? -14.195 -12.531 -3.691 1 94.81 197 GLU B CA 1
ATOM 4937 C C . GLU B 1 197 ? -13.148 -11.508 -4.102 1 94.81 197 GLU B C 1
ATOM 4939 O O . GLU B 1 197 ? -12.992 -10.469 -3.449 1 94.81 197 GLU B O 1
ATOM 4944 N N . SER B 1 198 ? -12.406 -11.797 -5.156 1 93.06 198 SER B N 1
ATOM 4945 C CA . SER B 1 198 ? -11.422 -10.852 -5.668 1 93.06 198 SER B CA 1
ATOM 4946 C C . SER B 1 198 ? -12.102 -9.625 -6.281 1 93.06 198 SER B C 1
ATOM 4948 O O . SER B 1 198 ? -11.695 -8.492 -6.023 1 93.06 198 SER B O 1
ATOM 4950 N N . ILE B 1 199 ? -13.141 -9.859 -7.035 1 93.69 199 ILE B N 1
ATOM 4951 C CA . ILE B 1 199 ? -13.844 -8.82 -7.766 1 93.69 199 ILE B CA 1
ATOM 4952 C C . ILE B 1 199 ? -14.516 -7.859 -6.785 1 93.69 199 ILE B C 1
ATOM 4954 O O . ILE B 1 199 ? -14.531 -6.645 -7.004 1 93.69 199 ILE B O 1
ATOM 4958 N N . LEU B 1 200 ? -15.008 -8.352 -5.734 1 92.94 200 LEU B N 1
ATOM 4959 C CA . LEU B 1 200 ? -15.734 -7.551 -4.754 1 92.94 200 LEU B CA 1
ATOM 4960 C C . LEU B 1 200 ? -14.797 -6.598 -4.027 1 92.94 200 LEU B C 1
ATOM 4962 O O . LEU B 1 200 ? -15.211 -5.52 -3.594 1 92.94 200 LEU B O 1
ATOM 4966 N N . VAL B 1 201 ? -13.516 -6.945 -3.92 1 93.56 201 VAL B N 1
ATOM 4967 C CA . VAL B 1 201 ? -12.547 -6.176 -3.15 1 93.56 201 VAL B CA 1
ATOM 4968 C C . VAL B 1 201 ? -11.859 -5.16 -4.059 1 93.56 201 VAL B C 1
ATOM 4970 O O . VAL B 1 201 ? -11.406 -4.109 -3.596 1 93.56 201 VAL B O 1
ATOM 4973 N N . TYR B 1 202 ? -11.938 -5.371 -5.301 1 90.88 202 TYR B N 1
ATOM 4974 C CA . TYR B 1 202 ? -11.156 -4.688 -6.328 1 90.88 202 TYR B CA 1
ATOM 4975 C C . TYR B 1 202 ? -11.414 -3.186 -6.293 1 90.88 202 TYR B C 1
ATOM 4977 O O . TYR B 1 202 ? -10.477 -2.389 -6.199 1 90.88 202 TYR B O 1
ATOM 4985 N N . PRO B 1 203 ? -12.609 -2.734 -6.344 1 91.81 203 PRO B N 1
ATOM 4986 C CA . PRO B 1 203 ? -12.859 -1.29 -6.367 1 91.81 203 PRO B CA 1
ATOM 4987 C C . PRO B 1 203 ? -12.445 -0.599 -5.07 1 91.81 203 PRO B C 1
ATOM 4989 O O . PRO B 1 203 ? -11.867 0.49 -5.102 1 91.81 203 PRO B O 1
ATOM 4992 N N . GLU B 1 204 ? -12.688 -1.251 -4.008 1 93.69 204 GLU B N 1
ATOM 4993 C CA . GLU B 1 204 ? -12.359 -0.678 -2.707 1 93.69 204 GLU B CA 1
ATOM 4994 C C . GLU B 1 204 ? -10.852 -0.548 -2.525 1 93.69 204 GLU B C 1
ATOM 4996 O O . GLU B 1 204 ? -10.367 0.456 -1.999 1 93.69 204 GLU B O 1
ATOM 5001 N N . PHE B 1 205 ? -10.141 -1.527 -2.898 1 95.06 205 PHE B N 1
ATOM 5002 C CA . PHE B 1 205 ? -8.688 -1.499 -2.801 1 95.06 205 PHE B CA 1
ATOM 5003 C C . PHE B 1 205 ? -8.109 -0.334 -3.6 1 95.06 205 PHE B C 1
ATOM 5005 O O . PHE B 1 205 ? -7.277 0.42 -3.096 1 95.06 205 PHE B O 1
ATOM 5012 N N . LEU B 1 206 ? -8.539 -0.173 -4.82 1 93.12 206 LEU B N 1
ATOM 5013 C CA . LEU B 1 206 ? -8.062 0.9 -5.684 1 93.12 206 LEU B CA 1
ATOM 5014 C C . LEU B 1 206 ? -8.43 2.264 -5.109 1 93.12 206 LEU B C 1
ATOM 5016 O O . LEU B 1 206 ? -7.66 3.221 -5.23 1 93.12 206 LEU B O 1
ATOM 5020 N N . TYR B 1 207 ? -9.586 2.336 -4.5 1 94.44 207 TYR B N 1
ATOM 5021 C CA . TYR B 1 207 ? -10.023 3.584 -3.885 1 94.44 207 TYR B CA 1
ATOM 5022 C C . TYR B 1 207 ? -9.156 3.926 -2.676 1 94.44 207 TYR B C 1
ATOM 5024 O O . TYR B 1 207 ? -8.711 5.066 -2.525 1 94.44 207 TYR B O 1
ATOM 5032 N N . ASN B 1 208 ? -8.922 2.914 -1.869 1 94.44 208 ASN B N 1
ATOM 5033 C CA . ASN B 1 208 ? -8.086 3.104 -0.685 1 94.44 208 ASN B CA 1
ATOM 5034 C C . ASN B 1 208 ? -6.676 3.543 -1.057 1 94.44 208 ASN B C 1
ATOM 5036 O O . ASN B 1 208 ? -6.055 4.332 -0.339 1 94.44 208 ASN B O 1
ATOM 5040 N N . MET B 1 209 ? -6.25 3.059 -2.186 1 92.88 209 MET B N 1
ATOM 5041 C CA . MET B 1 209 ? -4.879 3.34 -2.602 1 92.88 209 MET B CA 1
ATOM 5042 C C . MET B 1 209 ? -4.812 4.625 -3.424 1 92.88 209 MET B C 1
ATOM 5044 O O . MET B 1 209 ? -3.725 5.078 -3.785 1 92.88 209 MET B O 1
ATOM 5048 N N . GLY B 1 210 ? -5.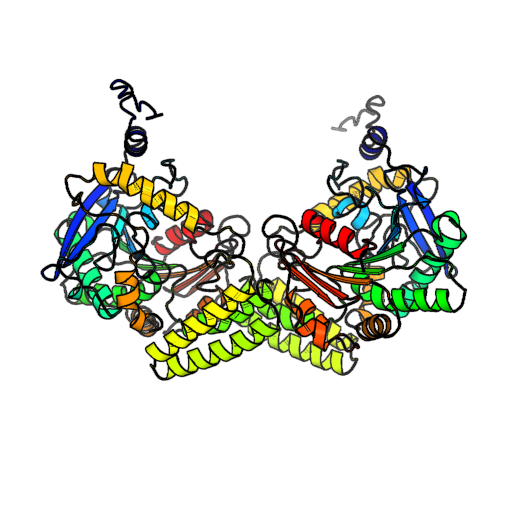965 5.211 -3.703 1 92.5 210 GLY B N 1
ATOM 5049 C CA . GLY B 1 210 ? -6.008 6.52 -4.332 1 92.5 210 GLY B CA 1
ATOM 5050 C C . GLY B 1 210 ? -5.934 6.457 -5.848 1 92.5 210 GLY B C 1
ATOM 5051 O O . GLY B 1 210 ? -5.812 7.488 -6.512 1 92.5 210 GLY B O 1
ATOM 5052 N N . VAL B 1 211 ? -6.039 5.266 -6.406 1 91.38 211 VAL B N 1
ATOM 5053 C CA . VAL B 1 211 ? -5.867 5.074 -7.844 1 91.38 211 VAL B CA 1
ATOM 5054 C C . VAL B 1 211 ? -7.109 5.566 -8.586 1 91.38 211 VAL B C 1
ATOM 5056 O O . VAL B 1 211 ? -7.016 6.055 -9.711 1 91.38 211 VAL B O 1
ATOM 5059 N N . ILE B 1 212 ? -8.242 5.484 -7.926 1 91.56 212 ILE B N 1
ATOM 5060 C CA . ILE B 1 212 ? -9.484 5.938 -8.555 1 91.56 212 ILE B CA 1
ATOM 5061 C C . ILE B 1 212 ? -10.195 6.93 -7.637 1 91.56 212 ILE B C 1
ATOM 5063 O O . ILE B 1 212 ? -9.953 6.953 -6.426 1 91.56 212 ILE B O 1
ATOM 5067 N N . ASP B 1 213 ? -11.016 7.746 -8.258 1 92.31 213 ASP B N 1
ATOM 5068 C CA . ASP B 1 213 ? -11.789 8.734 -7.516 1 92.31 213 ASP B CA 1
ATOM 5069 C C . ASP B 1 213 ? -13.109 8.141 -7.031 1 92.31 213 ASP B C 1
ATOM 5071 O O . ASP B 1 213 ? -13.422 6.98 -7.316 1 92.31 213 ASP B O 1
ATOM 5075 N N . GLN B 1 214 ? -13.789 8.938 -6.277 1 92.31 214 GLN B N 1
ATOM 5076 C CA . GLN B 1 214 ? -14.984 8.453 -5.59 1 92.31 214 GLN B CA 1
ATOM 5077 C C . GLN B 1 214 ? -16.062 8.031 -6.586 1 92.31 214 GLN B C 1
ATOM 5079 O O . GLN B 1 214 ? -16.734 7.016 -6.387 1 92.31 214 GLN B O 1
ATOM 5084 N N . THR B 1 215 ? -16.25 8.789 -7.629 1 91.62 215 THR B N 1
ATOM 5085 C CA . THR B 1 215 ? -17.281 8.477 -8.617 1 91.62 215 THR B CA 1
ATOM 5086 C C . THR B 1 215 ? -17.016 7.121 -9.266 1 91.62 215 THR B C 1
ATOM 5088 O O . THR B 1 215 ? -17.938 6.301 -9.391 1 91.62 215 THR B O 1
ATOM 5091 N N . THR B 1 216 ? -15.812 6.945 -9.664 1 92.06 216 THR B N 1
ATOM 5092 C CA . THR B 1 216 ? -15.43 5.684 -10.281 1 92.06 216 THR B CA 1
ATOM 5093 C C . THR B 1 216 ? -15.539 4.535 -9.281 1 92.06 216 THR B C 1
ATOM 5095 O O . THR B 1 216 ? -15.914 3.42 -9.648 1 92.06 216 THR B O 1
ATOM 5098 N N . TYR B 1 217 ? -15.164 4.832 -8.07 1 93.44 217 TYR B N 1
ATOM 5099 C CA . TYR B 1 217 ? -15.281 3.842 -7.004 1 93.44 217 TYR B CA 1
ATOM 5100 C C . TYR B 1 217 ? -16.719 3.363 -6.867 1 93.44 217 TYR B C 1
ATOM 5102 O O . TYR B 1 217 ? -16.984 2.158 -6.875 1 93.44 217 TYR B O 1
ATOM 5110 N N . LEU B 1 218 ? -17.672 4.262 -6.762 1 93.69 218 LEU B N 1
ATOM 5111 C CA . LEU B 1 218 ? -19.094 3.932 -6.578 1 93.69 218 LEU B CA 1
ATOM 5112 C C . LEU B 1 218 ? -19.625 3.18 -7.789 1 93.69 218 LEU B C 1
ATOM 5114 O O . LEU B 1 218 ? -20.375 2.205 -7.637 1 93.69 218 LEU B O 1
ATOM 5118 N N . LYS B 1 219 ? -19.25 3.615 -8.969 1 93.56 219 LYS B N 1
ATOM 5119 C CA . LYS B 1 219 ? -19.625 2.895 -10.18 1 93.56 219 LYS B CA 1
ATOM 5120 C C . LYS B 1 219 ? -19.031 1.488 -10.188 1 93.56 219 LYS B C 1
ATOM 5122 O O . LYS B 1 219 ? -19.703 0.528 -10.57 1 93.56 219 LYS B O 1
ATOM 5127 N N . GLY B 1 220 ? -17.75 1.388 -9.797 1 94.38 220 GLY B N 1
ATOM 5128 C CA . GLY B 1 220 ? -17.062 0.103 -9.758 1 94.38 220 GLY B CA 1
ATOM 5129 C C . GLY B 1 220 ? -17.719 -0.892 -8.82 1 94.38 220 GLY B C 1
ATOM 5130 O O . GLY B 1 220 ? -17.859 -2.07 -9.156 1 94.38 220 GLY B O 1
ATOM 5131 N N . ILE B 1 221 ? -18.156 -0.414 -7.668 1 95.19 221 ILE B N 1
ATOM 5132 C CA . ILE B 1 221 ? -18.828 -1.279 -6.699 1 95.19 221 ILE B CA 1
ATOM 5133 C C . ILE B 1 221 ? -20.125 -1.813 -7.297 1 95.19 221 ILE B C 1
ATOM 5135 O O . ILE B 1 221 ? -20.453 -2.992 -7.137 1 95.19 221 ILE B O 1
ATOM 5139 N N . SER B 1 222 ? -20.859 -0.975 -7.949 1 96.5 222 SER B N 1
ATOM 5140 C CA . SER B 1 222 ? -22.109 -1.37 -8.562 1 96.5 222 SER B CA 1
ATOM 5141 C C . SER B 1 222 ? -21.891 -2.424 -9.648 1 96.5 222 SER B C 1
ATOM 5143 O O . SER B 1 222 ? -22.625 -3.42 -9.703 1 96.5 222 SER B O 1
ATOM 5145 N N . ILE B 1 223 ? -20.938 -2.229 -10.477 1 96.44 223 ILE B N 1
ATOM 5146 C CA . ILE B 1 223 ? -20.625 -3.158 -11.555 1 96.44 223 ILE B CA 1
ATOM 5147 C C . ILE B 1 223 ? -20.141 -4.484 -10.969 1 96.44 223 ILE B C 1
ATOM 5149 O O . ILE B 1 223 ? -20.531 -5.555 -11.445 1 96.44 223 ILE B O 1
ATOM 5153 N N . ALA B 1 224 ? -19.266 -4.418 -9.961 1 96 224 ALA B N 1
ATOM 5154 C CA . ALA B 1 224 ? -18.766 -5.629 -9.305 1 96 224 ALA B CA 1
ATOM 5155 C C . ALA B 1 224 ? -19.906 -6.473 -8.766 1 96 224 ALA B C 1
ATOM 5157 O O . ALA B 1 224 ? -19.906 -7.699 -8.898 1 96 224 ALA B O 1
ATOM 5158 N N . LYS B 1 225 ? -20.906 -5.82 -8.156 1 96.19 225 LYS B N 1
ATOM 5159 C CA . LYS B 1 225 ? -22.062 -6.531 -7.613 1 96.19 225 LYS B CA 1
ATOM 5160 C C . LYS B 1 225 ? -22.859 -7.215 -8.719 1 96.19 225 LYS B C 1
ATOM 5162 O O . LYS B 1 225 ? -23.328 -8.344 -8.547 1 96.19 225 LYS B O 1
ATOM 5167 N N . LYS B 1 226 ? -23.016 -6.508 -9.82 1 96.44 226 LYS B N 1
ATOM 5168 C CA . LYS B 1 226 ? -23.688 -7.102 -10.969 1 96.44 226 LYS B CA 1
ATOM 5169 C C . LYS B 1 226 ? -22.938 -8.32 -11.484 1 96.44 226 LYS B C 1
ATOM 5171 O O . LYS B 1 226 ? -23.531 -9.352 -11.789 1 96.44 226 LYS B O 1
ATOM 5176 N N . MET B 1 227 ? -21.641 -8.195 -11.602 1 96.25 227 MET B N 1
ATOM 5177 C CA . MET B 1 227 ? -20.797 -9.305 -12.023 1 96.25 227 MET B CA 1
ATOM 5178 C C . MET B 1 227 ? -20.984 -10.508 -11.117 1 96.25 227 MET B C 1
ATOM 5180 O O . MET B 1 227 ? -21.188 -11.633 -11.594 1 96.25 227 MET B O 1
ATOM 5184 N N . CYS B 1 228 ? -20.953 -10.281 -9.836 1 95.69 228 CYS B N 1
ATOM 5185 C CA . CYS B 1 228 ? -21.047 -11.352 -8.852 1 95.69 228 CYS B CA 1
ATOM 5186 C C . CYS B 1 228 ? -22.406 -12.039 -8.914 1 95.69 228 CYS B C 1
ATOM 5188 O O . CYS B 1 228 ? -22.5 -13.25 -8.734 1 95.69 228 CYS B O 1
ATOM 5190 N N . SER B 1 229 ? -23.453 -11.25 -9.148 1 96.69 229 SER B N 1
ATOM 5191 C CA . SER B 1 229 ? -24.781 -11.828 -9.312 1 96.69 229 SER B CA 1
ATOM 5192 C C . SER B 1 229 ? -24.812 -12.805 -10.477 1 96.69 229 SER B C 1
ATOM 5194 O O . SER B 1 229 ? -25.422 -13.867 -10.391 1 96.69 229 SER B O 1
ATOM 5196 N N . HIS B 1 230 ? -24.172 -12.438 -11.57 1 96.69 230 HIS B N 1
ATOM 5197 C CA . HIS B 1 230 ? -24.109 -13.32 -12.734 1 96.69 230 HIS B CA 1
ATOM 5198 C C . HIS B 1 230 ? -23.234 -14.539 -12.453 1 96.69 230 HIS B C 1
ATOM 5200 O O . HIS B 1 230 ? -23.531 -15.641 -12.93 1 96.69 230 HIS B O 1
ATOM 5206 N N . ILE B 1 231 ? -22.188 -14.422 -11.727 1 95.5 231 ILE B N 1
ATOM 5207 C CA . ILE B 1 231 ? -21.328 -15.547 -11.352 1 95.5 231 ILE B CA 1
ATOM 5208 C C . ILE B 1 231 ? -22.125 -16.547 -10.508 1 95.5 231 ILE B C 1
ATOM 5210 O O . ILE B 1 231 ? -22.062 -17.75 -10.734 1 95.5 231 ILE B O 1
ATOM 5214 N N . ASP B 1 232 ? -22.891 -16 -9.57 1 95.44 232 ASP B N 1
ATOM 5215 C CA . ASP B 1 232 ? -23.719 -16.844 -8.703 1 95.44 232 ASP B CA 1
ATOM 5216 C C . ASP B 1 232 ? -24.703 -17.672 -9.516 1 95.44 232 ASP B C 1
ATOM 5218 O O . ASP B 1 232 ? -25.062 -18.781 -9.125 1 95.44 232 ASP B O 1
ATOM 5222 N N . LYS B 1 233 ? -25.141 -17.156 -10.656 1 96.62 233 LYS B N 1
ATOM 5223 C CA . LYS B 1 233 ? -26.094 -17.828 -11.539 1 96.62 233 LYS B CA 1
ATOM 5224 C C . LYS B 1 233 ? -25.359 -18.672 -12.586 1 96.62 233 LYS B C 1
ATOM 5226 O O . LYS B 1 233 ? -26 -19.203 -13.508 1 96.62 233 LYS B O 1
ATOM 5231 N N . ARG B 1 234 ? -24.047 -18.719 -12.578 1 94.62 234 ARG B N 1
ATOM 5232 C CA . ARG B 1 234 ? -23.172 -19.453 -13.484 1 94.62 234 ARG B CA 1
ATOM 5233 C C . ARG B 1 234 ? -23.266 -18.906 -14.906 1 94.62 234 ARG B C 1
ATOM 5235 O O . ARG B 1 234 ? -23.172 -19.672 -15.875 1 94.62 234 ARG B O 1
ATOM 5242 N N . GLU B 1 235 ? -23.656 -17.578 -14.93 1 95.69 235 GLU B N 1
ATOM 5243 C CA . GLU B 1 235 ? -23.656 -16.844 -16.188 1 95.69 235 GLU B CA 1
ATOM 5244 C C . GLU B 1 235 ? -22.297 -16.188 -16.453 1 95.69 235 GLU B C 1
ATOM 5246 O O . GLU B 1 235 ? -22.203 -14.969 -16.547 1 95.69 235 GLU B O 1
ATOM 5251 N N . TYR B 1 236 ? -21.297 -16.984 -16.734 1 93.88 236 TYR B N 1
ATOM 5252 C CA . TYR B 1 236 ? -19.906 -16.531 -16.734 1 93.88 236 TYR B CA 1
ATOM 5253 C C . TYR B 1 236 ? -19.609 -15.656 -17.938 1 93.88 236 TYR B C 1
ATOM 5255 O O . TYR B 1 236 ? -18.797 -14.734 -17.859 1 93.88 236 TYR B O 1
ATOM 5263 N N . ILE B 1 237 ? -20.203 -15.906 -19.016 1 92.38 237 ILE B N 1
ATOM 5264 C CA . ILE B 1 237 ? -19.969 -15.109 -20.219 1 92.38 237 ILE B CA 1
ATOM 5265 C C . ILE B 1 237 ? -20.484 -13.688 -20 1 92.38 237 ILE B C 1
ATOM 5267 O O . ILE B 1 237 ? -19.766 -12.719 -20.297 1 92.38 237 ILE B O 1
ATOM 5271 N N . THR B 1 238 ? -21.688 -13.578 -19.453 1 94.44 238 THR B N 1
ATOM 5272 C CA . THR B 1 238 ? -22.25 -12.266 -19.141 1 94.44 238 THR B CA 1
ATOM 5273 C C . THR B 1 238 ? -21.406 -11.547 -18.094 1 94.44 238 THR B C 1
ATOM 5275 O O . THR B 1 238 ? -21.172 -10.344 -18.203 1 94.44 238 THR B O 1
ATOM 5278 N N . ALA B 1 239 ? -20.969 -12.297 -17.062 1 95.06 239 ALA B N 1
ATOM 5279 C CA . ALA B 1 239 ? -20.078 -11.727 -16.047 1 95.06 239 ALA B CA 1
ATOM 5280 C C . ALA B 1 239 ? -18.812 -11.195 -16.688 1 95.06 239 ALA B C 1
ATOM 5282 O O . ALA B 1 239 ? -18.281 -10.156 -16.266 1 95.06 239 ALA B O 1
ATOM 5283 N N . GLY B 1 240 ? -18.344 -11.938 -17.688 1 92.75 240 GLY B N 1
ATOM 5284 C CA . GLY B 1 240 ? -17.141 -11.516 -18.391 1 92.75 240 GLY B CA 1
ATOM 5285 C C . GLY B 1 240 ? -17.312 -10.188 -19.109 1 92.75 240 GLY B C 1
ATOM 5286 O O . GLY B 1 240 ? -16.375 -9.391 -19.172 1 92.75 240 GLY B O 1
ATOM 5287 N N . LYS B 1 241 ? -18.453 -9.938 -19.656 1 93.19 241 LYS B N 1
ATOM 5288 C CA . LYS B 1 241 ? -18.719 -8.648 -20.297 1 93.19 241 LYS B CA 1
ATOM 5289 C C . LYS B 1 241 ? -18.656 -7.508 -19.281 1 93.19 241 LYS B C 1
ATOM 5291 O O . LYS B 1 241 ? -18.125 -6.438 -19.578 1 93.19 241 LYS B O 1
ATOM 5296 N N . TRP B 1 242 ? -19.188 -7.777 -18.156 1 93.38 242 TRP B N 1
ATOM 5297 C CA . TRP B 1 242 ? -19.156 -6.77 -17.109 1 93.38 242 TRP B CA 1
ATOM 5298 C C . TRP B 1 242 ? -17.719 -6.562 -16.609 1 93.38 242 TRP B C 1
ATOM 5300 O O . TRP B 1 242 ? -17.344 -5.449 -16.219 1 93.38 242 TRP B O 1
ATOM 5310 N N . ASP B 1 243 ? -16.984 -7.645 -16.562 1 91.62 243 ASP B N 1
ATOM 5311 C CA . ASP B 1 243 ? -15.578 -7.539 -16.188 1 91.62 243 ASP B CA 1
ATOM 5312 C C . ASP B 1 243 ? -14.836 -6.598 -17.125 1 91.62 243 ASP B C 1
ATOM 5314 O O . ASP B 1 243 ? -14.016 -5.793 -16.688 1 91.62 243 ASP B O 1
ATOM 5318 N N . THR B 1 244 ? -15.125 -6.699 -18.359 1 89.75 244 THR B N 1
ATOM 5319 C CA . THR B 1 244 ? -14.531 -5.832 -19.359 1 89.75 244 THR B CA 1
ATOM 5320 C C . THR B 1 244 ? -14.922 -4.379 -19.125 1 89.75 244 THR B C 1
ATOM 5322 O O . THR B 1 244 ? -14.094 -3.475 -19.25 1 89.75 244 THR B O 1
ATOM 5325 N N . VAL B 1 245 ? -16.156 -4.164 -18.797 1 91.5 245 VAL B N 1
ATOM 5326 C CA . VAL B 1 245 ? -16.656 -2.824 -18.516 1 91.5 245 VAL B CA 1
ATOM 5327 C C . VAL B 1 245 ? -15.945 -2.256 -17.297 1 91.5 245 VAL B C 1
ATOM 5329 O O . VAL B 1 245 ? -15.5 -1.104 -17.297 1 91.5 245 VAL B O 1
ATOM 5332 N N . LEU B 1 246 ? -15.859 -3.072 -16.234 1 90.5 246 LEU B N 1
ATOM 5333 C CA . LEU B 1 246 ? -15.195 -2.645 -15.016 1 90.5 246 LEU B CA 1
ATOM 5334 C C . LEU B 1 246 ? -13.742 -2.264 -15.289 1 90.5 246 LEU B C 1
ATOM 5336 O O . LEU B 1 246 ? -13.273 -1.214 -14.836 1 90.5 246 LEU B O 1
ATOM 5340 N N . PHE B 1 247 ? -13.078 -3.119 -16 1 85.81 247 PHE B N 1
ATOM 5341 C CA . PHE B 1 247 ? -11.68 -2.869 -16.328 1 85.81 247 PHE B CA 1
ATOM 5342 C C . PHE B 1 247 ? -11.531 -1.564 -17.109 1 85.81 247 PHE B C 1
ATOM 5344 O O . PHE B 1 247 ? -10.617 -0.782 -16.844 1 85.81 247 PHE B O 1
ATOM 5351 N N . LYS B 1 248 ? -12.367 -1.339 -18 1 86.62 248 LYS B N 1
ATOM 5352 C CA . LYS B 1 248 ? -12.32 -0.138 -18.828 1 86.62 248 LYS B CA 1
ATOM 5353 C C . LYS B 1 248 ? -12.539 1.118 -17.984 1 86.62 248 LYS B C 1
ATOM 5355 O O . LYS B 1 248 ? -11.797 2.098 -18.125 1 86.62 248 LYS B O 1
ATOM 5360 N N . ILE B 1 249 ? -13.484 1.121 -17.141 1 87.25 249 ILE B N 1
ATOM 5361 C CA . ILE B 1 249 ? -13.805 2.301 -16.344 1 87.25 249 ILE B CA 1
ATOM 5362 C C . ILE B 1 249 ? -12.656 2.611 -15.391 1 87.25 249 ILE B C 1
ATOM 5364 O O . ILE B 1 249 ? -12.305 3.775 -15.188 1 87.25 249 ILE B O 1
ATOM 5368 N N . LEU B 1 250 ? -12.078 1.612 -14.852 1 84.5 250 LEU B N 1
ATOM 5369 C CA . LEU B 1 250 ? -10.992 1.801 -13.898 1 84.5 250 LEU B CA 1
ATOM 5370 C C . LEU B 1 250 ? -9.742 2.316 -14.594 1 84.5 250 LEU B C 1
ATOM 5372 O O . LEU B 1 250 ? -9.055 3.197 -14.078 1 84.5 250 LEU B O 1
ATOM 5376 N N . THR B 1 251 ? -9.477 1.81 -15.766 1 80.25 251 THR B N 1
ATOM 5377 C CA . THR B 1 251 ? -8.266 2.184 -16.484 1 80.25 251 THR B CA 1
ATOM 5378 C C . THR B 1 251 ? -8.406 3.572 -17.109 1 80.25 251 THR B C 1
ATOM 5380 O O . THR B 1 251 ? -7.441 4.332 -17.172 1 80.25 251 THR B O 1
ATOM 5383 N N . GLU B 1 252 ? -9.523 3.865 -17.609 1 78.25 252 GLU B N 1
ATOM 5384 C CA . GLU B 1 252 ? -9.758 5.18 -18.188 1 78.25 252 GLU B CA 1
ATOM 5385 C C . GLU B 1 252 ? -9.617 6.285 -17.156 1 78.25 252 GLU B C 1
ATOM 5387 O O . GLU B 1 252 ? -9.039 7.34 -17.438 1 78.25 252 GLU B O 1
ATOM 5392 N N . GLU B 1 253 ? -10.086 6.02 -16.047 1 74.44 253 GLU B N 1
ATOM 5393 C CA . GLU B 1 253 ? -10.047 7.047 -15.023 1 74.44 253 GLU B CA 1
ATOM 5394 C C . GLU B 1 253 ? -8.641 7.223 -14.461 1 74.44 253 GLU B C 1
ATOM 5396 O O . GLU B 1 253 ? -8.242 8.328 -14.102 1 74.44 253 GLU B O 1
ATOM 5401 N N . SER B 1 254 ? -7.953 6.172 -14.234 1 66.81 254 SER B N 1
ATOM 5402 C CA . SER B 1 254 ? -6.656 6.27 -13.57 1 66.81 254 SER B CA 1
ATOM 5403 C C . SER B 1 254 ? -5.73 7.234 -14.305 1 66.81 254 SER B C 1
ATOM 5405 O O . SER B 1 254 ? -4.891 7.891 -13.688 1 66.81 254 SER B O 1
ATOM 5407 N N . GLY B 1 255 ? -6.086 7.594 -15.484 1 62.03 255 GLY B N 1
ATOM 5408 C CA . GLY B 1 255 ? -5.25 8.516 -16.234 1 62.03 255 GLY B CA 1
ATOM 5409 C C . GLY B 1 255 ? -3.807 8.062 -16.344 1 62.03 255 GLY B C 1
ATOM 5410 O O . GLY B 1 255 ? -2.959 8.781 -16.875 1 62.03 255 GLY B O 1
ATOM 5411 N N . MET B 1 256 ? -3.443 7.086 -15.586 1 62.31 256 MET B N 1
ATOM 5412 C CA . MET B 1 256 ? -2.127 6.457 -15.688 1 62.31 256 MET B CA 1
ATOM 5413 C C . MET B 1 256 ? -2.254 4.941 -15.789 1 62.31 256 MET B C 1
ATOM 5415 O O . MET B 1 256 ? -3.305 4.379 -15.477 1 62.31 256 MET B O 1
ATOM 5419 N N . GLU B 1 257 ? -1.199 4.559 -16.297 1 69.31 257 GLU B N 1
ATOM 5420 C CA . GLU B 1 257 ? -1.158 3.102 -16.344 1 69.31 257 GLU B CA 1
ATOM 5421 C C . GLU B 1 257 ? -1.1 2.502 -14.945 1 69.31 257 GLU B C 1
ATOM 5423 O O . GLU B 1 257 ? -0.211 2.832 -14.156 1 69.31 257 GLU B O 1
ATOM 5428 N N . ILE B 1 258 ? -2.129 1.852 -14.617 1 77.62 258 ILE B N 1
ATOM 5429 C CA . ILE B 1 258 ? -2.145 1.08 -13.375 1 77.62 258 ILE B CA 1
ATOM 5430 C C . ILE B 1 258 ? -1.379 -0.227 -13.57 1 77.62 258 ILE B C 1
ATOM 5432 O O . ILE B 1 258 ? -1.667 -0.989 -14.5 1 77.62 258 ILE B O 1
ATOM 5436 N N . ASN B 1 259 ? -0.363 -0.384 -12.805 1 85.19 259 ASN B N 1
ATOM 5437 C CA . ASN B 1 259 ? 0.208 -1.726 -12.75 1 85.19 259 ASN B CA 1
ATOM 5438 C C . ASN B 1 259 ? -0.619 -2.652 -11.867 1 85.19 259 ASN B C 1
ATOM 5440 O O . ASN B 1 259 ? -0.497 -2.619 -10.641 1 85.19 259 ASN B O 1
ATOM 5444 N N . PHE B 1 260 ? -1.316 -3.424 -12.477 1 86.62 260 PHE B N 1
ATOM 5445 C CA . PHE B 1 260 ? -2.223 -4.312 -11.758 1 86.62 260 PHE B CA 1
ATOM 5446 C C . PHE B 1 260 ? -1.447 -5.391 -11.016 1 86.62 260 PHE B C 1
ATOM 5448 O O . PHE B 1 260 ? -1.951 -5.973 -10.047 1 86.62 260 PHE B O 1
ATOM 5455 N N . ASN B 1 261 ? -0.295 -5.652 -11.445 1 90.81 261 ASN B N 1
ATOM 5456 C CA . ASN B 1 261 ? 0.504 -6.695 -10.805 1 90.81 261 ASN B CA 1
ATOM 5457 C C . ASN B 1 261 ? 1.109 -6.211 -9.492 1 90.81 261 ASN B C 1
ATOM 5459 O O . ASN B 1 261 ? 1.374 -7.016 -8.594 1 90.81 261 ASN B O 1
ATOM 5463 N N . ASN B 1 262 ? 1.383 -5.008 -9.453 1 91.69 262 ASN B N 1
ATOM 5464 C CA . ASN B 1 262 ? 1.903 -4.355 -8.258 1 91.69 262 ASN B CA 1
ATOM 5465 C C . ASN B 1 262 ? 1.624 -2.854 -8.266 1 91.69 262 ASN B C 1
ATOM 5467 O O . ASN B 1 262 ? 2.27 -2.104 -9 1 91.69 262 ASN B O 1
ATOM 5471 N N . ILE B 1 263 ? 0.82 -2.43 -7.422 1 87.5 263 ILE B N 1
ATOM 5472 C CA . ILE B 1 263 ? 0.259 -1.085 -7.477 1 87.5 263 ILE B CA 1
ATOM 5473 C C . ILE B 1 263 ? 1.363 -0.056 -7.242 1 87.5 263 ILE B C 1
ATOM 5475 O O . ILE B 1 263 ? 1.218 1.113 -7.609 1 87.5 263 ILE B O 1
ATOM 5479 N N . ASN B 1 264 ? 2.465 -0.445 -6.707 1 82.38 264 ASN B N 1
ATOM 5480 C CA . ASN B 1 264 ? 3.527 0.49 -6.355 1 82.38 264 ASN B CA 1
ATOM 5481 C C . ASN B 1 264 ? 4.68 0.434 -7.355 1 82.38 264 ASN B C 1
ATOM 5483 O O . ASN B 1 264 ? 5.719 1.062 -7.148 1 82.38 264 ASN B O 1
ATOM 5487 N N . GLN B 1 265 ? 4.547 -0.38 -8.438 1 84.44 265 GLN B N 1
ATOM 5488 C CA . GLN B 1 265 ? 5.629 -0.532 -9.406 1 84.44 265 GLN B CA 1
ATOM 5489 C C . GLN B 1 265 ? 5.188 -0.094 -10.797 1 84.44 265 GLN B C 1
ATOM 5491 O O . GLN B 1 265 ? 3.996 0.093 -11.047 1 84.44 265 GLN B O 1
ATOM 5496 N N . VAL B 1 266 ? 6.207 0.052 -11.633 1 83.25 266 VAL B N 1
ATOM 5497 C CA . VAL B 1 266 ? 5.938 0.374 -13.023 1 83.25 266 VAL B CA 1
ATOM 5498 C C . VAL B 1 266 ? 5.398 -0.859 -13.75 1 83.25 266 VAL B C 1
ATOM 5500 O O . VAL B 1 266 ? 5.586 -1.987 -13.289 1 83.25 266 VAL B O 1
ATOM 5503 N N . SER B 1 267 ? 4.871 -0.574 -14.898 1 85.06 267 SER B N 1
ATOM 5504 C CA . SER B 1 267 ? 4.312 -1.654 -15.711 1 85.06 267 SER B CA 1
ATOM 5505 C C . SER B 1 267 ? 5.391 -2.658 -16.109 1 85.06 267 SER B C 1
ATOM 5507 O O . SER B 1 267 ? 6.5 -2.271 -16.484 1 85.06 267 SER B O 1
ATOM 5509 N N . PRO B 1 268 ? 5.008 -3.922 -16.031 1 86.75 268 PRO B N 1
ATOM 5510 C CA . PRO B 1 268 ? 5.984 -4.949 -16.406 1 86.75 268 PRO B CA 1
ATOM 5511 C C . PRO B 1 268 ? 6.074 -5.16 -17.922 1 86.75 268 PRO B C 1
ATOM 5513 O O . PRO B 1 268 ? 6.977 -5.852 -18.406 1 86.75 268 PRO B O 1
ATOM 5516 N N . TYR B 1 269 ? 5.25 -4.598 -18.688 1 88.69 269 TYR B N 1
ATOM 5517 C CA . TYR B 1 269 ? 5.051 -4.988 -20.078 1 88.69 269 TYR B CA 1
ATOM 5518 C C . TYR B 1 269 ? 6.246 -4.586 -20.922 1 88.69 269 TYR B C 1
ATOM 5520 O O . TYR B 1 269 ? 6.695 -5.359 -21.781 1 88.69 269 TYR B O 1
ATOM 5528 N N . PRO B 1 270 ? 6.852 -3.402 -20.688 1 91.38 270 PRO B N 1
ATOM 5529 C CA . PRO B 1 270 ? 8.047 -3.102 -21.469 1 91.38 270 PRO B CA 1
ATOM 5530 C C . PRO B 1 270 ? 9.164 -4.125 -21.266 1 91.38 270 PRO B C 1
ATOM 5532 O O . PRO B 1 270 ? 9.828 -4.523 -22.219 1 91.38 270 PRO B O 1
ATOM 5535 N N . ALA B 1 271 ? 9.312 -4.543 -20.109 1 93.38 271 ALA B N 1
ATOM 5536 C CA . ALA B 1 271 ? 10.328 -5.555 -19.812 1 93.38 271 ALA B CA 1
ATOM 5537 C C . ALA B 1 271 ? 9.969 -6.895 -20.453 1 93.38 271 ALA B C 1
ATOM 5539 O O . ALA B 1 271 ? 10.852 -7.621 -20.922 1 93.38 271 ALA B O 1
ATOM 5540 N N . LEU B 1 272 ? 8.719 -7.223 -20.5 1 94.88 272 LEU B N 1
ATOM 5541 C CA . LEU B 1 272 ? 8.273 -8.477 -21.078 1 94.88 272 LEU B CA 1
ATOM 5542 C C . LEU B 1 272 ? 8.406 -8.445 -22.609 1 94.88 272 LEU B C 1
ATOM 5544 O O . LEU B 1 272 ? 8.719 -9.461 -23.219 1 94.88 272 LEU B O 1
ATOM 5548 N N . ASP B 1 273 ? 8.172 -7.328 -23.156 1 96.44 273 ASP B N 1
ATOM 5549 C CA . ASP B 1 273 ? 8.406 -7.164 -24.594 1 96.44 273 ASP B CA 1
ATOM 5550 C C . ASP B 1 273 ? 9.875 -7.406 -24.938 1 96.44 273 ASP B C 1
ATOM 5552 O O . ASP B 1 273 ? 10.172 -8.07 -25.938 1 96.44 273 ASP B O 1
ATOM 5556 N N . LEU B 1 274 ? 10.695 -6.855 -24.156 1 97.31 274 LEU B N 1
ATOM 5557 C CA . LEU B 1 274 ? 12.125 -7.062 -24.375 1 97.31 274 LEU B CA 1
ATOM 5558 C C . LEU B 1 274 ? 12.5 -8.523 -24.188 1 97.31 274 LEU B C 1
ATOM 5560 O O . LEU B 1 274 ? 13.328 -9.062 -24.922 1 97.31 274 LEU B O 1
ATOM 5564 N N . LEU B 1 275 ? 11.906 -9.117 -23.234 1 97.56 275 LEU B N 1
ATOM 5565 C CA . LEU B 1 275 ? 12.156 -10.531 -23 1 97.56 275 LEU B CA 1
ATOM 5566 C C . LEU B 1 275 ? 11.758 -11.375 -24.203 1 97.56 275 LEU B C 1
ATOM 5568 O O . LEU B 1 275 ? 12.461 -12.312 -24.578 1 97.56 275 LEU B O 1
ATOM 5572 N N . GLU B 1 276 ? 10.617 -11.055 -24.719 1 97.94 276 GLU B N 1
ATOM 5573 C CA . GLU B 1 276 ? 10.133 -11.75 -25.906 1 97.94 276 GLU B CA 1
ATOM 5574 C C . GLU B 1 276 ? 11.156 -11.68 -27.031 1 97.94 276 GLU B C 1
ATOM 5576 O O . GLU B 1 276 ? 11.461 -12.695 -27.672 1 97.94 276 GLU B O 1
ATOM 5581 N N . GLN B 1 277 ? 11.742 -10.547 -27.219 1 97.75 277 GLN B N 1
ATOM 5582 C CA . GLN B 1 277 ? 12.781 -10.383 -28.234 1 97.75 277 GLN B CA 1
ATOM 5583 C C . GLN B 1 277 ? 14.016 -11.203 -27.891 1 97.75 277 GLN B C 1
ATOM 5585 O O . GLN B 1 277 ? 14.578 -11.883 -28.766 1 97.75 277 GLN B O 1
ATOM 5590 N N . LYS B 1 278 ? 14.375 -11.133 -26.688 1 97.69 278 LYS B N 1
ATOM 5591 C CA . LYS B 1 278 ? 15.578 -11.82 -26.234 1 97.69 278 LYS B CA 1
ATOM 5592 C C . LYS B 1 278 ? 15.43 -13.336 -26.359 1 97.69 278 LYS B C 1
ATOM 5594 O O . LYS B 1 278 ? 16.375 -14.031 -26.734 1 97.69 278 LYS B O 1
ATOM 5599 N N . ILE B 1 279 ? 14.336 -13.852 -26.047 1 97.88 279 ILE B N 1
ATOM 5600 C CA . ILE B 1 279 ? 14.117 -15.297 -26.125 1 97.88 279 ILE B CA 1
ATOM 5601 C C . ILE B 1 279 ? 14.18 -15.758 -27.578 1 97.88 279 ILE B C 1
ATOM 5603 O O . ILE B 1 279 ? 14.82 -16.766 -27.891 1 97.88 279 ILE B O 1
ATOM 5607 N N . ASN B 1 280 ? 13.523 -15.062 -28.438 1 97.88 280 ASN B N 1
ATOM 5608 C CA . ASN B 1 280 ? 13.539 -15.43 -29.859 1 97.88 280 ASN B CA 1
ATOM 5609 C C . ASN B 1 280 ? 14.93 -15.297 -30.453 1 97.88 280 ASN B C 1
ATOM 5611 O O . ASN B 1 280 ? 15.312 -16.078 -31.328 1 97.88 280 ASN B O 1
ATOM 5615 N N . MET B 1 281 ? 15.695 -14.391 -29.906 1 96.69 281 MET B N 1
ATOM 5616 C CA . MET B 1 281 ? 17 -14.094 -30.484 1 96.69 281 MET B CA 1
ATOM 5617 C C . MET B 1 281 ? 18.078 -14.984 -29.875 1 96.69 281 MET B C 1
ATOM 5619 O O . MET B 1 281 ? 19 -15.43 -30.562 1 96.69 281 MET B O 1
ATOM 5623 N N . TYR B 1 282 ? 17.953 -15.203 -28.594 1 96.69 282 TYR B N 1
ATOM 5624 C CA . TYR B 1 282 ? 19.125 -15.773 -27.922 1 96.69 282 TYR B CA 1
ATOM 5625 C C . TYR B 1 282 ? 18.812 -17.156 -27.344 1 96.69 282 TYR B C 1
ATOM 5627 O O . TYR B 1 282 ? 19.688 -18 -27.219 1 96.69 282 TYR B O 1
ATOM 5635 N N . VAL B 1 283 ? 17.594 -17.453 -26.953 1 97.44 283 VAL B N 1
ATOM 5636 C CA . VAL B 1 283 ? 17.266 -18.688 -26.25 1 97.44 283 VAL B CA 1
ATOM 5637 C C . VAL B 1 283 ? 16.766 -19.734 -27.25 1 97.44 283 VAL B C 1
ATOM 5639 O O . VAL B 1 283 ? 17.266 -20.859 -27.266 1 97.44 283 VAL B O 1
ATOM 5642 N N . LYS B 1 284 ? 15.812 -19.375 -28.094 1 97.12 284 LYS B N 1
ATOM 5643 C CA . LYS B 1 284 ? 15.18 -20.297 -29.016 1 97.12 284 LYS B CA 1
ATOM 5644 C C . LYS B 1 284 ? 16.219 -21 -29.891 1 97.12 284 LYS B C 1
ATOM 5646 O O . LYS B 1 284 ? 16.156 -22.219 -30.078 1 97.12 284 LYS B O 1
ATOM 5651 N N . PRO B 1 285 ? 17.297 -20.297 -30.344 1 95.44 285 PRO B N 1
ATOM 5652 C CA . PRO B 1 285 ? 18.281 -20.969 -31.172 1 95.44 285 PRO B CA 1
ATOM 5653 C C . PRO B 1 285 ? 19.047 -22.062 -30.422 1 95.44 285 PRO B C 1
ATOM 5655 O O . PRO B 1 285 ? 19.562 -23 -31.047 1 95.44 285 PRO B O 1
ATOM 5658 N N . THR B 1 286 ? 19.125 -21.906 -29.109 1 94.19 286 THR B N 1
ATOM 5659 C CA . THR B 1 286 ? 19.828 -22.906 -28.328 1 94.19 286 THR B CA 1
ATOM 5660 C C . THR B 1 286 ? 18.984 -24.156 -28.141 1 94.19 286 THR B C 1
ATOM 5662 O O . THR B 1 286 ? 19.484 -25.203 -27.688 1 94.19 286 THR B O 1
ATOM 5665 N N . LEU B 1 287 ? 17.719 -24.156 -28.484 1 95.69 287 LEU B N 1
ATOM 5666 C CA . LEU B 1 287 ? 16.781 -25.281 -28.312 1 95.69 287 LEU B CA 1
ATOM 5667 C C . LEU B 1 287 ? 16.5 -25.953 -29.641 1 95.69 287 LEU B C 1
ATOM 5669 O O . LEU B 1 287 ? 15.43 -26.547 -29.828 1 95.69 287 LEU B O 1
ATOM 5673 N N . ILE B 1 288 ? 17.391 -25.891 -30.547 1 91.88 288 ILE B N 1
ATOM 5674 C CA . ILE B 1 288 ? 17.203 -26.297 -31.938 1 91.88 288 ILE B CA 1
ATOM 5675 C C . ILE B 1 288 ? 16.922 -27.797 -32 1 91.88 288 ILE B C 1
ATOM 5677 O O . ILE B 1 288 ? 16.234 -28.266 -32.906 1 91.88 288 ILE B O 1
ATOM 5681 N N . SER B 1 289 ? 17.391 -28.531 -31.078 1 91.69 289 SER B N 1
ATOM 5682 C CA . SER B 1 289 ? 17.188 -29.984 -31.094 1 91.69 289 SER B CA 1
ATOM 5683 C C . SER B 1 289 ? 15.758 -30.344 -30.719 1 91.69 289 SER B C 1
ATOM 5685 O O . SER B 1 289 ? 15.312 -31.469 -30.969 1 91.69 289 SER B O 1
ATOM 5687 N N . THR B 1 290 ? 15.016 -29.516 -30.125 1 94.31 290 THR B N 1
ATOM 5688 C CA . THR B 1 290 ? 13.695 -29.828 -29.594 1 94.31 290 THR B CA 1
ATOM 5689 C C . THR B 1 290 ? 12.633 -28.906 -30.188 1 94.31 290 THR B C 1
ATOM 5691 O O . THR B 1 290 ? 11.594 -29.375 -30.656 1 94.31 290 THR B O 1
ATOM 5694 N N . VAL B 1 291 ? 12.906 -27.672 -30.266 1 95.44 291 VAL B N 1
ATOM 5695 C CA . VAL B 1 291 ? 11.898 -26.656 -30.578 1 95.44 291 VAL B CA 1
ATOM 5696 C C . VAL B 1 291 ? 11.93 -26.344 -32.062 1 95.44 291 VAL B C 1
ATOM 5698 O O . VAL B 1 291 ? 12.992 -26.125 -32.656 1 95.44 291 VAL B O 1
ATOM 5701 N N . ASN B 1 292 ? 10.742 -26.359 -32.625 1 89.31 292 ASN B N 1
ATOM 5702 C CA . ASN B 1 292 ? 10.633 -25.875 -33.969 1 89.31 292 ASN B CA 1
ATOM 5703 C C . ASN B 1 292 ? 11.055 -24.406 -34.094 1 89.31 292 ASN B C 1
ATOM 5705 O O . ASN B 1 292 ? 10.406 -23.531 -33.531 1 89.31 292 ASN B O 1
ATOM 5709 N N . GLN B 1 293 ? 11.969 -24.172 -34.938 1 92.25 293 GLN B N 1
ATOM 5710 C CA . GLN B 1 293 ? 12.594 -22.844 -34.969 1 92.25 293 GLN B CA 1
ATOM 5711 C C . GLN B 1 293 ? 11.719 -21.844 -35.719 1 92.25 293 GLN B C 1
ATOM 5713 O O . GLN B 1 293 ? 11.953 -20.641 -35.656 1 92.25 293 GLN B O 1
ATOM 5718 N N . SER B 1 294 ? 10.672 -22.328 -36.312 1 91.56 294 SER B N 1
ATOM 5719 C CA . SER B 1 294 ? 9.758 -21.422 -37 1 91.56 294 SER B CA 1
ATOM 5720 C C . SER B 1 294 ? 8.766 -20.781 -36.031 1 91.56 294 SER B C 1
ATOM 5722 O O . SER B 1 294 ? 8.094 -19.812 -36.375 1 91.56 294 SER B O 1
ATOM 5724 N N . LEU B 1 295 ? 8.688 -21.359 -34.875 1 94 295 LEU B N 1
ATOM 5725 C CA . LEU B 1 295 ? 7.797 -20.797 -33.875 1 94 295 LEU B CA 1
ATOM 5726 C C . LEU B 1 295 ? 8.297 -19.422 -33.406 1 94 295 LEU B C 1
ATOM 5728 O O . LEU B 1 295 ? 9.5 -19.219 -33.25 1 94 295 LEU B O 1
ATOM 5732 N N . GLU B 1 296 ? 7.371 -18.516 -33.344 1 94.81 296 GLU B N 1
ATOM 5733 C CA . GLU B 1 296 ? 7.66 -17.25 -32.656 1 94.81 296 GLU B CA 1
ATOM 5734 C C . GLU B 1 296 ? 7.18 -17.266 -31.219 1 94.81 296 GLU B C 1
ATOM 5736 O O . GLU B 1 296 ? 5.98 -17.375 -30.953 1 94.81 296 GLU B O 1
ATOM 5741 N N . TRP B 1 297 ? 8.109 -17.125 -30.375 1 97.56 297 TRP B N 1
ATOM 5742 C CA . TRP B 1 297 ? 7.77 -17.156 -28.953 1 97.56 297 TRP B CA 1
ATOM 5743 C C . TRP B 1 297 ? 7.148 -15.828 -28.516 1 97.56 297 TRP B C 1
ATOM 5745 O O . TRP B 1 297 ? 7.648 -14.758 -28.859 1 97.56 297 TRP B O 1
ATOM 5755 N N . LYS B 1 298 ? 6.094 -15.906 -27.766 1 97.31 298 LYS B N 1
ATOM 5756 C CA . LYS B 1 298 ? 5.426 -14.773 -27.141 1 97.31 298 LYS B CA 1
ATOM 5757 C C . LYS B 1 298 ? 5.184 -15.031 -25.656 1 97.31 298 LYS B C 1
ATOM 5759 O O . LYS B 1 298 ? 4.902 -16.156 -25.25 1 97.31 298 LYS B O 1
ATOM 5764 N N . TYR B 1 299 ? 5.344 -13.945 -24.875 1 97 299 TYR B N 1
ATOM 5765 C CA . TYR B 1 299 ? 5.129 -14.148 -23.438 1 97 299 TYR B CA 1
ATOM 5766 C C . TYR B 1 299 ? 3.66 -14.406 -23.141 1 97 299 TYR B C 1
ATOM 5768 O O . TYR B 1 299 ? 3.328 -15.039 -22.125 1 97 299 TYR B O 1
ATOM 5776 N N . ILE B 1 300 ? 2.744 -13.938 -24.062 1 96.12 300 ILE B N 1
ATOM 5777 C CA . ILE B 1 300 ? 1.315 -14.203 -23.906 1 96.12 300 ILE B CA 1
ATOM 5778 C C . ILE B 1 300 ? 0.713 -14.578 -25.25 1 96.12 300 ILE B C 1
ATOM 5780 O O . ILE B 1 300 ? 1 -13.945 -26.266 1 96.12 300 ILE B O 1
ATOM 5784 N N . SER B 1 301 ? -0.011 -15.664 -25.219 1 97.25 301 SER B N 1
ATOM 5785 C CA . SER B 1 301 ? -0.776 -16.062 -26.406 1 97.25 301 SER B CA 1
ATOM 5786 C C . SER B 1 301 ? -2.186 -15.477 -26.375 1 97.25 301 SER B C 1
ATOM 5788 O O . SER B 1 301 ? -3.029 -15.922 -25.594 1 97.25 301 SER B O 1
ATOM 5790 N N . GLU B 1 302 ? -2.428 -14.609 -27.266 1 95.12 302 GLU B N 1
ATOM 5791 C CA . GLU B 1 302 ? -3.754 -14 -27.328 1 95.12 302 GLU B CA 1
ATOM 5792 C C . GLU B 1 302 ? -4.816 -15.031 -27.703 1 95.12 302 GLU B C 1
ATOM 5794 O O . GLU B 1 302 ? -5.938 -14.992 -27.188 1 95.12 302 GLU B O 1
ATOM 5799 N N . GLU B 1 303 ? -4.473 -15.906 -28.578 1 96.12 303 GLU B N 1
ATOM 5800 C CA . GLU B 1 303 ? -5.418 -16.922 -29.016 1 96.12 303 GLU B CA 1
ATOM 5801 C C . GLU B 1 303 ? -5.797 -17.859 -27.875 1 96.12 303 GLU B C 1
ATOM 5803 O O . GLU B 1 303 ? -6.973 -18.188 -27.688 1 96.12 303 GLU B O 1
ATOM 5808 N N . ALA B 1 304 ? -4.789 -18.312 -27.172 1 96.25 304 ALA B N 1
ATOM 5809 C CA . ALA B 1 304 ? -5.066 -19.156 -26.016 1 96.25 304 ALA B CA 1
ATOM 5810 C C . ALA B 1 304 ? -5.895 -18.422 -24.969 1 96.25 304 ALA B C 1
ATOM 5812 O O . ALA B 1 304 ? -6.812 -19 -24.375 1 96.25 304 ALA B O 1
ATOM 5813 N N . PHE B 1 305 ? -5.562 -17.188 -24.781 1 94.38 305 PHE B N 1
ATOM 5814 C CA . PHE B 1 305 ? -6.293 -16.344 -23.828 1 94.38 305 PHE B CA 1
ATOM 5815 C C . PHE B 1 305 ? -7.762 -16.25 -24.219 1 94.38 305 PHE B C 1
ATOM 5817 O O . PHE B 1 305 ? -8.648 -16.469 -23.391 1 94.38 305 PHE B O 1
ATOM 5824 N N . GLN B 1 306 ? -8.016 -15.961 -25.438 1 93.5 306 GLN B N 1
ATOM 5825 C CA . GLN B 1 306 ? -9.375 -15.773 -25.922 1 93.5 306 GLN B CA 1
ATOM 5826 C C . GLN B 1 306 ? -10.172 -17.078 -25.875 1 93.5 306 GLN B C 1
ATOM 5828 O O . GLN B 1 306 ? -11.359 -17.078 -25.562 1 93.5 306 GLN B O 1
ATOM 5833 N N . SER B 1 307 ? -9.5 -18.125 -26.156 1 95.56 307 SER B N 1
ATOM 5834 C CA . SER B 1 307 ? -10.172 -19.406 -26.188 1 95.56 307 SER B CA 1
ATOM 5835 C C . SER B 1 307 ? -10.672 -19.812 -24.797 1 95.56 307 SER B C 1
ATOM 5837 O O . SER B 1 307 ? -11.68 -20.5 -24.672 1 95.56 307 SER B O 1
ATOM 5839 N N . LEU B 1 308 ? -10.008 -19.328 -23.797 1 94.62 308 LEU B N 1
ATOM 5840 C CA . LEU B 1 308 ? -10.336 -19.719 -22.422 1 94.62 308 LEU B CA 1
ATOM 5841 C C . LEU B 1 308 ? -11.156 -18.641 -21.734 1 94.62 308 LEU B C 1
ATOM 5843 O O . LEU B 1 308 ? -11.516 -18.766 -20.562 1 94.62 308 LEU B O 1
ATOM 5847 N N . ASN B 1 309 ? -11.484 -17.578 -22.391 1 89.81 309 ASN B N 1
ATOM 5848 C CA . ASN B 1 309 ? -12.125 -16.406 -21.812 1 89.81 309 ASN B CA 1
ATOM 5849 C C . ASN B 1 309 ? -13.477 -16.766 -21.188 1 89.81 309 ASN B C 1
ATOM 5851 O O . ASN B 1 309 ? -13.867 -16.188 -20.172 1 89.81 309 ASN B O 1
ATOM 5855 N N . GLY B 1 310 ? -14.164 -17.703 -21.719 1 90.25 310 GLY B N 1
ATOM 5856 C CA . GLY B 1 310 ? -15.461 -18.109 -21.219 1 90.25 310 GLY B CA 1
ATOM 5857 C C . GLY B 1 310 ? -15.383 -18.766 -19.844 1 90.25 310 GLY B C 1
ATOM 5858 O O . GLY B 1 310 ? -16.391 -18.828 -19.125 1 90.25 310 GLY B O 1
ATOM 5859 N N . ASN B 1 311 ? -14.219 -19.203 -19.469 1 92.75 311 ASN B N 1
ATOM 5860 C CA . ASN B 1 311 ? -14.023 -19.875 -18.188 1 92.75 311 ASN B CA 1
ATOM 5861 C C . ASN B 1 311 ? -13.273 -18.984 -17.203 1 92.75 311 ASN B C 1
ATOM 5863 O O . ASN B 1 311 ? -12.984 -19.391 -16.078 1 92.75 311 ASN B O 1
ATOM 5867 N N . PHE B 1 312 ? -13.055 -17.812 -17.562 1 92.81 312 PHE B N 1
ATOM 5868 C CA . PHE B 1 312 ? -12.164 -16.953 -16.797 1 92.81 312 PHE B CA 1
ATOM 5869 C C . PHE B 1 312 ? -12.695 -16.766 -15.375 1 92.81 312 PHE B C 1
ATOM 5871 O O . PHE B 1 312 ? -11.93 -16.75 -14.414 1 92.81 312 PHE B O 1
ATOM 5878 N N . LEU B 1 313 ? -13.992 -16.734 -15.219 1 95.31 313 LEU B N 1
ATOM 5879 C CA . LEU B 1 313 ? -14.57 -16.375 -13.93 1 95.31 313 LEU B CA 1
ATOM 5880 C C . LEU B 1 313 ? -15.148 -17.609 -13.234 1 95.31 313 LEU B C 1
ATOM 5882 O O . LEU B 1 313 ? -15.844 -17.484 -12.219 1 95.31 313 LEU B O 1
ATOM 5886 N N . VAL B 1 314 ? -14.883 -18.812 -13.773 1 95.56 314 VAL B N 1
ATOM 5887 C CA . VAL B 1 314 ? -15.312 -20.047 -13.141 1 95.56 314 VAL B CA 1
ATOM 5888 C C . VAL B 1 314 ? -14.445 -20.344 -11.914 1 95.56 314 VAL B C 1
ATOM 5890 O O . VAL B 1 314 ? -13.219 -20.406 -12.023 1 95.56 314 VAL B O 1
ATOM 5893 N N . PRO B 1 315 ? -15.047 -20.547 -10.734 1 96.31 315 PRO B N 1
ATOM 5894 C CA . PRO B 1 315 ? -14.242 -20.812 -9.539 1 96.31 315 PRO B CA 1
ATOM 5895 C C . PRO B 1 315 ? -13.742 -22.25 -9.477 1 96.31 315 PRO B C 1
ATOM 5897 O O . PRO B 1 315 ? -14.258 -23.125 -10.188 1 96.31 315 PRO B O 1
ATOM 5900 N N . SER B 1 316 ? -12.719 -22.516 -8.711 1 97.56 316 SER B N 1
ATOM 5901 C CA . SER B 1 316 ? -12.203 -23.859 -8.5 1 97.56 316 SER B CA 1
ATOM 5902 C C . SER B 1 316 ? -12.227 -24.234 -7.02 1 97.56 316 SER B C 1
ATOM 5904 O O . SER B 1 316 ? -11.578 -25.203 -6.609 1 97.56 316 SER B O 1
ATOM 5906 N N . ILE B 1 317 ? -12.977 -23.516 -6.234 1 97.19 317 ILE B N 1
ATOM 5907 C CA . ILE B 1 317 ? -13.031 -23.641 -4.781 1 97.19 317 ILE B CA 1
ATOM 5908 C C . ILE B 1 317 ? -13.492 -25.047 -4.395 1 97.19 317 ILE B C 1
ATOM 5910 O O . ILE B 1 317 ? -13.039 -25.594 -3.395 1 97.19 317 ILE B O 1
ATOM 5914 N N . LYS B 1 318 ? -14.422 -25.609 -5.113 1 97.31 318 LYS B N 1
ATOM 5915 C CA . LYS B 1 318 ? -14.953 -26.938 -4.793 1 97.31 318 LYS B CA 1
ATOM 5916 C C . LYS B 1 318 ? -13.852 -27.984 -4.816 1 97.31 318 LYS B C 1
ATOM 5918 O O . LYS B 1 318 ? -13.844 -28.906 -3.986 1 97.31 318 LYS B O 1
ATOM 5923 N N . PHE B 1 319 ? -12.961 -27.891 -5.762 1 98.5 319 PHE B N 1
ATOM 5924 C CA . PHE B 1 319 ? -11.867 -28.859 -5.863 1 98.5 319 PHE B CA 1
ATOM 5925 C C . PHE B 1 319 ? -10.898 -28.703 -4.695 1 98.5 319 PHE B C 1
ATOM 5927 O O . PHE B 1 319 ? -10.352 -29.688 -4.203 1 98.5 319 PHE B O 1
ATOM 5934 N N . LEU B 1 320 ? -10.695 -27.484 -4.297 1 98.38 320 LEU B N 1
ATOM 5935 C CA . LEU B 1 320 ? -9.82 -27.234 -3.152 1 98.38 320 LEU B CA 1
ATOM 5936 C C . LEU B 1 320 ? -10.414 -27.828 -1.88 1 98.38 320 LEU B C 1
ATOM 5938 O O . LEU B 1 320 ? -9.703 -28.438 -1.083 1 98.38 320 LEU B O 1
ATOM 5942 N N . GLU B 1 321 ? -11.703 -27.641 -1.707 1 98.69 321 GLU B N 1
ATOM 5943 C CA . GLU B 1 321 ? -12.398 -28.234 -0.571 1 98.69 321 GLU B CA 1
ATOM 5944 C C . GLU B 1 321 ? -12.305 -29.75 -0.591 1 98.69 321 GLU B C 1
ATOM 5946 O O . GLU B 1 321 ? -12.094 -30.375 0.449 1 98.69 321 GLU B O 1
ATOM 5951 N N . MET B 1 322 ? -12.445 -30.328 -1.739 1 98.5 322 MET B N 1
ATOM 5952 C CA . MET B 1 322 ? -12.328 -31.766 -1.866 1 98.5 322 MET B CA 1
ATOM 5953 C C . MET B 1 322 ? -10.93 -32.25 -1.479 1 98.5 322 MET B C 1
ATOM 5955 O O . MET B 1 322 ? -10.781 -33.219 -0.763 1 98.5 322 MET B O 1
ATOM 5959 N N . LEU B 1 323 ? -9.914 -31.562 -1.936 1 98.69 323 LEU B N 1
ATOM 5960 C CA . LEU B 1 323 ? -8.547 -31.938 -1.6 1 98.69 323 LEU B CA 1
ATOM 5961 C C . LEU B 1 323 ? -8.312 -31.844 -0.095 1 98.69 323 LEU B C 1
ATOM 5963 O O . LEU B 1 323 ? -7.707 -32.719 0.499 1 98.69 323 LEU B O 1
ATOM 5967 N N . LEU B 1 324 ? -8.812 -30.766 0.515 1 98.5 324 LEU B N 1
ATOM 5968 C CA . LEU B 1 324 ? -8.625 -30.547 1.944 1 98.5 324 LEU B CA 1
ATOM 5969 C C . LEU B 1 324 ? -9.352 -31.609 2.76 1 98.5 324 LEU B C 1
ATOM 5971 O O . LEU B 1 324 ? -8.891 -32 3.83 1 98.5 324 LEU B O 1
ATOM 5975 N N . ASN B 1 325 ? -10.461 -32.062 2.26 1 98.31 325 ASN B N 1
ATOM 5976 C CA . ASN B 1 325 ? -11.289 -33 3.021 1 98.31 325 ASN B CA 1
ATOM 5977 C C . ASN B 1 325 ? -10.906 -34.469 2.752 1 98.31 325 ASN B C 1
ATOM 5979 O O . ASN B 1 325 ? -11.141 -35.344 3.586 1 98.31 325 ASN B O 1
ATOM 5983 N N . GLN B 1 326 ? -10.25 -34.719 1.594 1 97.5 326 GLN B N 1
ATOM 5984 C CA . GLN B 1 326 ? -10.109 -36.094 1.172 1 97.5 326 GLN B CA 1
ATOM 5985 C C . GLN B 1 326 ? -8.641 -36.5 1.105 1 97.5 326 GLN B C 1
ATOM 5987 O O . GLN B 1 326 ? -8.336 -37.688 0.94 1 97.5 326 GLN B O 1
ATOM 5992 N N . THR B 1 327 ? -7.785 -35.562 1.249 1 97.75 327 THR B N 1
ATOM 5993 C CA . THR B 1 327 ? -6.371 -35.906 1.119 1 97.75 327 THR B CA 1
ATOM 5994 C C . THR B 1 327 ? -5.57 -35.312 2.277 1 97.75 327 THR B C 1
ATOM 5996 O O . THR B 1 327 ? -6.121 -34.594 3.121 1 97.75 327 THR B O 1
ATOM 5999 N N . ASN B 1 328 ? -4.266 -35.656 2.301 1 95.81 328 ASN B N 1
ATOM 6000 C CA . ASN B 1 328 ? -3.332 -35.094 3.271 1 95.81 328 ASN B CA 1
ATOM 6001 C C . ASN B 1 328 ? -2.324 -34.156 2.605 1 95.81 328 ASN B C 1
ATOM 6003 O O . ASN B 1 328 ? -1.252 -33.906 3.156 1 95.81 328 ASN B O 1
ATOM 6007 N N . LEU B 1 329 ? -2.686 -33.781 1.418 1 97.94 329 LEU B N 1
ATOM 6008 C CA . LEU B 1 329 ? -1.8 -32.875 0.709 1 97.94 329 LEU B CA 1
ATOM 6009 C C . LEU B 1 329 ? -1.654 -31.547 1.473 1 97.94 329 LEU B C 1
ATOM 6011 O O . LEU B 1 329 ? -2.646 -30.984 1.941 1 97.94 329 LEU B O 1
ATOM 6015 N N . LYS B 1 330 ? -0.435 -31.094 1.613 1 98.25 330 LYS B N 1
ATOM 6016 C CA . LYS B 1 330 ? -0.214 -29.766 2.15 1 98.25 330 LYS B CA 1
ATOM 6017 C C . LYS B 1 330 ? -0.597 -28.688 1.132 1 98.25 330 LYS B C 1
ATOM 6019 O O . LYS B 1 330 ? -0.236 -28.781 -0.043 1 98.25 330 LYS B O 1
ATOM 6024 N N . ILE B 1 331 ? -1.333 -27.734 1.594 1 98.69 331 ILE B N 1
ATOM 6025 C CA . ILE B 1 331 ? -1.772 -26.656 0.702 1 98.69 331 ILE B CA 1
ATOM 6026 C C . ILE B 1 331 ? -1.369 -25.297 1.28 1 98.69 331 ILE B C 1
ATOM 6028 O O . ILE B 1 331 ? -1.734 -24.969 2.41 1 98.69 331 ILE B O 1
ATOM 6032 N N . SER B 1 332 ? -0.619 -24.547 0.567 1 98.81 332 SER B N 1
ATOM 6033 C CA . SER B 1 332 ? -0.231 -23.188 0.942 1 98.81 332 SER B CA 1
ATOM 6034 C C . SER B 1 332 ? -0.812 -22.156 -0.023 1 98.81 332 SER B C 1
ATOM 6036 O O . SER B 1 332 ? -0.566 -22.219 -1.229 1 98.81 332 SER B O 1
ATOM 6038 N N . VAL B 1 333 ? -1.603 -21.25 0.481 1 98.88 333 VAL B N 1
ATOM 6039 C CA . VAL B 1 333 ? -2.107 -20.109 -0.279 1 98.88 333 VAL B CA 1
ATOM 6040 C C . VAL B 1 333 ? -1.354 -18.844 0.125 1 98.88 333 VAL B C 1
ATOM 6042 O O . VAL B 1 333 ? -1.185 -18.578 1.315 1 98.88 333 VAL B O 1
ATOM 6045 N N . TYR B 1 334 ? -0.833 -18.109 -0.836 1 98.88 334 TYR B N 1
ATOM 6046 C CA . TYR B 1 334 ? -0.085 -16.906 -0.492 1 98.88 334 TYR B CA 1
ATOM 6047 C C . TYR B 1 334 ? -0.39 -15.773 -1.47 1 98.88 334 TYR B C 1
ATOM 6049 O O . TYR B 1 334 ? -0.57 -16.016 -2.666 1 98.88 334 TYR B O 1
ATOM 6057 N N . ASN B 1 335 ? -0.546 -14.594 -1.006 1 98.56 335 ASN B N 1
ATOM 6058 C CA . ASN B 1 335 ? -0.854 -13.398 -1.78 1 98.56 335 ASN B CA 1
ATOM 6059 C C . ASN B 1 335 ? -0.081 -12.188 -1.27 1 98.56 335 ASN B C 1
ATOM 6061 O O . ASN B 1 335 ? 0.193 -12.078 -0.073 1 98.56 335 ASN B O 1
ATOM 6065 N N . GLY B 1 336 ? 0.26 -11.336 -2.217 1 97.5 336 GLY B N 1
ATOM 6066 C CA . GLY B 1 336 ? 0.876 -10.07 -1.863 1 97.5 336 GLY B CA 1
ATOM 6067 C C . GLY B 1 336 ? -0.134 -8.984 -1.547 1 97.5 336 GLY B C 1
ATOM 6068 O O . GLY B 1 336 ? -1.215 -8.945 -2.141 1 97.5 336 GLY B O 1
ATOM 6069 N N . ASN B 1 337 ? 0.248 -8.047 -0.682 1 95.19 337 ASN B N 1
ATOM 6070 C CA . ASN B 1 337 ? -0.683 -7.004 -0.259 1 95.19 337 ASN B CA 1
ATOM 6071 C C . ASN B 1 337 ? -0.735 -5.855 -1.266 1 95.19 337 ASN B C 1
ATOM 6073 O O . ASN B 1 337 ? -1.549 -4.941 -1.128 1 95.19 337 ASN B O 1
ATOM 6077 N N . LEU B 1 338 ? 0.062 -5.918 -2.277 1 94.44 338 LEU B N 1
ATOM 6078 C CA . LEU B 1 338 ? 0.078 -4.875 -3.297 1 94.44 338 LEU B CA 1
ATOM 6079 C C . LEU B 1 338 ? -0.439 -5.41 -4.629 1 94.44 338 LEU B C 1
ATOM 6081 O O . LEU B 1 338 ? -0.25 -4.777 -5.672 1 94.44 338 LEU B O 1
ATOM 6085 N N . ASP B 1 339 ? -1.029 -6.562 -4.574 1 96.25 339 ASP B N 1
ATOM 6086 C CA . ASP B 1 339 ? -1.604 -7.223 -5.742 1 96.25 339 ASP B CA 1
ATOM 6087 C C . ASP B 1 339 ? -2.984 -6.656 -6.07 1 96.25 339 ASP B C 1
ATOM 6089 O O . ASP B 1 339 ? -3.912 -6.77 -5.266 1 96.25 339 ASP B O 1
ATOM 6093 N N . VAL B 1 340 ? -3.135 -6.184 -7.281 1 92.25 340 VAL B N 1
ATOM 6094 C CA . VAL B 1 340 ? -4.422 -5.625 -7.676 1 92.25 340 VAL B CA 1
ATOM 6095 C C . VAL B 1 340 ? -5.266 -6.699 -8.352 1 92.25 340 VAL B C 1
ATOM 6097 O O . VAL B 1 340 ? -6.492 -6.707 -8.227 1 92.25 340 VAL B O 1
ATOM 6100 N N . VAL B 1 341 ? -4.652 -7.613 -9.031 1 92.31 341 VAL B N 1
ATOM 6101 C CA . VAL B 1 341 ? -5.344 -8.641 -9.805 1 92.31 341 VAL B CA 1
ATOM 6102 C C . VAL B 1 341 ? -6.094 -9.578 -8.867 1 92.31 341 VAL B C 1
ATOM 6104 O O . VAL B 1 341 ? -7.285 -9.844 -9.055 1 92.31 341 VAL B O 1
ATOM 6107 N N . THR B 1 342 ? -5.387 -10.062 -7.926 1 96.44 342 THR B N 1
ATOM 6108 C CA . THR B 1 342 ? -5.934 -10.898 -6.867 1 96.44 342 THR B CA 1
ATOM 6109 C C . THR B 1 342 ? -5.621 -10.312 -5.492 1 96.44 342 THR B C 1
ATOM 6111 O O . THR B 1 342 ? -4.715 -10.789 -4.801 1 96.44 342 THR B O 1
ATOM 6114 N N . PRO B 1 343 ? -6.453 -9.352 -5.121 1 96.88 343 PRO B N 1
ATOM 6115 C CA . PRO B 1 343 ? -6.148 -8.648 -3.873 1 96.88 343 PRO B CA 1
ATOM 6116 C C . PRO B 1 343 ? -6.086 -9.578 -2.666 1 96.88 343 PRO B C 1
ATOM 6118 O O . PRO B 1 343 ? -6.879 -10.523 -2.568 1 96.88 343 PRO B O 1
ATOM 6121 N N . LEU B 1 344 ? -5.16 -9.289 -1.802 1 97.81 344 LEU B N 1
ATOM 6122 C CA . LEU B 1 344 ? -4.91 -10.094 -0.608 1 97.81 344 LEU B CA 1
ATOM 6123 C C . LEU B 1 344 ? -6.195 -10.289 0.194 1 97.81 344 LEU B C 1
ATOM 6125 O O . LEU B 1 344 ? -6.473 -11.391 0.669 1 97.81 344 LEU B O 1
ATOM 6129 N N . ALA B 1 345 ? -6.984 -9.227 0.353 1 97.56 345 ALA B N 1
ATOM 6130 C CA . ALA B 1 345 ? -8.227 -9.32 1.11 1 97.56 345 ALA B CA 1
ATOM 6131 C C . ALA B 1 345 ? -9.195 -10.297 0.447 1 97.56 345 ALA B C 1
ATOM 6133 O O . ALA B 1 345 ? -9.945 -11 1.131 1 97.56 345 ALA B O 1
ATOM 6134 N N . GLY B 1 346 ? -9.219 -10.281 -0.877 1 97.25 346 GLY B N 1
ATOM 6135 C CA . GLY B 1 346 ? -10.031 -11.258 -1.584 1 97.25 346 GLY B CA 1
ATOM 6136 C C . GLY B 1 346 ? -9.633 -12.688 -1.296 1 97.25 346 GLY B C 1
ATOM 6137 O O . GLY B 1 346 ? -10.492 -13.547 -1.062 1 97.25 346 GLY B O 1
ATOM 6138 N N . ALA B 1 347 ? -8.352 -12.953 -1.307 1 98.25 347 ALA B N 1
ATOM 6139 C CA . ALA B 1 347 ? -7.844 -14.289 -0.978 1 98.25 347 ALA B CA 1
ATOM 6140 C C . ALA B 1 347 ? -8.18 -14.656 0.464 1 98.25 347 ALA B C 1
ATOM 6142 O O . ALA B 1 347 ? -8.602 -15.781 0.738 1 98.25 347 ALA B O 1
ATOM 6143 N N . SER B 1 348 ? -7.938 -13.672 1.349 1 97.69 348 SER B N 1
ATOM 6144 C CA . SER B 1 348 ? -8.273 -13.914 2.748 1 97.69 348 SER B CA 1
ATOM 6145 C C . SER B 1 348 ? -9.75 -14.273 2.906 1 97.69 348 SER B C 1
ATOM 6147 O O . SER B 1 348 ? -10.102 -15.172 3.674 1 97.69 348 SER B O 1
ATOM 6149 N N . ASN B 1 349 ? -10.617 -13.586 2.191 1 97.44 349 ASN B N 1
ATOM 6150 C CA . ASN B 1 349 ? -12.047 -13.844 2.258 1 97.44 349 ASN B CA 1
ATOM 6151 C C . ASN B 1 349 ? -12.375 -15.273 1.83 1 97.44 349 ASN B C 1
ATOM 6153 O O . ASN B 1 349 ? -13.047 -16 2.559 1 97.44 349 ASN B O 1
ATOM 6157 N N . TRP B 1 350 ? -11.883 -15.719 0.681 1 97.69 350 TRP B N 1
ATOM 6158 C CA . TRP B 1 350 ? -12.344 -17.016 0.195 1 97.69 350 TRP B CA 1
ATOM 6159 C C . TRP B 1 350 ? -11.656 -18.156 0.95 1 97.69 350 TRP B C 1
ATOM 6161 O O . TRP B 1 350 ? -12.242 -19.219 1.136 1 97.69 350 TRP B O 1
ATOM 6171 N N . VAL B 1 351 ? -10.422 -17.969 1.451 1 98.25 351 VAL B N 1
ATOM 6172 C CA . VAL B 1 351 ? -9.766 -19.016 2.229 1 98.25 351 VAL B CA 1
ATOM 6173 C C . VAL B 1 351 ? -10.555 -19.281 3.512 1 98.25 351 VAL B C 1
ATOM 6175 O O . VAL B 1 351 ? -10.695 -20.422 3.943 1 98.25 351 VAL B O 1
ATOM 6178 N N . HIS B 1 352 ? -11.109 -18.234 4.113 1 97.5 352 HIS B N 1
ATOM 6179 C CA . HIS B 1 352 ? -11.852 -18.359 5.363 1 97.5 352 HIS B CA 1
ATOM 6180 C C . HIS B 1 352 ? -13.273 -18.859 5.117 1 97.5 352 HIS B C 1
ATOM 6182 O O . HIS B 1 352 ? -13.977 -19.219 6.062 1 97.5 352 HIS B O 1
ATOM 6188 N N . LYS B 1 353 ? -13.648 -18.938 3.875 1 96.5 353 LYS B N 1
ATOM 6189 C CA . LYS B 1 353 ? -14.984 -19.422 3.527 1 96.5 353 LYS B CA 1
ATOM 6190 C C . LYS B 1 353 ? -14.945 -20.891 3.121 1 96.5 353 LYS B C 1
ATOM 6192 O O . LYS B 1 353 ? -15.984 -21.516 2.924 1 96.5 353 LYS B O 1
ATOM 6197 N N . LEU B 1 354 ? -13.75 -21.453 3.008 1 97.94 354 LEU B N 1
ATOM 6198 C CA . LEU B 1 354 ? -13.602 -22.844 2.596 1 97.94 354 LEU B CA 1
ATOM 6199 C C . LEU B 1 354 ? -14.359 -23.766 3.539 1 97.94 354 LEU B C 1
ATOM 6201 O O . LEU B 1 354 ? -14.281 -23.609 4.762 1 97.94 354 LEU B O 1
ATOM 6205 N N . LYS B 1 355 ? -15.094 -24.641 2.934 1 98.19 355 LYS B N 1
ATOM 6206 C CA . LYS B 1 355 ? -15.773 -25.688 3.703 1 98.19 355 LYS B CA 1
ATOM 6207 C C . LYS B 1 355 ? -14.914 -26.938 3.812 1 98.19 355 LYS B C 1
ATOM 6209 O O . LYS B 1 355 ? -14.844 -27.734 2.871 1 98.19 355 LYS B O 1
ATOM 6214 N N . TRP B 1 356 ? -14.336 -27.188 4.93 1 98 356 TRP B N 1
ATOM 6215 C CA . TRP B 1 356 ? -13.484 -28.328 5.203 1 98 356 TRP B CA 1
ATOM 6216 C C . TRP B 1 356 ? -13.391 -28.594 6.703 1 98 356 TRP B C 1
ATOM 6218 O O . TRP B 1 356 ? -13.828 -27.781 7.512 1 98 356 TRP B O 1
ATOM 6228 N N . HIS B 1 357 ? -12.961 -29.672 7.164 1 97.5 357 HIS B N 1
ATOM 6229 C CA . HIS B 1 357 ? -13.023 -30.141 8.547 1 97.5 357 HIS B CA 1
ATOM 6230 C C . HIS B 1 357 ? -12.18 -29.25 9.461 1 97.5 357 HIS B C 1
ATOM 6232 O O . HIS B 1 357 ? -12.383 -29.25 10.68 1 97.5 357 HIS B O 1
ATOM 6238 N N . GLY B 1 358 ? -11.258 -28.469 8.953 1 97.62 358 GLY B N 1
ATOM 6239 C CA . GLY B 1 358 ? -10.414 -27.609 9.773 1 97.62 358 GLY B CA 1
ATOM 6240 C C . GLY B 1 358 ? -10.828 -26.156 9.711 1 97.62 358 GLY B C 1
ATOM 6241 O O . GLY B 1 358 ? -10.102 -25.281 10.203 1 97.62 358 GLY B O 1
ATOM 6242 N N . ALA B 1 359 ? -11.938 -25.812 9.148 1 97.69 359 ALA B N 1
ATOM 6243 C CA . ALA B 1 359 ? -12.336 -24.438 8.859 1 97.69 359 ALA B CA 1
ATOM 6244 C C . ALA B 1 359 ? -12.43 -23.609 10.133 1 97.69 359 ALA B C 1
ATOM 6246 O O . ALA B 1 359 ? -11.93 -22.484 10.188 1 97.69 359 ALA B O 1
ATOM 6247 N N . GLN B 1 360 ? -13.078 -24.109 11.18 1 96.88 360 GLN B N 1
ATOM 6248 C CA . GLN B 1 360 ? -13.242 -23.375 12.43 1 96.88 360 GLN B CA 1
ATOM 6249 C C . GLN B 1 360 ? -11.898 -23.141 13.109 1 96.88 360 GLN B C 1
ATOM 6251 O O . GLN B 1 360 ? -11.625 -22.047 13.609 1 96.88 360 GLN B O 1
ATOM 6256 N N . ASP B 1 361 ? -11.078 -24.188 13.141 1 97.56 361 ASP B N 1
ATOM 6257 C CA . ASP B 1 361 ? -9.742 -24.062 13.719 1 97.56 361 ASP B CA 1
ATOM 6258 C C . ASP B 1 361 ? -8.906 -23.031 12.961 1 97.56 361 ASP B C 1
ATOM 6260 O O . ASP B 1 361 ? -8.148 -22.266 13.562 1 97.56 361 ASP B O 1
ATOM 6264 N N . PHE B 1 362 ? -9.047 -23.031 11.703 1 97.56 362 PHE B N 1
ATOM 6265 C CA . PHE B 1 362 ? -8.297 -22.094 10.867 1 97.56 362 PHE B CA 1
ATOM 6266 C C . PHE B 1 362 ? -8.719 -20.656 11.148 1 97.56 362 PHE B C 1
ATOM 6268 O O . PHE B 1 362 ? -7.875 -19.766 11.234 1 97.56 362 PHE B O 1
ATOM 6275 N N . LYS B 1 363 ? -9.992 -20.453 11.227 1 95.12 363 LYS B N 1
ATOM 6276 C CA . LYS B 1 363 ? -10.523 -19.125 11.539 1 95.12 363 LYS B CA 1
ATOM 6277 C C . LYS B 1 363 ? -9.938 -18.594 12.836 1 95.12 363 LYS B C 1
ATOM 6279 O O . LYS B 1 363 ? -9.641 -17.391 12.938 1 95.12 363 LYS B O 1
ATOM 6284 N N . ASN B 1 364 ? -9.664 -19.438 13.781 1 93.06 364 ASN B N 1
ATOM 6285 C CA . ASN B 1 364 ? -9.25 -19.031 15.117 1 93.06 364 ASN B CA 1
ATOM 6286 C C . ASN B 1 364 ? -7.734 -19.125 15.289 1 93.06 364 ASN B C 1
ATOM 6288 O O . ASN B 1 364 ? -7.195 -18.734 16.328 1 93.06 364 ASN B O 1
ATOM 6292 N N . ALA B 1 365 ? -7.09 -19.641 14.32 1 94.69 365 ALA B N 1
ATOM 6293 C CA . ALA B 1 365 ? -5.645 -19.828 14.422 1 94.69 365 ALA B CA 1
ATOM 6294 C C . ALA B 1 365 ? -4.93 -18.484 14.562 1 94.69 365 ALA B C 1
ATOM 6296 O O . ALA B 1 365 ? -5.34 -17.484 13.961 1 94.69 365 ALA B O 1
ATOM 6297 N N . LYS B 1 366 ? -3.885 -18.453 15.32 1 90.81 366 LYS B N 1
ATOM 6298 C CA . LYS B 1 366 ? -3.062 -17.266 15.484 1 90.81 366 LYS B CA 1
ATOM 6299 C C . LYS B 1 366 ? -2.086 -17.109 14.32 1 90.81 366 LYS B C 1
ATOM 6301 O O . LYS B 1 366 ? -1.604 -18.094 13.773 1 90.81 366 LYS B O 1
ATOM 6306 N N . ARG B 1 367 ? -1.822 -15.938 13.984 1 92.25 367 ARG B N 1
ATOM 6307 C CA . ARG B 1 367 ? -0.858 -15.664 12.922 1 92.25 367 ARG B CA 1
ATOM 6308 C C . ARG B 1 367 ? 0.564 -15.625 13.477 1 92.25 367 ARG B C 1
ATOM 6310 O O . ARG B 1 367 ? 0.781 -15.227 14.617 1 92.25 367 ARG B O 1
ATOM 6317 N N . SER B 1 368 ? 1.464 -16.031 12.656 1 92.88 368 SER B N 1
ATOM 6318 C CA . SER B 1 368 ? 2.896 -15.945 12.922 1 92.88 368 SER B CA 1
ATOM 6319 C C . SER B 1 368 ? 3.594 -15.07 11.883 1 92.88 368 SER B C 1
ATOM 6321 O O . SER B 1 368 ? 3.086 -14.883 10.781 1 92.88 368 SER B O 1
ATOM 6323 N N . LYS B 1 369 ? 4.707 -14.508 12.281 1 92.25 369 LYS B N 1
ATOM 6324 C CA . LYS B 1 369 ? 5.465 -13.664 11.367 1 92.25 369 LYS B CA 1
ATOM 6325 C C . LYS B 1 369 ? 6.23 -14.5 10.344 1 92.25 369 LYS B C 1
ATOM 6327 O O . LYS B 1 369 ? 6.742 -15.57 10.672 1 92.25 369 LYS B O 1
ATOM 6332 N N . ILE B 1 370 ? 6.223 -13.984 9.172 1 95.69 370 ILE B N 1
ATOM 6333 C CA . ILE B 1 370 ? 7.129 -14.555 8.18 1 95.69 370 ILE B CA 1
ATOM 6334 C C . ILE B 1 370 ? 8.57 -14.172 8.508 1 95.69 370 ILE B C 1
ATOM 6336 O O . ILE B 1 370 ? 8.828 -13.047 8.953 1 95.69 370 ILE B O 1
ATOM 6340 N N . ARG B 1 371 ? 9.508 -15.047 8.289 1 94.44 371 ARG B N 1
ATOM 6341 C CA . ARG B 1 371 ? 10.922 -14.797 8.578 1 94.44 371 ARG B CA 1
ATOM 6342 C C . ARG B 1 371 ? 11.398 -13.523 7.898 1 94.44 371 ARG B C 1
ATOM 6344 O O . ARG B 1 371 ? 10.984 -13.219 6.777 1 94.44 371 ARG B O 1
ATOM 6351 N N . GLY B 1 372 ? 12.297 -12.883 8.57 1 89.75 372 GLY B N 1
ATOM 6352 C CA . GLY B 1 372 ? 12.859 -11.656 8.031 1 89.75 372 GLY B CA 1
ATOM 6353 C C . GLY B 1 372 ? 12.195 -10.406 8.578 1 89.75 372 GLY B C 1
ATOM 6354 O O . GLY B 1 372 ? 11.578 -10.438 9.648 1 89.75 372 GLY B O 1
ATOM 6355 N N . ASN B 1 373 ? 12.5 -9.281 7.91 1 83.69 373 ASN B N 1
ATOM 6356 C CA . ASN B 1 373 ? 12.016 -7.996 8.406 1 83.69 373 ASN B CA 1
ATOM 6357 C C . ASN B 1 373 ? 10.75 -7.555 7.672 1 83.69 373 ASN B C 1
ATOM 6359 O O . ASN B 1 373 ? 10.805 -7.227 6.484 1 83.69 373 ASN B O 1
ATOM 6363 N N . ARG B 1 374 ? 9.633 -7.59 8.398 1 86.75 374 ARG B N 1
ATOM 6364 C CA . ARG B 1 374 ? 8.352 -7.047 7.953 1 86.75 374 ARG B CA 1
ATOM 6365 C C . ARG B 1 374 ? 7.891 -7.727 6.668 1 86.75 374 ARG B C 1
ATOM 6367 O O . ARG B 1 374 ? 7.488 -7.055 5.715 1 86.75 374 ARG B O 1
ATOM 6374 N N . ASN B 1 375 ? 8.023 -9.07 6.609 1 92.75 375 ASN B N 1
ATOM 6375 C CA . ASN B 1 375 ? 7.652 -9.82 5.414 1 92.75 375 ASN B CA 1
ATOM 6376 C C . ASN B 1 375 ? 6.18 -10.227 5.449 1 92.75 375 ASN B C 1
ATOM 6378 O O . ASN B 1 375 ? 5.648 -10.727 4.453 1 92.75 375 ASN B O 1
ATOM 6382 N N . GLY B 1 376 ? 5.516 -9.984 6.574 1 92.94 376 GLY B N 1
ATOM 6383 C CA . GLY B 1 376 ? 4.102 -10.312 6.66 1 92.94 376 GLY B CA 1
ATOM 6384 C C . GLY B 1 376 ? 3.807 -11.414 7.664 1 92.94 376 GLY B C 1
ATOM 6385 O O . GLY B 1 376 ? 4.484 -11.531 8.688 1 92.94 376 GLY B O 1
ATOM 6386 N N . PHE B 1 377 ? 2.713 -12.141 7.441 1 94.06 377 PHE B N 1
ATOM 6387 C CA . PHE B 1 377 ? 2.232 -13.125 8.406 1 94.06 377 PHE B CA 1
ATOM 6388 C C . PHE B 1 377 ? 1.752 -14.391 7.707 1 94.06 377 PHE B C 1
ATOM 6390 O O . PHE B 1 377 ? 1.556 -14.391 6.488 1 94.06 377 PHE B O 1
ATOM 6397 N N . PHE B 1 378 ? 1.714 -15.422 8.469 1 96.56 378 PHE B N 1
ATOM 6398 C CA . PHE B 1 378 ? 1.015 -16.609 8 1 96.56 378 PHE B CA 1
ATOM 6399 C C . PHE B 1 378 ? 0.288 -17.312 9.148 1 96.56 378 PHE B C 1
ATOM 6401 O O . PHE B 1 378 ? 0.572 -17.047 10.32 1 96.56 378 PHE B O 1
ATOM 6408 N N . LYS B 1 379 ? -0.72 -18.031 8.812 1 96.06 379 LYS B N 1
ATOM 6409 C CA . LYS B 1 379 ? -1.332 -18.938 9.773 1 96.06 379 LYS B CA 1
ATOM 6410 C C . LYS B 1 379 ? -1.602 -20.312 9.148 1 96.06 379 LYS B C 1
ATOM 6412 O O . LYS B 1 379 ? -1.622 -20.438 7.922 1 96.06 379 LYS B O 1
ATOM 6417 N N . GLU B 1 380 ? -1.642 -21.266 10.008 1 96.94 380 GLU B N 1
ATOM 6418 C CA . GLU B 1 380 ? -1.771 -22.625 9.516 1 96.94 380 GLU B CA 1
ATOM 6419 C C . GLU B 1 380 ? -2.631 -23.469 10.453 1 96.94 380 GLU B C 1
ATOM 6421 O O . GLU B 1 380 ? -2.666 -23.219 11.664 1 96.94 380 GLU B O 1
ATOM 6426 N N . THR B 1 381 ? -3.377 -24.281 9.938 1 97.38 381 THR B N 1
ATOM 6427 C CA . THR B 1 381 ? -4.145 -25.328 10.594 1 97.38 381 THR B CA 1
ATOM 6428 C C . THR B 1 381 ? -4.125 -26.609 9.773 1 97.38 381 THR B C 1
ATOM 6430 O O . THR B 1 381 ? -4.543 -26.609 8.617 1 97.38 381 THR B O 1
ATOM 6433 N N . LYS B 1 382 ? -3.562 -27.688 10.398 1 96 382 LYS B N 1
ATOM 6434 C CA . LYS B 1 382 ? -3.465 -28.953 9.688 1 96 382 LYS B CA 1
ATOM 6435 C C . LYS B 1 382 ? -2.719 -28.781 8.359 1 96 382 LYS B C 1
ATOM 6437 O O . LYS B 1 382 ? -1.614 -28.234 8.328 1 96 382 LYS B O 1
ATOM 6442 N N . GLN B 1 383 ? -3.367 -29.094 7.234 1 95.5 383 GLN B N 1
A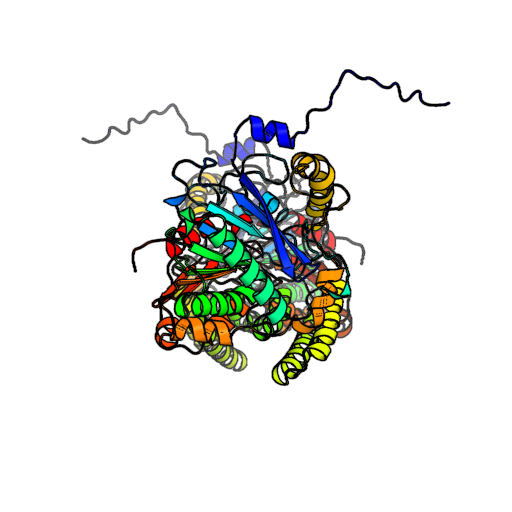TOM 6443 C CA . GLN B 1 383 ? -2.615 -29.109 5.984 1 95.5 383 GLN B CA 1
ATOM 6444 C C . GLN B 1 383 ? -2.717 -27.75 5.27 1 95.5 383 GLN B C 1
ATOM 6446 O O . GLN B 1 383 ? -2.027 -27.531 4.273 1 95.5 383 GLN B O 1
ATOM 6451 N N . LEU B 1 384 ? -3.521 -26.781 5.754 1 98.5 384 LEU B N 1
ATOM 6452 C CA . LEU B 1 384 ? -3.721 -25.516 5.062 1 98.5 384 LEU B CA 1
ATOM 6453 C C . LEU B 1 384 ? -2.928 -24.406 5.734 1 98.5 384 LEU B C 1
ATOM 6455 O O . LEU B 1 384 ? -2.965 -24.25 6.961 1 98.5 384 LEU B O 1
ATOM 6459 N N . SER B 1 385 ? -2.193 -23.703 5.004 1 98.56 385 SER B N 1
ATOM 6460 C CA . SER B 1 385 ? -1.567 -22.469 5.457 1 98.56 385 SER B CA 1
ATOM 6461 C C . SER B 1 385 ? -1.899 -21.312 4.523 1 98.56 385 SER B C 1
ATOM 6463 O O . SER B 1 385 ? -2.076 -21.5 3.32 1 98.56 385 SER B O 1
ATOM 6465 N N . PHE B 1 386 ? -2.074 -20.125 5.078 1 98.62 386 PHE B N 1
ATOM 6466 C CA . PHE B 1 386 ? -2.312 -18.906 4.336 1 98.62 386 PHE B CA 1
ATOM 6467 C C . PHE B 1 386 ? -1.272 -17.844 4.691 1 98.62 386 PHE B C 1
ATOM 6469 O O . PHE B 1 386 ? -0.993 -17.609 5.871 1 98.62 386 PHE B O 1
ATOM 6476 N N . TRP B 1 387 ? -0.719 -17.234 3.641 1 98.62 387 TRP B N 1
ATOM 6477 C CA . TRP B 1 387 ? 0.417 -16.344 3.828 1 98.62 387 TRP B CA 1
ATOM 6478 C C . TRP B 1 387 ? 0.103 -14.945 3.303 1 98.62 387 TRP B C 1
ATOM 6480 O O . TRP B 1 387 ? -0.215 -14.781 2.123 1 98.62 387 TRP B O 1
ATOM 6490 N N . TRP B 1 388 ? 0.114 -13.93 4.199 1 97.12 388 TRP B N 1
ATOM 6491 C CA . TRP B 1 388 ? 0.067 -12.508 3.855 1 97.12 388 TRP B CA 1
ATOM 6492 C C . TRP B 1 388 ? 1.467 -11.969 3.58 1 97.12 388 TRP B C 1
ATOM 6494 O O . TRP B 1 388 ? 2.232 -11.711 4.512 1 97.12 388 TRP B O 1
ATOM 6504 N N . VAL B 1 389 ? 1.75 -11.711 2.336 1 97.31 389 VAL B N 1
ATOM 6505 C CA . VAL B 1 389 ? 3.115 -11.312 2.004 1 97.31 389 VAL B CA 1
ATOM 6506 C C . VAL B 1 389 ? 3.174 -9.805 1.766 1 97.31 389 VAL B C 1
ATOM 6508 O O . VAL B 1 389 ? 2.586 -9.297 0.808 1 97.31 389 VAL B O 1
ATOM 6511 N N . PHE B 1 390 ? 3.898 -9.164 2.564 1 93.25 390 PHE B N 1
ATOM 6512 C CA . PHE B 1 390 ? 4 -7.711 2.488 1 93.25 390 PHE B CA 1
ATOM 6513 C C . PHE B 1 390 ? 4.992 -7.293 1.41 1 93.25 390 PHE B C 1
ATOM 6515 O O . PHE B 1 390 ? 5.965 -8 1.146 1 93.25 390 PHE B O 1
ATOM 6522 N N . GLY B 1 391 ? 4.68 -6.148 0.81 1 91.62 391 GLY B N 1
ATOM 6523 C CA . GLY B 1 391 ? 5.582 -5.574 -0.173 1 91.62 391 GLY B CA 1
ATOM 6524 C C . GLY B 1 391 ? 5.582 -6.32 -1.493 1 91.62 391 GLY B C 1
ATOM 6525 O O . GLY B 1 391 ? 6.457 -6.105 -2.334 1 91.62 391 GLY B O 1
ATOM 6526 N N . SER B 1 392 ? 4.645 -7.172 -1.628 1 95.62 392 SER B N 1
ATOM 6527 C CA . SER B 1 392 ? 4.598 -8.008 -2.824 1 95.62 392 SER B CA 1
ATOM 6528 C C . SER B 1 392 ? 3.32 -7.762 -3.621 1 95.62 392 SER B C 1
ATOM 6530 O O . SER B 1 392 ? 2.246 -7.578 -3.043 1 95.62 392 SER B O 1
ATOM 6532 N N . GLY B 1 393 ? 3.539 -7.754 -4.938 1 96.19 393 GLY B N 1
ATOM 6533 C CA . GLY B 1 393 ? 2.395 -7.777 -5.836 1 96.19 393 GLY B CA 1
ATOM 6534 C C . GLY B 1 393 ? 1.99 -9.18 -6.246 1 96.19 393 GLY B C 1
ATOM 6535 O O . GLY B 1 393 ? 1.978 -10.094 -5.418 1 96.19 393 GLY B O 1
ATOM 6536 N N . HIS B 1 394 ? 1.653 -9.242 -7.5 1 96.62 394 HIS B N 1
ATOM 6537 C CA . HIS B 1 394 ? 1.09 -10.453 -8.086 1 96.62 394 HIS B CA 1
ATOM 6538 C C . HIS B 1 394 ? 2.141 -11.547 -8.203 1 96.62 394 HIS B C 1
ATOM 6540 O O . HIS B 1 394 ? 1.808 -12.734 -8.203 1 96.62 394 HIS B O 1
ATOM 6546 N N . TRP B 1 395 ? 3.373 -11.203 -8.328 1 96.81 395 TRP B N 1
ATOM 6547 C CA . TRP B 1 395 ? 4.477 -12.141 -8.508 1 96.81 395 TRP B CA 1
ATOM 6548 C C . TRP B 1 395 ? 5.297 -12.273 -7.227 1 96.81 395 TRP B C 1
ATOM 6550 O O . TRP B 1 395 ? 6.438 -11.812 -7.16 1 96.81 395 TRP B O 1
ATOM 6560 N N . VAL B 1 396 ? 4.832 -13.031 -6.312 1 98 396 VAL B N 1
ATOM 6561 C CA . VAL B 1 396 ? 5.391 -13.133 -4.969 1 98 396 VAL B CA 1
ATOM 6562 C C . VAL B 1 396 ? 6.836 -13.625 -5.051 1 98 396 VAL B C 1
ATOM 6564 O O . VAL B 1 396 ? 7.723 -13.062 -4.398 1 98 396 VAL B O 1
ATOM 6567 N N . PRO B 1 397 ? 7.188 -14.602 -5.875 1 97.69 397 PRO B N 1
ATOM 6568 C CA . PRO B 1 397 ? 8.578 -15.062 -5.918 1 97.69 397 PRO B CA 1
ATOM 6569 C C . PRO B 1 397 ? 9.555 -13.961 -6.316 1 97.69 397 PRO B C 1
ATOM 6571 O O . PRO B 1 397 ? 10.703 -13.945 -5.855 1 97.69 397 PRO B O 1
ATOM 6574 N N . GLU B 1 398 ? 9.086 -13.102 -7.152 1 95.75 398 GLU B N 1
ATOM 6575 C CA . GLU B 1 398 ? 9.945 -12.023 -7.629 1 95.75 398 GLU B CA 1
ATOM 6576 C C . GLU B 1 398 ? 9.93 -10.836 -6.668 1 95.75 398 GLU B C 1
ATOM 6578 O O . GLU B 1 398 ? 10.977 -10.25 -6.383 1 95.75 398 GLU B O 1
ATOM 6583 N N . ASP B 1 399 ? 8.766 -10.492 -6.121 1 95.25 399 ASP B N 1
ATOM 6584 C CA . ASP B 1 399 ? 8.586 -9.273 -5.344 1 95.25 399 ASP B CA 1
ATOM 6585 C C . ASP B 1 399 ? 9.133 -9.43 -3.928 1 95.25 399 ASP B C 1
ATOM 6587 O O . ASP B 1 399 ? 9.547 -8.453 -3.305 1 95.25 399 ASP B O 1
ATOM 6591 N N . ASN B 1 400 ? 9.023 -10.562 -3.389 1 96.75 400 ASN B N 1
ATOM 6592 C CA . ASN B 1 400 ? 9.508 -10.867 -2.047 1 96.75 400 ASN B CA 1
ATOM 6593 C C . ASN B 1 400 ? 10.062 -12.281 -1.951 1 96.75 400 ASN B C 1
ATOM 6595 O O . ASN B 1 400 ? 9.422 -13.164 -1.372 1 96.75 400 ASN B O 1
ATOM 6599 N N . SER B 1 401 ? 11.266 -12.438 -2.414 1 97 401 SER B N 1
ATOM 6600 C CA . SER B 1 401 ? 11.898 -13.75 -2.539 1 97 401 SER B CA 1
ATOM 6601 C C . SER B 1 401 ? 12.211 -14.344 -1.172 1 97 401 SER B C 1
ATOM 6603 O O . SER B 1 401 ? 12.188 -15.562 -1 1 97 401 SER B O 1
ATOM 6605 N N . GLU B 1 402 ? 12.414 -13.484 -0.185 1 96.62 402 GLU B N 1
ATOM 6606 C CA . GLU B 1 402 ? 12.672 -13.984 1.162 1 96.62 402 GLU B CA 1
ATOM 6607 C C . GLU B 1 402 ? 11.438 -14.664 1.747 1 96.62 402 GLU B C 1
ATOM 6609 O O . GLU B 1 402 ? 11.531 -15.766 2.287 1 96.62 402 GLU B O 1
ATOM 6614 N N . ALA B 1 403 ? 10.359 -13.992 1.64 1 97.56 403 ALA B N 1
ATOM 6615 C CA . ALA B 1 403 ? 9.109 -14.586 2.104 1 97.56 403 ALA B CA 1
ATOM 6616 C C . ALA B 1 403 ? 8.797 -15.867 1.336 1 97.56 403 ALA B C 1
ATOM 6618 O O . ALA B 1 403 ? 8.359 -16.859 1.924 1 97.56 403 ALA B O 1
ATOM 6619 N N . MET B 1 404 ? 9.047 -15.844 0.057 1 98.25 404 MET B N 1
ATOM 6620 C CA . MET B 1 404 ? 8.758 -17.016 -0.774 1 98.25 404 MET B CA 1
ATOM 6621 C C . MET B 1 404 ? 9.609 -18.203 -0.356 1 98.25 404 MET B C 1
ATOM 6623 O O . MET B 1 404 ? 9.133 -19.344 -0.361 1 98.25 404 MET B O 1
ATOM 6627 N N . GLU B 1 405 ? 10.844 -17.953 -0.06 1 97.5 405 GLU B N 1
ATOM 6628 C CA . GLU B 1 405 ? 11.703 -19.047 0.394 1 97.5 405 GLU B CA 1
ATOM 6629 C C . GLU B 1 405 ? 11.164 -19.688 1.67 1 97.5 405 GLU B C 1
ATOM 6631 O O . GLU B 1 405 ? 11.211 -20.906 1.829 1 97.5 405 GLU B O 1
ATOM 6636 N N . HIS B 1 406 ? 10.711 -18.859 2.549 1 97.94 406 HIS B N 1
ATOM 6637 C CA . HIS B 1 406 ? 10.102 -19.391 3.758 1 97.94 406 HIS B CA 1
ATOM 6638 C C . HIS B 1 406 ? 8.883 -20.25 3.424 1 97.94 406 HIS B C 1
ATOM 6640 O O . HIS B 1 406 ? 8.68 -21.312 4.016 1 97.94 406 HIS B O 1
ATOM 6646 N N . ILE B 1 407 ? 8.031 -19.812 2.537 1 98.38 407 ILE B N 1
ATOM 6647 C CA . ILE B 1 407 ? 6.852 -20.547 2.109 1 98.38 407 ILE B CA 1
ATOM 6648 C C . ILE B 1 407 ? 7.27 -21.906 1.547 1 98.38 407 ILE B C 1
ATOM 6650 O O . ILE B 1 407 ? 6.699 -22.938 1.909 1 98.38 407 ILE B O 1
ATOM 6654 N N . LEU B 1 408 ? 8.281 -21.906 0.692 1 98.25 408 LEU B N 1
ATOM 6655 C CA . LEU B 1 408 ? 8.781 -23.141 0.097 1 98.25 408 LEU B CA 1
ATOM 6656 C C . LEU B 1 408 ? 9.289 -24.094 1.172 1 98.25 408 LEU B C 1
ATOM 6658 O O . LEU B 1 408 ? 8.953 -25.281 1.169 1 98.25 408 LEU B O 1
ATOM 6662 N N . GLU B 1 409 ? 10.094 -23.562 2.057 1 97.19 409 GLU B N 1
ATOM 6663 C CA . GLU B 1 409 ? 10.641 -24.406 3.123 1 97.19 409 GLU B CA 1
ATOM 6664 C C . GLU B 1 409 ? 9.531 -24.984 4 1 97.19 409 GLU B C 1
ATOM 6666 O O . GLU B 1 409 ? 9.609 -26.141 4.418 1 97.19 409 GLU B O 1
ATOM 6671 N N . HIS B 1 410 ? 8.57 -24.156 4.254 1 97.38 410 HIS B N 1
ATOM 6672 C CA . HIS B 1 410 ? 7.473 -24.562 5.121 1 97.38 410 HIS B CA 1
ATOM 6673 C C . HIS B 1 410 ? 6.684 -25.703 4.508 1 97.38 410 HIS B C 1
ATOM 6675 O O . HIS B 1 410 ? 6.414 -26.703 5.176 1 97.38 410 HIS B O 1
ATOM 6681 N N . ILE B 1 411 ? 6.309 -25.578 3.242 1 97.5 411 ILE B N 1
ATOM 6682 C CA . ILE B 1 411 ? 5.449 -26.594 2.625 1 97.5 411 ILE B CA 1
ATOM 6683 C C . ILE B 1 411 ? 6.25 -27.859 2.361 1 97.5 411 ILE B C 1
ATOM 6685 O O . ILE B 1 411 ? 5.699 -28.969 2.381 1 97.5 411 ILE B O 1
ATOM 6689 N N . MET B 1 412 ? 7.547 -27.766 2.207 1 96.44 412 MET B N 1
ATOM 6690 C CA . MET B 1 412 ? 8.367 -28.922 1.847 1 96.44 412 MET B CA 1
ATOM 6691 C C . MET B 1 412 ? 8.977 -29.562 3.088 1 96.44 412 MET B C 1
ATOM 6693 O O . MET B 1 412 ? 9.648 -30.594 2.99 1 96.44 412 MET B O 1
ATOM 6697 N N . SER B 1 413 ? 8.82 -28.891 4.223 1 90.19 413 SER B N 1
ATOM 6698 C CA . SER B 1 413 ? 9.32 -29.469 5.465 1 90.19 413 SER B CA 1
ATOM 6699 C C . SER B 1 413 ? 8.523 -30.719 5.855 1 90.19 413 SER B C 1
ATOM 6701 O O . SER B 1 413 ? 7.336 -30.812 5.562 1 90.19 413 SER B O 1
ATOM 6703 N N . ASP B 1 414 ? 9.273 -31.719 6.301 1 75.06 414 ASP B N 1
ATOM 6704 C CA . ASP B 1 414 ? 8.664 -32.969 6.738 1 75.06 414 ASP B CA 1
ATOM 6705 C C . ASP B 1 414 ? 7.906 -32.781 8.055 1 75.06 414 ASP B C 1
ATOM 6707 O O . ASP B 1 414 ? 7.164 -33.656 8.477 1 75.06 414 ASP B O 1
ATOM 6711 N N . ASP B 1 415 ? 8.188 -31.703 8.844 1 52.91 415 ASP B N 1
ATOM 6712 C CA . ASP B 1 415 ? 7.586 -31.547 10.164 1 52.91 415 ASP B CA 1
ATOM 6713 C C . ASP B 1 415 ? 6.082 -31.312 10.062 1 52.91 415 ASP B C 1
ATOM 6715 O O . ASP B 1 415 ? 5.645 -30.438 9.297 1 52.91 415 ASP B O 1
ATOM 6719 N N . LEU B 1 416 ? 5.285 -32.344 9.938 1 43.19 416 LEU B N 1
ATOM 6720 C CA . LEU B 1 416 ? 3.863 -32.125 10.195 1 43.19 416 LEU B CA 1
ATOM 6721 C C . LEU B 1 416 ? 3.641 -31.578 11.594 1 43.19 416 LEU B C 1
ATOM 6723 O O . LEU B 1 416 ? 4.348 -31.953 12.539 1 43.19 416 LEU B O 1
#

pLDDT: mean 93.19, std 12.08, range [24.94, 98.94]

Nearest PDB structures (foldseek):
  1ysc-assembly1_A  TM=8.472E-01  e=1.075E-24  Saccharomyces cerevisiae
  1cpy-assembly1_A  TM=8.564E-01  e=6.337E-24  Saccharomyces cerevisiae
  4cia-assembly1_A-2  TM=7.772E-01  e=7.524E-24  Homo sapiens
  1ivy-assembly1_A  TM=7.344E-01  e=1.394E-22  Homo sapiens
  1gxs-assembly1_C  TM=8.614E-01  e=6.607E-14  Sorghum bicolor

InterPro domains:
  IPR001563 Peptidase S10, serine carboxypeptidase [PF00450] (27-412)
  IPR001563 Peptidase S10, serine carboxypeptidase [PR00724] (91-103)
  IPR001563 Peptidase S10, serine carboxypeptidase [PR00724] (104-114)
  IPR001563 Peptidase S10, serine carboxypeptidase [PR00724] (139-164)
  IPR001563 Peptidase S10, serine carboxypeptidase [PR00724] (384-397)
  IPR001563 Peptidase S10, serine carboxypeptidase [PTHR11802] (25-400)
  IPR029058 Alpha/Beta hydrolase fold [G3DSA:3.40.50.1820] (13-416)
  IPR029058 Alpha/Beta hydrolase fold [SSF53474] (25-414)

Solvent-accessible surface area (backbone atoms only — not comparable to full-atom values): 41463 Å² total; per-residue (Å²): 133,83,76,75,79,72,79,74,75,78,73,70,78,74,51,60,50,56,53,38,40,69,74,53,64,60,42,62,49,70,50,73,36,77,66,45,98,57,29,30,35,26,36,44,36,37,28,18,66,28,30,73,80,69,21,47,81,27,38,33,38,38,44,34,37,28,58,68,10,20,9,15,77,48,45,44,31,25,65,41,34,30,56,33,34,80,81,50,40,79,40,91,72,25,54,33,66,68,15,20,35,37,32,32,13,37,48,46,45,4,31,83,9,36,52,79,45,79,85,68,46,48,51,40,67,66,52,41,35,49,44,48,48,47,43,53,46,50,47,37,68,72,42,56,73,44,26,76,15,51,27,32,40,35,13,28,29,44,14,15,23,43,40,30,49,33,49,47,51,52,50,51,31,36,75,67,69,70,38,71,64,34,74,48,32,39,38,28,32,26,37,45,26,49,41,58,43,20,48,64,40,40,37,57,52,37,29,40,53,51,55,42,54,70,69,57,29,56,52,36,48,54,49,34,51,54,26,39,55,27,44,76,70,69,35,35,58,64,22,48,55,44,48,52,51,47,52,49,57,54,50,62,63,39,75,44,88,74,20,45,46,24,66,90,46,76,66,63,58,68,61,47,54,50,42,31,52,45,38,56,68,42,46,50,68,74,36,58,92,70,47,68,80,84,62,74,53,37,58,58,21,65,66,38,26,59,42,30,49,62,36,66,62,58,59,29,55,68,36,40,28,46,42,64,62,73,48,82,46,31,35,38,37,35,25,10,38,34,12,51,74,37,24,29,42,16,52,54,52,50,63,72,63,46,69,43,92,54,40,71,58,41,69,68,42,68,73,43,74,35,69,75,83,79,26,37,34,30,35,60,43,92,48,42,32,43,35,37,30,38,81,5,16,50,51,39,56,56,52,29,42,65,45,41,49,51,52,52,51,58,72,69,43,83,77,122,135,82,78,76,78,72,80,73,74,79,70,70,77,73,50,63,50,56,52,39,41,68,74,54,64,59,40,62,48,70,49,73,36,76,64,44,99,57,29,28,34,26,37,44,35,36,27,17,67,28,29,72,80,69,21,47,79,27,38,33,38,37,45,34,39,26,60,65,11,21,9,14,77,48,45,42,31,24,65,41,33,28,57,34,33,80,81,50,41,79,40,93,74,24,54,33,66,68,16,21,35,37,31,32,14,36,47,46,44,4,33,85,10,35,51,78,44,80,85,68,48,45,51,38,65,66,50,41,35,50,44,49,49,46,44,54,47,50,48,38,68,72,43,56,72,45,25,74,16,51,26,32,40,34,13,28,29,43,15,16,22,44,40,30,49,33,50,48,52,50,50,51,30,36,77,68,69,72,38,70,63,34,74,48,32,39,37,28,32,26,36,44,27,50,39,57,45,22,48,64,40,39,36,57,53,38,29,40,51,51,55,40,52,70,65,57,30,57,52,35,49,54,48,34,52,52,25,40,54,28,45,76,70,69,35,35,58,64,20,46,55,45,49,53,51,47,52,48,56,54,49,63,63,38,76,44,87,74,20,45,47,23,67,90,46,75,66,63,58,69,60,48,54,51,41,30,52,45,38,57,67,42,47,51,68,75,36,57,92,73,47,68,81,84,63,75,53,37,56,58,21,66,66,40,26,58,42,30,50,62,36,66,62,57,61,29,54,68,36,40,28,46,42,63,62,72,48,81,48,31,34,38,39,36,24,11,37,34,12,52,75,38,23,27,41,15,52,54,50,50,64,70,62,46,68,42,93,56,38,69,58,42,69,66,42,68,73,41,73,35,70,75,84,79,26,37,34,30,35,60,41,92,48,42,33,42,34,37,31,39,81,6,17,49,50,39,55,55,50,28,43,65,43,39,50,50,52,51,50,58,72,68,43,81,79,124

Organism: Galleria mellonella (NCBI:txid7137)